Protein 3R6M (pdb70)

Foldseek 3Di:
DWEWEWEQFEQKTWIWIDDPNDIDIDIDRHDPDHPVPGVVVNVVRCVVPVDDLLRGQEYEYACDDGDPVRNVVRLVVSLVSCVVSQHFYYYFHFQVLLVQVQCVPPNDQWAWEWACDPDQKIFTWIWGQDPVRDTDTPGDTDIGRLQVVLVPDLDDEEAHEYEADVCVVPVVRVVHHPHHYDYGPHHTGYSSSRVVNRVVCVVVVNTHGSPD/DWEWEWEQFEQKTWIWIDDPNDIDIDIDSHDPDHPVPNVVRVVVRCVVPVDDLLRGQEYEYACDDGDPVRNVVRLVVSLVSCVVSQHFYYYDHFQVLLVQVQCVPPNDQWAWEWADDPDQKIFTWIWGQDPVRDTDTPGDTDIGRLQVVLVPDLDDEEAHEYEADPCVVPVVRVVHHPHHYDYGPHHTGYVSSRVVVVVVCVVVVNTHGSPD/DWEWEWEQFEQKTWIWIDDPNDIDIDIDRHDPDHPVPRVVVNVVRCVVPVDDLLRGQEYEYACDDGDPVRNVVVLVVSLVSCVVSQHFYYYFHFFVLLVQVQCVPPNDQWAWEWADDPDQKIFTWIWGQDPVRDTHTPGDTDIGRLQVVLVPDLDDAEEHEYEADVCVVPVVRVVHHPHHYHYGPHHTGYSSSRVVNRVVCVVVVNTHGSPD/DWEWEWEQFEQKTWIWIDDPNDIDIDIDRHDPDHPVPGVVRVVVRCVVPVDDLLRGQEYEYACDDGDPVRNVVRLVVSLVSCVVSQHFYYHFHFFVLLVQVQCVPPNDQWAWEWADDPDQKIFTWIWGQDPVRDTDTPGDTDIGRLQVVLVPDLDDEEAHEYEADPCVVPVVRVVHHPHHYDYGPHHTGYVSSRVVNRVVCVVVVNTDGSPD

Structure (mmCIF, N/CA/C/O backbone):
data_3R6M
#
_entry.id   3R6M
#
_cell.length_a   81.733
_cell.length_b   63.844
_cell.length_c   82.271
_cell.angle_alpha   90.000
_cell.angle_beta   104.940
_cell.angle_gamma   90.000
#
_symmetry.space_group_name_H-M   'P 1 21 1'
#
loop_
_atom_site.group_PDB
_atom_site.id
_atom_site.type_symbol
_atom_site.label_atom_id
_atom_site.label_alt_id
_atom_site.label_comp_id
_atom_site.label_asym_id
_atom_site.label_entity_id
_atom_site.label_seq_id
_atom_site.pdbx_PDB_ins_code
_atom_site.Cartn_x
_atom_site.Cartn_y
_atom_site.Cartn_z
_atom_site.occupancy
_atom_site.B_iso_or_equiv
_atom_site.auth_seq_id
_atom_site.auth_comp_id
_atom_site.auth_asym_id
_atom_site.auth_atom_id
_atom_site.pdbx_PDB_model_num
ATOM 1 N N . ALA A 1 2 ? 69.914 5.422 11.360 1.00 109.83 2 ALA A N 1
ATOM 2 C CA . ALA A 1 2 ? 68.917 5.329 12.464 1.00 104.12 2 ALA A CA 1
ATOM 3 C C . ALA A 1 2 ? 68.671 6.682 13.157 1.00 97.43 2 ALA A C 1
ATOM 4 O O . ALA A 1 2 ? 68.672 6.767 14.368 1.00 94.68 2 ALA A O 1
ATOM 6 N N . LYS A 1 3 ? 68.445 7.736 12.390 1.00 95.71 3 LYS A N 1
ATOM 7 C CA . LYS A 1 3 ? 68.441 9.079 12.960 1.00 91.56 3 LYS A CA 1
ATOM 8 C C . LYS A 1 3 ? 67.021 9.564 13.274 1.00 86.03 3 LYS A C 1
ATOM 9 O O . LYS A 1 3 ? 66.303 10.026 12.362 1.00 85.70 3 LYS A O 1
ATOM 12 N N . ILE A 1 4 ? 66.614 9.468 14.553 1.00 82.44 4 ILE A N 1
ATOM 13 C CA . ILE A 1 4 ? 65.223 9.850 15.009 1.00 77.27 4 ILE A CA 1
ATOM 14 C C . ILE A 1 4 ? 65.162 10.958 16.102 1.00 73.66 4 ILE A C 1
ATOM 15 O O . ILE A 1 4 ? 65.894 10.913 17.101 1.00 74.81 4 ILE A O 1
ATOM 20 N N . LEU A 1 5 ? 64.288 11.942 15.916 1.00 70.22 5 LEU A N 1
ATOM 21 C CA . LEU A 1 5 ? 64.081 12.973 16.937 1.00 66.69 5 LEU A CA 1
ATOM 22 C C . LEU A 1 5 ? 62.683 12.892 17.487 1.00 63.27 5 LEU A C 1
ATOM 23 O O . LEU A 1 5 ? 61.709 12.996 16.733 1.00 63.12 5 LEU A O 1
ATOM 28 N N . ALA A 1 6 ? 62.591 12.740 18.805 1.00 61.05 6 ALA A N 1
ATOM 29 C CA . ALA A 1 6 ? 61.285 12.682 19.490 1.00 57.76 6 ALA A CA 1
ATOM 30 C C . ALA A 1 6 ? 60.975 13.916 20.333 1.00 56.43 6 ALA A C 1
ATOM 31 O O . ALA A 1 6 ? 61.868 14.552 20.910 1.00 57.63 6 ALA A O 1
ATOM 33 N N . ILE A 1 7 ? 59.692 14.235 20.377 1.00 54.86 7 ILE A N 1
ATOM 34 C CA . ILE A 1 7 ? 59.136 15.274 21.234 1.00 54.77 7 ILE A CA 1
ATOM 35 C C . ILE A 1 7 ? 58.101 14.618 22.134 1.00 53.74 7 ILE A C 1
ATOM 36 O O . ILE A 1 7 ? 57.393 13.698 21.693 1.00 53.46 7 ILE A O 1
ATOM 41 N N . ASP A 1 8 ? 58.034 15.056 23.390 1.00 54.24 8 ASP A N 1
ATOM 42 C CA . ASP A 1 8 ? 56.909 14.693 24.244 1.00 54.31 8 ASP A CA 1
ATOM 43 C C . ASP A 1 8 ? 56.391 15.844 25.110 1.00 55.74 8 ASP A C 1
ATOM 44 O O . ASP A 1 8 ? 57.152 16.535 25.759 1.00 57.93 8 ASP A O 1
ATOM 49 N N . THR A 1 9 ? 55.086 16.030 25.150 1.00 55.76 9 THR A N 1
ATOM 50 C CA . THR A 1 9 ? 54.585 17.122 25.934 1.00 58.27 9 THR A CA 1
ATOM 51 C C . THR A 1 9 ? 53.370 16.699 26.729 1.00 58.45 9 THR A C 1
ATOM 52 O O . THR A 1 9 ? 52.506 17.541 27.114 1.00 60.86 9 THR A O 1
ATOM 56 N N . ALA A 1 10 ? 53.321 15.402 27.023 1.00 56.50 10 ALA A N 1
ATOM 57 C CA . ALA A 1 10 ? 52.076 14.787 27.526 1.00 56.74 10 ALA A CA 1
ATOM 58 C C . ALA A 1 10 ? 51.736 15.043 29.017 1.00 57.90 10 ALA A C 1
ATOM 59 O O . ALA A 1 10 ? 50.581 15.204 29.375 1.00 59.40 10 ALA A O 1
ATOM 61 N N . THR A 1 11 ? 52.728 15.084 29.887 1.00 58.16 11 THR A N 1
ATOM 62 C CA . THR A 1 11 ? 52.437 15.153 31.301 1.00 60.09 11 THR A CA 1
ATOM 63 C C . THR A 1 11 ? 53.142 16.374 31.801 1.00 62.93 11 THR A C 1
ATOM 64 O O . THR A 1 11 ? 53.163 17.382 31.092 1.00 65.35 11 THR A O 1
ATOM 68 N N . GLU A 1 12 ? 53.730 16.308 32.997 1.00 63.87 12 GLU A N 1
ATOM 69 C CA . GLU A 1 12 ? 54.314 17.501 33.599 1.00 67.66 12 GLU A CA 1
ATOM 70 C C . GLU A 1 12 ? 55.701 17.635 33.080 1.00 68.21 12 GLU A C 1
ATOM 71 O O . GLU A 1 12 ? 56.370 18.611 33.390 1.00 71.92 12 GLU A O 1
ATOM 77 N N . ASN A 1 13 ? 56.140 16.637 32.310 1.00 65.19 13 ASN A N 1
ATOM 78 C CA . ASN A 1 13 ? 57.523 16.513 31.898 1.00 66.62 13 ASN A CA 1
ATOM 79 C C . ASN A 1 13 ? 57.582 16.785 30.425 1.00 66.17 13 ASN A C 1
ATOM 80 O O . ASN A 1 13 ? 56.992 16.015 29.642 1.00 64.31 13 ASN A O 1
ATOM 85 N N . CYS A 1 14 ? 58.306 17.853 30.051 1.00 69.05 14 CYS A N 1
ATOM 86 C CA . CYS A 1 14 ? 58.482 18.274 28.659 1.00 68.44 14 CYS A CA 1
ATOM 87 C C . CYS A 1 14 ? 59.789 17.720 28.205 1.00 67.61 14 CYS A C 1
ATOM 88 O O . CYS A 1 14 ? 60.786 18.078 28.776 1.00 71.03 14 CYS A O 1
ATOM 91 N N . SER A 1 15 ? 59.820 16.849 27.202 1.00 64.36 15 SER A N 1
ATOM 92 C CA . SER A 1 15 ? 61.106 16.234 26.865 1.00 65.08 15 SER A CA 1
ATOM 93 C C . SER A 1 15 ? 61.355 16.020 25.395 1.00 63.92 15 SER A C 1
ATOM 94 O O . SER A 1 15 ? 60.432 15.780 24.643 1.00 61.46 15 SER A O 1
ATOM 97 N N . VAL A 1 16 ? 62.632 16.116 25.024 1.00 66.37 16 VAL A N 1
ATOM 98 C CA . VAL A 1 16 ? 63.094 16.104 23.644 1.00 67.35 16 VAL A CA 1
ATOM 99 C C . VAL A 1 16 ? 64.362 15.331 23.628 1.00 70.35 16 VAL A C 1
ATOM 100 O O . VAL A 1 16 ? 65.245 15.617 24.432 1.00 73.75 16 VAL A O 1
ATOM 104 N N . ALA A 1 17 ? 64.496 14.368 22.721 1.00 70.54 17 ALA A N 1
ATOM 105 C CA . ALA A 1 17 ? 65.756 13.644 22.636 1.00 74.55 17 ALA A CA 1
ATOM 106 C C . ALA A 1 17 ? 66.029 13.223 21.204 1.00 76.28 17 ALA A C 1
ATOM 107 O O . ALA A 1 17 ? 65.150 13.387 20.325 1.00 75.12 17 ALA A O 1
ATOM 109 N N . LEU A 1 18 ? 67.217 12.649 20.978 1.00 79.96 18 LEU A N 1
ATOM 110 C CA . LEU A 1 18 ? 67.717 12.410 19.639 1.00 82.25 18 LEU A CA 1
ATOM 111 C C . LEU A 1 18 ? 68.644 11.217 19.590 1.00 87.18 18 LEU A C 1
ATOM 112 O O . LEU A 1 18 ? 69.712 11.209 20.229 1.00 91.17 18 LEU A O 1
ATOM 117 N N . LEU A 1 19 ? 68.242 10.205 18.825 1.00 88.06 19 LEU A N 1
ATOM 118 C CA . LEU A 1 19 ? 69.072 9.027 18.626 1.00 93.45 19 LEU A CA 1
ATOM 119 C C . LEU A 1 19 ? 69.850 9.236 17.360 1.00 98.25 19 LEU A C 1
ATOM 120 O O . LEU A 1 19 ? 69.258 9.387 16.289 1.00 97.40 19 LEU A O 1
ATOM 125 N N . VAL A 1 20 ? 71.169 9.276 17.479 1.00 104.43 20 VAL A N 1
ATOM 126 C CA . VAL A 1 20 ? 72.022 9.246 16.315 1.00 110.54 20 VAL A CA 1
ATOM 127 C C . VAL A 1 20 ? 73.010 8.095 16.539 1.00 118.21 20 VAL A C 1
ATOM 128 O O . VAL A 1 20 ? 74.012 8.229 17.244 1.00 122.44 20 VAL A O 1
ATOM 132 N N . ASN A 1 21 ? 72.653 6.947 15.966 1.00 121.09 21 ASN A N 1
ATOM 133 C CA . ASN A 1 21 ? 73.414 5.706 16.065 1.00 129.37 21 ASN A CA 1
ATOM 134 C C . ASN A 1 21 ? 73.744 5.323 17.496 1.00 131.11 21 ASN A C 1
ATOM 135 O O . ASN A 1 21 ? 74.880 5.501 17.946 1.00 136.35 21 ASN A O 1
ATOM 140 N N . ASP A 1 22 ? 72.732 4.811 18.202 1.00 127.50 22 ASP A N 1
ATOM 141 C CA . ASP A 1 22 ? 72.900 4.257 19.561 1.00 129.82 22 ASP A CA 1
ATOM 142 C C . ASP A 1 22 ? 73.588 5.233 20.514 1.00 129.99 22 ASP A C 1
ATOM 143 O O . ASP A 1 22 ? 74.554 4.889 21.218 1.00 136.62 22 ASP A O 1
ATOM 148 N N . GLN A 1 23 ? 73.095 6.459 20.513 1.00 123.65 23 GLN A N 1
ATOM 149 C CA . GLN A 1 23 ? 73.689 7.505 21.292 1.00 124.13 23 GLN A CA 1
ATOM 150 C C . GLN A 1 23 ? 72.573 8.472 21.509 1.00 116.26 23 GLN A C 1
ATOM 151 O O . GLN A 1 23 ? 72.309 9.302 20.645 1.00 114.02 23 GLN A O 1
ATOM 157 N N . VAL A 1 24 ? 71.862 8.350 22.626 1.00 112.78 24 VAL A N 1
ATOM 158 C CA . VAL A 1 24 ? 70.693 9.216 22.831 1.00 105.37 24 VAL A CA 1
ATOM 159 C C . VAL A 1 24 ? 71.081 10.372 23.720 1.00 106.42 24 VAL A C 1
ATOM 160 O O . VAL A 1 24 ? 71.323 10.191 24.925 1.00 108.48 24 VAL A O 1
ATOM 164 N N . ILE A 1 25 ? 71.174 11.554 23.119 1.00 105.78 25 ILE A N 1
ATOM 165 C CA . ILE A 1 25 ? 71.408 12.756 23.897 1.00 107.43 25 ILE A CA 1
ATOM 166 C C . ILE A 1 25 ? 70.031 13.319 24.248 1.00 101.45 25 ILE A C 1
ATOM 167 O O . ILE A 1 25 ? 69.237 13.649 23.381 1.00 97.87 25 ILE A O 1
ATOM 172 N N . SER A 1 26 ? 69.740 13.339 25.540 1.00 101.44 26 SER A N 1
ATOM 173 C CA . SER A 1 26 ? 68.414 13.564 26.038 1.00 96.23 26 SER A CA 1
ATOM 174 C C . SER A 1 26 ? 68.338 14.947 26.597 1.00 97.64 26 SER A C 1
ATOM 175 O O . SER A 1 26 ? 69.257 15.397 27.251 1.00 103.03 26 SER A O 1
ATOM 177 N N . ARG A 1 27 ? 67.234 15.630 26.352 1.00 94.27 27 ARG A N 1
ATOM 178 C CA . ARG A 1 27 ? 66.918 16.810 27.138 1.00 96.10 27 ARG A CA 1
ATOM 179 C C . ARG A 1 27 ? 65.565 16.639 27.823 1.00 92.37 27 ARG A C 1
ATOM 180 O O . ARG A 1 27 ? 64.628 16.064 27.254 1.00 88.21 27 ARG A O 1
ATOM 188 N N . SER A 1 28 ? 65.473 17.119 29.058 1.00 95.06 28 SER A N 1
ATOM 189 C CA . SER A 1 28 ? 64.243 17.019 29.848 1.00 92.59 28 SER A CA 1
ATOM 190 C C . SER A 1 28 ? 64.067 18.238 30.725 1.00 96.54 28 SER A C 1
ATOM 191 O O . SER A 1 28 ? 65.028 18.881 31.133 1.00 102.15 28 SER A O 1
ATOM 194 N N . GLU A 1 29 ? 62.817 18.565 30.983 1.00 94.95 29 GLU A N 1
ATOM 195 C CA . GLU A 1 29 ? 62.465 19.634 31.893 1.00 99.48 29 GLU A CA 1
ATOM 196 C C . GLU A 1 29 ? 61.092 19.347 32.454 1.00 96.86 29 GLU A C 1
ATOM 197 O O . GLU A 1 29 ? 60.112 19.172 31.716 1.00 92.44 29 GLU A O 1
ATOM 203 N N . VAL A 1 30 ? 61.049 19.276 33.777 1.00 100.38 30 VAL A N 1
ATOM 204 C CA . VAL A 1 30 ? 59.811 19.050 34.500 1.00 99.39 30 VAL A CA 1
ATOM 205 C C . VAL A 1 30 ? 59.073 20.406 34.573 1.00 103.04 30 VAL A C 1
ATOM 206 O O . VAL A 1 30 ? 59.379 21.293 35.398 1.00 108.39 30 VAL A O 1
ATOM 210 N N . ALA A 1 31 ? 58.112 20.529 33.656 1.00 100.77 31 ALA A N 1
ATOM 211 C CA . ALA A 1 31 ? 57.603 21.814 33.145 1.00 104.72 31 ALA A CA 1
ATOM 212 C C . ALA A 1 31 ? 56.429 22.424 33.922 1.00 108.15 31 ALA A C 1
ATOM 213 O O . ALA A 1 31 ? 55.909 21.799 34.865 1.00 107.07 31 ALA A O 1
ATOM 215 N N . PRO A 1 32 ? 56.017 23.654 33.522 1.00 113.09 32 PRO A N 1
ATOM 216 C CA . PRO A 1 32 ? 54.982 24.466 34.206 1.00 118.53 32 PRO A CA 1
ATOM 217 C C . PRO A 1 32 ? 53.614 24.515 33.492 1.00 117.23 32 PRO A C 1
ATOM 218 O O . PRO A 1 32 ? 53.223 23.566 32.781 1.00 111.50 32 PRO A O 1
ATOM 222 N N . ARG A 1 33 ? 52.931 25.647 33.683 1.00 123.54 33 ARG A N 1
ATOM 223 C CA . ARG A 1 33 ? 51.743 26.030 32.911 1.00 124.83 33 ARG A CA 1
ATOM 224 C C . ARG A 1 33 ? 51.975 26.131 31.384 1.00 122.53 33 ARG A C 1
ATOM 225 O O . ARG A 1 33 ? 51.016 26.065 30.599 1.00 122.26 33 ARG A O 1
ATOM 227 N N . ASP A 1 34 ? 53.223 26.303 30.953 1.00 121.43 34 ASP A N 1
ATOM 228 C CA . ASP A 1 34 ? 53.459 26.375 29.525 1.00 119.25 34 ASP A CA 1
ATOM 229 C C . ASP A 1 34 ? 54.450 25.359 29.030 1.00 112.86 34 ASP A C 1
ATOM 230 O O . ASP A 1 34 ? 55.112 24.705 29.837 1.00 111.18 34 ASP A O 1
ATOM 235 N N . HIS A 1 35 ? 54.544 25.248 27.697 1.00 110.23 35 HIS A N 1
ATOM 236 C CA . HIS A 1 35 ? 55.333 24.221 27.006 1.00 103.99 35 HIS A CA 1
ATOM 237 C C . HIS A 1 35 ? 56.072 24.708 25.772 1.00 104.09 35 HIS A C 1
ATOM 238 O O . HIS A 1 35 ? 57.231 24.334 25.564 1.00 102.47 35 HIS A O 1
ATOM 245 N N . THR A 1 36 ? 55.404 25.512 24.941 1.00 106.00 36 THR A N 1
ATOM 246 C CA . THR A 1 36 ? 55.982 25.952 23.657 1.00 106.29 36 THR A CA 1
ATOM 247 C C . THR A 1 36 ? 57.438 26.405 23.878 1.00 107.47 36 THR A C 1
ATOM 248 O O . THR A 1 36 ? 58.396 25.883 23.248 1.00 104.80 36 THR A O 1
ATOM 252 N N . LYS A 1 37 ? 57.562 27.334 24.841 1.00 110.92 37 LYS A N 1
ATOM 253 C CA . LYS A 1 37 ? 58.757 28.131 25.115 1.00 113.89 37 LYS A CA 1
ATOM 254 C C . LYS A 1 37 ? 59.995 27.298 25.392 1.00 109.40 37 LYS A C 1
ATOM 255 O O . LYS A 1 37 ? 61.122 27.808 25.296 1.00 113.16 37 LYS A O 1
ATOM 258 N N . LYS A 1 38 ? 59.792 26.028 25.725 1.00 101.34 38 LYS A N 1
ATOM 259 C CA . LYS A 1 38 ? 60.919 25.159 26.033 1.00 97.68 38 LYS A CA 1
ATOM 260 C C . LYS A 1 38 ? 61.180 24.080 24.978 1.00 91.40 38 LYS A C 1
ATOM 261 O O . LYS A 1 38 ? 62.291 23.529 24.883 1.00 90.49 38 LYS A O 1
ATOM 263 N N . VAL A 1 39 ? 60.168 23.796 24.173 1.00 87.02 39 VAL A N 1
ATOM 264 C CA . VAL A 1 39 ? 60.272 22.647 23.301 1.00 81.08 39 VAL A CA 1
ATOM 265 C C . VAL A 1 39 ? 61.185 22.928 22.136 1.00 81.91 39 VAL A C 1
ATOM 266 O O . VAL A 1 39 ? 62.073 22.129 21.885 1.00 80.43 39 VAL A O 1
ATOM 270 N N . LEU A 1 40 ? 61.010 24.053 21.446 1.00 84.55 40 LEU A N 1
ATOM 271 C CA . LEU A 1 40 ? 61.952 24.376 20.346 1.00 85.88 40 LEU A CA 1
ATOM 272 C C . LEU A 1 40 ? 63.422 24.452 20.795 1.00 87.57 40 LEU A C 1
ATOM 273 O O . LEU A 1 40 ? 64.245 23.675 20.295 1.00 86.34 40 LEU A O 1
ATOM 278 N N . PRO A 1 41 ? 63.745 25.335 21.775 1.00 90.98 41 PRO A N 1
ATOM 279 C CA . PRO A 1 41 ? 65.130 25.510 22.178 1.00 94.25 41 PRO A CA 1
ATOM 280 C C . PRO A 1 41 ? 65.823 24.184 22.439 1.00 90.81 41 PRO A C 1
ATOM 281 O O . PRO A 1 41 ? 66.975 23.992 22.034 1.00 92.90 41 PRO A O 1
ATOM 285 N N . MET A 1 42 ? 65.110 23.276 23.088 1.00 86.31 42 MET A N 1
ATOM 286 C CA . MET A 1 42 ? 65.641 21.957 23.370 1.00 83.98 42 MET A CA 1
ATOM 287 C C . MET A 1 42 ? 65.936 21.185 22.092 1.00 81.84 42 MET A C 1
ATOM 288 O O . MET A 1 42 ? 67.000 20.571 21.995 1.00 83.31 42 MET A O 1
ATOM 293 N N . VAL A 1 43 ? 65.011 21.222 21.128 1.00 79.43 43 VAL A N 1
ATOM 294 C CA . VAL A 1 43 ? 65.198 20.546 19.833 1.00 78.66 43 VAL A CA 1
ATOM 295 C C . VAL A 1 43 ? 66.421 21.142 19.122 1.00 83.94 43 VAL A C 1
ATOM 296 O O . VAL A 1 43 ? 67.215 20.410 18.504 1.00 84.69 43 VAL A O 1
ATOM 300 N N . ASP A 1 44 ? 66.576 22.466 19.240 1.00 88.34 44 ASP A N 1
ATOM 301 C CA . ASP A 1 44 ? 67.790 23.162 18.795 1.00 94.07 44 ASP A CA 1
ATOM 302 C C . ASP A 1 44 ? 69.069 22.675 19.529 1.00 96.63 44 ASP A C 1
ATOM 303 O O . ASP A 1 44 ? 70.087 22.359 18.875 1.00 98.84 44 ASP A O 1
ATOM 308 N N . GLU A 1 45 ? 68.999 22.616 20.869 1.00 96.55 45 GLU A N 1
ATOM 309 C CA . GLU A 1 45 ? 70.126 22.166 21.704 1.00 100.01 45 GLU A CA 1
ATOM 310 C C . GLU A 1 45 ? 70.588 20.798 21.262 1.00 98.12 45 GLU A C 1
ATOM 311 O O . GLU A 1 45 ? 71.710 20.652 20.790 1.00 102.29 45 GLU A O 1
ATOM 317 N N . VAL A 1 46 ? 69.699 19.816 21.430 1.00 92.87 46 VAL A N 1
ATOM 318 C CA . VAL A 1 46 ? 69.819 18.463 20.866 1.00 91.21 46 VAL A CA 1
ATOM 319 C C . VAL A 1 46 ? 70.581 18.366 19.512 1.00 94.45 46 VAL A C 1
ATOM 320 O O . VAL A 1 46 ? 71.502 17.548 19.357 1.00 97.35 46 VAL A O 1
ATOM 324 N N . LEU A 1 47 ? 70.232 19.222 18.558 1.00 94.68 47 LEU A N 1
ATOM 325 C CA . LEU A 1 47 ? 70.763 19.090 17.216 1.00 97.19 47 LEU A CA 1
ATOM 326 C C . LEU A 1 47 ? 72.159 19.691 17.044 1.00 104.29 47 LEU A C 1
ATOM 327 O O . LEU A 1 47 ? 73.011 19.121 16.348 1.00 107.65 47 LEU A O 1
ATOM 332 N N . LYS A 1 48 ? 72.401 20.845 17.659 1.00 107.64 48 LYS A N 1
ATOM 333 C CA . LYS A 1 48 ? 73.728 21.455 17.600 1.00 114.86 48 LYS A CA 1
ATOM 334 C C . LYS A 1 48 ? 74.752 20.506 18.240 1.00 118.21 48 LYS A C 1
ATOM 335 O O . LYS A 1 48 ? 75.804 20.244 17.666 1.00 123.30 48 LYS A O 1
ATOM 337 N N . GLU A 1 49 ? 74.417 19.974 19.415 1.00 116.26 49 GLU A N 1
ATOM 338 C CA . GLU A 1 49 ? 75.211 18.935 20.080 1.00 119.31 49 GLU A CA 1
ATOM 339 C C . GLU A 1 49 ? 75.074 17.596 19.329 1.00 116.69 49 GLU A C 1
ATOM 340 O O . GLU A 1 49 ? 74.840 16.557 19.939 1.00 115.12 49 GLU A O 1
ATOM 346 N N . ALA A 1 50 ? 75.200 17.634 18.001 1.00 116.86 50 ALA A N 1
ATOM 347 C CA . ALA A 1 50 ? 75.110 16.439 17.146 1.00 115.38 50 ALA A CA 1
ATOM 348 C C . ALA A 1 50 ? 75.310 16.765 15.669 1.00 116.99 50 ALA A C 1
ATOM 349 O O . ALA A 1 50 ? 75.444 15.863 14.842 1.00 118.10 50 ALA A O 1
ATOM 351 N N . GLY A 1 51 ? 75.323 18.051 15.335 1.00 117.81 51 GLY A N 1
ATOM 352 C CA . GLY A 1 51 ? 75.581 18.485 13.962 1.00 120.08 51 GLY A CA 1
ATOM 353 C C . GLY A 1 51 ? 74.591 17.999 12.912 1.00 115.71 51 GLY A C 1
ATOM 354 O O . GLY A 1 51 ? 74.884 18.046 11.721 1.00 118.72 51 GLY A O 1
ATOM 355 N N . LEU A 1 52 ? 73.431 17.521 13.343 1.00 109.46 52 LEU A N 1
ATOM 356 C CA . LEU A 1 52 ? 72.373 17.131 12.419 1.00 105.99 52 LEU A CA 1
ATOM 357 C C . LEU A 1 52 ? 71.396 18.285 12.199 1.00 103.24 52 LEU A C 1
ATOM 358 O O . LEU A 1 52 ? 71.317 19.198 13.024 1.00 102.61 52 LEU A O 1
ATOM 363 N N . THR A 1 53 ? 70.672 18.240 11.077 1.00 102.44 53 THR A N 1
ATOM 364 C CA . THR A 1 53 ? 69.536 19.128 10.807 1.00 100.14 53 THR A CA 1
ATOM 365 C C . THR A 1 53 ? 68.275 18.294 10.693 1.00 96.37 53 THR A C 1
ATOM 366 O O . THR A 1 53 ? 68.342 17.076 10.608 1.00 95.86 53 THR A O 1
ATOM 370 N N . LEU A 1 54 ? 67.124 18.957 10.648 1.00 94.56 54 LEU A N 1
ATOM 371 C CA . LEU A 1 54 ? 65.851 18.241 10.588 1.00 91.67 54 LEU A CA 1
ATOM 372 C C . LEU A 1 54 ? 65.822 17.291 9.385 1.00 94.22 54 LEU A C 1
ATOM 373 O O . LEU A 1 54 ? 65.363 16.140 9.498 1.00 92.67 54 LEU A O 1
ATOM 378 N N . GLN A 1 55 ? 66.348 17.746 8.250 1.00 98.54 55 GLN A N 1
ATOM 379 C CA . GLN A 1 55 ? 66.320 16.890 7.088 1.00 101.57 55 GLN A CA 1
ATOM 380 C C . GLN A 1 55 ? 67.444 15.860 7.105 1.00 103.13 55 GLN A C 1
ATOM 381 O O . GLN A 1 55 ? 67.539 15.041 6.185 1.00 106.68 55 GLN A O 1
ATOM 387 N N . ASP A 1 56 ? 68.280 15.893 8.145 1.00 101.33 56 ASP A N 1
ATOM 388 C CA . ASP A 1 56 ? 69.240 14.800 8.385 1.00 103.12 56 ASP A CA 1
ATOM 389 C C . ASP A 1 56 ? 68.523 13.550 8.914 1.00 100.13 56 ASP A C 1
ATOM 390 O O . ASP A 1 56 ? 68.725 12.445 8.409 1.00 102.97 56 ASP A O 1
ATOM 395 N N . LEU A 1 57 ? 67.666 13.755 9.919 1.00 95.10 57 LEU A N 1
ATOM 396 C CA . LEU A 1 57 ? 66.867 12.702 10.573 1.00 91.85 57 LEU A CA 1
ATOM 397 C C . LEU A 1 57 ? 66.021 11.887 9.576 1.00 93.57 57 LEU A C 1
ATOM 398 O O . LEU A 1 57 ? 65.558 12.431 8.563 1.00 95.47 57 LEU A O 1
ATOM 403 N N . ASP A 1 58 ? 65.812 10.599 9.837 1.00 93.45 58 ASP A N 1
ATOM 404 C CA . ASP A 1 58 ? 64.937 9.832 8.946 1.00 95.97 58 ASP A CA 1
ATOM 405 C C . ASP A 1 58 ? 63.559 9.457 9.547 1.00 92.08 58 ASP A C 1
ATOM 406 O O . ASP A 1 58 ? 62.837 8.624 8.997 1.00 94.77 58 ASP A O 1
ATOM 411 N N . ALA A 1 59 ? 63.194 10.097 10.655 1.00 86.32 59 ALA A N 1
ATOM 412 C CA . ALA A 1 59 ? 61.884 9.931 11.303 1.00 82.47 59 ALA A CA 1
ATOM 413 C C . ALA A 1 59 ? 61.758 10.927 12.444 1.00 77.48 59 ALA A C 1
ATOM 414 O O . ALA A 1 59 ? 62.742 11.245 13.117 1.00 76.80 59 ALA A O 1
ATOM 416 N N . LEU A 1 60 ? 60.546 11.424 12.671 1.00 74.80 60 LEU A N 1
ATOM 417 C CA . LEU A 1 60 ? 60.267 12.266 13.827 1.00 70.02 60 LEU A CA 1
ATOM 418 C C . LEU A 1 60 ? 59.136 11.644 14.644 1.00 67.58 60 LEU A C 1
ATOM 419 O O . LEU A 1 60 ? 58.040 11.482 14.141 1.00 68.74 60 LEU A O 1
ATOM 424 N N . ALA A 1 61 ? 59.427 11.277 15.888 1.00 64.69 61 ALA A N 1
ATOM 425 C CA . ALA A 1 61 ? 58.504 10.553 16.729 1.00 63.05 61 ALA A CA 1
ATOM 426 C C . ALA A 1 61 ? 57.859 11.486 17.744 1.00 61.21 61 ALA A C 1
ATOM 427 O O . ALA A 1 61 ? 58.336 12.605 17.969 1.00 61.63 61 ALA A O 1
ATOM 429 N N . PHE A 1 62 ? 56.769 11.036 18.376 1.00 60.05 62 PHE A N 1
ATOM 430 C CA . PHE A 1 62 ? 56.071 11.854 19.356 1.00 57.35 62 PHE A CA 1
ATOM 431 C C . PHE A 1 62 ? 55.251 11.015 20.320 1.00 56.35 62 PHE A C 1
ATOM 432 O O . PHE A 1 62 ? 54.772 9.934 19.990 1.00 57.42 62 PHE A O 1
ATOM 440 N N . GLY A 1 63 ? 55.108 11.513 21.535 1.00 54.83 63 GLY A N 1
ATOM 441 C CA . GLY A 1 63 ? 54.114 10.971 22.420 1.00 54.38 63 GLY A CA 1
ATOM 442 C C . GLY A 1 63 ? 52.755 11.246 21.791 1.00 56.46 63 GLY A C 1
ATOM 443 O O . GLY A 1 63 ? 52.385 12.410 21.563 1.00 57.46 63 GLY A O 1
ATOM 444 N N . ARG A 1 64 ? 52.040 10.161 21.479 1.00 57.69 64 ARG A N 1
ATOM 445 C CA . ARG A 1 64 ? 50.664 10.222 21.030 1.00 59.80 64 ARG A CA 1
ATOM 446 C C . ARG A 1 64 ? 49.648 10.392 22.180 1.00 58.76 64 ARG A C 1
ATOM 447 O O . ARG A 1 64 ? 48.444 10.546 21.932 1.00 61.95 64 ARG A O 1
ATOM 455 N N . GLY A 1 65 ? 50.099 10.410 23.432 1.00 55.54 65 GLY A N 1
ATOM 456 C CA . GLY A 1 65 ? 49.126 10.383 24.555 1.00 55.26 65 GLY A CA 1
ATOM 457 C C . GLY A 1 65 ? 48.770 8.956 25.004 1.00 55.03 65 GLY A C 1
ATOM 458 O O . GLY A 1 65 ? 49.303 7.969 24.428 1.00 55.97 65 GLY A O 1
ATOM 459 N N . PRO A 1 66 ? 47.896 8.808 26.023 1.00 54.29 66 PRO A N 1
ATOM 460 C CA . PRO A 1 66 ? 47.118 9.765 26.742 1.00 55.03 66 PRO A CA 1
ATOM 461 C C . PRO A 1 66 ? 48.015 10.651 27.578 1.00 52.64 66 PRO A C 1
ATOM 462 O O . PRO A 1 66 ? 49.223 10.475 27.539 1.00 51.00 66 PRO A O 1
ATOM 466 N N . GLY A 1 67 ? 47.411 11.547 28.351 1.00 52.89 67 GLY A N 1
ATOM 467 C CA . GLY A 1 67 ? 48.141 12.608 28.991 1.00 52.31 67 GLY A CA 1
ATOM 468 C C . GLY A 1 67 ? 47.283 13.868 28.940 1.00 55.85 67 GLY A C 1
ATOM 469 O O . GLY A 1 67 ? 46.080 13.808 28.637 1.00 59.60 67 GLY A O 1
ATOM 470 N N . SER A 1 68 ? 47.861 15.026 29.220 1.00 55.56 68 SER A N 1
ATOM 471 C CA . SER A 1 68 ? 47.046 16.199 29.291 1.00 58.70 68 SER A CA 1
ATOM 472 C C . SER A 1 68 ? 46.541 16.657 27.916 1.00 60.96 68 SER A C 1
ATOM 473 O O . SER A 1 68 ? 47.294 16.847 26.988 1.00 60.23 68 SER A O 1
ATOM 476 N N . PHE A 1 69 ? 45.244 16.883 27.819 1.00 64.67 69 PHE A N 1
ATOM 477 C CA . PHE A 1 69 ? 44.621 17.305 26.593 1.00 67.36 69 PHE A CA 1
ATOM 478 C C . PHE A 1 69 ? 45.370 18.398 25.886 1.00 68.16 69 PHE A C 1
ATOM 479 O O . PHE A 1 69 ? 45.674 18.261 24.703 1.00 68.13 69 PHE A O 1
ATOM 487 N N . THR A 1 70 ? 45.633 19.510 26.567 1.00 69.75 70 THR A N 1
ATOM 488 C CA . THR A 1 70 ? 46.235 20.647 25.844 1.00 72.16 70 THR A CA 1
ATOM 489 C C . THR A 1 70 ? 47.622 20.250 25.477 1.00 67.34 70 THR A C 1
ATOM 490 O O . THR A 1 70 ? 48.047 20.449 24.339 1.00 68.49 70 THR A O 1
ATOM 494 N N . GLY A 1 71 ? 48.307 19.658 26.452 1.00 62.56 71 GLY A N 1
ATOM 495 C CA . GLY A 1 71 ? 49.701 19.317 26.324 1.00 58.17 71 GLY A CA 1
ATOM 496 C C . GLY A 1 71 ? 49.874 18.450 25.114 1.00 55.88 71 GLY A C 1
ATOM 497 O O . GLY A 1 71 ? 50.608 18.808 24.184 1.00 56.74 71 GLY A O 1
ATOM 498 N N . VAL A 1 72 ? 49.145 17.344 25.099 1.00 53.94 72 VAL A N 1
ATOM 499 C CA . VAL A 1 72 ? 49.368 16.324 24.104 1.00 52.15 72 VAL A CA 1
ATOM 500 C C . VAL A 1 72 ? 49.074 16.877 22.717 1.00 55.70 72 VAL A C 1
ATOM 501 O O . VAL A 1 72 ? 49.824 16.599 21.761 1.00 55.69 72 VAL A O 1
ATOM 505 N N . ARG A 1 73 ? 48.067 17.727 22.583 1.00 59.79 73 ARG A N 1
ATOM 506 C CA . ARG A 1 73 ? 47.936 18.417 21.295 1.00 63.88 73 ARG A CA 1
ATOM 507 C C . ARG A 1 73 ? 49.149 19.284 20.986 1.00 63.18 73 ARG A C 1
ATOM 508 O O . ARG A 1 73 ? 49.901 18.926 20.134 1.00 62.76 73 ARG A O 1
ATOM 516 N N . ILE A 1 74 ? 49.427 20.332 21.731 1.00 63.81 74 ILE A N 1
ATOM 517 C CA . ILE A 1 74 ? 50.638 21.120 21.506 1.00 63.69 74 ILE A CA 1
ATOM 518 C C . ILE A 1 74 ? 51.918 20.404 20.940 1.00 60.37 74 ILE A C 1
ATOM 519 O O . ILE A 1 74 ? 52.483 20.794 19.925 1.00 62.15 74 ILE A O 1
ATOM 524 N N . GLY A 1 75 ? 52.411 19.366 21.591 1.00 56.45 75 GLY A N 1
ATOM 525 C CA . GLY A 1 75 ? 53.612 18.666 21.080 1.00 53.31 75 GLY A CA 1
ATOM 526 C C . GLY A 1 75 ? 53.356 18.063 19.704 1.00 54.12 75 GLY A C 1
ATOM 527 O O . GLY A 1 75 ? 54.116 18.281 18.780 1.00 55.11 75 GLY A O 1
ATOM 528 N N . ILE A 1 76 ? 52.264 17.313 19.563 1.00 53.97 76 ILE A N 1
ATOM 529 C CA . ILE A 1 76 ? 51.855 16.793 18.272 1.00 55.78 76 ILE A CA 1
ATOM 530 C C . ILE A 1 76 ? 51.899 17.939 17.224 1.00 60.51 76 ILE A C 1
ATOM 531 O O . ILE A 1 76 ? 52.495 17.808 16.144 1.00 62.39 76 ILE A O 1
ATOM 536 N N . GLY A 1 77 ? 51.306 19.077 17.554 1.00 63.07 77 GLY A N 1
ATOM 537 C CA . GLY A 1 77 ? 51.417 20.272 16.727 1.00 68.62 77 GLY A CA 1
ATOM 538 C C . GLY A 1 77 ? 52.818 20.726 16.310 1.00 68.91 77 GLY A C 1
ATOM 539 O O . GLY A 1 77 ? 53.001 21.220 15.196 1.00 72.81 77 GLY A O 1
ATOM 540 N N . ILE A 1 78 ? 53.813 20.592 17.187 1.00 65.65 78 ILE A N 1
ATOM 541 C CA . ILE A 1 78 ? 55.140 21.017 16.797 1.00 66.11 78 ILE A CA 1
ATOM 542 C C . ILE A 1 78 ? 55.724 19.884 16.017 1.00 64.88 78 ILE A C 1
ATOM 543 O O . ILE A 1 78 ? 56.311 20.089 14.984 1.00 67.85 78 ILE A O 1
ATOM 548 N N . ALA A 1 79 ? 55.545 18.669 16.497 1.00 62.02 79 ALA A N 1
ATOM 549 C CA . ALA A 1 79 ? 56.089 17.511 15.800 1.00 61.48 79 ALA A CA 1
ATOM 550 C C . ALA A 1 79 ? 55.558 17.376 14.349 1.00 65.90 79 ALA A C 1
ATOM 551 O O . ALA A 1 79 ? 56.232 16.733 13.531 1.00 66.68 79 ALA A O 1
ATOM 553 N N . GLN A 1 80 ? 54.391 17.975 14.016 1.00 69.26 80 GLN A N 1
ATOM 554 C CA . GLN A 1 80 ? 53.946 18.026 12.602 1.00 74.60 80 GLN A CA 1
ATOM 555 C C . GLN A 1 80 ? 54.649 19.161 11.893 1.00 77.50 80 GLN A C 1
ATOM 556 O O . GLN A 1 80 ? 55.340 18.933 10.917 1.00 79.56 80 GLN A O 1
ATOM 562 N N . GLY A 1 81 ? 54.470 20.384 12.394 1.00 78.84 81 GLY A N 1
ATOM 563 C CA . GLY A 1 81 ? 55.267 21.541 11.977 1.00 81.18 81 GLY A CA 1
ATOM 564 C C . GLY A 1 81 ? 56.683 21.161 11.542 1.00 79.68 81 GLY A C 1
ATOM 565 O O . GLY A 1 81 ? 57.056 21.408 10.406 1.00 83.55 81 GLY A O 1
ATOM 566 N N . LEU A 1 82 ? 57.476 20.536 12.414 1.00 74.69 82 LEU A N 1
ATOM 567 C CA . LEU A 1 82 ? 58.868 20.210 12.059 1.00 73.81 82 LEU A CA 1
ATOM 568 C C . LEU A 1 82 ? 58.971 19.080 11.033 1.00 74.23 82 LEU A C 1
ATOM 569 O O . LEU A 1 82 ? 59.804 19.126 10.128 1.00 76.66 82 LEU A O 1
ATOM 574 N N . ALA A 1 83 ? 58.133 18.061 11.177 1.00 72.29 83 ALA A N 1
ATOM 575 C CA . ALA A 1 83 ? 58.094 17.016 10.163 1.00 74.16 83 ALA A CA 1
ATOM 576 C C . ALA A 1 83 ? 57.885 17.628 8.790 1.00 79.76 83 ALA A C 1
ATOM 577 O O . ALA A 1 83 ? 58.743 17.472 7.913 1.00 82.48 83 ALA A O 1
ATOM 579 N N . PHE A 1 84 ? 56.756 18.330 8.623 1.00 81.88 84 PHE A N 1
ATOM 580 C CA . PHE A 1 84 ? 56.330 18.873 7.338 1.00 88.02 84 PHE A CA 1
ATOM 581 C C . PHE A 1 84 ? 57.458 19.527 6.532 1.00 92.01 84 PHE A C 1
ATOM 582 O O . PHE A 1 84 ? 57.526 19.354 5.299 1.00 96.67 84 PHE A O 1
ATOM 590 N N . GLY A 1 85 ? 58.333 20.267 7.231 1.00 90.76 85 GLY A N 1
ATOM 591 C CA . GLY A 1 85 ? 59.410 21.071 6.598 1.00 95.19 85 GLY A CA 1
ATOM 592 C C . GLY A 1 85 ? 60.726 20.345 6.277 1.00 95.26 85 GLY A C 1
ATOM 593 O O . GLY A 1 85 ? 61.596 20.861 5.573 1.00 98.58 85 GLY A O 1
ATOM 594 N N . ALA A 1 86 ? 60.882 19.150 6.813 1.00 91.96 86 ALA A N 1
ATOM 595 C CA . ALA A 1 86 ? 61.984 18.320 6.449 1.00 93.04 86 ALA A CA 1
ATOM 596 C C . ALA A 1 86 ? 61.413 17.092 5.738 1.00 95.41 86 ALA A C 1
ATOM 597 O O . ALA A 1 86 ? 62.103 16.070 5.629 1.00 96.09 86 ALA A O 1
ATOM 599 N N . GLU A 1 87 ? 60.161 17.197 5.267 1.00 97.91 87 GLU A N 1
ATOM 600 C CA . GLU A 1 87 ? 59.433 16.094 4.585 1.00 101.46 87 GLU A CA 1
ATOM 601 C C . GLU A 1 87 ? 59.482 14.705 5.281 1.00 98.83 87 GLU A C 1
ATOM 602 O O . GLU A 1 87 ? 59.395 13.669 4.613 1.00 102.42 87 GLU A O 1
ATOM 608 N N . LEU A 1 88 ? 59.603 14.701 6.613 1.00 93.64 88 LEU A N 1
ATOM 609 C CA . LEU A 1 88 ? 59.818 13.490 7.417 1.00 91.23 88 LEU A CA 1
ATOM 610 C C . LEU A 1 88 ? 58.580 12.613 7.576 1.00 91.94 88 LEU A C 1
ATOM 611 O O . LEU A 1 88 ? 57.454 13.131 7.696 1.00 91.92 88 LEU A O 1
ATOM 616 N N . PRO A 1 89 ? 58.780 11.282 7.613 1.00 93.07 89 PRO A N 1
ATOM 617 C CA . PRO A 1 89 ? 57.711 10.380 8.026 1.00 93.24 89 PRO A CA 1
ATOM 618 C C . PRO A 1 89 ? 57.542 10.621 9.501 1.00 87.51 89 PRO A C 1
ATOM 619 O O . PRO A 1 89 ? 58.399 11.281 10.088 1.00 84.31 89 PRO A O 1
ATOM 623 N N . MET A 1 90 ? 56.476 10.103 10.109 1.00 87.15 90 MET A N 1
ATOM 624 C CA . MET A 1 90 ? 56.325 10.260 11.567 1.00 82.33 90 MET A CA 1
ATOM 625 C C . MET A 1 90 ? 56.010 8.991 12.352 1.00 81.46 90 MET A C 1
ATOM 626 O O . MET A 1 90 ? 55.603 8.006 11.769 1.00 85.92 90 MET A O 1
ATOM 631 N N . ILE A 1 91 ? 56.182 9.033 13.671 1.00 76.98 91 ILE A N 1
ATOM 632 C CA . ILE A 1 91 ? 55.961 7.870 14.537 1.00 76.29 91 ILE A CA 1
ATOM 633 C C . ILE A 1 91 ? 55.317 8.267 15.888 1.00 72.31 91 ILE A C 1
ATOM 634 O O . ILE A 1 91 ? 55.992 8.806 16.787 1.00 69.06 91 ILE A O 1
ATOM 639 N N . GLY A 1 92 ? 54.013 7.999 16.028 1.00 73.27 92 GLY A N 1
ATOM 640 C CA . GLY A 1 92 ? 53.295 8.217 17.309 1.00 69.50 92 GLY A CA 1
ATOM 641 C C . GLY A 1 92 ? 53.649 7.096 18.267 1.00 68.13 92 GLY A C 1
ATOM 642 O O . GLY A 1 92 ? 53.856 5.958 17.829 1.00 71.35 92 GLY A O 1
ATOM 643 N N . VAL A 1 93 ? 53.755 7.410 19.561 1.00 64.14 93 VAL A N 1
ATOM 644 C CA . VAL A 1 93 ? 54.265 6.449 20.533 1.00 62.71 93 VAL A CA 1
ATOM 645 C C . VAL A 1 93 ? 53.482 6.567 21.822 1.00 60.77 93 VAL A C 1
ATOM 646 O O . VAL A 1 93 ? 53.277 7.667 22.317 1.00 58.31 93 VAL A O 1
ATOM 650 N N . SER A 1 94 ? 53.050 5.432 22.366 1.00 62.40 94 SER A N 1
ATOM 651 C CA . SER A 1 94 ? 52.161 5.445 23.517 1.00 61.27 94 SER A CA 1
ATOM 652 C C . SER A 1 94 ? 52.834 5.945 24.803 1.00 58.52 94 SER A C 1
ATOM 653 O O . SER A 1 94 ? 53.825 5.331 25.267 1.00 59.54 94 SER A O 1
ATOM 656 N N . THR A 1 95 ? 52.296 7.017 25.403 1.00 55.90 95 THR A N 1
ATOM 657 C CA . THR A 1 95 ? 52.845 7.473 26.703 1.00 53.46 95 THR A CA 1
ATOM 658 C C . THR A 1 95 ? 52.964 6.311 27.696 1.00 53.21 95 THR A C 1
ATOM 659 O O . THR A 1 95 ? 53.883 6.265 28.488 1.00 52.16 95 THR A O 1
ATOM 663 N N . LEU A 1 96 ? 52.017 5.378 27.654 1.00 54.27 96 LEU A N 1
ATOM 664 C CA . LEU A 1 96 ? 52.031 4.310 28.659 1.00 55.49 96 LEU A CA 1
ATOM 665 C C . LEU A 1 96 ? 53.215 3.367 28.435 1.00 57.25 96 LEU A C 1
ATOM 666 O O . LEU A 1 96 ? 54.015 3.123 29.351 1.00 57.62 96 LEU A O 1
ATOM 671 N N . ALA A 1 97 ? 53.312 2.834 27.217 1.00 58.61 97 ALA A N 1
ATOM 672 C CA . ALA A 1 97 ? 54.378 1.919 26.871 1.00 61.06 97 ALA A CA 1
ATOM 673 C C . ALA A 1 97 ? 55.667 2.677 26.988 1.00 59.89 97 ALA A C 1
ATOM 674 O O . ALA A 1 97 ? 56.671 2.128 27.405 1.00 61.51 97 ALA A O 1
ATOM 676 N N . ALA A 1 98 ? 55.620 3.965 26.653 1.00 57.06 98 ALA A N 1
ATOM 677 C CA . ALA A 1 98 ? 56.771 4.817 26.862 1.00 56.59 98 ALA A CA 1
ATOM 678 C C . ALA A 1 98 ? 57.297 4.683 28.308 1.00 57.44 98 ALA A C 1
ATOM 679 O O . ALA A 1 98 ? 58.487 4.482 28.549 1.00 59.77 98 ALA A O 1
ATOM 681 N N . MET A 1 99 ? 56.401 4.736 29.273 1.00 56.86 99 MET A N 1
ATOM 682 C CA . MET A 1 99 ? 56.850 4.680 30.646 1.00 58.65 99 MET A CA 1
ATOM 683 C C . MET A 1 99 ? 57.244 3.285 31.045 1.00 62.67 99 MET A C 1
ATOM 684 O O . MET A 1 99 ? 57.976 3.105 32.032 1.00 65.43 99 MET A O 1
ATOM 689 N N . ALA A 1 100 ? 56.788 2.300 30.279 1.00 64.09 100 ALA A N 1
ATOM 690 C CA . ALA A 1 100 ? 57.258 0.944 30.490 1.00 68.88 100 ALA A CA 1
ATOM 691 C C . ALA A 1 100 ? 58.769 0.841 30.153 1.00 72.15 100 ALA A C 1
ATOM 692 O O . ALA A 1 100 ? 59.547 0.238 30.888 1.00 75.98 100 ALA A O 1
ATOM 694 N N . GLN A 1 101 ? 59.182 1.480 29.064 1.00 71.28 101 GLN A N 1
ATOM 695 C CA . GLN A 1 101 ? 60.578 1.481 28.673 1.00 74.73 101 GLN A CA 1
ATOM 696 C C . GLN A 1 101 ? 61.479 2.097 29.745 1.00 76.13 101 GLN A C 1
ATOM 697 O O . GLN A 1 101 ? 62.521 1.516 30.099 1.00 81.27 101 GLN A O 1
ATOM 703 N N . ALA A 1 102 ? 61.088 3.273 30.244 1.00 72.55 102 ALA A N 1
ATOM 704 C CA . ALA A 1 102 ? 61.848 3.915 31.312 1.00 74.72 102 ALA A CA 1
ATOM 705 C C . ALA A 1 102 ? 62.097 2.910 32.465 1.00 79.67 102 ALA A C 1
ATOM 706 O O . ALA A 1 102 ? 63.233 2.752 32.945 1.00 84.34 102 ALA A O 1
ATOM 708 N N . SER A 1 103 ? 61.031 2.205 32.860 1.00 79.21 103 SER A N 1
ATOM 709 C CA . SER A 1 103 ? 61.082 1.223 33.949 1.00 83.79 103 SER A CA 1
ATOM 710 C C . SER A 1 103 ? 62.069 0.084 33.637 1.00 90.88 103 SER A C 1
ATOM 711 O O . SER A 1 103 ? 62.613 -0.545 34.552 1.00 96.61 103 SER A O 1
ATOM 713 N N . TYR A 1 104 ? 62.322 -0.183 32.355 1.00 92.13 104 TYR A N 1
ATOM 714 C CA . TYR A 1 104 ? 63.400 -1.121 32.004 1.00 99.67 104 TYR A CA 1
ATOM 715 C C . TYR A 1 104 ? 64.682 -0.358 32.192 1.00 102.26 104 TYR A C 1
ATOM 716 O O . TYR A 1 104 ? 65.548 -0.795 32.914 1.00 108.67 104 TYR A O 1
ATOM 725 N N . ARG A 1 105 ? 64.754 0.821 31.594 1.00 98.26 105 ARG A N 1
ATOM 726 C CA . ARG A 1 105 ? 65.972 1.593 31.549 1.00 101.53 105 ARG A CA 1
ATOM 727 C C . ARG A 1 105 ? 66.670 1.766 32.900 1.00 106.27 105 ARG A C 1
ATOM 728 O O . ARG A 1 105 ? 67.903 1.819 32.974 1.00 112.44 105 ARG A O 1
ATOM 736 N N . LEU A 1 106 ? 65.882 1.838 33.963 1.00 104.35 106 LEU A N 1
ATOM 737 C CA . LEU A 1 106 ? 66.413 2.108 35.294 1.00 108.70 106 LEU A CA 1
ATOM 738 C C . LEU A 1 106 ? 66.376 0.888 36.223 1.00 113.99 106 LEU A C 1
ATOM 739 O O . LEU A 1 106 ? 67.252 0.700 37.082 1.00 121.05 106 LEU A O 1
ATOM 744 N N . HIS A 1 107 ? 65.345 0.071 36.053 1.00 111.00 107 HIS A N 1
ATOM 745 C CA . HIS A 1 107 ? 65.052 -0.979 37.004 1.00 115.12 107 HIS A CA 1
ATOM 746 C C . HIS A 1 107 ? 65.169 -2.372 36.391 1.00 119.60 107 HIS A C 1
ATOM 747 O O . HIS A 1 107 ? 65.247 -3.366 37.128 1.00 125.55 107 HIS A O 1
ATOM 754 N N . GLY A 1 108 ? 65.190 -2.435 35.057 1.00 117.32 108 GLY A N 1
ATOM 755 C CA . GLY A 1 108 ? 65.229 -3.701 34.317 1.00 121.42 108 GLY A CA 1
ATOM 756 C C . GLY A 1 108 ? 64.002 -4.550 34.575 1.00 119.88 108 GLY A C 1
ATOM 757 O O . GLY A 1 108 ? 64.097 -5.722 34.961 1.00 126.59 108 GLY A O 1
ATOM 758 N N . ALA A 1 109 ? 62.838 -3.950 34.394 1.00 111.58 109 ALA A N 1
ATOM 759 C CA . ALA A 1 109 ? 61.603 -4.642 34.716 1.00 110.17 109 ALA A CA 1
ATOM 760 C C . ALA A 1 109 ? 60.990 -5.119 33.429 1.00 108.85 109 ALA A C 1
ATOM 761 O O . ALA A 1 109 ? 60.999 -4.397 32.443 1.00 105.02 109 ALA A O 1
ATOM 763 N N . THR A 1 110 ? 60.483 -6.341 33.416 1.00 112.91 110 THR A N 1
ATOM 764 C CA . THR A 1 110 ? 59.821 -6.833 32.222 1.00 112.40 110 THR A CA 1
ATOM 765 C C . THR A 1 110 ? 58.333 -6.779 32.406 1.00 107.67 110 THR A C 1
ATOM 766 O O . THR A 1 110 ? 57.595 -6.836 31.437 1.00 106.17 110 THR A O 1
ATOM 770 N N . ASP A 1 111 ? 57.899 -6.667 33.658 1.00 106.07 111 ASP A N 1
ATOM 771 C CA . ASP A 1 111 ? 56.476 -6.542 33.982 1.00 102.03 111 ASP A CA 1
ATOM 772 C C . ASP A 1 111 ? 56.004 -5.160 34.487 1.00 94.35 111 ASP A C 1
ATOM 773 O O . ASP A 1 111 ? 56.148 -4.827 35.677 1.00 94.08 111 ASP A O 1
ATOM 778 N N . VAL A 1 112 ? 55.407 -4.382 33.580 1.00 88.63 112 VAL A N 1
ATOM 779 C CA . VAL A 1 112 ? 55.066 -2.990 33.889 1.00 81.84 112 VAL A CA 1
ATOM 780 C C . VAL A 1 112 ? 53.580 -2.678 33.896 1.00 77.86 112 VAL A C 1
ATOM 781 O O . VAL A 1 112 ? 52.812 -3.088 33.034 1.00 78.41 112 VAL A O 1
ATOM 785 N N . ALA A 1 113 ? 53.195 -1.958 34.921 1.00 74.48 113 ALA A N 1
ATOM 786 C CA . ALA A 1 113 ? 51.847 -1.573 35.059 1.00 72.06 113 ALA A CA 1
ATOM 787 C C . ALA A 1 113 ? 51.892 -0.060 35.085 1.00 67.60 113 ALA A C 1
ATOM 788 O O . ALA A 1 113 ? 52.431 0.551 36.028 1.00 67.53 113 ALA A O 1
ATOM 790 N N . VAL A 1 114 ? 51.371 0.539 34.015 1.00 64.68 114 VAL A N 1
ATOM 791 C CA . VAL A 1 114 ? 51.388 1.987 33.871 1.00 60.82 114 VAL A CA 1
ATOM 792 C C . VAL A 1 114 ? 50.028 2.511 34.254 1.00 59.49 114 VAL A C 1
ATOM 793 O O . VAL A 1 114 ? 48.992 1.999 33.782 1.00 61.16 114 VAL A O 1
ATOM 797 N N . ALA A 1 115 ? 50.022 3.514 35.130 1.00 57.28 115 ALA A N 1
ATOM 798 C CA . ALA A 1 115 ? 48.769 4.160 35.501 1.00 56.23 115 ALA A CA 1
ATOM 799 C C . ALA A 1 115 ? 49.084 5.585 35.573 1.00 54.43 115 ALA A C 1
ATOM 800 O O . ALA A 1 115 ? 49.968 5.975 36.349 1.00 54.68 115 ALA A O 1
ATOM 802 N N . ILE A 1 116 ? 48.392 6.348 34.730 1.00 52.97 116 ILE A N 1
ATOM 803 C CA . ILE A 1 116 ? 48.552 7.792 34.658 1.00 51.59 116 ILE A CA 1
ATOM 804 C C . ILE A 1 116 ? 47.303 8.417 35.253 1.00 53.44 116 ILE A C 1
ATOM 805 O O . ILE A 1 116 ? 46.187 7.972 34.965 1.00 54.99 116 ILE A O 1
ATOM 810 N N . ASP A 1 117 ? 47.473 9.455 36.063 1.00 54.44 117 ASP A N 1
ATOM 811 C CA . ASP A 1 117 ? 46.320 10.108 36.696 1.00 56.97 117 ASP A CA 1
ATOM 812 C C . ASP A 1 117 ? 45.491 10.948 35.710 1.00 57.98 117 ASP A C 1
ATOM 813 O O . ASP A 1 117 ? 45.756 12.125 35.502 1.00 58.37 117 ASP A O 1
ATOM 818 N N . ALA A 1 118 ? 44.485 10.342 35.095 1.00 59.50 118 ALA A N 1
ATOM 819 C CA . ALA A 1 118 ? 43.578 11.116 34.245 1.00 62.81 118 ALA A CA 1
ATOM 820 C C . ALA A 1 118 ? 42.992 12.221 35.123 1.00 67.06 118 ALA A C 1
ATOM 821 O O . ALA A 1 118 ? 43.236 12.229 36.335 1.00 67.96 118 ALA A O 1
ATOM 823 N N . ARG A 1 119 ? 42.233 13.166 34.578 1.00 70.66 119 ARG A N 1
ATOM 824 C CA . ARG A 1 119 ? 41.629 14.070 35.525 1.00 75.25 119 ARG A CA 1
ATOM 825 C C . ARG A 1 119 ? 40.266 13.525 35.946 1.00 78.39 119 ARG A C 1
ATOM 826 O O . ARG A 1 119 ? 39.889 12.413 35.573 1.00 77.34 119 ARG A O 1
ATOM 834 N N . MET A 1 120 ? 39.544 14.306 36.737 1.00 82.86 120 MET A N 1
ATOM 835 C CA . MET A 1 120 ? 38.232 13.925 37.221 1.00 86.73 120 MET A CA 1
ATOM 836 C C . MET A 1 120 ? 38.061 12.399 37.544 1.00 83.46 120 MET A C 1
ATOM 837 O O . MET A 1 120 ? 37.226 11.689 36.970 1.00 85.06 120 MET A O 1
ATOM 842 N N . SER A 1 121 ? 38.885 11.908 38.464 1.00 79.39 121 SER A N 1
ATOM 843 C CA . SER A 1 121 ? 38.655 10.627 39.149 1.00 78.06 121 SER A CA 1
ATOM 844 C C . SER A 1 121 ? 38.876 9.368 38.351 1.00 74.87 121 SER A C 1
ATOM 845 O O . SER A 1 121 ? 38.523 8.281 38.799 1.00 75.41 121 SER A O 1
ATOM 847 N N . GLU A 1 122 ? 39.488 9.499 37.184 1.00 72.10 122 GLU A N 1
ATOM 848 C CA . GLU A 1 122 ? 39.758 8.337 36.359 1.00 70.02 122 GLU A CA 1
ATOM 849 C C . GLU A 1 122 ? 41.253 8.203 36.121 1.00 65.27 122 GLU A C 1
ATOM 850 O O . GLU A 1 122 ? 42.021 9.084 36.469 1.00 63.95 122 GLU A O 1
ATOM 856 N N . VAL A 1 123 ? 41.659 7.103 35.503 1.00 63.60 123 VAL A N 1
ATOM 857 C CA . VAL A 1 123 ? 43.057 6.807 35.320 1.00 59.81 123 VAL A CA 1
ATOM 858 C C . VAL A 1 123 ? 43.316 6.313 33.879 1.00 59.45 123 VAL A C 1
ATOM 859 O O . VAL A 1 123 ? 42.492 5.606 33.311 1.00 62.35 123 VAL A O 1
ATOM 863 N N . TYR A 1 124 ? 44.427 6.702 33.270 1.00 57.16 124 TYR A N 1
ATOM 864 C CA . TYR A 1 124 ? 44.813 6.096 31.999 1.00 57.43 124 TYR A CA 1
ATOM 865 C C . TYR A 1 124 ? 45.653 4.969 32.374 1.00 57.51 124 TYR A C 1
ATOM 866 O O . TYR A 1 124 ? 46.645 5.170 33.058 1.00 56.15 124 TYR A O 1
ATOM 875 N N . TRP A 1 125 ? 45.304 3.793 31.880 1.00 61.14 125 TRP A N 1
ATOM 876 C CA . TRP A 1 125 ? 45.958 2.544 32.278 1.00 63.20 125 TRP A CA 1
ATOM 877 C C . TRP A 1 125 ? 46.229 1.553 31.167 1.00 66.09 125 TRP A C 1
ATOM 878 O O . TRP A 1 125 ? 45.371 1.321 30.280 1.00 69.24 125 TRP A O 1
ATOM 889 N N . ALA A 1 126 ? 47.415 0.944 31.239 1.00 66.53 126 ALA A N 1
ATOM 890 C CA . ALA A 1 126 ? 47.734 -0.253 30.455 1.00 70.17 126 ALA A CA 1
ATOM 891 C C . ALA A 1 126 ? 48.673 -1.106 31.257 1.00 71.95 126 ALA A C 1
ATOM 892 O O . ALA A 1 126 ? 49.185 -0.640 32.272 1.00 69.91 126 ALA A O 1
ATOM 894 N N . ARG A 1 127 ? 48.882 -2.355 30.815 1.00 77.43 127 ARG A N 1
ATOM 895 C CA . ARG A 1 127 ? 49.977 -3.241 31.312 1.00 80.42 127 ARG A CA 1
ATOM 896 C C . ARG A 1 127 ? 50.682 -3.822 30.137 1.00 83.70 127 ARG A C 1
ATOM 897 O O . ARG A 1 127 ? 50.043 -4.358 29.231 1.00 87.15 127 ARG A O 1
ATOM 905 N N . TYR A 1 128 ? 52.002 -3.726 30.154 1.00 83.95 128 TYR A N 1
ATOM 906 C CA . TYR A 1 128 ? 52.806 -4.344 29.105 1.00 88.21 128 TYR A CA 1
ATOM 907 C C . TYR A 1 128 ? 53.793 -5.352 29.678 1.00 93.23 128 TYR A C 1
ATOM 908 O O . TYR A 1 128 ? 54.078 -5.353 30.884 1.00 92.61 128 TYR A O 1
ATOM 917 N N . SER A 1 129 ? 54.306 -6.203 28.794 1.00 99.09 129 SER A N 1
ATOM 918 C CA . SER A 1 129 ? 55.184 -7.299 29.166 1.00 106.03 129 SER A CA 1
ATOM 919 C C . SER A 1 129 ? 56.261 -7.480 28.094 1.00 110.01 129 SER A C 1
ATOM 920 O O . SER A 1 129 ? 55.972 -7.804 26.934 1.00 112.63 129 SER A O 1
ATOM 923 N N . ARG A 1 130 ? 57.506 -7.252 28.494 1.00 111.08 130 ARG A N 1
ATOM 924 C CA . ARG A 1 130 ? 58.649 -7.315 27.589 1.00 115.17 130 ARG A CA 1
ATOM 925 C C . ARG A 1 130 ? 58.831 -8.747 27.036 1.00 125.38 130 ARG A C 1
ATOM 926 O O . ARG A 1 130 ? 59.126 -9.684 27.797 1.00 131.85 130 ARG A O 1
ATOM 934 N N . GLN A 1 131 ? 58.608 -8.925 25.730 1.00 127.88 131 GLN A N 1
ATOM 935 C CA . GLN A 1 131 ? 58.852 -10.221 25.068 1.00 138.14 131 GLN A CA 1
ATOM 936 C C . GLN A 1 131 ? 60.317 -10.301 24.626 1.00 142.94 131 GLN A C 1
ATOM 937 O O . GLN A 1 131 ? 61.003 -9.267 24.573 1.00 137.49 131 GLN A O 1
ATOM 939 N N . GLU A 1 132 ? 60.777 -11.521 24.315 1.00 153.80 132 GLU A N 1
ATOM 940 C CA . GLU A 1 132 ? 62.193 -11.838 24.022 1.00 160.81 132 GLU A CA 1
ATOM 941 C C . GLU A 1 132 ? 62.900 -10.861 23.070 1.00 157.37 132 GLU A C 1
ATOM 942 O O . GLU A 1 132 ? 64.029 -10.441 23.335 1.00 157.19 132 GLU A O 1
ATOM 944 N N . ASN A 1 133 ? 62.212 -10.498 21.986 1.00 155.03 133 ASN A N 1
ATOM 945 C CA . ASN A 1 133 ? 62.685 -9.509 21.006 1.00 151.75 133 ASN A CA 1
ATOM 946 C C . ASN A 1 133 ? 63.074 -8.139 21.579 1.00 142.66 133 ASN A C 1
ATOM 947 O O . ASN A 1 133 ? 63.967 -7.470 21.054 1.00 142.03 133 ASN A O 1
ATOM 949 N N . GLY A 1 134 ? 62.402 -7.737 22.656 1.00 136.55 134 GLY A N 1
ATOM 950 C CA . GLY A 1 134 ? 62.569 -6.404 23.242 1.00 128.37 134 GLY A CA 1
ATOM 951 C C . GLY A 1 134 ? 61.306 -5.565 23.048 1.00 120.72 134 GLY A C 1
ATOM 952 O O . GLY A 1 134 ? 61.204 -4.410 23.512 1.00 112.82 134 GLY A O 1
ATOM 953 N N . GLU A 1 135 ? 60.349 -6.170 22.345 1.00 123.72 135 GLU A N 1
ATOM 954 C CA . GLU A 1 135 ? 59.025 -5.611 22.126 1.00 118.96 135 GLU A CA 1
ATOM 955 C C . GLU A 1 135 ? 58.207 -5.735 23.420 1.00 116.17 135 GLU A C 1
ATOM 956 O O . GLU A 1 135 ? 58.661 -6.382 24.370 1.00 119.62 135 GLU A O 1
ATOM 958 N N . TRP A 1 136 ? 57.008 -5.152 23.463 1.00 110.94 136 TRP A N 1
ATOM 959 C CA . TRP A 1 136 ? 56.161 -5.300 24.637 1.00 108.42 136 TRP A CA 1
ATOM 960 C C . TRP A 1 136 ? 54.757 -5.860 24.354 1.00 110.74 136 TRP A C 1
ATOM 961 O O . TRP A 1 136 ? 53.871 -5.113 23.932 1.00 107.29 136 TRP A O 1
ATOM 972 N N . ILE A 1 137 ? 54.539 -7.148 24.617 1.00 117.36 137 ILE A N 1
ATOM 973 C CA . ILE A 1 137 ? 53.187 -7.737 24.545 1.00 120.53 137 ILE A CA 1
ATOM 974 C C . ILE A 1 137 ? 52.222 -6.875 25.386 1.00 113.32 137 ILE A C 1
ATOM 975 O O . ILE A 1 137 ? 52.481 -6.595 26.556 1.00 109.57 137 ILE A O 1
ATOM 980 N N . GLY A 1 138 ? 51.122 -6.438 24.790 1.00 112.00 138 GLY A N 1
ATOM 981 C CA . GLY A 1 138 ? 50.114 -5.713 25.545 1.00 106.93 138 GLY A CA 1
ATOM 982 C C . GLY A 1 138 ? 49.287 -6.632 26.435 1.00 110.38 138 GLY A C 1
ATOM 983 O O . GLY A 1 138 ? 48.320 -7.242 25.959 1.00 115.47 138 GLY A O 1
ATOM 984 N N . VAL A 1 139 ? 49.664 -6.725 27.718 1.00 107.83 139 VAL A N 1
ATOM 985 C CA . VAL A 1 139 ? 48.982 -7.597 28.672 1.00 110.69 139 VAL A CA 1
ATOM 986 C C . VAL A 1 139 ? 47.596 -7.067 29.015 1.00 107.92 139 VAL A C 1
ATOM 987 O O . VAL A 1 139 ? 46.743 -7.785 29.499 1.00 111.99 139 VAL A O 1
ATOM 989 N N . ASP A 1 140 ? 47.375 -5.796 28.749 1.00 101.71 140 ASP A N 1
ATOM 990 C CA . ASP A 1 140 ? 46.055 -5.212 28.878 1.00 99.88 140 ASP A CA 1
ATOM 991 C C . ASP A 1 140 ? 45.956 -4.063 27.884 1.00 95.95 140 ASP A C 1
ATOM 992 O O . ASP A 1 140 ? 46.919 -3.313 27.692 1.00 91.57 140 ASP A O 1
ATOM 994 N N . GLU A 1 141 ? 44.803 -3.951 27.234 1.00 97.86 141 GLU A N 1
ATOM 995 C CA . GLU A 1 141 ? 44.545 -2.866 26.284 1.00 95.31 141 GLU A CA 1
ATOM 996 C C . GLU A 1 141 ? 44.564 -1.500 26.968 1.00 87.67 141 GLU A C 1
ATOM 997 O O . GLU A 1 141 ? 44.232 -1.387 28.161 1.00 85.80 141 GLU A O 1
ATOM 1003 N N . GLU A 1 142 ? 44.959 -0.472 26.215 1.00 83.17 142 GLU A N 1
ATOM 1004 C CA . GLU A 1 142 ? 45.013 0.887 26.730 1.00 76.30 142 GLU A CA 1
ATOM 1005 C C . GLU A 1 142 ? 43.596 1.308 27.113 1.00 77.10 142 GLU A C 1
ATOM 1006 O O . GLU A 1 142 ? 42.669 1.144 26.299 1.00 81.50 142 GLU A O 1
ATOM 1012 N N . CYS A 1 143 ? 43.413 1.792 28.345 1.00 72.92 143 CYS A N 1
ATOM 1013 C CA . CYS A 1 143 ? 42.072 2.147 28.838 1.00 74.14 143 CYS A CA 1
ATOM 1014 C C . CYS A 1 143 ? 42.045 3.509 29.538 1.00 70.54 143 CYS A C 1
ATOM 1015 O O . CYS A 1 143 ? 43.083 4.134 29.758 1.00 65.88 143 CYS A O 1
ATOM 1017 N N . VAL A 1 144 ? 40.841 3.975 29.874 1.00 73.17 144 VAL A N 1
ATOM 1018 C CA . VAL A 1 144 ? 40.649 5.079 30.818 1.00 70.93 144 VAL A CA 1
ATOM 1019 C C . VAL A 1 144 ? 39.538 4.644 31.780 1.00 74.30 144 VAL A C 1
ATOM 1020 O O . VAL A 1 144 ? 38.372 4.534 31.381 1.00 78.99 144 VAL A O 1
ATOM 1024 N N . ILE A 1 145 ? 39.918 4.336 33.020 1.00 72.43 145 ILE A N 1
ATOM 1025 C CA . ILE A 1 145 ? 38.967 3.774 33.985 1.00 76.26 145 ILE A CA 1
ATOM 1026 C C . ILE A 1 145 ? 38.992 4.550 35.297 1.00 75.37 145 ILE A C 1
ATOM 1027 O O . ILE A 1 145 ? 40.038 5.166 35.646 1.00 71.65 145 ILE A O 1
ATOM 1032 N N . PRO A 1 146 ? 37.845 4.544 36.014 1.00 78.92 146 PRO A N 1
ATOM 1033 C CA . PRO A 1 146 ? 37.840 4.957 37.400 1.00 79.01 146 PRO A CA 1
ATOM 1034 C C . PRO A 1 146 ? 38.442 3.798 38.175 1.00 78.62 146 PRO A C 1
ATOM 1035 O O . PRO A 1 146 ? 37.937 2.683 38.049 1.00 81.05 146 PRO A O 1
ATOM 1039 N N . PRO A 1 147 ? 39.537 4.051 38.952 1.00 76.23 147 PRO A N 1
ATOM 1040 C CA . PRO A 1 147 ? 40.403 2.999 39.509 1.00 75.44 147 PRO A CA 1
ATOM 1041 C C . PRO A 1 147 ? 39.617 1.972 40.296 1.00 80.13 147 PRO A C 1
ATOM 1042 O O . PRO A 1 147 ? 39.903 0.776 40.203 1.00 81.34 147 PRO A O 1
ATOM 1046 N N . ALA A 1 148 ? 38.630 2.440 41.056 1.00 83.76 148 ALA A N 1
ATOM 1047 C CA . ALA A 1 148 ? 37.652 1.550 41.666 1.00 89.23 148 ALA A CA 1
ATOM 1048 C C . ALA A 1 148 ? 37.246 0.391 40.717 1.00 92.31 148 ALA A C 1
ATOM 1049 O O . ALA A 1 148 ? 37.531 -0.770 41.017 1.00 94.07 148 ALA A O 1
ATOM 1051 N N . ARG A 1 149 ? 36.623 0.708 39.575 1.00 94.06 149 ARG A N 1
ATOM 1052 C CA . ARG A 1 149 ? 36.160 -0.307 38.613 1.00 97.95 149 ARG A CA 1
ATOM 1053 C C . ARG A 1 149 ? 37.270 -1.218 38.137 1.00 96.47 149 ARG A C 1
ATOM 1054 O O . ARG A 1 149 ? 37.053 -2.410 37.968 1.00 100.14 149 ARG A O 1
ATOM 1062 N N . LEU A 1 150 ? 38.452 -0.643 37.913 1.00 92.25 150 LEU A N 1
ATOM 1063 C CA . LEU A 1 150 ? 39.630 -1.404 37.521 1.00 91.78 150 LEU A CA 1
ATOM 1064 C C . LEU A 1 150 ? 39.881 -2.560 38.498 1.00 95.34 150 LEU A C 1
ATOM 1065 O O . LEU A 1 150 ? 40.098 -3.702 38.102 1.00 98.26 150 LEU A O 1
ATOM 1070 N N . ALA A 1 151 ? 39.844 -2.247 39.785 1.00 96.31 151 ALA A N 1
ATOM 1071 C CA . ALA A 1 151 ? 40.095 -3.224 40.828 1.00 100.39 151 ALA A CA 1
ATOM 1072 C C . ALA A 1 151 ? 39.189 -4.478 40.746 1.00 107.62 151 ALA A C 1
ATOM 1073 O O . ALA A 1 151 ? 39.671 -5.601 40.932 1.00 110.96 151 ALA A O 1
ATOM 1075 N N . GLU A 1 152 ? 37.891 -4.295 40.477 1.00 111.53 152 GLU A N 1
ATOM 1076 C CA . GLU A 1 152 ? 36.933 -5.423 40.492 1.00 119.23 152 GLU A CA 1
ATOM 1077 C C . GLU A 1 152 ? 36.787 -6.139 39.149 1.00 122.83 152 GLU A C 1
ATOM 1078 O O . GLU A 1 152 ? 36.303 -7.270 39.105 1.00 128.83 152 GLU A O 1
ATOM 1084 N N . GLU A 1 153 ? 37.201 -5.462 38.071 1.00 119.98 153 GLU A N 1
ATOM 1085 C CA . GLU A 1 153 ? 37.476 -6.090 36.764 1.00 122.80 153 GLU A CA 1
ATOM 1086 C C . GLU A 1 153 ? 38.826 -6.833 36.818 1.00 122.14 153 GLU A C 1
ATOM 1087 O O . GLU A 1 153 ? 39.642 -6.611 37.722 1.00 118.66 153 GLU A O 1
ATOM 1093 N N . ALA A 1 154 ? 39.053 -7.713 35.848 1.00 126.57 154 ALA A N 1
ATOM 1094 C CA . ALA A 1 154 ? 40.317 -8.444 35.704 1.00 127.37 154 ALA A CA 1
ATOM 1095 C C . ALA A 1 154 ? 40.958 -8.902 37.018 1.00 127.57 154 ALA A C 1
ATOM 1096 O O . ALA A 1 154 ? 41.653 -8.145 37.701 1.00 122.24 154 ALA A O 1
ATOM 1098 N N . GLN A 1 155 ? 40.694 -10.153 37.365 1.00 134.80 155 GLN A N 1
ATOM 1099 C CA . GLN A 1 155 ? 41.436 -10.837 38.415 1.00 136.85 155 GLN A CA 1
ATOM 1100 C C . GLN A 1 155 ? 42.851 -10.950 37.867 1.00 135.40 155 GLN A C 1
ATOM 1101 O O . GLN A 1 155 ? 43.832 -10.744 38.580 1.00 133.03 155 GLN A O 1
ATOM 1104 N N . ALA A 1 156 ? 42.913 -11.258 36.570 1.00 137.51 156 ALA A N 1
ATOM 1105 C CA . ALA A 1 156 ? 44.138 -11.569 35.831 1.00 138.00 156 ALA A CA 1
ATOM 1106 C C . ALA A 1 156 ? 45.116 -12.539 36.519 1.00 142.54 156 ALA A C 1
ATOM 1107 O O . ALA A 1 156 ? 44.737 -13.649 36.932 1.00 149.73 156 ALA A O 1
ATOM 1109 N N . ASP A 1 157 ? 46.362 -12.091 36.659 1.00 138.50 157 ASP A N 1
ATOM 1110 C CA . ASP A 1 157 ? 47.492 -12.989 36.906 1.00 143.45 157 ASP A CA 1
ATOM 1111 C C . ASP A 1 157 ? 47.976 -13.106 38.358 1.00 143.67 157 ASP A C 1
ATOM 1112 O O . ASP A 1 157 ? 47.243 -12.820 39.309 1.00 141.42 157 ASP A O 1
ATOM 1115 N N . SER A 1 158 ? 49.209 -13.593 38.485 1.00 146.99 158 SER A N 1
ATOM 1116 C CA . SER A 1 158 ? 49.999 -13.549 39.714 1.00 147.38 158 SER A CA 1
ATOM 1117 C C . SER A 1 158 ? 51.468 -13.380 39.319 1.00 147.33 158 SER A C 1
ATOM 1118 O O . SER A 1 158 ? 52.171 -14.350 38.997 1.00 154.66 158 SER A O 1
ATOM 1121 N N . LYS A 1 159 ? 51.899 -12.120 39.337 1.00 139.09 159 LYS A N 1
ATOM 1122 C CA . LYS A 1 159 ? 53.195 -11.692 38.827 1.00 137.43 159 LYS A CA 1
ATOM 1123 C C . LYS A 1 159 ? 53.582 -10.358 39.451 1.00 130.20 159 LYS A C 1
ATOM 1124 O O . LYS A 1 159 ? 52.712 -9.589 39.877 1.00 124.64 159 LYS A O 1
ATOM 1130 N N . THR A 1 160 ? 54.882 -10.072 39.468 1.00 130.77 160 THR A N 1
ATOM 1131 C CA . THR A 1 160 ? 55.402 -8.833 40.060 1.00 125.51 160 THR A CA 1
ATOM 1132 C C . THR A 1 160 ? 55.491 -7.685 39.045 1.00 117.82 160 THR A C 1
ATOM 1133 O O . THR A 1 160 ? 56.509 -7.537 38.335 1.00 118.78 160 THR A O 1
ATOM 1137 N N . TRP A 1 161 ? 54.420 -6.880 38.977 1.00 110.58 161 TRP A N 1
ATOM 1138 C CA . TRP A 1 161 ? 54.347 -5.697 38.095 1.00 102.58 161 TRP A CA 1
ATOM 1139 C C . TRP A 1 161 ? 54.924 -4.458 38.776 1.00 98.07 161 TRP A C 1
ATOM 1140 O O . TRP A 1 161 ? 54.444 -4.042 39.830 1.00 96.42 161 TRP A O 1
ATOM 1151 N N . THR A 1 162 ? 55.959 -3.877 38.180 1.00 96.08 162 THR A N 1
ATOM 1152 C CA . THR A 1 162 ? 56.476 -2.601 38.660 1.00 92.37 162 THR A CA 1
ATOM 1153 C C . THR A 1 162 ? 55.580 -1.497 38.131 1.00 85.34 162 THR A C 1
ATOM 1154 O O . THR A 1 162 ? 55.378 -1.324 36.928 1.00 82.44 162 THR A O 1
ATOM 1158 N N . THR A 1 163 ? 55.033 -0.758 39.073 1.00 83.02 163 THR A N 1
ATOM 1159 C CA . THR A 1 163 ? 54.030 0.235 38.816 1.00 77.25 163 THR A CA 1
ATOM 1160 C C . THR A 1 163 ? 54.722 1.505 38.388 1.00 74.70 163 THR A C 1
ATOM 1161 O O . THR A 1 163 ? 55.715 1.907 39.028 1.00 76.75 163 THR A O 1
ATOM 1165 N N . ALA A 1 164 ? 54.204 2.158 37.349 1.00 70.45 164 ALA A N 1
ATOM 1166 C CA . ALA A 1 164 ? 54.681 3.512 37.022 1.00 68.24 164 ALA A CA 1
ATOM 1167 C C . ALA A 1 164 ? 53.586 4.529 36.734 1.00 65.13 164 ALA A C 1
ATOM 1168 O O . ALA A 1 164 ? 52.396 4.182 36.521 1.00 64.77 164 ALA A O 1
ATOM 1170 N N . GLY A 1 165 ? 53.992 5.797 36.709 1.00 63.68 165 GLY A N 1
ATOM 1171 C CA . GLY A 1 165 ? 53.047 6.880 36.385 1.00 60.73 165 GLY A CA 1
ATOM 1172 C C . GLY A 1 165 ? 52.225 7.326 37.585 1.00 61.08 165 GLY A C 1
ATOM 1173 O O . GLY A 1 165 ? 52.224 6.663 38.627 1.00 63.39 165 GLY A O 1
ATOM 1174 N N . THR A 1 166 ? 51.499 8.428 37.419 1.00 59.27 166 THR A N 1
ATOM 1175 C CA . THR A 1 166 ? 50.929 9.154 38.548 1.00 60.20 166 THR A CA 1
ATOM 1176 C C . THR A 1 166 ? 49.599 8.645 39.072 1.00 60.24 166 THR A C 1
ATOM 1177 O O . THR A 1 166 ? 49.050 9.203 40.020 1.00 62.42 166 THR A O 1
ATOM 1181 N N . GLY A 1 167 ? 49.061 7.596 38.459 1.00 58.44 167 GLY A N 1
ATOM 1182 C CA . GLY A 1 167 ? 47.846 7.011 38.976 1.00 58.57 167 GLY A CA 1
ATOM 1183 C C . GLY A 1 167 ? 48.124 6.527 40.385 1.00 60.68 167 GLY A C 1
ATOM 1184 O O . GLY A 1 167 ? 47.406 6.886 41.342 1.00 63.17 167 GLY A O 1
ATOM 1185 N N . TRP A 1 168 ? 49.200 5.750 40.509 1.00 59.88 168 TRP A N 1
ATOM 1186 C CA . TRP A 1 168 ? 49.533 5.039 41.725 1.00 61.98 168 TRP A CA 1
ATOM 1187 C C . TRP A 1 168 ? 49.460 5.900 42.958 1.00 64.45 168 TRP A C 1
ATOM 1188 O O . TRP A 1 168 ? 48.932 5.484 43.997 1.00 67.24 168 TRP A O 1
ATOM 1199 N N . SER A 1 169 ? 49.991 7.108 42.858 1.00 63.95 169 SER A N 1
ATOM 1200 C CA . SER A 1 169 ? 50.129 7.916 44.061 1.00 67.81 169 SER A CA 1
ATOM 1201 C C . SER A 1 169 ? 48.948 8.818 44.247 1.00 67.81 169 SER A C 1
ATOM 1202 O O . SER A 1 169 ? 48.893 9.552 45.211 1.00 71.62 169 SER A O 1
ATOM 1205 N N . ALA A 1 170 ? 47.996 8.749 43.326 1.00 64.73 170 ALA A N 1
ATOM 1206 C CA . ALA A 1 170 ? 46.816 9.590 43.402 1.00 65.51 170 ALA A CA 1
ATOM 1207 C C . ALA A 1 170 ? 45.585 8.794 43.747 1.00 66.51 170 ALA A C 1
ATOM 1208 O O . ALA A 1 170 ? 44.551 9.388 44.058 1.00 69.04 170 ALA A O 1
ATOM 1210 N N . TYR A 1 171 ? 45.690 7.462 43.676 1.00 65.46 171 TYR A N 1
ATOM 1211 C CA . TYR A 1 171 ? 44.598 6.560 44.064 1.00 67.07 171 TYR A CA 1
ATOM 1212 C C . TYR A 1 171 ? 45.172 5.294 44.676 1.00 68.31 171 TYR A C 1
ATOM 1213 O O . TYR A 1 171 ? 45.152 4.237 44.067 1.00 67.57 171 TYR A O 1
ATOM 1222 N N . GLN A 1 172 ? 45.693 5.379 45.878 1.00 71.75 172 GLN A N 1
ATOM 1223 C CA . GLN A 1 172 ? 46.314 4.211 46.472 1.00 74.39 172 GLN A CA 1
ATOM 1224 C C . GLN A 1 172 ? 45.189 3.354 47.021 1.00 77.27 172 GLN A C 1
ATOM 1225 O O . GLN A 1 172 ? 44.957 2.240 46.519 1.00 77.13 172 GLN A O 1
ATOM 1231 N N . GLU A 1 173 ? 44.470 3.876 48.032 1.00 80.10 173 GLU A N 1
ATOM 1232 C CA . GLU A 1 173 ? 43.259 3.243 48.519 1.00 82.12 173 GLU A CA 1
ATOM 1233 C C . GLU A 1 173 ? 42.660 2.351 47.441 1.00 80.08 173 GLU A C 1
ATOM 1234 O O . GLU A 1 173 ? 42.373 1.215 47.701 1.00 82.53 173 GLU A O 1
ATOM 1240 N N . GLU A 1 174 ? 42.514 2.854 46.221 1.00 76.74 174 GLU A N 1
ATOM 1241 C CA . GLU A 1 174 ? 41.769 2.140 45.181 1.00 76.51 174 GLU A CA 1
ATOM 1242 C C . GLU A 1 174 ? 42.579 1.180 44.296 1.00 74.85 174 GLU A C 1
ATOM 1243 O O . GLU A 1 174 ? 42.119 0.085 43.978 1.00 76.64 174 GLU A O 1
ATOM 1249 N N . LEU A 1 175 ? 43.767 1.592 43.887 1.00 72.31 175 LEU A N 1
ATOM 1250 C CA . LEU A 1 175 ? 44.669 0.673 43.211 1.00 72.26 175 LEU A CA 1
ATOM 1251 C C . LEU A 1 175 ? 45.255 -0.344 44.184 1.00 76.70 175 LEU A C 1
ATOM 1252 O O . LEU A 1 175 ? 45.916 -1.292 43.780 1.00 77.99 175 LEU A O 1
ATOM 1257 N N . ALA A 1 176 ? 45.009 -0.149 45.476 1.00 80.63 176 ALA A N 1
ATOM 1258 C CA . ALA A 1 176 ? 45.534 -1.054 46.488 1.00 85.90 176 ALA A CA 1
ATOM 1259 C C . ALA A 1 176 ? 44.792 -2.381 46.403 1.00 89.97 176 ALA A C 1
ATOM 1260 O O . ALA A 1 176 ? 45.223 -3.387 46.986 1.00 94.15 176 ALA A O 1
ATOM 1262 N N . GLY A 1 177 ? 43.706 -2.391 45.628 1.00 89.99 177 GLY A N 1
ATOM 1263 C CA . GLY A 1 177 ? 42.797 -3.532 45.601 1.00 95.32 177 GLY A CA 1
ATOM 1264 C C . GLY A 1 177 ? 42.787 -4.483 44.420 1.00 97.04 177 GLY A C 1
ATOM 1265 O O . GLY A 1 177 ? 41.781 -4.571 43.738 1.00 97.81 177 GLY A O 1
ATOM 1266 N N . LEU A 1 178 ? 43.899 -5.170 44.165 1.00 98.85 178 LEU A N 1
ATOM 1267 C CA . LEU A 1 178 ? 43.852 -6.499 43.521 1.00 104.09 178 LEU A CA 1
ATOM 1268 C C . LEU A 1 178 ? 45.187 -7.203 43.553 1.00 106.93 178 LEU A C 1
ATOM 1269 O O . LEU A 1 178 ? 46.179 -6.619 43.126 1.00 103.67 178 LEU A O 1
ATOM 1274 N N . PRO A 1 179 ? 45.210 -8.469 44.051 1.00 113.99 179 PRO A N 1
ATOM 1275 C CA . PRO A 1 179 ? 46.474 -9.199 43.980 1.00 117.60 179 PRO A CA 1
ATOM 1276 C C . PRO A 1 179 ? 47.039 -9.240 42.553 1.00 115.93 179 PRO A C 1
ATOM 1277 O O . PRO A 1 179 ? 46.630 -10.041 41.720 1.00 119.07 179 PRO A O 1
ATOM 1281 N N . PHE A 1 180 ? 47.892 -8.269 42.280 1.00 111.10 180 PHE A N 1
ATOM 1282 C CA . PHE A 1 180 ? 49.011 -8.454 41.413 1.00 112.02 180 PHE A CA 1
ATOM 1283 C C . PHE A 1 180 ? 50.116 -8.083 42.367 1.00 112.87 180 PHE A C 1
ATOM 1284 O O . PHE A 1 180 ? 49.922 -7.198 43.194 1.00 109.90 180 PHE A O 1
ATOM 1292 N N . ASN A 1 181 ? 51.270 -8.736 42.280 1.00 117.93 181 ASN A N 1
ATOM 1293 C CA . ASN A 1 181 ? 52.456 -8.190 42.943 1.00 118.64 181 ASN A CA 1
ATOM 1294 C C . ASN A 1 181 ? 52.932 -6.914 42.282 1.00 112.64 181 ASN A C 1
ATOM 1295 O O . ASN A 1 181 ? 52.743 -6.708 41.061 1.00 109.19 181 ASN A O 1
ATOM 1300 N N . THR A 1 182 ? 53.535 -6.057 43.107 1.00 111.89 182 THR A N 1
ATOM 1301 C CA . THR A 1 182 ? 53.806 -4.665 42.732 1.00 105.92 182 THR A CA 1
ATOM 1302 C C . THR A 1 182 ? 55.112 -4.186 43.353 1.00 108.38 182 THR A C 1
ATOM 1303 O O . THR A 1 182 ? 55.519 -4.658 44.414 1.00 114.01 182 THR A O 1
ATOM 1307 N N . ALA A 1 183 ? 55.760 -3.246 42.674 1.00 104.85 183 ALA A N 1
ATOM 1308 C CA . ALA A 1 183 ? 57.021 -2.688 43.127 1.00 107.27 183 ALA A CA 1
ATOM 1309 C C . ALA A 1 183 ? 57.105 -1.215 42.728 1.00 101.74 183 ALA A C 1
ATOM 1310 O O . ALA A 1 183 ? 56.873 -0.853 41.558 1.00 97.02 183 ALA A O 1
ATOM 1312 N N . ASP A 1 184 ? 57.416 -0.383 43.722 1.00 103.07 184 ASP A N 1
ATOM 1313 C CA . ASP A 1 184 ? 57.707 1.055 43.555 1.00 99.86 184 ASP A CA 1
ATOM 1314 C C . ASP A 1 184 ? 58.643 1.299 42.366 1.00 98.13 184 ASP A C 1
ATOM 1315 O O . ASP A 1 184 ? 59.372 0.386 41.964 1.00 101.35 184 ASP A O 1
ATOM 1320 N N . SER A 1 185 ? 58.664 2.520 41.826 1.00 93.50 185 SER A N 1
ATOM 1321 C CA . SER A 1 185 ? 59.425 2.733 40.606 1.00 91.48 185 SER A CA 1
ATOM 1322 C C . SER A 1 185 ? 60.320 3.966 40.383 1.00 91.05 185 SER A C 1
ATOM 1323 O O . SER A 1 185 ? 61.161 3.941 39.470 1.00 91.58 185 SER A O 1
ATOM 1326 N N . GLU A 1 186 ? 60.168 5.034 41.167 1.00 90.36 186 GLU A N 1
ATOM 1327 C CA . GLU A 1 186 ? 60.926 6.286 40.895 1.00 90.31 186 GLU A CA 1
ATOM 1328 C C . GLU A 1 186 ? 60.616 6.921 39.509 1.00 84.00 186 GLU A C 1
ATOM 1329 O O . GLU A 1 186 ? 61.308 7.875 39.111 1.00 84.37 186 GLU A O 1
ATOM 1335 N N . VAL A 1 187 ? 59.583 6.391 38.815 1.00 78.26 187 VAL A N 1
ATOM 1336 C CA . VAL A 1 187 ? 59.164 6.803 37.452 1.00 72.51 187 VAL A CA 1
ATOM 1337 C C . VAL A 1 187 ? 57.826 7.504 37.501 1.00 68.80 187 VAL A C 1
ATOM 1338 O O . VAL A 1 187 ? 56.909 6.982 38.108 1.00 69.51 187 VAL A O 1
ATOM 1342 N N . LEU A 1 188 ? 57.674 8.666 36.873 1.00 65.90 188 LEU A N 1
ATOM 1343 C CA . LEU A 1 188 ? 56.365 9.321 36.931 1.00 62.44 188 LEU A CA 1
ATOM 1344 C C . LEU A 1 188 ? 55.813 9.676 35.565 1.00 59.00 188 LEU A C 1
ATOM 1345 O O . LEU A 1 188 ? 54.587 9.605 35.337 1.00 58.38 188 LEU A O 1
ATOM 1350 N N . TYR A 1 189 ? 56.674 10.065 34.644 1.00 57.21 189 TYR A N 1
ATOM 1351 C CA . TYR A 1 189 ? 56.178 10.626 33.428 1.00 53.66 189 TYR A CA 1
ATOM 1352 C C . TYR A 1 189 ? 56.917 9.948 32.334 1.00 53.10 189 TYR A C 1
ATOM 1353 O O . TYR A 1 189 ? 57.955 9.393 32.578 1.00 55.10 189 TYR A O 1
ATOM 1362 N N . PRO A 1 190 ? 56.399 9.978 31.106 1.00 51.70 190 PRO A N 1
ATOM 1363 C CA . PRO A 1 190 ? 57.259 9.466 30.045 1.00 52.38 190 PRO A CA 1
ATOM 1364 C C . PRO A 1 190 ? 58.428 10.414 29.759 1.00 54.26 190 PRO A C 1
ATOM 1365 O O . PRO A 1 190 ? 58.419 11.563 30.225 1.00 53.96 190 PRO A O 1
ATOM 1369 N N . ASP A 1 191 ? 59.435 9.888 29.041 1.00 56.59 191 ASP A N 1
ATOM 1370 C CA . ASP A 1 191 ? 60.590 10.665 28.595 1.00 59.16 191 ASP A CA 1
ATOM 1371 C C . ASP A 1 191 ? 60.928 10.347 27.165 1.00 59.84 191 ASP A C 1
ATOM 1372 O O . ASP A 1 191 ? 60.876 9.174 26.751 1.00 61.50 191 ASP A O 1
ATOM 1377 N N . SER A 1 192 ? 61.316 11.374 26.415 1.00 59.84 192 SER A N 1
ATOM 1378 C CA . SER A 1 192 ? 61.774 11.193 25.033 1.00 59.89 192 SER A CA 1
ATOM 1379 C C . SER A 1 192 ? 63.024 10.311 24.873 1.00 62.77 192 SER A C 1
ATOM 1380 O O . SER A 1 192 ? 63.256 9.797 23.793 1.00 63.43 192 SER A O 1
ATOM 1383 N N . GLN A 1 193 ? 63.807 10.148 25.938 1.00 65.15 193 GLN A N 1
ATOM 1384 C CA . GLN A 1 193 ? 64.822 9.114 25.988 1.00 69.37 193 GLN A CA 1
ATOM 1385 C C . GLN A 1 193 ? 64.212 7.850 25.430 1.00 69.44 193 GLN A C 1
ATOM 1386 O O . GLN A 1 193 ? 64.557 7.402 24.328 1.00 71.31 193 GLN A O 1
ATOM 1392 N N . ASP A 1 194 ? 63.270 7.292 26.182 1.00 68.05 194 ASP A N 1
ATOM 1393 C CA . ASP A 1 194 ? 62.690 5.988 25.866 1.00 69.37 194 ASP A CA 1
ATOM 1394 C C . ASP A 1 194 ? 61.846 5.969 24.620 1.00 67.56 194 ASP A C 1
ATOM 1395 O O . ASP A 1 194 ? 61.956 5.026 23.810 1.00 70.05 194 ASP A O 1
ATOM 1400 N N . ILE A 1 195 ? 61.032 7.015 24.455 1.00 63.90 195 ILE A N 1
ATOM 1401 C CA . ILE A 1 195 ? 60.188 7.165 23.250 1.00 62.93 195 ILE A CA 1
ATOM 1402 C C . ILE A 1 195 ? 60.939 6.895 21.954 1.00 66.17 195 ILE A C 1
ATOM 1403 O O . ILE A 1 195 ? 60.456 6.147 21.115 1.00 67.93 195 ILE A O 1
ATOM 1408 N N . VAL A 1 196 ? 62.110 7.501 21.805 1.00 67.82 196 VAL A N 1
ATOM 1409 C CA . VAL A 1 196 ? 62.980 7.216 20.681 1.00 71.85 196 VAL A CA 1
ATOM 1410 C C . VAL A 1 196 ? 63.252 5.713 20.477 1.00 76.43 196 VAL A C 1
ATOM 1411 O O . VAL A 1 196 ? 62.996 5.183 19.386 1.00 78.52 196 VAL A O 1
ATOM 1415 N N . ILE A 1 197 ? 63.721 5.027 21.527 1.00 78.72 197 ILE A N 1
ATOM 1416 C CA . ILE A 1 197 ? 64.099 3.599 21.435 1.00 84.12 197 ILE A CA 1
ATOM 1417 C C . ILE A 1 197 ? 62.869 2.745 21.100 1.00 84.49 197 ILE A C 1
ATOM 1418 O O . ILE A 1 197 ? 63.009 1.625 20.613 1.00 89.57 197 ILE A O 1
ATOM 1423 N N . LEU A 1 198 ? 61.672 3.252 21.399 1.00 80.40 198 LEU A N 1
ATOM 1424 C CA . LEU A 1 198 ? 60.455 2.579 20.958 1.00 81.64 198 LEU A CA 1
ATOM 1425 C C . LEU A 1 198 ? 60.237 2.832 19.465 1.00 84.22 198 LEU A C 1
ATOM 1426 O O . LEU A 1 198 ? 59.870 1.911 18.732 1.00 88.15 198 LEU A O 1
ATOM 1431 N N . ALA A 1 199 ? 60.494 4.077 19.034 1.00 83.18 199 ALA A N 1
ATOM 1432 C CA . ALA A 1 199 ? 60.309 4.533 17.651 1.00 85.84 199 ALA A CA 1
ATOM 1433 C C . ALA A 1 199 ? 61.288 3.835 16.732 1.00 92.72 199 ALA A C 1
ATOM 1434 O O . ALA A 1 199 ? 60.981 3.556 15.565 1.00 96.32 199 ALA A O 1
ATOM 1436 N N . LYS A 1 200 ? 62.472 3.553 17.276 1.00 96.07 200 LYS A N 1
ATOM 1437 C CA . LYS A 1 200 ? 63.580 2.971 16.514 1.00 103.55 200 LYS A CA 1
ATOM 1438 C C . LYS A 1 200 ? 63.245 1.571 16.053 1.00 110.20 200 LYS A C 1
ATOM 1439 O O . LYS A 1 200 ? 63.938 1.020 15.200 1.00 116.43 200 LYS A O 1
ATOM 1442 N N . GLN A 1 201 ? 62.186 1.003 16.629 1.00 110.41 201 GLN A N 1
ATOM 1443 C CA . GLN A 1 201 ? 61.756 -0.349 16.287 1.00 117.77 201 GLN A CA 1
ATOM 1444 C C . GLN A 1 201 ? 60.501 -0.355 15.401 1.00 119.03 201 GLN A C 1
ATOM 1445 O O . GLN A 1 201 ? 60.209 -1.357 14.734 1.00 125.54 201 GLN A O 1
ATOM 1451 N N . GLU A 1 202 ? 59.777 0.764 15.384 1.00 114.29 202 GLU A N 1
ATOM 1452 C CA . GLU A 1 202 ? 58.638 0.915 14.482 1.00 116.53 202 GLU A CA 1
ATOM 1453 C C . GLU A 1 202 ? 59.170 1.036 13.071 1.00 121.50 202 GLU A C 1
ATOM 1454 O O . GLU A 1 202 ? 58.609 0.461 12.145 1.00 127.09 202 GLU A O 1
ATOM 1460 N N . LEU A 1 203 ? 60.259 1.784 12.917 1.00 120.46 203 LEU A N 1
ATOM 1461 C CA . LEU A 1 203 ? 60.934 1.885 11.637 1.00 125.84 203 LEU A CA 1
ATOM 1462 C C . LEU A 1 203 ? 61.209 0.487 11.090 1.00 134.87 203 LEU A C 1
ATOM 1463 O O . LEU A 1 203 ? 60.785 0.159 9.982 1.00 140.47 203 LEU A O 1
ATOM 1468 N N . GLU A 1 204 ? 61.888 -0.336 11.893 1.00 137.30 204 GLU A N 1
ATOM 1469 C CA . GLU A 1 204 ? 62.310 -1.687 11.508 1.00 146.86 204 GLU A CA 1
ATOM 1470 C C . GLU A 1 204 ? 61.155 -2.674 11.298 1.00 151.85 204 GLU A C 1
ATOM 1471 O O . GLU A 1 204 ? 61.375 -3.836 10.948 1.00 160.23 204 GLU A O 1
ATOM 1477 N N . LYS A 1 205 ? 59.931 -2.209 11.536 1.00 147.72 205 LYS A N 1
ATOM 1478 C CA . LYS A 1 205 ? 58.731 -2.989 11.247 1.00 152.80 205 LYS A CA 1
ATOM 1479 C C . LYS A 1 205 ? 57.934 -2.333 10.116 1.00 154.23 205 LYS A C 1
ATOM 1480 O O . LYS A 1 205 ? 56.886 -2.842 9.706 1.00 158.94 205 LYS A O 1
ATOM 1486 N N . GLY A 1 206 ? 58.448 -1.204 9.617 1.00 151.11 206 GLY A N 1
ATOM 1487 C CA . GLY A 1 206 ? 57.800 -0.420 8.559 1.00 152.30 206 GLY A CA 1
ATOM 1488 C C . GLY A 1 206 ? 56.454 0.134 8.987 1.00 148.10 206 GLY A C 1
ATOM 1489 O O . GLY A 1 206 ? 55.485 0.086 8.233 1.00 152.73 206 GLY A O 1
ATOM 1490 N N . ASN A 1 207 ? 56.399 0.664 10.201 1.00 140.21 207 ASN A N 1
ATOM 1491 C CA . ASN A 1 207 ? 55.131 1.044 10.801 1.00 136.81 207 ASN A CA 1
ATOM 1492 C C . ASN A 1 207 ? 55.005 2.556 11.079 1.00 129.94 207 ASN A C 1
ATOM 1493 O O . ASN A 1 207 ? 54.556 2.987 12.151 1.00 124.06 207 ASN A O 1
ATOM 1496 N N . THR A 1 208 ? 55.401 3.354 10.088 1.00 131.22 208 THR A N 1
ATOM 1497 C CA . THR A 1 208 ? 55.280 4.806 10.175 1.00 126.34 208 THR A CA 1
ATOM 1498 C C . THR A 1 208 ? 54.148 5.325 9.312 1.00 130.01 208 THR A C 1
ATOM 1499 O O . THR A 1 208 ? 53.926 4.854 8.190 1.00 136.89 208 THR A O 1
ATOM 1503 N N . VAL A 1 209 ? 53.446 6.308 9.859 1.00 126.04 209 VAL A N 1
ATOM 1504 C CA . VAL A 1 209 ? 52.441 7.061 9.131 1.00 129.50 209 VAL A CA 1
ATOM 1505 C C . VAL A 1 209 ? 53.148 8.028 8.174 1.00 130.70 209 VAL A C 1
ATOM 1506 O O . VAL A 1 209 ? 54.380 8.058 8.121 1.00 128.97 209 VAL A O 1
ATOM 1510 N N . PRO A 1 210 ? 52.370 8.819 7.415 1.00 134.37 210 PRO A N 1
ATOM 1511 C CA . PRO A 1 210 ? 52.922 9.870 6.557 1.00 135.68 210 PRO A CA 1
ATOM 1512 C C . PRO A 1 210 ? 53.415 11.077 7.381 1.00 129.08 210 PRO A C 1
ATOM 1513 O O . PRO A 1 210 ? 54.442 10.968 8.082 1.00 124.25 210 PRO A O 1
ATOM 1515 N N . VAL A 1 211 ? 52.696 12.201 7.292 1.00 129.61 211 VAL A N 1
ATOM 1516 C CA . VAL A 1 211 ? 53.059 13.445 7.976 1.00 124.85 211 VAL A CA 1
ATOM 1517 C C . VAL A 1 211 ? 51.812 14.141 8.471 1.00 125.21 211 VAL A C 1
ATOM 1518 O O . VAL A 1 211 ? 51.880 14.994 9.350 1.00 121.57 211 VAL A O 1
ATOM 1522 N N . GLU A 1 212 ? 50.676 13.783 7.890 1.00 130.74 212 GLU A N 1
ATOM 1523 C CA . GLU A 1 212 ? 49.381 14.307 8.323 1.00 132.82 212 GLU A CA 1
ATOM 1524 C C . GLU A 1 212 ? 48.504 13.192 8.938 1.00 132.64 212 GLU A C 1
ATOM 1525 O O . GLU A 1 212 ? 47.380 12.913 8.482 1.00 138.77 212 GLU A O 1
ATOM 1531 N N . GLU A 1 213 ? 49.045 12.566 9.985 1.00 126.18 213 GLU A N 1
ATOM 1532 C CA . GLU A 1 213 ? 48.413 11.418 10.660 1.00 125.45 213 GLU A CA 1
ATOM 1533 C C . GLU A 1 213 ? 47.062 11.727 11.328 1.00 127.23 213 GLU A C 1
ATOM 1534 O O . GLU A 1 213 ? 46.921 12.706 12.072 1.00 124.83 213 GLU A O 1
ATOM 1540 N N . ALA B 1 2 ? 70.033 24.658 67.985 1.00 107.96 2 ALA B N 1
ATOM 1541 C CA . ALA B 1 2 ? 69.023 24.742 66.911 1.00 102.39 2 ALA B CA 1
ATOM 1542 C C . ALA B 1 2 ? 68.861 23.402 66.188 1.00 95.99 2 ALA B C 1
ATOM 1543 O O . ALA B 1 2 ? 68.920 23.326 64.966 1.00 93.18 2 ALA B O 1
ATOM 1545 N N . LYS B 1 3 ? 68.629 22.345 66.938 1.00 94.39 3 LYS B N 1
ATOM 1546 C CA . LYS B 1 3 ? 68.612 21.025 66.345 1.00 90.09 3 LYS B CA 1
ATOM 1547 C C . LYS B 1 3 ? 67.180 20.559 66.021 1.00 85.11 3 LYS B C 1
ATOM 1548 O O . LYS B 1 3 ? 66.456 20.117 66.942 1.00 85.39 3 LYS B O 1
ATOM 1551 N N . ILE B 1 4 ? 66.778 20.632 64.736 1.00 81.08 4 ILE B N 1
ATOM 1552 C CA . ILE B 1 4 ? 65.395 20.258 64.290 1.00 76.52 4 ILE B CA 1
ATOM 1553 C C . ILE B 1 4 ? 65.331 19.158 63.200 1.00 72.88 4 ILE B C 1
ATOM 1554 O O . ILE B 1 4 ? 66.048 19.242 62.176 1.00 73.47 4 ILE B O 1
ATOM 1559 N N . LEU B 1 5 ? 64.463 18.151 63.400 1.00 69.76 5 LEU B N 1
ATOM 1560 C CA . LEU B 1 5 ? 64.261 17.096 62.408 1.00 65.87 5 LEU B CA 1
ATOM 1561 C C . LEU B 1 5 ? 62.868 17.210 61.906 1.00 62.92 5 LEU B C 1
ATOM 1562 O O . LEU B 1 5 ? 61.949 17.215 62.712 1.00 63.67 5 LEU B O 1
ATOM 1567 N N . ALA B 1 6 ? 62.726 17.293 60.583 1.00 60.31 6 ALA B N 1
ATOM 1568 C CA . ALA B 1 6 ? 61.437 17.399 59.919 1.00 57.38 6 ALA B CA 1
ATOM 1569 C C . ALA B 1 6 ? 61.115 16.186 59.030 1.00 55.97 6 ALA B C 1
ATOM 1570 O O . ALA B 1 6 ? 62.018 15.597 58.425 1.00 56.83 6 ALA B O 1
ATOM 1572 N N . ILE B 1 7 ? 59.835 15.816 59.009 1.00 54.64 7 ILE B N 1
ATOM 1573 C CA . ILE B 1 7 ? 59.290 14.818 58.107 1.00 54.58 7 ILE B CA 1
ATOM 1574 C C . ILE B 1 7 ? 58.210 15.466 57.195 1.00 54.02 7 ILE B C 1
ATOM 1575 O O . ILE B 1 7 ? 57.484 16.402 57.631 1.00 53.90 7 ILE B O 1
ATOM 1580 N N . ASP B 1 8 ? 58.112 15.003 55.943 1.00 54.10 8 ASP B N 1
ATOM 1581 C CA . ASP B 1 8 ? 56.995 15.385 55.107 1.00 54.27 8 ASP B CA 1
ATOM 1582 C C . ASP B 1 8 ? 56.497 14.227 54.263 1.00 55.85 8 ASP B C 1
ATOM 1583 O O . ASP B 1 8 ? 57.272 13.538 53.613 1.00 57.86 8 ASP B O 1
ATOM 1588 N N . THR B 1 9 ? 55.195 14.027 54.239 1.00 56.09 9 THR B N 1
ATOM 1589 C CA . THR B 1 9 ? 54.710 12.956 53.454 1.00 58.55 9 THR B CA 1
ATOM 1590 C C . THR B 1 9 ? 53.475 13.370 52.630 1.00 59.03 9 THR B C 1
ATOM 1591 O O . THR B 1 9 ? 52.611 12.506 52.248 1.00 61.23 9 THR B O 1
ATOM 1595 N N . ALA B 1 10 ? 53.426 14.665 52.304 1.00 56.99 10 ALA B N 1
ATOM 1596 C CA . ALA B 1 10 ? 52.184 15.286 51.834 1.00 57.34 10 ALA B CA 1
ATOM 1597 C C . ALA B 1 10 ? 51.821 15.016 50.358 1.00 58.40 10 ALA B C 1
ATOM 1598 O O . ALA B 1 10 ? 50.665 14.764 50.008 1.00 59.90 10 ALA B O 1
ATOM 1600 N N . THR B 1 11 ? 52.820 15.054 49.493 1.00 58.46 11 THR B N 1
ATOM 1601 C CA . THR B 1 11 ? 52.570 14.935 48.059 1.00 60.33 11 THR B CA 1
ATOM 1602 C C . THR B 1 11 ? 53.275 13.711 47.544 1.00 62.76 11 THR B C 1
ATOM 1603 O O . THR B 1 11 ? 53.280 12.699 48.230 1.00 65.41 11 THR B O 1
ATOM 1607 N N . GLU B 1 12 ? 53.865 13.781 46.355 1.00 63.33 12 GLU B N 1
ATOM 1608 C CA . GLU B 1 12 ? 54.427 12.586 45.752 1.00 67.05 12 GLU B CA 1
ATOM 1609 C C . GLU B 1 12 ? 55.848 12.454 46.246 1.00 67.34 12 GLU B C 1
ATOM 1610 O O . GLU B 1 12 ? 56.532 11.491 45.921 1.00 70.40 12 GLU B O 1
ATOM 1616 N N . ASN B 1 13 ? 56.282 13.452 47.022 1.00 64.48 13 ASN B N 1
ATOM 1617 C CA . ASN B 1 13 ? 57.674 13.599 47.429 1.00 65.49 13 ASN B CA 1
ATOM 1618 C C . ASN B 1 13 ? 57.764 13.344 48.909 1.00 65.16 13 ASN B C 1
ATOM 1619 O O . ASN B 1 13 ? 57.198 14.117 49.700 1.00 63.58 13 ASN B O 1
ATOM 1624 N N . CYS B 1 14 ? 58.480 12.272 49.276 1.00 67.88 14 CYS B N 1
ATOM 1625 C CA . CYS B 1 14 ? 58.629 11.822 50.653 1.00 67.21 14 CYS B CA 1
ATOM 1626 C C . CYS B 1 14 ? 59.939 12.408 51.065 1.00 66.25 14 CYS B C 1
ATOM 1627 O O . CYS B 1 14 ? 60.946 12.065 50.445 1.00 69.32 14 CYS B O 1
ATOM 1630 N N . SER B 1 15 ? 59.975 13.274 52.078 1.00 63.12 15 SER B N 1
ATOM 1631 C CA . SER B 1 15 ? 61.271 13.890 52.414 1.00 63.41 15 SER B CA 1
ATOM 1632 C C . SER B 1 15 ? 61.536 14.084 53.887 1.00 62.32 15 SER B C 1
ATOM 1633 O O . SER B 1 15 ? 60.624 14.312 54.647 1.00 60.43 15 SER B O 1
ATOM 1636 N N . VAL B 1 16 ? 62.800 13.979 54.264 1.00 64.36 16 VAL B N 1
ATOM 1637 C CA . VAL B 1 16 ? 63.224 14.012 55.657 1.00 65.44 16 VAL B CA 1
ATOM 1638 C C . VAL B 1 16 ? 64.487 14.802 55.690 1.00 67.99 16 VAL B C 1
ATOM 1639 O O . VAL B 1 16 ? 65.375 14.532 54.882 1.00 71.03 16 VAL B O 1
ATOM 1643 N N . ALA B 1 17 ? 64.609 15.756 56.609 1.00 68.24 17 ALA B N 1
ATOM 1644 C CA . ALA B 1 17 ? 65.853 16.524 56.669 1.00 71.93 17 ALA B CA 1
ATOM 1645 C C . ALA B 1 17 ? 66.169 16.959 58.086 1.00 73.86 17 ALA B C 1
ATOM 1646 O O . ALA B 1 17 ? 65.315 16.852 58.964 1.00 73.38 17 ALA B O 1
ATOM 1648 N N . LEU B 1 18 ? 67.381 17.468 58.306 1.00 77.33 18 LEU B N 1
ATOM 1649 C CA . LEU B 1 18 ? 67.870 17.721 59.656 1.00 79.62 18 LEU B CA 1
ATOM 1650 C C . LEU B 1 18 ? 68.772 18.943 59.688 1.00 84.04 18 LEU B C 1
ATOM 1651 O O . LEU B 1 18 ? 69.807 18.986 59.009 1.00 87.33 18 LEU B O 1
ATOM 1656 N N . LEU B 1 19 ? 68.372 19.936 60.478 1.00 85.28 19 LEU B N 1
ATOM 1657 C CA . LEU B 1 19 ? 69.196 21.114 60.713 1.00 90.49 19 LEU B CA 1
ATOM 1658 C C . LEU B 1 19 ? 69.984 20.890 61.984 1.00 95.19 19 LEU B C 1
ATOM 1659 O O . LEU B 1 19 ? 69.406 20.720 63.060 1.00 94.79 19 LEU B O 1
ATOM 1664 N N . VAL B 1 20 ? 71.301 20.847 61.856 1.00 100.74 20 VAL B N 1
ATOM 1665 C CA . VAL B 1 20 ? 72.163 20.877 63.006 1.00 106.64 20 VAL B CA 1
ATOM 1666 C C . VAL B 1 20 ? 73.137 22.034 62.759 1.00 113.81 20 VAL B C 1
ATOM 1667 O O . VAL B 1 20 ? 74.108 21.923 62.003 1.00 117.23 20 VAL B O 1
ATOM 1671 N N . ASN B 1 21 ? 72.786 23.173 63.352 1.00 116.99 21 ASN B N 1
ATOM 1672 C CA . ASN B 1 21 ? 73.528 24.420 63.237 1.00 124.95 21 ASN B CA 1
ATOM 1673 C C . ASN B 1 21 ? 73.852 24.820 61.807 1.00 126.28 21 ASN B C 1
ATOM 1674 O O . ASN B 1 21 ? 74.988 24.661 61.351 1.00 131.05 21 ASN B O 1
ATOM 1679 N N . ASP B 1 22 ? 72.845 25.347 61.116 1.00 123.04 22 ASP B N 1
ATOM 1680 C CA . ASP B 1 22 ? 73.020 25.902 59.762 1.00 125.21 22 ASP B CA 1
ATOM 1681 C C . ASP B 1 22 ? 73.688 24.925 58.788 1.00 124.77 22 ASP B C 1
ATOM 1682 O O . ASP B 1 22 ? 74.659 25.266 58.090 1.00 130.86 22 ASP B O 1
ATOM 1687 N N . GLN B 1 23 ? 73.163 23.708 58.765 1.00 118.53 23 GLN B N 1
ATOM 1688 C CA . GLN B 1 23 ? 73.747 22.635 58.009 1.00 118.39 23 GLN B CA 1
ATOM 1689 C C . GLN B 1 23 ? 72.611 21.672 57.803 1.00 110.76 23 GLN B C 1
ATOM 1690 O O . GLN B 1 23 ? 72.326 20.841 58.653 1.00 108.44 23 GLN B O 1
ATOM 1696 N N . VAL B 1 24 ? 71.916 21.807 56.688 1.00 107.61 24 VAL B N 1
ATOM 1697 C CA . VAL B 1 24 ? 70.766 20.930 56.457 1.00 100.82 24 VAL B CA 1
ATOM 1698 C C . VAL B 1 24 ? 71.160 19.776 55.564 1.00 101.40 24 VAL B C 1
ATOM 1699 O O . VAL B 1 24 ? 71.344 19.947 54.359 1.00 102.84 24 VAL B O 1
ATOM 1703 N N . ILE B 1 25 ? 71.313 18.604 56.166 1.00 101.02 25 ILE B N 1
ATOM 1704 C CA . ILE B 1 25 ? 71.551 17.414 55.374 1.00 102.41 25 ILE B CA 1
ATOM 1705 C C . ILE B 1 25 ? 70.169 16.855 55.032 1.00 97.06 25 ILE B C 1
ATOM 1706 O O . ILE B 1 25 ? 69.378 16.517 55.920 1.00 93.83 25 ILE B O 1
ATOM 1711 N N . SER B 1 26 ? 69.862 16.847 53.735 1.00 96.93 26 SER B N 1
ATOM 1712 C CA . SER B 1 26 ? 68.512 16.607 53.251 1.00 92.01 26 SER B CA 1
ATOM 1713 C C . SER B 1 26 ? 68.433 15.214 52.713 1.00 93.19 26 SER B C 1
ATOM 1714 O O . SER B 1 26 ? 69.371 14.738 52.093 1.00 98.19 26 SER B O 1
ATOM 1716 N N . ARG B 1 27 ? 67.322 14.543 52.948 1.00 90.17 27 ARG B N 1
ATOM 1717 C CA . ARG B 1 27 ? 67.037 13.343 52.183 1.00 92.14 27 ARG B CA 1
ATOM 1718 C C . ARG B 1 27 ? 65.690 13.479 51.506 1.00 88.82 27 ARG B C 1
ATOM 1719 O O . ARG B 1 27 ? 64.753 14.021 52.093 1.00 85.15 27 ARG B O 1
ATOM 1727 N N . SER B 1 28 ? 65.606 13.014 50.262 1.00 91.41 28 SER B N 1
ATOM 1728 C CA . SER B 1 28 ? 64.362 13.103 49.469 1.00 89.50 28 SER B CA 1
ATOM 1729 C C . SER B 1 28 ? 64.178 11.871 48.605 1.00 93.32 28 SER B C 1
ATOM 1730 O O . SER B 1 28 ? 65.146 11.228 48.171 1.00 98.49 28 SER B O 1
ATOM 1733 N N . GLU B 1 29 ? 62.923 11.532 48.380 1.00 91.93 29 GLU B N 1
ATOM 1734 C CA . GLU B 1 29 ? 62.589 10.478 47.456 1.00 96.38 29 GLU B CA 1
ATOM 1735 C C . GLU B 1 29 ? 61.205 10.767 46.892 1.00 94.31 29 GLU B C 1
ATOM 1736 O O . GLU B 1 29 ? 60.220 10.896 47.641 1.00 90.40 29 GLU B O 1
ATOM 1742 N N . VAL B 1 30 ? 61.162 10.897 45.566 1.00 97.44 30 VAL B N 1
ATOM 1743 C CA . VAL B 1 30 ? 59.931 11.093 44.837 1.00 96.92 30 VAL B CA 1
ATOM 1744 C C . VAL B 1 30 ? 59.212 9.719 44.749 1.00 100.80 30 VAL B C 1
ATOM 1745 O O . VAL B 1 30 ? 59.530 8.851 43.920 1.00 105.79 30 VAL B O 1
ATOM 1749 N N . ALA B 1 31 ? 58.239 9.569 45.653 1.00 99.09 31 ALA B N 1
ATOM 1750 C CA . ALA B 1 31 ? 57.750 8.268 46.157 1.00 103.11 31 ALA B CA 1
ATOM 1751 C C . ALA B 1 31 ? 56.575 7.679 45.393 1.00 106.57 31 ALA B C 1
ATOM 1752 O O . ALA B 1 31 ? 56.058 8.318 44.459 1.00 105.54 31 ALA B O 1
ATOM 1754 N N . PRO B 1 32 ? 56.151 6.457 45.801 1.00 111.48 32 PRO B N 1
ATOM 1755 C CA . PRO B 1 32 ? 55.111 5.642 45.119 1.00 117.07 32 PRO B CA 1
ATOM 1756 C C . PRO B 1 32 ? 53.723 5.588 45.816 1.00 116.22 32 PRO B C 1
ATOM 1757 O O . PRO B 1 32 ? 53.305 6.532 46.524 1.00 110.67 32 PRO B O 1
ATOM 1761 N N . ARG B 1 33 ? 53.044 4.457 45.604 1.00 122.65 33 ARG B N 1
ATOM 1762 C CA . ARG B 1 33 ? 51.873 4.049 46.401 1.00 124.32 33 ARG B CA 1
ATOM 1763 C C . ARG B 1 33 ? 52.140 3.931 47.941 1.00 122.15 33 ARG B C 1
ATOM 1764 O O . ARG B 1 33 ? 51.188 3.981 48.747 1.00 122.25 33 ARG B O 1
ATOM 1766 N N . ASP B 1 34 ? 53.399 3.779 48.358 1.00 120.62 34 ASP B N 1
ATOM 1767 C CA . ASP B 1 34 ? 53.644 3.723 49.782 1.00 118.47 34 ASP B CA 1
ATOM 1768 C C . ASP B 1 34 ? 54.635 4.728 50.284 1.00 112.03 34 ASP B C 1
ATOM 1769 O O . ASP B 1 34 ? 55.291 5.391 49.487 1.00 110.03 34 ASP B O 1
ATOM 1774 N N . HIS B 1 35 ? 54.731 4.829 51.617 1.00 109.65 35 HIS B N 1
ATOM 1775 C CA . HIS B 1 35 ? 55.522 5.856 52.321 1.00 103.45 35 HIS B CA 1
ATOM 1776 C C . HIS B 1 35 ? 56.259 5.365 53.546 1.00 103.49 35 HIS B C 1
ATOM 1777 O O . HIS B 1 35 ? 57.426 5.708 53.736 1.00 101.74 35 HIS B O 1
ATOM 1784 N N . THR B 1 36 ? 55.578 4.588 54.390 1.00 105.58 36 THR B N 1
ATOM 1785 C CA . THR B 1 36 ? 56.167 4.126 55.657 1.00 105.90 36 THR B CA 1
ATOM 1786 C C . THR B 1 36 ? 57.625 3.712 55.401 1.00 106.34 36 THR B C 1
ATOM 1787 O O . THR B 1 36 ? 58.573 4.259 55.996 1.00 103.52 36 THR B O 1
ATOM 1791 N N . LYS B 1 37 ? 57.754 2.790 54.437 1.00 109.48 37 LYS B N 1
ATOM 1792 C CA . LYS B 1 37 ? 58.946 1.992 54.167 1.00 112.07 37 LYS B CA 1
ATOM 1793 C C . LYS B 1 37 ? 60.197 2.818 53.896 1.00 107.28 37 LYS B C 1
ATOM 1794 O O . LYS B 1 37 ? 61.327 2.304 53.982 1.00 110.70 37 LYS B O 1
ATOM 1797 N N . LYS B 1 38 ? 60.009 4.089 53.584 1.00 99.25 38 LYS B N 1
ATOM 1798 C CA . LYS B 1 38 ? 61.154 4.916 53.289 1.00 95.47 38 LYS B CA 1
ATOM 1799 C C . LYS B 1 38 ? 61.363 6.025 54.312 1.00 89.28 38 LYS B C 1
ATOM 1800 O O . LYS B 1 38 ? 62.434 6.637 54.380 1.00 87.79 38 LYS B O 1
ATOM 1802 N N . VAL B 1 39 ? 60.344 6.285 55.114 1.00 85.43 39 VAL B N 1
ATOM 1803 C CA . VAL B 1 39 ? 60.442 7.423 55.988 1.00 79.82 39 VAL B CA 1
ATOM 1804 C C . VAL B 1 39 ? 61.375 7.142 57.144 1.00 80.55 39 VAL B C 1
ATOM 1805 O O . VAL B 1 39 ? 62.244 7.938 57.399 1.00 78.81 39 VAL B O 1
ATOM 1809 N N . LEU B 1 40 ? 61.224 6.010 57.822 1.00 83.40 40 LEU B N 1
ATOM 1810 C CA . LEU B 1 40 ? 62.140 5.711 58.919 1.00 84.31 40 LEU B CA 1
ATOM 1811 C C . LEU B 1 40 ? 63.586 5.629 58.465 1.00 85.38 40 LEU B C 1
ATOM 1812 O O . LEU B 1 40 ? 64.379 6.431 58.927 1.00 84.11 40 LEU B O 1
ATOM 1817 N N . PRO B 1 41 ? 63.923 4.738 57.513 1.00 88.40 41 PRO B N 1
ATOM 1818 C CA . PRO B 1 41 ? 65.310 4.597 57.075 1.00 91.00 41 PRO B CA 1
ATOM 1819 C C . PRO B 1 41 ? 65.998 5.921 56.796 1.00 87.35 41 PRO B C 1
ATOM 1820 O O . PRO B 1 41 ? 67.156 6.095 57.128 1.00 89.25 41 PRO B O 1
ATOM 1824 N N . MET B 1 42 ? 65.272 6.851 56.203 1.00 83.18 42 MET B N 1
ATOM 1825 C CA . MET B 1 42 ? 65.796 8.186 55.921 1.00 80.61 42 MET B CA 1
ATOM 1826 C C . MET B 1 42 ? 66.093 8.969 57.203 1.00 78.48 42 MET B C 1
ATOM 1827 O O . MET B 1 42 ? 67.133 9.587 57.309 1.00 79.64 42 MET B O 1
ATOM 1832 N N . VAL B 1 43 ? 65.184 8.945 58.163 1.00 76.60 43 VAL B N 1
ATOM 1833 C CA . VAL B 1 43 ? 65.413 9.580 59.458 1.00 76.42 43 VAL B CA 1
ATOM 1834 C C . VAL B 1 43 ? 66.660 8.974 60.170 1.00 81.39 43 VAL B C 1
ATOM 1835 O O . VAL B 1 43 ? 67.470 9.707 60.766 1.00 81.84 43 VAL B O 1
ATOM 1839 N N . ASP B 1 44 ? 66.793 7.646 60.098 1.00 85.41 44 ASP B N 1
ATOM 1840 C CA . ASP B 1 44 ? 68.007 6.950 60.488 1.00 90.63 44 ASP B CA 1
ATOM 1841 C C . ASP B 1 44 ? 69.278 7.444 59.730 1.00 92.65 44 ASP B C 1
ATOM 1842 O O . ASP B 1 44 ? 70.309 7.748 60.368 1.00 94.78 44 ASP B O 1
ATOM 1847 N N . GLU B 1 45 ? 69.203 7.518 58.395 1.00 92.29 45 GLU B N 1
ATOM 1848 C CA . GLU B 1 45 ? 70.321 7.980 57.566 1.00 95.01 45 GLU B CA 1
ATOM 1849 C C . GLU B 1 45 ? 70.756 9.342 58.041 1.00 93.15 45 GLU B C 1
ATOM 1850 O O . GLU B 1 45 ? 71.869 9.484 58.546 1.00 96.93 45 GLU B O 1
ATOM 1856 N N . VAL B 1 46 ? 69.868 10.326 57.869 1.00 88.36 46 VAL B N 1
ATOM 1857 C CA . VAL B 1 46 ? 69.997 11.690 58.412 1.00 86.89 46 VAL B CA 1
ATOM 1858 C C . VAL B 1 46 ? 70.773 11.793 59.752 1.00 90.08 46 VAL B C 1
ATOM 1859 O O . VAL B 1 46 ? 71.707 12.595 59.891 1.00 92.62 46 VAL B O 1
ATOM 1863 N N . LEU B 1 47 ? 70.406 10.955 60.717 1.00 90.62 47 LEU B N 1
ATOM 1864 C CA . LEU B 1 47 ? 70.949 11.062 62.063 1.00 93.21 47 LEU B CA 1
ATOM 1865 C C . LEU B 1 47 ? 72.342 10.455 62.211 1.00 99.58 47 LEU B C 1
ATOM 1866 O O . LEU B 1 47 ? 73.205 11.026 62.900 1.00 102.79 47 LEU B O 1
ATOM 1871 N N . LYS B 1 48 ? 72.578 9.309 61.577 1.00 102.48 48 LYS B N 1
ATOM 1872 C CA . LYS B 1 48 ? 73.914 8.699 61.614 1.00 109.12 48 LYS B CA 1
ATOM 1873 C C . LYS B 1 48 ? 74.927 9.651 60.985 1.00 111.84 48 LYS B C 1
ATOM 1874 O O . LYS B 1 48 ? 75.994 9.903 61.546 1.00 116.58 48 LYS B O 1
ATOM 1876 N N . GLU B 1 49 ? 74.562 10.197 59.827 1.00 109.78 49 GLU B N 1
ATOM 1877 C CA . GLU B 1 49 ? 75.346 11.232 59.147 1.00 112.41 49 GLU B CA 1
ATOM 1878 C C . GLU B 1 49 ? 75.212 12.572 59.892 1.00 110.13 49 GLU B C 1
ATOM 1879 O O . GLU B 1 49 ? 74.933 13.600 59.273 1.00 108.43 49 GLU B O 1
ATOM 1885 N N . ALA B 1 50 ? 75.396 12.540 61.218 1.00 110.78 50 ALA B N 1
ATOM 1886 C CA . ALA B 1 50 ? 75.300 13.721 62.102 1.00 109.61 50 ALA B CA 1
ATOM 1887 C C . ALA B 1 50 ? 75.520 13.388 63.588 1.00 111.48 50 ALA B C 1
ATOM 1888 O O . ALA B 1 50 ? 75.678 14.296 64.417 1.00 112.74 50 ALA B O 1
ATOM 1890 N N . GLY B 1 51 ? 75.506 12.098 63.927 1.00 112.04 51 GLY B N 1
ATOM 1891 C CA . GLY B 1 51 ? 75.755 11.659 65.299 1.00 114.40 51 GLY B CA 1
ATOM 1892 C C . GLY B 1 51 ? 74.776 12.145 66.359 1.00 110.88 51 GLY B C 1
ATOM 1893 O O . GLY B 1 51 ? 75.079 12.111 67.550 1.00 113.92 51 GLY B O 1
ATOM 1894 N N . LEU B 1 52 ? 73.609 12.604 65.922 1.00 105.33 52 LEU B N 1
ATOM 1895 C CA . LEU B 1 52 ? 72.506 12.989 66.824 1.00 102.45 52 LEU B CA 1
ATOM 1896 C C . LEU B 1 52 ? 71.538 11.828 67.051 1.00 99.95 52 LEU B C 1
ATOM 1897 O O . LEU B 1 52 ? 71.458 10.919 66.236 1.00 99.00 52 LEU B O 1
ATOM 1902 N N . THR B 1 53 ? 70.828 11.864 68.176 1.00 99.77 53 THR B N 1
ATOM 1903 C CA . THR B 1 53 ? 69.731 10.944 68.458 1.00 98.13 53 THR B CA 1
ATOM 1904 C C . THR B 1 53 ? 68.485 11.768 68.565 1.00 95.01 53 THR B C 1
ATOM 1905 O O . THR B 1 53 ? 68.558 12.985 68.613 1.00 94.72 53 THR B O 1
ATOM 1909 N N . LEU B 1 54 ? 67.339 11.108 68.648 1.00 93.57 54 LEU B N 1
ATOM 1910 C CA . LEU B 1 54 ? 66.076 11.824 68.746 1.00 91.53 54 LEU B CA 1
ATOM 1911 C C . LEU B 1 54 ? 66.078 12.795 69.921 1.00 94.35 54 LEU B C 1
ATOM 1912 O O . LEU B 1 54 ? 65.734 13.975 69.786 1.00 93.11 54 LEU B O 1
ATOM 1917 N N . GLN B 1 55 ? 66.533 12.318 71.070 1.00 99.02 55 GLN B N 1
ATOM 1918 C CA . GLN B 1 55 ? 66.572 13.181 72.240 1.00 102.50 55 GLN B CA 1
ATOM 1919 C C . GLN B 1 55 ? 67.690 14.218 72.198 1.00 103.53 55 GLN B C 1
ATOM 1920 O O . GLN B 1 55 ? 67.750 15.064 73.081 1.00 107.16 55 GLN B O 1
ATOM 1926 N N . ASP B 1 56 ? 68.544 14.175 71.172 1.00 101.20 56 ASP B N 1
ATOM 1927 C CA . ASP B 1 56 ? 69.456 15.294 70.868 1.00 102.21 56 ASP B CA 1
ATOM 1928 C C . ASP B 1 56 ? 68.716 16.539 70.356 1.00 99.41 56 ASP B C 1
ATOM 1929 O O . ASP B 1 56 ? 68.897 17.644 70.866 1.00 102.18 56 ASP B O 1
ATOM 1934 N N . LEU B 1 57 ? 67.859 16.328 69.356 1.00 94.53 57 LEU B N 1
ATOM 1935 C CA . LEU B 1 57 ? 67.046 17.378 68.722 1.00 91.53 57 LEU B CA 1
ATOM 1936 C C . LEU B 1 57 ? 66.193 18.165 69.740 1.00 93.80 57 LEU B C 1
ATOM 1937 O O . LEU B 1 57 ? 65.720 17.591 70.736 1.00 95.89 57 LEU B O 1
ATOM 1942 N N . ASP B 1 58 ? 65.988 19.461 69.503 1.00 93.77 58 ASP B N 1
ATOM 1943 C CA . ASP B 1 58 ? 65.116 20.207 70.396 1.00 96.79 58 ASP B CA 1
ATOM 1944 C C . ASP B 1 58 ? 63.756 20.591 69.820 1.00 93.42 58 ASP B C 1
ATOM 1945 O O . ASP B 1 58 ? 63.063 21.427 70.378 1.00 96.56 58 ASP B O 1
ATOM 1950 N N . ALA B 1 59 ? 63.375 19.951 68.716 1.00 87.59 59 ALA B N 1
ATOM 1951 C CA . ALA B 1 59 ? 62.069 20.119 68.081 1.00 84.02 59 ALA B CA 1
ATOM 1952 C C . ALA B 1 59 ? 61.966 19.113 66.947 1.00 78.74 59 ALA B C 1
ATOM 1953 O O . ALA B 1 59 ? 62.965 18.777 66.315 1.00 77.67 59 ALA B O 1
ATOM 1955 N N . LEU B 1 60 ? 60.755 18.627 66.694 1.00 76.33 60 LEU B N 1
ATOM 1956 C CA . LEU B 1 60 ? 60.470 17.790 65.528 1.00 71.42 60 LEU B CA 1
ATOM 1957 C C . LEU B 1 60 ? 59.296 18.365 64.727 1.00 69.11 60 LEU B C 1
ATOM 1958 O O . LEU B 1 60 ? 58.175 18.482 65.238 1.00 70.60 60 LEU B O 1
ATOM 1963 N N . ALA B 1 61 ? 59.575 18.707 63.477 1.00 65.73 61 ALA B N 1
ATOM 1964 C CA . ALA B 1 61 ? 58.654 19.438 62.662 1.00 64.36 61 ALA B CA 1
ATOM 1965 C C . ALA B 1 61 ? 58.015 18.536 61.589 1.00 62.24 61 ALA B C 1
ATOM 1966 O O . ALA B 1 61 ? 58.475 17.406 61.354 1.00 62.32 61 ALA B O 1
ATOM 1968 N N . PHE B 1 62 ? 56.947 19.024 60.943 1.00 61.14 62 PHE B N 1
ATOM 1969 C CA . PHE B 1 62 ? 56.220 18.212 59.986 1.00 58.61 62 PHE B CA 1
ATOM 1970 C C . PHE B 1 62 ? 55.362 19.051 59.055 1.00 57.64 62 PHE B C 1
ATOM 1971 O O . PHE B 1 62 ? 54.871 20.127 59.414 1.00 58.81 62 PHE B O 1
ATOM 1979 N N . GLY B 1 63 ? 55.207 18.544 57.837 1.00 55.89 63 GLY B N 1
ATOM 1980 C CA . GLY B 1 63 ? 54.214 19.073 56.923 1.00 55.63 63 GLY B CA 1
ATOM 1981 C C . GLY B 1 63 ? 52.810 18.814 57.488 1.00 58.19 63 GLY B C 1
ATOM 1982 O O . GLY B 1 63 ? 52.380 17.648 57.670 1.00 59.24 63 GLY B O 1
ATOM 1983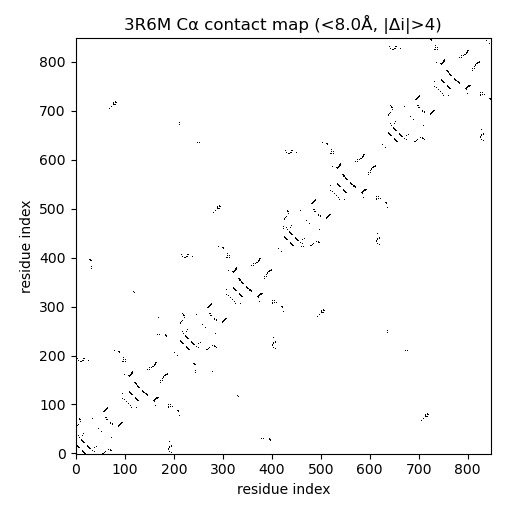 N N . ARG B 1 64 ? 52.111 19.907 57.799 1.00 59.53 64 ARG B N 1
ATOM 1984 C CA . ARG B 1 64 ? 50.784 19.813 58.346 1.00 61.96 64 ARG B CA 1
ATOM 1985 C C . ARG B 1 64 ? 49.771 19.641 57.226 1.00 60.87 64 ARG B C 1
ATOM 1986 O O . ARG B 1 64 ? 48.580 19.519 57.495 1.00 64.42 64 ARG B O 1
ATOM 1994 N N . GLY B 1 65 ? 50.195 19.599 55.972 1.00 57.43 65 GLY B N 1
ATOM 1995 C CA . GLY B 1 65 ? 49.159 19.639 54.893 1.00 57.30 65 GLY B CA 1
ATOM 1996 C C . GLY B 1 65 ? 48.777 21.065 54.472 1.00 56.98 65 GLY B C 1
ATOM 1997 O O . GLY B 1 65 ? 49.295 22.048 55.066 1.00 57.80 65 GLY B O 1
ATOM 1998 N N . PRO B 1 66 ? 47.925 21.215 53.431 1.00 56.24 66 PRO B N 1
ATOM 1999 C CA . PRO B 1 66 ? 47.180 20.269 52.678 1.00 56.75 66 PRO B CA 1
ATOM 2000 C C . PRO B 1 66 ? 48.065 19.399 51.845 1.00 54.13 66 PRO B C 1
ATOM 2001 O O . PRO B 1 66 ? 49.262 19.568 51.882 1.00 52.51 66 PRO B O 1
ATOM 2005 N N . GLY B 1 67 ? 47.457 18.522 51.059 1.00 54.46 67 GLY B N 1
ATOM 2006 C CA . GLY B 1 67 ? 48.174 17.455 50.407 1.00 53.77 67 GLY B CA 1
ATOM 2007 C C . GLY B 1 67 ? 47.333 16.179 50.462 1.00 57.38 67 GLY B C 1
ATOM 2008 O O . GLY B 1 67 ? 46.147 16.222 50.802 1.00 61.14 67 GLY B O 1
ATOM 2009 N N . SER B 1 68 ? 47.921 15.029 50.149 1.00 57.02 68 SER B N 1
ATOM 2010 C CA . SER B 1 68 ? 47.130 13.830 50.096 1.00 60.08 68 SER B CA 1
ATOM 2011 C C . SER B 1 68 ? 46.684 13.398 51.484 1.00 62.40 68 SER B C 1
ATOM 2012 O O . SER B 1 68 ? 47.468 13.315 52.431 1.00 61.29 68 SER B O 1
ATOM 2015 N N . PHE B 1 69 ? 45.404 13.090 51.575 1.00 66.33 69 PHE B N 1
ATOM 2016 C CA . PHE B 1 69 ? 44.772 12.715 52.808 1.00 69.25 69 PHE B CA 1
ATOM 2017 C C . PHE B 1 69 ? 45.483 11.605 53.517 1.00 70.26 69 PHE B C 1
ATOM 2018 O O . PHE B 1 69 ? 45.822 11.758 54.690 1.00 70.31 69 PHE B O 1
ATOM 2026 N N . THR B 1 70 ? 45.692 10.473 52.855 1.00 71.88 70 THR B N 1
ATOM 2027 C CA . THR B 1 70 ? 46.383 9.375 53.563 1.00 73.89 70 THR B CA 1
ATOM 2028 C C . THR B 1 70 ? 47.795 9.815 53.897 1.00 68.80 70 THR B C 1
ATOM 2029 O O . THR B 1 70 ? 48.259 9.634 55.029 1.00 69.92 70 THR B O 1
ATOM 2033 N N . GLY B 1 71 ? 48.460 10.410 52.908 1.00 63.59 71 GLY B N 1
ATOM 2034 C CA . GLY B 1 71 ? 49.837 10.728 53.018 1.00 59.24 71 GLY B CA 1
ATOM 2035 C C . GLY B 1 71 ? 50.038 11.644 54.185 1.00 57.09 71 GLY B C 1
ATOM 2036 O O . GLY B 1 71 ? 50.860 11.385 55.072 1.00 57.60 71 GLY B O 1
ATOM 2037 N N . VAL B 1 72 ? 49.268 12.713 54.218 1.00 55.58 72 VAL B N 1
ATOM 2038 C CA . VAL B 1 72 ? 49.526 13.713 55.242 1.00 54.01 72 VAL B CA 1
ATOM 2039 C C . VAL B 1 72 ? 49.262 13.135 56.631 1.00 57.53 72 VAL B C 1
ATOM 2040 O O . VAL B 1 72 ? 49.988 13.425 57.570 1.00 57.21 72 VAL B O 1
ATOM 2044 N N . ARG B 1 73 ? 48.273 12.260 56.753 1.00 61.79 73 ARG B N 1
ATOM 2045 C CA . ARG B 1 73 ? 48.097 11.627 58.031 1.00 66.14 73 ARG B CA 1
ATOM 2046 C C . ARG B 1 73 ? 49.256 10.721 58.407 1.00 65.71 73 ARG B C 1
ATOM 2047 O O . ARG B 1 73 ? 49.897 10.999 59.380 1.00 65.91 73 ARG B O 1
ATOM 2055 N N . ILE B 1 74 ? 49.572 9.693 57.631 1.00 65.98 74 ILE B N 1
ATOM 2056 C CA . ILE B 1 74 ? 50.797 8.894 57.867 1.00 65.64 74 ILE B CA 1
ATOM 2057 C C . ILE B 1 74 ? 52.062 9.652 58.385 1.00 61.89 74 ILE B C 1
ATOM 2058 O O . ILE B 1 74 ? 52.626 9.305 59.409 1.00 63.88 74 ILE B O 1
ATOM 2063 N N . GLY B 1 75 ? 52.532 10.680 57.714 1.00 57.35 75 GLY B N 1
ATOM 2064 C CA . GLY B 1 75 ? 53.726 11.353 58.242 1.00 54.67 75 GLY B CA 1
ATOM 2065 C C . GLY B 1 75 ? 53.520 11.955 59.626 1.00 55.73 75 GLY B C 1
ATOM 2066 O O . GLY B 1 75 ? 54.292 11.709 60.523 1.00 56.89 75 GLY B O 1
ATOM 2067 N N . ILE B 1 76 ? 52.472 12.757 59.799 1.00 55.86 76 ILE B N 1
ATOM 2068 C CA . ILE B 1 76 ? 52.079 13.270 61.110 1.00 57.99 76 ILE B CA 1
ATOM 2069 C C . ILE B 1 76 ? 52.130 12.100 62.130 1.00 62.80 76 ILE B C 1
ATOM 2070 O O . ILE B 1 76 ? 52.753 12.205 63.183 1.00 64.78 76 ILE B O 1
ATOM 2075 N N . GLY B 1 77 ? 51.522 10.971 61.788 1.00 65.49 77 GLY B N 1
ATOM 2076 C CA . GLY B 1 77 ? 51.608 9.757 62.588 1.00 71.15 77 GLY B CA 1
ATOM 2077 C C . GLY B 1 77 ? 52.994 9.293 62.999 1.00 71.33 77 GLY B C 1
ATOM 2078 O O . GLY B 1 77 ? 53.148 8.738 64.086 1.00 75.76 77 GLY B O 1
ATOM 2079 N N . ILE B 1 78 ? 54.006 9.488 62.158 1.00 67.32 78 ILE B N 1
ATOM 2080 C CA . ILE B 1 78 ? 55.322 9.042 62.544 1.00 67.72 78 ILE B CA 1
ATOM 2081 C C . ILE B 1 78 ? 55.903 10.164 63.352 1.00 66.91 78 ILE B C 1
ATOM 2082 O O . ILE B 1 78 ? 56.541 9.965 64.411 1.00 69.97 78 ILE B O 1
ATOM 2087 N N . ALA B 1 79 ? 55.677 11.372 62.864 1.00 64.09 79 ALA B N 1
ATOM 2088 C CA . ALA B 1 79 ? 56.238 12.548 63.514 1.00 63.38 79 ALA B CA 1
ATOM 2089 C C . ALA B 1 79 ? 55.766 12.644 64.996 1.00 68.35 79 ALA B C 1
ATOM 2090 O O . ALA B 1 79 ? 56.501 13.222 65.821 1.00 69.09 79 ALA B O 1
ATOM 2092 N N . GLN B 1 80 ? 54.580 12.077 65.330 1.00 71.81 80 GLN B N 1
ATOM 2093 C CA . GLN B 1 80 ? 54.153 12.008 66.729 1.00 77.64 80 GLN B CA 1
ATOM 2094 C C . GLN B 1 80 ? 54.818 10.855 67.472 1.00 80.84 80 GLN B C 1
ATOM 2095 O O . GLN B 1 80 ? 55.448 11.094 68.483 1.00 83.33 80 GLN B O 1
ATOM 2101 N N . GLY B 1 81 ? 54.651 9.617 66.994 1.00 82.01 81 GLY B N 1
ATOM 2102 C CA . GLY B 1 81 ? 55.482 8.480 67.404 1.00 84.15 81 GLY B CA 1
ATOM 2103 C C . GLY B 1 81 ? 56.924 8.876 67.794 1.00 82.40 81 GLY B C 1
ATOM 2104 O O . GLY B 1 81 ? 57.349 8.659 68.947 1.00 86.16 81 GLY B O 1
ATOM 2105 N N . LEU B 1 82 ? 57.693 9.477 66.886 1.00 76.70 82 LEU B N 1
ATOM 2106 C CA . LEU B 1 82 ? 59.073 9.808 67.271 1.00 75.80 82 LEU B CA 1
ATOM 2107 C C . LEU B 1 82 ? 59.183 10.962 68.272 1.00 76.36 82 LEU B C 1
ATOM 2108 O O . LEU B 1 82 ? 60.063 10.958 69.113 1.00 78.78 82 LEU B O 1
ATOM 2113 N N . ALA B 1 83 ? 58.323 11.968 68.174 1.00 74.79 83 ALA B N 1
ATOM 2114 C CA . ALA B 1 83 ? 58.356 13.037 69.165 1.00 76.66 83 ALA B CA 1
ATOM 2115 C C . ALA B 1 83 ? 58.196 12.428 70.535 1.00 82.66 83 ALA B C 1
ATOM 2116 O O . ALA B 1 83 ? 59.088 12.576 71.366 1.00 85.03 83 ALA B O 1
ATOM 2118 N N . PHE B 1 84 ? 57.074 11.712 70.726 1.00 85.34 84 PHE B N 1
ATOM 2119 C CA . PHE B 1 84 ? 56.619 11.173 72.012 1.00 92.03 84 PHE B CA 1
ATOM 2120 C C . PHE B 1 84 ? 57.734 10.495 72.818 1.00 95.95 84 PHE B C 1
ATOM 2121 O O . PHE B 1 84 ? 57.790 10.623 74.062 1.00 100.96 84 PHE B O 1
ATOM 2129 N N . GLY B 1 85 ? 58.610 9.792 72.086 1.00 94.01 85 GLY B N 1
ATOM 2130 C CA . GLY B 1 85 ? 59.670 8.961 72.662 1.00 98.15 85 GLY B CA 1
ATOM 2131 C C . GLY B 1 85 ? 60.953 9.712 73.004 1.00 98.14 85 GLY B C 1
ATOM 2132 O O . GLY B 1 85 ? 61.801 9.230 73.789 1.00 101.72 85 GLY B O 1
ATOM 2133 N N . ALA B 1 86 ? 61.105 10.890 72.422 1.00 94.37 86 ALA B N 1
ATOM 2134 C CA . ALA B 1 86 ? 62.187 11.755 72.823 1.00 95.46 86 ALA B CA 1
ATOM 2135 C C . ALA B 1 86 ? 61.632 12.945 73.628 1.00 98.53 86 ALA B C 1
ATOM 2136 O O . ALA B 1 86 ? 62.334 13.929 73.854 1.00 99.43 86 ALA B O 1
ATOM 2138 N N . GLU B 1 87 ? 60.374 12.842 74.059 1.00 101.38 87 GLU B N 1
ATOM 2139 C CA . GLU B 1 87 ? 59.658 13.934 74.734 1.00 105.33 87 GLU B CA 1
ATOM 2140 C C . GLU B 1 87 ? 59.740 15.312 74.037 1.00 102.36 87 GLU B C 1
ATOM 2141 O O . GLU B 1 87 ? 59.702 16.347 74.689 1.00 106.23 87 GLU B O 1
ATOM 2147 N N . LEU B 1 88 ? 59.823 15.321 72.713 1.00 96.84 88 LEU B N 1
ATOM 2148 C CA . LEU B 1 88 ? 60.034 16.550 71.937 1.00 94.30 88 LEU B CA 1
ATOM 2149 C C . LEU B 1 88 ? 58.791 17.417 71.738 1.00 95.09 88 LEU B C 1
ATOM 2150 O O . LEU B 1 88 ? 57.695 16.888 71.519 1.00 94.85 88 LEU B O 1
ATOM 2155 N N . PRO B 1 89 ? 58.958 18.756 71.757 1.00 96.53 89 PRO B N 1
ATOM 2156 C CA . PRO B 1 89 ? 57.880 19.671 71.335 1.00 96.85 89 PRO B CA 1
ATOM 2157 C C . PRO B 1 89 ? 57.737 19.489 69.859 1.00 90.74 89 PRO B C 1
ATOM 2158 O O . PRO B 1 89 ? 58.622 18.892 69.264 1.00 87.31 89 PRO B O 1
ATOM 2162 N N . MET B 1 90 ? 56.670 19.992 69.248 1.00 90.49 90 MET B N 1
ATOM 2163 C CA . MET B 1 90 ? 56.513 19.804 67.778 1.00 85.19 90 MET B CA 1
ATOM 2164 C C . MET B 1 90 ? 56.169 21.063 67.010 1.00 84.28 90 MET B C 1
ATOM 2165 O O . MET B 1 90 ? 55.739 22.043 67.598 1.00 89.00 90 MET B O 1
ATOM 2170 N N . ILE B 1 91 ? 56.348 21.014 65.695 1.00 79.44 91 ILE B N 1
ATOM 2171 C CA . ILE B 1 91 ? 56.091 22.157 64.826 1.00 78.49 91 ILE B CA 1
ATOM 2172 C C . ILE B 1 91 ? 55.419 21.712 63.501 1.00 74.32 91 ILE B C 1
ATOM 2173 O O . ILE B 1 91 ? 56.040 21.065 62.652 1.00 70.70 91 ILE B O 1
ATOM 2178 N N . GLY B 1 92 ? 54.138 22.046 63.344 1.00 75.45 92 GLY B N 1
ATOM 2179 C CA . GLY B 1 92 ? 53.437 21.817 62.078 1.00 71.64 92 GLY B CA 1
ATOM 2180 C C . GLY B 1 92 ? 53.759 22.948 61.134 1.00 70.02 92 GLY B C 1
ATOM 2181 O O . GLY B 1 92 ? 53.857 24.084 61.561 1.00 73.38 92 GLY B O 1
ATOM 2182 N N . VAL B 1 93 ? 53.929 22.642 59.854 1.00 65.79 93 VAL B N 1
ATOM 2183 C CA . VAL B 1 93 ? 54.367 23.632 58.890 1.00 64.22 93 VAL B CA 1
ATOM 2184 C C . VAL B 1 93 ? 53.576 23.469 57.586 1.00 62.17 93 VAL B C 1
ATOM 2185 O O . VAL B 1 93 ? 53.377 22.350 57.094 1.00 59.46 93 VAL B O 1
ATOM 2189 N N . SER B 1 94 ? 53.120 24.594 57.036 1.00 63.83 94 SER B N 1
ATOM 2190 C CA . SER B 1 94 ? 52.243 24.574 55.858 1.00 62.54 94 SER B CA 1
ATOM 2191 C C . SER B 1 94 ? 52.926 24.099 54.598 1.00 59.46 94 SER B C 1
ATOM 2192 O O . SER B 1 94 ? 53.955 24.700 54.178 1.00 60.22 94 SER B O 1
ATOM 2195 N N . THR B 1 95 ? 52.342 23.071 53.964 1.00 56.90 95 THR B N 1
ATOM 2196 C CA . THR B 1 95 ? 52.895 22.601 52.669 1.00 54.33 95 THR B CA 1
ATOM 2197 C C . THR B 1 95 ? 53.038 23.759 51.646 1.00 53.95 95 THR B C 1
ATOM 2198 O O . THR B 1 95 ? 53.972 23.800 50.839 1.00 52.49 95 THR B O 1
ATOM 2202 N N . LEU B 1 96 ? 52.083 24.683 51.676 1.00 55.05 96 LEU B N 1
ATOM 2203 C CA . LEU B 1 96 ? 52.095 25.747 50.693 1.00 56.04 96 LEU B CA 1
ATOM 2204 C C . LEU B 1 96 ? 53.268 26.691 50.939 1.00 57.59 96 LEU B C 1
ATOM 2205 O O . LEU B 1 96 ? 54.072 26.932 50.043 1.00 57.67 96 LEU B O 1
ATOM 2210 N N . ALA B 1 97 ? 53.345 27.230 52.154 1.00 59.10 97 ALA B N 1
ATOM 2211 C CA . ALA B 1 97 ? 54.406 28.137 52.515 1.00 61.44 97 ALA B CA 1
ATOM 2212 C C . ALA B 1 97 ? 55.734 27.392 52.426 1.00 60.08 97 ALA B C 1
ATOM 2213 O O . ALA B 1 97 ? 56.758 27.970 52.027 1.00 61.40 97 ALA B O 1
ATOM 2215 N N . ALA B 1 98 ? 55.704 26.101 52.769 1.00 57.06 98 ALA B N 1
ATOM 2216 C CA . ALA B 1 98 ? 56.874 25.274 52.548 1.00 56.40 98 ALA B CA 1
ATOM 2217 C C . ALA B 1 98 ? 57.387 25.401 51.086 1.00 57.05 98 ALA B C 1
ATOM 2218 O O . ALA B 1 98 ? 58.570 25.597 50.833 1.00 58.86 98 ALA B O 1
ATOM 2220 N N . MET B 1 99 ? 56.478 25.359 50.124 1.00 56.69 99 MET B N 1
ATOM 2221 C CA . MET B 1 99 ? 56.901 25.444 48.739 1.00 58.16 99 MET B CA 1
ATOM 2222 C C . MET B 1 99 ? 57.259 26.852 48.355 1.00 61.86 99 MET B C 1
ATOM 2223 O O . MET B 1 99 ? 57.953 27.048 47.354 1.00 64.34 99 MET B O 1
ATOM 2228 N N . ALA B 1 100 ? 56.820 27.828 49.146 1.00 63.39 100 ALA B N 1
ATOM 2229 C CA . ALA B 1 100 ? 57.282 29.191 48.914 1.00 68.15 100 ALA B CA 1
ATOM 2230 C C . ALA B 1 100 ? 58.789 29.261 49.190 1.00 71.05 100 ALA B C 1
ATOM 2231 O O . ALA B 1 100 ? 59.535 29.794 48.386 1.00 74.19 100 ALA B O 1
ATOM 2233 N N . GLN B 1 101 ? 59.227 28.651 50.300 1.00 70.40 101 GLN B N 1
ATOM 2234 C CA . GLN B 1 101 ? 60.628 28.637 50.692 1.00 73.21 101 GLN B CA 1
ATOM 2235 C C . GLN B 1 101 ? 61.531 27.994 49.651 1.00 74.14 101 GLN B C 1
ATOM 2236 O O . GLN B 1 101 ? 62.595 28.552 49.325 1.00 79.01 101 GLN B O 1
ATOM 2242 N N . ALA B 1 102 ? 61.125 26.828 49.145 1.00 70.64 102 ALA B N 1
ATOM 2243 C CA . ALA B 1 102 ? 61.854 26.187 48.049 1.00 72.47 102 ALA B CA 1
ATOM 2244 C C . ALA B 1 102 ? 62.084 27.175 46.869 1.00 77.25 102 ALA B C 1
ATOM 2245 O O . ALA B 1 102 ? 63.222 27.296 46.332 1.00 81.34 102 ALA B O 1
ATOM 2247 N N . SER B 1 103 ? 61.012 27.903 46.517 1.00 76.96 103 SER B N 1
ATOM 2248 C CA . SER B 1 103 ? 61.053 28.893 45.446 1.00 81.52 103 SER B CA 1
ATOM 2249 C C . SER B 1 103 ? 62.047 30.060 45.737 1.00 88.47 103 SER B C 1
ATOM 2250 O O . SER B 1 103 ? 62.574 30.685 44.804 1.00 93.86 103 SER B O 1
ATOM 2252 N N . TYR B 1 104 ? 62.315 30.350 47.015 1.00 89.83 104 TYR B N 1
ATOM 2253 C CA . TYR B 1 104 ? 63.408 31.275 47.372 1.00 97.06 104 TYR B CA 1
ATOM 2254 C C . TYR B 1 104 ? 64.727 30.544 47.175 1.00 99.53 104 TYR B C 1
ATOM 2255 O O . TYR B 1 104 ? 65.613 31.021 46.461 1.00 105.53 104 TYR B O 1
ATOM 2264 N N . ARG B 1 105 ? 64.819 29.360 47.782 1.00 95.52 105 ARG B N 1
ATOM 2265 C CA . ARG B 1 105 ? 66.050 28.586 47.800 1.00 98.36 105 ARG B CA 1
ATOM 2266 C C . ARG B 1 105 ? 66.717 28.409 46.434 1.00 102.66 105 ARG B C 1
ATOM 2267 O O . ARG B 1 105 ? 67.938 28.360 46.341 1.00 108.28 105 ARG B O 1
ATOM 2275 N N . LEU B 1 106 ? 65.910 28.326 45.379 1.00 100.98 106 LEU B N 1
ATOM 2276 C CA . LEU B 1 106 ? 66.422 28.058 44.042 1.00 104.84 106 LEU B CA 1
ATOM 2277 C C . LEU B 1 106 ? 66.385 29.285 43.144 1.00 110.10 106 LEU B C 1
ATOM 2278 O O . LEU B 1 106 ? 67.294 29.505 42.327 1.00 117.09 106 LEU B O 1
ATOM 2283 N N . HIS B 1 107 ? 65.336 30.083 43.296 1.00 107.43 107 HIS B N 1
ATOM 2284 C CA . HIS B 1 107 ? 65.056 31.144 42.337 1.00 111.74 107 HIS B CA 1
ATOM 2285 C C . HIS B 1 107 ? 65.126 32.535 42.947 1.00 116.00 107 HIS B C 1
ATOM 2286 O O . HIS B 1 107 ? 65.122 33.527 42.214 1.00 121.48 107 HIS B O 1
ATOM 2293 N N . GLY B 1 108 ? 65.178 32.599 44.281 1.00 113.99 108 GLY B N 1
ATOM 2294 C CA . GLY B 1 108 ? 65.207 33.869 45.021 1.00 118.08 108 GLY B CA 1
ATOM 2295 C C . GLY B 1 108 ? 63.976 34.713 44.767 1.00 116.90 108 GLY B C 1
ATOM 2296 O O . GLY B 1 108 ? 64.062 35.879 44.385 1.00 123.50 108 GLY B O 1
ATOM 2297 N N . ALA B 1 109 ? 62.814 34.112 44.954 1.00 109.10 109 ALA B N 1
ATOM 2298 C CA . ALA B 1 109 ? 61.573 34.802 44.644 1.00 107.98 109 ALA B CA 1
ATOM 2299 C C . ALA B 1 109 ? 60.955 35.249 45.945 1.00 106.75 109 ALA B C 1
ATOM 2300 O O . ALA B 1 109 ? 60.963 34.499 46.925 1.00 102.80 109 ALA B O 1
ATOM 2302 N N . THR B 1 110 ? 60.442 36.471 45.974 1.00 110.82 110 THR B N 1
ATOM 2303 C CA . THR B 1 110 ? 59.791 36.950 47.182 1.00 110.56 110 THR B CA 1
ATOM 2304 C C . THR B 1 110 ? 58.307 36.869 47.000 1.00 106.08 110 THR B C 1
ATOM 2305 O O . THR B 1 110 ? 57.561 36.880 47.968 1.00 104.63 110 THR B O 1
ATOM 2309 N N . ASP B 1 111 ? 57.885 36.757 45.750 1.00 104.44 111 ASP B N 1
ATOM 2310 C CA . ASP B 1 111 ? 56.465 36.638 45.443 1.00 100.92 111 ASP B CA 1
ATOM 2311 C C . ASP B 1 111 ? 55.979 35.259 44.905 1.00 93.46 111 ASP B C 1
ATOM 2312 O O . ASP B 1 111 ? 56.098 34.953 43.701 1.00 93.16 111 ASP B O 1
ATOM 2317 N N . VAL B 1 112 ? 55.395 34.459 45.803 1.00 87.97 112 VAL B N 1
ATOM 2318 C CA . VAL B 1 112 ? 55.109 33.060 45.498 1.00 81.18 112 VAL B CA 1
ATOM 2319 C C . VAL B 1 112 ? 53.632 32.745 45.519 1.00 77.65 112 VAL B C 1
ATOM 2320 O O . VAL B 1 112 ? 52.880 33.159 46.413 1.00 78.46 112 VAL B O 1
ATOM 2324 N N . ALA B 1 113 ? 53.230 32.026 44.488 1.00 74.29 113 ALA B N 1
ATOM 2325 C CA . ALA B 1 113 ? 51.858 31.646 44.346 1.00 72.02 113 ALA B CA 1
ATOM 2326 C C . ALA B 1 113 ? 51.869 30.128 44.330 1.00 67.51 113 ALA B C 1
ATOM 2327 O O . ALA B 1 113 ? 52.343 29.503 43.370 1.00 67.31 113 ALA B O 1
ATOM 2329 N N . VAL B 1 114 ? 51.379 29.536 45.409 1.00 64.54 114 VAL B N 1
ATOM 2330 C CA . VAL B 1 114 ? 51.435 28.111 45.550 1.00 60.92 114 VAL B CA 1
ATOM 2331 C C . VAL B 1 114 ? 50.083 27.613 45.136 1.00 60.09 114 VAL B C 1
ATOM 2332 O O . VAL B 1 114 ? 49.047 28.118 45.628 1.00 62.12 114 VAL B O 1
ATOM 2336 N N . ALA B 1 115 ? 50.075 26.635 44.229 1.00 57.91 115 ALA B N 1
ATOM 2337 C CA . ALA B 1 115 ? 48.842 25.948 43.893 1.00 56.94 115 ALA B CA 1
ATOM 2338 C C . ALA B 1 115 ? 49.163 24.493 43.868 1.00 54.94 115 ALA B C 1
ATOM 2339 O O . ALA B 1 115 ? 50.085 24.097 43.157 1.00 54.90 115 ALA B O 1
ATOM 2341 N N . ILE B 1 116 ? 48.430 23.721 44.673 1.00 53.63 116 ILE B N 1
ATOM 2342 C CA . ILE B 1 116 ? 48.610 22.280 44.772 1.00 52.22 116 ILE B CA 1
ATOM 2343 C C . ILE B 1 116 ? 47.381 21.651 44.183 1.00 54.24 116 ILE B C 1
ATOM 2344 O O . ILE B 1 116 ? 46.269 22.067 44.527 1.00 56.05 116 ILE B O 1
ATOM 2349 N N . ASP B 1 117 ? 47.537 20.623 43.350 1.00 55.10 117 ASP B N 1
ATOM 2350 C CA . ASP B 1 117 ? 46.361 19.999 42.737 1.00 57.60 117 ASP B CA 1
ATOM 2351 C C . ASP B 1 117 ? 45.605 19.174 43.759 1.00 58.63 117 ASP B C 1
ATOM 2352 O O . ASP B 1 117 ? 45.943 18.035 44.002 1.00 59.05 117 ASP B O 1
ATOM 2357 N N . ALA B 1 118 ? 44.604 19.759 44.398 1.00 60.26 118 ALA B N 1
ATOM 2358 C CA . ALA B 1 118 ? 43.693 18.948 45.218 1.00 63.93 118 ALA B CA 1
ATOM 2359 C C . ALA B 1 118 ? 43.110 17.834 44.328 1.00 68.15 118 ALA B C 1
ATOM 2360 O O . ALA B 1 118 ? 43.432 17.770 43.124 1.00 68.86 118 ALA B O 1
ATOM 2362 N N . ARG B 1 119 ? 42.283 16.935 44.860 1.00 72.01 119 ARG B N 1
ATOM 2363 C CA . ARG B 1 119 ? 41.680 15.993 43.916 1.00 76.60 119 ARG B CA 1
ATOM 2364 C C . ARG B 1 119 ? 40.317 16.526 43.457 1.00 79.77 119 ARG B C 1
ATOM 2365 O O . ARG B 1 119 ? 39.939 17.647 43.784 1.00 78.78 119 ARG B O 1
ATOM 2373 N N . MET B 1 120 ? 39.598 15.726 42.681 1.00 84.28 120 MET B N 1
ATOM 2374 C CA . MET B 1 120 ? 38.276 16.090 42.222 1.00 88.10 120 MET B CA 1
ATOM 2375 C C . MET B 1 120 ? 38.090 17.604 41.928 1.00 84.82 120 MET B C 1
ATOM 2376 O O . MET B 1 120 ? 37.231 18.276 42.500 1.00 86.60 120 MET B O 1
ATOM 2381 N N . SER B 1 121 ? 38.928 18.118 41.031 1.00 80.64 121 SER B N 1
ATOM 2382 C CA . SER B 1 121 ? 38.704 19.391 40.315 1.00 79.31 121 SER B CA 1
ATOM 2383 C C . SER B 1 121 ? 38.941 20.657 41.108 1.00 76.04 121 SER B C 1
ATOM 2384 O O . SER B 1 121 ? 38.573 21.734 40.672 1.00 76.73 121 SER B O 1
ATOM 2386 N N . GLU B 1 122 ? 39.568 20.540 42.267 1.00 73.32 122 GLU B N 1
ATOM 2387 C CA . GLU B 1 122 ? 39.799 21.706 43.106 1.00 71.29 122 GLU B CA 1
ATOM 2388 C C . GLU B 1 122 ? 41.270 21.824 43.358 1.00 66.64 122 GLU B C 1
ATOM 2389 O O . GLU B 1 122 ? 42.024 20.938 43.009 1.00 65.36 122 GLU B O 1
ATOM 2395 N N . VAL B 1 123 ? 41.677 22.927 43.974 1.00 65.08 123 VAL B N 1
ATOM 2396 C CA . VAL B 1 123 ? 43.073 23.264 44.161 1.00 61.05 123 VAL B CA 1
ATOM 2397 C C . VAL B 1 123 ? 43.334 23.727 45.627 1.00 60.94 123 VAL B C 1
ATOM 2398 O O . VAL B 1 123 ? 42.488 24.397 46.251 1.00 63.94 123 VAL B O 1
ATOM 2402 N N . TYR B 1 124 ? 44.456 23.326 46.213 1.00 58.58 124 TYR B N 1
ATOM 2403 C CA . TYR B 1 124 ? 44.873 23.960 47.463 1.00 58.81 124 TYR B CA 1
ATOM 2404 C C . TYR B 1 124 ? 45.661 25.096 46.981 1.00 58.74 124 TYR B C 1
ATOM 2405 O O . TYR B 1 124 ? 46.529 24.930 46.133 1.00 57.14 124 TYR B O 1
ATOM 2414 N N . TRP B 1 125 ? 45.352 26.261 47.524 1.00 62.44 125 TRP B N 1
ATOM 2415 C CA . TRP B 1 125 ? 46.008 27.506 47.113 1.00 64.32 125 TRP B CA 1
ATOM 2416 C C . TRP B 1 125 ? 46.279 28.475 48.254 1.00 67.23 125 TRP B C 1
ATOM 2417 O O . TRP B 1 125 ? 45.438 28.654 49.168 1.00 70.37 125 TRP B O 1
ATOM 2428 N N . ALA B 1 126 ? 47.451 29.110 48.186 1.00 67.55 126 ALA B N 1
ATOM 2429 C CA . ALA B 1 126 ? 47.760 30.307 48.991 1.00 71.18 126 ALA B CA 1
ATOM 2430 C C . ALA B 1 126 ? 48.713 31.156 48.201 1.00 72.70 126 ALA B C 1
ATOM 2431 O O . ALA B 1 126 ? 49.233 30.679 47.191 1.00 70.60 126 ALA B O 1
ATOM 2433 N N . ARG B 1 127 ? 48.918 32.411 48.635 1.00 78.07 127 ARG B N 1
ATOM 2434 C CA . ARG B 1 127 ? 49.992 33.303 48.123 1.00 80.78 127 ARG B CA 1
ATOM 2435 C C . ARG B 1 127 ? 50.714 33.898 49.300 1.00 84.16 127 ARG B C 1
ATOM 2436 O O . ARG B 1 127 ? 50.084 34.449 50.212 1.00 87.77 127 ARG B O 1
ATOM 2444 N N . TYR B 1 128 ? 52.035 33.781 49.286 1.00 84.05 128 TYR B N 1
ATOM 2445 C CA . TYR B 1 128 ? 52.845 34.393 50.326 1.00 88.18 128 TYR B CA 1
ATOM 2446 C C . TYR B 1 128 ? 53.828 35.410 49.753 1.00 92.97 128 TYR B C 1
ATOM 2447 O O . TYR B 1 128 ? 54.122 35.411 48.554 1.00 92.16 128 TYR B O 1
ATOM 2456 N N . SER B 1 129 ? 54.337 36.262 50.637 1.00 98.80 129 SER B N 1
ATOM 2457 C CA . SER B 1 129 ? 55.191 37.371 50.267 1.00 105.49 129 SER B CA 1
ATOM 2458 C C . SER B 1 129 ? 56.268 37.558 51.334 1.00 109.25 129 SER B C 1
ATOM 2459 O O . SER B 1 129 ? 55.975 37.843 52.499 1.00 111.77 129 SER B O 1
ATOM 2462 N N . ARG B 1 130 ? 57.513 37.385 50.914 1.00 110.23 130 ARG B N 1
ATOM 2463 C CA . ARG B 1 130 ? 58.655 37.442 51.807 1.00 114.17 130 ARG B CA 1
ATOM 2464 C C . ARG B 1 130 ? 58.833 38.863 52.379 1.00 124.30 130 ARG B C 1
ATOM 2465 O O . ARG B 1 130 ? 59.134 39.810 51.638 1.00 130.68 130 ARG B O 1
ATOM 2473 N N . GLN B 1 131 ? 58.615 39.021 53.686 1.00 126.84 131 GLN B N 1
ATOM 2474 C CA . GLN B 1 131 ? 58.849 40.307 54.341 1.00 136.92 131 GLN B CA 1
ATOM 2475 C C . GLN B 1 131 ? 60.321 40.383 54.775 1.00 141.38 131 GLN B C 1
ATOM 2476 O O . GLN B 1 131 ? 61.018 39.355 54.793 1.00 135.75 131 GLN B O 1
ATOM 2478 N N . GLU B 1 132 ? 60.775 41.596 55.117 1.00 152.01 132 GLU B N 1
ATOM 2479 C CA . GLU B 1 132 ? 62.189 41.911 55.399 1.00 158.57 132 GLU B CA 1
ATOM 2480 C C . GLU B 1 132 ? 62.898 40.939 56.356 1.00 155.18 132 GLU B C 1
ATOM 2481 O O . GLU B 1 132 ? 64.036 40.523 56.107 1.00 154.73 132 GLU B O 1
ATOM 2483 N N . ASN B 1 133 ? 62.207 40.572 57.431 1.00 153.14 133 ASN B N 1
ATOM 2484 C CA . ASN B 1 133 ? 62.698 39.597 58.404 1.00 150.09 133 ASN B CA 1
ATOM 2485 C C . ASN B 1 133 ? 63.102 38.241 57.823 1.00 141.00 133 ASN B C 1
ATOM 2486 O O . ASN B 1 133 ? 64.002 37.588 58.344 1.00 140.37 133 ASN B O 1
ATOM 2488 N N . GLY B 1 134 ? 62.436 37.823 56.751 1.00 134.90 134 GLY B N 1
ATOM 2489 C CA . GLY B 1 134 ? 62.623 36.484 56.178 1.00 126.62 134 GLY B CA 1
ATOM 2490 C C . GLY B 1 134 ? 61.354 35.656 56.368 1.00 119.57 134 GLY B C 1
ATOM 2491 O O . GLY B 1 134 ? 61.231 34.509 55.883 1.00 111.71 134 GLY B O 1
ATOM 2492 N N . GLU B 1 135 ? 60.410 36.254 57.095 1.00 122.99 135 GLU B N 1
ATOM 2493 C CA . GLU B 1 135 ? 59.070 35.708 57.287 1.00 118.71 135 GLU B CA 1
ATOM 2494 C C . GLU B 1 135 ? 58.244 35.825 55.978 1.00 115.80 135 GLU B C 1
ATOM 2495 O O . GLU B 1 135 ? 58.700 36.454 55.013 1.00 118.75 135 GLU B O 1
ATOM 2497 N N . TRP B 1 136 ? 57.040 35.252 55.942 1.00 110.94 136 TRP B N 1
ATOM 2498 C CA . TRP B 1 136 ? 56.204 35.390 54.770 1.00 108.40 136 TRP B CA 1
ATOM 2499 C C . TRP B 1 136 ? 54.797 35.937 55.064 1.00 111.07 136 TRP B C 1
ATOM 2500 O O . TRP B 1 136 ? 53.923 35.164 55.480 1.00 107.80 136 TRP B O 1
ATOM 2511 N N . ILE B 1 137 ? 54.561 37.232 54.823 1.00 117.59 137 ILE B N 1
ATOM 2512 C CA . ILE B 1 137 ? 53.205 37.811 54.914 1.00 120.93 137 ILE B CA 1
ATOM 2513 C C . ILE B 1 137 ? 52.256 36.940 54.067 1.00 113.87 137 ILE B C 1
ATOM 2514 O O . ILE B 1 137 ? 52.535 36.657 52.904 1.00 109.91 137 ILE B O 1
ATOM 2519 N N . GLY B 1 138 ? 51.153 36.492 54.653 1.00 112.80 138 GLY B N 1
ATOM 2520 C CA . GLY B 1 138 ? 50.151 35.761 53.895 1.00 107.75 138 GLY B CA 1
ATOM 2521 C C . GLY B 1 138 ? 49.290 36.673 53.022 1.00 111.18 138 GLY B C 1
ATOM 2522 O O . GLY B 1 138 ? 48.303 37.254 53.505 1.00 116.24 138 GLY B O 1
ATOM 2523 N N . VAL B 1 139 ? 49.654 36.783 51.737 1.00 108.55 139 VAL B N 1
ATOM 2524 C CA . VAL B 1 139 ? 48.961 37.661 50.792 1.00 111.31 139 VAL B CA 1
ATOM 2525 C C . VAL B 1 139 ? 47.561 37.146 50.476 1.00 108.82 139 VAL B C 1
ATOM 2526 O O . VAL B 1 139 ? 46.691 37.885 50.054 1.00 113.13 139 VAL B O 1
ATOM 2528 N N . ASP B 1 140 ? 47.351 35.862 50.692 1.00 102.65 140 ASP B N 1
ATOM 2529 C CA . ASP B 1 140 ? 46.030 35.268 50.590 1.00 100.99 140 ASP B CA 1
ATOM 2530 C C . ASP B 1 140 ? 45.963 34.098 51.575 1.00 97.18 140 ASP B C 1
ATOM 2531 O O . ASP B 1 140 ? 46.935 33.339 51.728 1.00 92.63 140 ASP B O 1
ATOM 2533 N N . GLU B 1 141 ? 44.830 33.981 52.263 1.00 99.35 141 GLU B N 1
ATOM 2534 C CA . GLU B 1 141 ? 44.585 32.887 53.210 1.00 96.94 141 GLU B CA 1
ATOM 2535 C C . GLU B 1 141 ? 44.635 31.522 52.528 1.00 89.20 141 GLU B C 1
ATOM 2536 O O . GLU B 1 141 ? 44.302 31.401 51.341 1.00 87.34 141 GLU B O 1
ATOM 2542 N N . GLU B 1 142 ? 45.033 30.492 53.265 1.00 84.74 142 GLU B N 1
ATOM 2543 C CA . GLU B 1 142 ? 45.042 29.143 52.712 1.00 78.02 142 GLU B CA 1
ATOM 2544 C C . GLU B 1 142 ? 43.611 28.714 52.348 1.00 78.98 142 GLU B C 1
ATOM 2545 O O . GLU B 1 142 ? 42.686 28.852 53.166 1.00 83.43 142 GLU B O 1
ATOM 2551 N N . CYS B 1 143 ? 43.430 28.236 51.114 1.00 74.88 143 CYS B N 1
ATOM 2552 C CA . CYS B 1 143 ? 42.102 27.847 50.580 1.00 75.90 143 CYS B CA 1
ATOM 2553 C C . CYS B 1 143 ? 42.097 26.487 49.859 1.00 72.15 143 CYS B C 1
ATOM 2554 O O . CYS B 1 143 ? 43.131 25.886 49.544 1.00 67.34 143 CYS B O 1
ATOM 2556 N N . VAL B 1 144 ? 40.904 26.002 49.576 1.00 74.75 144 VAL B N 1
ATOM 2557 C CA . VAL B 1 144 ? 40.754 24.931 48.611 1.00 72.46 144 VAL B CA 1
ATOM 2558 C C . VAL B 1 144 ? 39.632 25.381 47.659 1.00 75.82 144 VAL B C 1
ATOM 2559 O O . VAL B 1 144 ? 38.472 25.509 48.069 1.00 80.57 144 VAL B O 1
ATOM 2563 N N . ILE B 1 145 ? 39.988 25.684 46.416 1.00 73.74 145 ILE B N 1
ATOM 2564 C CA . ILE B 1 145 ? 39.010 26.245 45.484 1.00 77.56 145 ILE B CA 1
ATOM 2565 C C . ILE B 1 145 ? 38.954 25.454 44.169 1.00 76.85 145 ILE B C 1
ATOM 2566 O O . ILE B 1 145 ? 39.936 24.790 43.800 1.00 73.52 145 ILE B O 1
ATOM 2571 N N . PRO B 1 146 ? 37.806 25.498 43.472 1.00 80.48 146 PRO B N 1
ATOM 2572 C CA . PRO B 1 146 ? 37.850 25.084 42.086 1.00 80.43 146 PRO B CA 1
ATOM 2573 C C . PRO B 1 146 ? 38.454 26.256 41.336 1.00 79.81 146 PRO B C 1
ATOM 2574 O O . PRO B 1 146 ? 37.923 27.366 41.455 1.00 82.26 146 PRO B O 1
ATOM 2578 N N . PRO B 1 147 ? 39.577 26.023 40.596 1.00 77.22 147 PRO B N 1
ATOM 2579 C CA . PRO B 1 147 ? 40.417 27.095 40.007 1.00 76.54 147 PRO B CA 1
ATOM 2580 C C . PRO B 1 147 ? 39.597 28.097 39.194 1.00 81.21 147 PRO B C 1
ATOM 2581 O O . PRO B 1 147 ? 39.830 29.303 39.278 1.00 82.38 147 PRO B O 1
ATOM 2585 N N . ALA B 1 148 ? 38.630 27.596 38.428 1.00 84.86 148 ALA B N 1
ATOM 2586 C CA . ALA B 1 148 ? 37.633 28.465 37.810 1.00 90.31 148 ALA B CA 1
ATOM 2587 C C . ALA B 1 148 ? 37.238 29.628 38.753 1.00 93.35 148 ALA B C 1
ATOM 2588 O O . ALA B 1 148 ? 37.485 30.791 38.413 1.00 95.18 148 ALA B O 1
ATOM 2590 N N . ARG B 1 149 ? 36.670 29.311 39.933 1.00 95.03 149 ARG B N 1
ATOM 2591 C CA . ARG B 1 149 ? 36.170 30.324 40.908 1.00 98.93 149 ARG B CA 1
ATOM 2592 C C . ARG B 1 149 ? 37.260 31.242 41.396 1.00 97.37 149 ARG B C 1
ATOM 2593 O O . ARG B 1 149 ? 37.023 32.421 41.620 1.00 100.96 149 ARG B O 1
ATOM 2601 N N . LEU B 1 150 ? 38.452 30.680 41.556 1.00 93.16 150 LEU B N 1
ATOM 2602 C CA . LEU B 1 150 ? 39.628 31.445 41.946 1.00 92.77 150 LEU B CA 1
ATOM 2603 C C . LEU B 1 150 ? 39.851 32.607 40.991 1.00 96.17 150 LEU B C 1
ATOM 2604 O O . LEU B 1 150 ? 40.033 33.730 41.409 1.00 99.13 150 LEU B O 1
ATOM 2609 N N . ALA B 1 151 ? 39.829 32.315 39.700 1.00 97.16 151 ALA B N 1
ATOM 2610 C CA . ALA B 1 151 ? 40.060 33.307 38.661 1.00 101.19 151 ALA B CA 1
ATOM 2611 C C . ALA B 1 151 ? 39.144 34.543 38.744 1.00 108.25 151 ALA B C 1
ATOM 2612 O O . ALA B 1 151 ? 39.612 35.663 38.565 1.00 111.51 151 ALA B O 1
ATOM 2614 N N . GLU B 1 152 ? 37.849 34.345 39.005 1.00 112.21 152 GLU B N 1
ATOM 2615 C CA . GLU B 1 152 ? 36.873 35.464 39.017 1.00 119.87 152 GLU B CA 1
ATOM 2616 C C . GLU B 1 152 ? 36.720 36.168 40.369 1.00 123.45 152 GLU B C 1
ATOM 2617 O O . GLU B 1 152 ? 36.228 37.301 40.432 1.00 129.27 152 GLU B O 1
ATOM 2623 N N . GLU B 1 153 ? 37.145 35.478 41.433 1.00 120.70 153 GLU B N 1
ATOM 2624 C CA . GLU B 1 153 ? 37.438 36.089 42.740 1.00 123.37 153 GLU B CA 1
ATOM 2625 C C . GLU B 1 153 ? 38.782 36.842 42.677 1.00 122.59 153 GLU B C 1
ATOM 2626 O O . GLU B 1 153 ? 39.572 36.645 41.753 1.00 119.20 153 GLU B O 1
ATOM 2632 N N . ALA B 1 154 ? 39.026 37.702 43.661 1.00 126.91 154 ALA B N 1
ATOM 2633 C CA . ALA B 1 154 ? 40.282 38.458 43.786 1.00 127.77 154 ALA B CA 1
ATOM 2634 C C . ALA B 1 154 ? 40.916 38.938 42.470 1.00 127.94 154 ALA B C 1
ATOM 2635 O O . ALA B 1 154 ? 41.634 38.199 41.790 1.00 122.72 154 ALA B O 1
ATOM 2637 N N . GLN B 1 155 ? 40.623 40.186 42.118 1.00 135.07 155 GLN B N 1
ATOM 2638 C CA . GLN B 1 155 ? 41.357 40.892 41.075 1.00 137.06 155 GLN B CA 1
ATOM 2639 C C . GLN B 1 155 ? 42.778 41.018 41.614 1.00 135.65 155 GLN B C 1
ATOM 2640 O O . GLN B 1 155 ? 43.754 40.781 40.901 1.00 133.05 155 GLN B O 1
ATOM 2643 N N . ALA B 1 156 ? 42.847 41.346 42.907 1.00 137.91 156 ALA B N 1
ATOM 2644 C CA . ALA B 1 156 ? 44.075 41.632 43.651 1.00 138.15 156 ALA B CA 1
ATOM 2645 C C . ALA B 1 156 ? 45.044 42.594 42.952 1.00 142.39 156 ALA B C 1
ATOM 2646 O O . ALA B 1 156 ? 44.653 43.686 42.518 1.00 149.28 156 ALA B O 1
ATOM 2648 N N . ASP B 1 157 ? 46.296 42.158 42.822 1.00 138.39 157 ASP B N 1
ATOM 2649 C CA . ASP B 1 157 ? 47.420 43.064 42.584 1.00 143.15 157 ASP B CA 1
ATOM 2650 C C . ASP B 1 157 ? 47.894 43.209 41.126 1.00 143.43 157 ASP B C 1
ATOM 2651 O O . ASP B 1 157 ? 47.157 42.919 40.175 1.00 141.27 157 ASP B O 1
ATOM 2654 N N . SER B 1 158 ? 49.119 43.723 40.996 1.00 146.69 158 SER B N 1
ATOM 2655 C CA . SER B 1 158 ? 49.921 43.670 39.774 1.00 146.85 158 SER B CA 1
ATOM 2656 C C . SER B 1 158 ? 51.402 43.502 40.165 1.00 146.62 158 SER B C 1
ATOM 2657 O O . SER B 1 158 ? 52.097 44.469 40.509 1.00 153.70 158 SER B O 1
ATOM 2660 N N . LYS B 1 159 ? 51.850 42.246 40.121 1.00 138.48 159 LYS B N 1
ATOM 2661 C CA . LYS B 1 159 ? 53.149 41.815 40.631 1.00 136.54 159 LYS B CA 1
ATOM 2662 C C . LYS B 1 159 ? 53.537 40.485 39.994 1.00 129.37 159 LYS B C 1
ATOM 2663 O O . LYS B 1 159 ? 52.667 39.711 39.576 1.00 124.10 159 LYS B O 1
ATOM 2669 N N . THR B 1 160 ? 54.833 40.201 39.951 1.00 129.69 160 THR B N 1
ATOM 2670 C CA . THR B 1 160 ? 55.344 38.947 39.367 1.00 124.27 160 THR B CA 1
ATOM 2671 C C . THR B 1 160 ? 55.429 37.765 40.371 1.00 116.43 160 THR B C 1
ATOM 2672 O O . THR B 1 160 ? 56.430 37.568 41.077 1.00 116.86 160 THR B O 1
ATOM 2676 N N . TRP B 1 161 ? 54.363 36.974 40.429 1.00 109.68 161 TRP B N 1
ATOM 2677 C CA . TRP B 1 161 ? 54.303 35.792 41.304 1.00 101.82 161 TRP B CA 1
ATOM 2678 C C . TRP B 1 161 ? 54.883 34.567 40.614 1.00 97.22 161 TRP B C 1
ATOM 2679 O O . TRP B 1 161 ? 54.350 34.101 39.608 1.00 95.18 161 TRP B O 1
ATOM 2690 N N . THR B 1 162 ? 55.973 34.045 41.162 1.00 95.46 162 THR B N 1
ATOM 2691 C CA . THR B 1 162 ? 56.460 32.734 40.736 1.00 91.35 162 THR B CA 1
ATOM 2692 C C . THR B 1 162 ? 55.550 31.631 41.274 1.00 84.48 162 THR B C 1
ATOM 2693 O O . THR B 1 162 ? 55.304 31.475 42.491 1.00 81.47 162 THR B O 1
ATOM 2697 N N . THR B 1 163 ? 55.038 30.882 40.315 1.00 82.30 163 THR B N 1
ATOM 2698 C CA . THR B 1 163 ? 54.049 29.865 40.549 1.00 76.92 163 THR B CA 1
ATOM 2699 C C . THR B 1 163 ? 54.724 28.584 40.982 1.00 74.00 163 THR B C 1
ATOM 2700 O O . THR B 1 163 ? 55.681 28.159 40.345 1.00 75.61 163 THR B O 1
ATOM 2704 N N . ALA B 1 164 ? 54.206 27.955 42.035 1.00 70.13 164 ALA B N 1
ATOM 2705 C CA . ALA B 1 164 ? 54.668 26.610 42.427 1.00 67.78 164 ALA B CA 1
ATOM 2706 C C . ALA B 1 164 ? 53.565 25.540 42.709 1.00 64.71 164 ALA B C 1
ATOM 2707 O O . ALA B 1 164 ? 52.358 25.850 42.867 1.00 64.58 164 ALA B O 1
ATOM 2709 N N . GLY B 1 165 ? 53.991 24.276 42.744 1.00 63.03 165 GLY B N 1
ATOM 2710 C CA . GLY B 1 165 ? 53.096 23.172 43.057 1.00 60.21 165 GLY B CA 1
ATOM 2711 C C . GLY B 1 165 ? 52.267 22.781 41.868 1.00 60.87 165 GLY B C 1
ATOM 2712 O O . GLY B 1 165 ? 52.214 23.524 40.872 1.00 63.34 165 GLY B O 1
ATOM 2713 N N . THR B 1 166 ? 51.572 21.648 42.000 1.00 59.47 166 THR B N 1
ATOM 2714 C CA . THR B 1 166 ? 50.967 20.929 40.862 1.00 60.16 166 THR B CA 1
ATOM 2715 C C . THR B 1 166 ? 49.660 21.461 40.361 1.00 60.20 166 THR B C 1
ATOM 2716 O O . THR B 1 166 ? 49.108 20.903 39.463 1.00 62.56 166 THR B O 1
ATOM 2720 N N . GLY B 1 167 ? 49.126 22.515 40.959 1.00 58.80 167 GLY B N 1
ATOM 2721 C CA . GLY B 1 167 ? 47.903 23.120 40.448 1.00 59.06 167 GLY B CA 1
ATOM 2722 C C . GLY B 1 167 ? 48.156 23.562 39.024 1.00 61.01 167 GLY B C 1
ATOM 2723 O O . GLY B 1 167 ? 47.437 23.196 38.088 1.00 63.36 167 GLY B O 1
ATOM 2724 N N . TRP B 1 168 ? 49.232 24.317 38.879 1.00 60.18 168 TRP B N 1
ATOM 2725 C CA . TRP B 1 168 ? 49.529 25.034 37.669 1.00 62.31 168 TRP B CA 1
ATOM 2726 C C . TRP B 1 168 ? 49.430 24.180 36.419 1.00 64.85 168 TRP B C 1
ATOM 2727 O O . TRP B 1 168 ? 48.871 24.595 35.376 1.00 67.87 168 TRP B O 1
ATOM 2738 N N . SER B 1 169 ? 49.961 22.978 36.507 1.00 64.17 169 SER B N 1
ATOM 2739 C CA . SER B 1 169 ? 50.111 22.192 35.307 1.00 67.87 169 SER B CA 1
ATOM 2740 C C . SER B 1 169 ? 48.939 21.291 35.179 1.00 67.97 169 SER B C 1
ATOM 2741 O O . SER B 1 169 ? 48.867 20.523 34.255 1.00 71.88 169 SER B O 1
ATOM 2744 N N . ALA B 1 170 ? 48.005 21.375 36.107 1.00 64.99 170 ALA B N 1
ATOM 2745 C CA . ALA B 1 170 ? 46.824 20.532 36.024 1.00 66.05 170 ALA B CA 1
ATOM 2746 C C . ALA B 1 170 ? 45.582 21.320 35.670 1.00 67.11 170 ALA B C 1
ATOM 2747 O O . ALA B 1 170 ? 44.557 20.739 35.413 1.00 69.71 170 ALA B O 1
ATOM 2749 N N . TYR B 1 171 ? 45.669 22.645 35.697 1.00 66.35 171 TYR B N 1
ATOM 2750 C CA . TYR B 1 171 ? 44.561 23.530 35.340 1.00 67.96 171 TYR B CA 1
ATOM 2751 C C . TYR B 1 171 ? 45.147 24.797 34.719 1.00 69.22 171 TYR B C 1
ATOM 2752 O O . TYR B 1 171 ? 45.167 25.854 35.324 1.00 68.43 171 TYR B O 1
ATOM 2761 N N . GLN B 1 172 ? 45.653 24.710 33.515 1.00 72.66 172 GLN B N 1
ATOM 2762 C CA . GLN B 1 172 ? 46.286 25.873 32.951 1.00 75.17 172 GLN B CA 1
ATOM 2763 C C . GLN B 1 172 ? 45.158 26.740 32.421 1.00 78.06 172 GLN B C 1
ATOM 2764 O O . GLN B 1 172 ? 44.943 27.850 32.935 1.00 77.91 172 GLN B O 1
ATOM 2770 N N . GLU B 1 173 ? 44.423 26.227 31.418 1.00 81.07 173 GLU B N 1
ATOM 2771 C CA . GLU B 1 173 ? 43.189 26.867 30.933 1.00 83.26 173 GLU B CA 1
ATOM 2772 C C . GLU B 1 173 ? 42.604 27.763 32.028 1.00 81.15 173 GLU B C 1
ATOM 2773 O O . GLU B 1 173 ? 42.345 28.926 31.809 1.00 83.42 173 GLU B O 1
ATOM 2779 N N . GLU B 1 174 ? 42.453 27.232 33.231 1.00 77.74 174 GLU B N 1
ATOM 2780 C CA . GLU B 1 174 ? 41.738 27.945 34.272 1.00 77.49 174 GLU B CA 1
ATOM 2781 C C . GLU B 1 174 ? 42.576 28.911 35.139 1.00 75.91 174 GLU B C 1
ATOM 2782 O O . GLU B 1 174 ? 42.139 30.029 35.422 1.00 77.71 174 GLU B O 1
ATOM 2788 N N . LEU B 1 175 ? 43.762 28.501 35.565 1.00 73.10 175 LEU B N 1
ATOM 2789 C CA . LEU B 1 175 ? 44.634 29.433 36.244 1.00 72.98 175 LEU B CA 1
ATOM 2790 C C . LEU B 1 175 ? 45.229 30.448 35.271 1.00 77.24 175 LEU B C 1
ATOM 2791 O O . LEU B 1 175 ? 45.865 31.409 35.672 1.00 78.39 175 LEU B O 1
ATOM 2796 N N . ALA B 1 176 ? 45.017 30.227 33.981 1.00 81.21 176 ALA B N 1
ATOM 2797 C CA . ALA B 1 176 ? 45.478 31.156 32.946 1.00 86.69 176 ALA B CA 1
ATOM 2798 C C . ALA B 1 176 ? 44.734 32.498 33.015 1.00 90.81 176 ALA B C 1
ATOM 2799 O O . ALA B 1 176 ? 45.164 33.491 32.410 1.00 94.72 176 ALA B O 1
ATOM 2801 N N . GLY B 1 177 ? 43.650 32.520 33.796 1.00 90.95 177 GLY B N 1
ATOM 2802 C CA . GLY B 1 177 ? 42.722 33.649 33.828 1.00 96.12 177 GLY B CA 1
ATOM 2803 C C . GLY B 1 177 ? 42.702 34.580 35.024 1.00 97.74 177 GLY B C 1
ATOM 2804 O O . GLY B 1 177 ? 41.693 34.668 35.708 1.00 98.50 177 GLY B O 1
ATOM 2805 N N . LEU B 1 178 ? 43.814 35.257 35.290 1.00 99.44 178 LEU B N 1
ATOM 2806 C CA . LEU B 1 178 ? 43.753 36.588 35.921 1.00 104.64 178 LEU B CA 1
ATOM 2807 C C . LEU B 1 178 ? 45.091 37.279 35.895 1.00 107.25 178 LEU B C 1
ATOM 2808 O O . LEU B 1 178 ? 46.080 36.665 36.283 1.00 103.93 178 LEU B O 1
ATOM 2813 N N . PRO B 1 179 ? 45.121 38.556 35.433 1.00 114.15 179 PRO B N 1
ATOM 2814 C CA . PRO B 1 179 ? 46.376 39.297 35.494 1.00 117.70 179 PRO B CA 1
ATOM 2815 C C . PRO B 1 179 ? 46.964 39.351 36.906 1.00 116.04 179 PRO B C 1
ATOM 2816 O O . PRO B 1 179 ? 46.579 40.170 37.735 1.00 119.26 179 PRO B O 1
ATOM 2820 N N . PHE B 1 180 ? 47.818 38.377 37.174 1.00 111.25 180 PHE B N 1
ATOM 2821 C CA . PHE B 1 180 ? 48.948 38.547 38.037 1.00 111.92 180 PHE B CA 1
ATOM 2822 C C . PHE B 1 180 ? 50.049 38.204 37.059 1.00 112.76 180 PHE B C 1
ATOM 2823 O O . PHE B 1 180 ? 49.853 37.352 36.198 1.00 110.02 180 PHE B O 1
ATOM 2831 N N . ASN B 1 181 ? 51.201 38.848 37.162 1.00 117.50 181 ASN B N 1
ATOM 2832 C CA . ASN B 1 181 ? 52.376 38.294 36.505 1.00 117.95 181 ASN B CA 1
ATOM 2833 C C . ASN B 1 181 ? 52.834 37.013 37.185 1.00 111.77 181 ASN B C 1
ATOM 2834 O O . ASN B 1 181 ? 52.607 36.803 38.393 1.00 108.29 181 ASN B O 1
ATOM 2839 N N . THR B 1 182 ? 53.466 36.162 36.382 1.00 110.99 182 THR B N 1
ATOM 2840 C C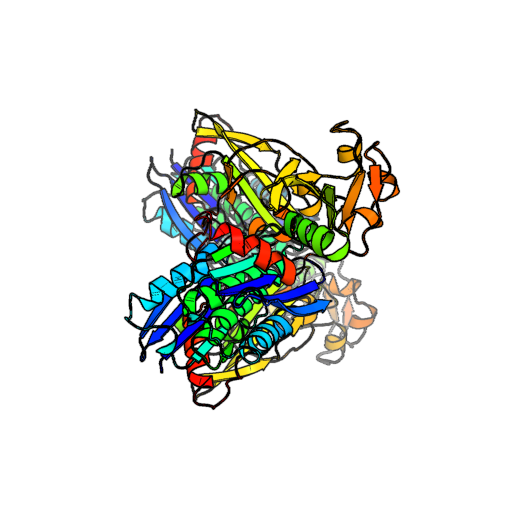A . THR B 1 182 ? 53.741 34.774 36.748 1.00 105.01 182 THR B CA 1
ATOM 2841 C C . THR B 1 182 ? 55.043 34.305 36.109 1.00 107.24 182 THR B C 1
ATOM 2842 O O . THR B 1 182 ? 55.442 34.787 35.048 1.00 112.90 182 THR B O 1
ATOM 2846 N N . ALA B 1 183 ? 55.701 33.365 36.770 1.00 103.56 183 ALA B N 1
ATOM 2847 C CA . ALA B 1 183 ? 56.956 32.816 36.288 1.00 105.84 183 ALA B CA 1
ATOM 2848 C C . ALA B 1 183 ? 57.088 31.337 36.673 1.00 100.45 183 ALA B C 1
ATOM 2849 O O . ALA B 1 183 ? 56.940 30.968 37.854 1.00 95.95 183 ALA B O 1
ATOM 2851 N N . ASP B 1 184 ? 57.356 30.500 35.667 1.00 101.63 184 ASP B N 1
ATOM 2852 C CA . ASP B 1 184 ? 57.641 29.054 35.845 1.00 98.23 184 ASP B CA 1
ATOM 2853 C C . ASP B 1 184 ? 58.590 28.810 37.014 1.00 96.23 184 ASP B C 1
ATOM 2854 O O . ASP B 1 184 ? 59.280 29.727 37.436 1.00 99.08 184 ASP B O 1
ATOM 2859 N N . SER B 1 185 ? 58.655 27.584 37.526 1.00 91.83 185 SER B N 1
ATOM 2860 C CA . SER B 1 185 ? 59.418 27.390 38.757 1.00 89.69 185 SER B CA 1
ATOM 2861 C C . SER B 1 185 ? 60.315 26.175 38.983 1.00 88.94 185 SER B C 1
ATOM 2862 O O . SER B 1 185 ? 61.121 26.188 39.926 1.00 88.96 185 SER B O 1
ATOM 2865 N N . GLU B 1 186 ? 60.193 25.128 38.170 1.00 88.50 186 GLU B N 1
ATOM 2866 C CA . GLU B 1 186 ? 60.935 23.873 38.447 1.00 88.07 186 GLU B CA 1
ATOM 2867 C C . GLU B 1 186 ? 60.620 23.230 39.824 1.00 81.76 186 GLU B C 1
ATOM 2868 O O . GLU B 1 186 ? 61.266 22.234 40.185 1.00 82.17 186 GLU B O 1
ATOM 2874 N N . VAL B 1 187 ? 59.644 23.784 40.561 1.00 76.36 187 VAL B N 1
ATOM 2875 C CA . VAL B 1 187 ? 59.243 23.319 41.909 1.00 70.82 187 VAL B CA 1
ATOM 2876 C C . VAL B 1 187 ? 57.901 22.607 41.836 1.00 67.53 187 VAL B C 1
ATOM 2877 O O . VAL B 1 187 ? 56.974 23.114 41.173 1.00 68.40 187 VAL B O 1
ATOM 2881 N N . LEU B 1 188 ? 57.766 21.452 42.489 1.00 64.54 188 LEU B N 1
ATOM 2882 C CA . LEU B 1 188 ? 56.458 20.777 42.453 1.00 61.67 188 LEU B CA 1
ATOM 2883 C C . LEU B 1 188 ? 55.866 20.426 43.811 1.00 58.06 188 LEU B C 1
ATOM 2884 O O . LEU B 1 188 ? 54.660 20.543 44.020 1.00 57.67 188 LEU B O 1
ATOM 2889 N N . TYR B 1 189 ? 56.711 20.000 44.724 1.00 56.35 189 TYR B N 1
ATOM 2890 C CA . TYR B 1 189 ? 56.267 19.453 45.970 1.00 52.93 189 TYR B CA 1
ATOM 2891 C C . TYR B 1 189 ? 57.017 20.141 47.075 1.00 52.10 189 TYR B C 1
ATOM 2892 O O . TYR B 1 189 ? 58.089 20.637 46.887 1.00 53.72 189 TYR B O 1
ATOM 2901 N N . PRO B 1 190 ? 56.472 20.154 48.263 1.00 50.96 190 PRO B N 1
ATOM 2902 C CA . PRO B 1 190 ? 57.334 20.664 49.295 1.00 51.68 190 PRO B CA 1
ATOM 2903 C C . PRO B 1 190 ? 58.547 19.742 49.539 1.00 53.36 190 PRO B C 1
ATOM 2904 O O . PRO B 1 190 ? 58.578 18.601 49.036 1.00 53.01 190 PRO B O 1
ATOM 2908 N N . ASP B 1 191 ? 59.539 20.268 50.271 1.00 55.26 191 ASP B N 1
ATOM 2909 C CA . ASP B 1 191 ? 60.655 19.471 50.692 1.00 57.56 191 ASP B CA 1
ATOM 2910 C C . ASP B 1 191 ? 61.009 19.769 52.124 1.00 58.40 191 ASP B C 1
ATOM 2911 O O . ASP B 1 191 ? 60.921 20.931 52.549 1.00 60.18 191 ASP B O 1
ATOM 2916 N N . SER B 1 192 ? 61.466 18.753 52.860 1.00 58.46 192 SER B N 1
ATOM 2917 C CA . SER B 1 192 ? 61.885 18.926 54.267 1.00 58.38 192 SER B CA 1
ATOM 2918 C C . SER B 1 192 ? 63.097 19.821 54.472 1.00 60.94 192 SER B C 1
ATOM 2919 O O . SER B 1 192 ? 63.263 20.381 55.553 1.00 61.41 192 SER B O 1
ATOM 2922 N N . GLN B 1 193 ? 63.913 19.968 53.422 1.00 63.25 193 GLN B N 1
ATOM 2923 C CA . GLN B 1 193 ? 64.935 21.031 53.341 1.00 67.06 193 GLN B CA 1
ATOM 2924 C C . GLN B 1 193 ? 64.326 22.283 53.901 1.00 67.31 193 GLN B C 1
ATOM 2925 O O . GLN B 1 193 ? 64.731 22.755 54.967 1.00 69.03 193 GLN B O 1
ATOM 2931 N N . ASP B 1 194 ? 63.305 22.784 53.188 1.00 65.80 194 ASP B N 1
ATOM 2932 C CA . ASP B 1 194 ? 62.729 24.094 53.476 1.00 67.43 194 ASP B CA 1
ATOM 2933 C C . ASP B 1 194 ? 61.902 24.120 54.745 1.00 66.26 194 ASP B C 1
ATOM 2934 O O . ASP B 1 194 ? 62.019 25.055 55.574 1.00 68.82 194 ASP B O 1
ATOM 2939 N N . ILE B 1 195 ? 61.095 23.077 54.913 1.00 62.86 195 ILE B N 1
ATOM 2940 C CA . ILE B 1 195 ? 60.267 22.943 56.108 1.00 62.37 195 ILE B CA 1
ATOM 2941 C C . ILE B 1 195 ? 61.049 23.181 57.410 1.00 65.83 195 ILE B C 1
ATOM 2942 O O . ILE B 1 195 ? 60.571 23.891 58.308 1.00 68.03 195 ILE B O 1
ATOM 2947 N N . VAL B 1 196 ? 62.243 22.601 57.512 1.00 67.22 196 VAL B N 1
ATOM 2948 C CA . VAL B 1 196 ? 63.128 22.864 58.653 1.00 70.95 196 VAL B CA 1
ATOM 2949 C C . VAL B 1 196 ? 63.355 24.361 58.857 1.00 75.24 196 VAL B C 1
ATOM 2950 O O . VAL B 1 196 ? 63.066 24.867 59.938 1.00 77.47 196 VAL B O 1
ATOM 2954 N N . ILE B 1 197 ? 63.805 25.060 57.803 1.00 77.24 197 ILE B N 1
ATOM 2955 C CA . ILE B 1 197 ? 64.167 26.498 57.873 1.00 82.45 197 ILE B CA 1
ATOM 2956 C C . ILE B 1 197 ? 62.920 27.326 58.200 1.00 83.06 197 ILE B C 1
ATOM 2957 O O . ILE B 1 197 ? 63.032 28.448 58.680 1.00 88.23 197 ILE B O 1
ATOM 2962 N N . LEU B 1 198 ? 61.739 26.778 57.953 1.00 79.22 198 LEU B N 1
ATOM 2963 C CA . LEU B 1 198 ? 60.519 27.450 58.397 1.00 81.10 198 LEU B CA 1
ATOM 2964 C C . LEU B 1 198 ? 60.258 27.207 59.885 1.00 83.90 198 LEU B C 1
ATOM 2965 O O . LEU B 1 198 ? 59.809 28.109 60.600 1.00 87.85 198 LEU B O 1
ATOM 2970 N N . ALA B 1 199 ? 60.569 25.988 60.331 1.00 83.04 199 ALA B N 1
ATOM 2971 C CA . ALA B 1 199 ? 60.418 25.558 61.731 1.00 86.25 199 ALA B CA 1
ATOM 2972 C C . ALA B 1 199 ? 61.417 26.218 62.635 1.00 92.81 199 ALA B C 1
ATOM 2973 O O . ALA B 1 199 ? 61.140 26.426 63.812 1.00 96.70 199 ALA B O 1
ATOM 2975 N N . LYS B 1 200 ? 62.594 26.513 62.087 1.00 95.72 200 LYS B N 1
ATOM 2976 C CA . LYS B 1 200 ? 63.697 27.111 62.840 1.00 103.04 200 LYS B CA 1
ATOM 2977 C C . LYS B 1 200 ? 63.343 28.518 63.315 1.00 109.96 200 LYS B C 1
ATOM 2978 O O . LYS B 1 200 ? 63.997 29.056 64.202 1.00 116.02 200 LYS B O 1
ATOM 2981 N N . GLN B 1 201 ? 62.305 29.103 62.716 1.00 110.46 201 GLN B N 1
ATOM 2982 C CA . GLN B 1 201 ? 61.863 30.447 63.072 1.00 117.88 201 GLN B CA 1
ATOM 2983 C C . GLN B 1 201 ? 60.591 30.447 63.931 1.00 119.61 201 GLN B C 1
ATOM 2984 O O . GLN B 1 201 ? 60.300 31.442 64.595 1.00 126.33 201 GLN B O 1
ATOM 2990 N N . GLU B 1 202 ? 59.838 29.348 63.915 1.00 115.05 202 GLU B N 1
ATOM 2991 C CA . GLU B 1 202 ? 58.744 29.167 64.870 1.00 117.94 202 GLU B CA 1
ATOM 2992 C C . GLU B 1 202 ? 59.304 29.030 66.296 1.00 123.11 202 GLU B C 1
ATOM 2993 O O . GLU B 1 202 ? 58.744 29.589 67.239 1.00 128.97 202 GLU B O 1
ATOM 2999 N N . LEU B 1 203 ? 60.398 28.279 66.442 1.00 121.78 203 LEU B N 1
ATOM 3000 C CA . LEU B 1 203 ? 61.089 28.171 67.719 1.00 127.27 203 LEU B CA 1
ATOM 3001 C C . LEU B 1 203 ? 61.371 29.573 68.278 1.00 136.33 203 LEU B C 1
ATOM 3002 O O . LEU B 1 203 ? 60.949 29.893 69.388 1.00 142.27 203 LEU B O 1
ATOM 3007 N N . GLU B 1 204 ? 62.046 30.406 67.483 1.00 138.33 204 GLU B N 1
ATOM 3008 C CA . GLU B 1 204 ? 62.437 31.765 67.867 1.00 147.77 204 GLU B CA 1
ATOM 3009 C C . GLU B 1 204 ? 61.272 32.748 68.072 1.00 153.08 204 GLU B C 1
ATOM 3010 O O . GLU B 1 204 ? 61.480 33.917 68.392 1.00 161.31 204 GLU B O 1
ATOM 3016 N N . LYS B 1 205 ? 60.049 32.272 67.871 1.00 149.42 205 LYS B N 1
ATOM 3017 C CA . LYS B 1 205 ? 58.849 33.054 68.158 1.00 154.86 205 LYS B CA 1
ATOM 3018 C C . LYS B 1 205 ? 58.062 32.391 69.292 1.00 156.79 205 LYS B C 1
ATOM 3019 O O . LYS B 1 205 ? 57.012 32.892 69.695 1.00 161.77 205 LYS B O 1
ATOM 3025 N N . GLY B 1 206 ? 58.581 31.268 69.796 1.00 153.77 206 GLY B N 1
ATOM 3026 C CA . GLY B 1 206 ? 57.928 30.469 70.844 1.00 155.38 206 GLY B CA 1
ATOM 3027 C C . GLY B 1 206 ? 56.582 29.896 70.425 1.00 151.49 206 GLY B C 1
ATOM 3028 O O . GLY B 1 206 ? 55.623 29.920 71.200 1.00 156.53 206 GLY B O 1
ATOM 3029 N N . ASN B 1 207 ? 56.512 29.375 69.202 1.00 143.33 207 ASN B N 1
ATOM 3030 C CA . ASN B 1 207 ? 55.239 28.983 68.605 1.00 140.04 207 ASN B CA 1
ATOM 3031 C C . ASN B 1 207 ? 55.123 27.462 68.306 1.00 133.13 207 ASN B C 1
ATOM 3032 O O . ASN B 1 207 ? 54.651 27.033 67.235 1.00 127.12 207 ASN B O 1
ATOM 3035 N N . THR B 1 208 ? 55.551 26.655 69.278 1.00 134.50 208 THR B N 1
ATOM 3036 C CA . THR B 1 208 ? 55.431 25.197 69.189 1.00 129.65 208 THR B CA 1
ATOM 3037 C C . THR B 1 208 ? 54.288 24.689 70.054 1.00 133.89 208 THR B C 1
ATOM 3038 O O . THR B 1 208 ? 54.057 25.171 71.173 1.00 141.19 208 THR B O 1
ATOM 3042 N N . VAL B 1 209 ? 53.582 23.706 69.517 1.00 129.95 209 VAL B N 1
ATOM 3043 C CA . VAL B 1 209 ? 52.601 22.954 70.266 1.00 133.97 209 VAL B CA 1
ATOM 3044 C C . VAL B 1 209 ? 53.321 21.994 71.237 1.00 135.53 209 VAL B C 1
ATOM 3045 O O . VAL B 1 209 ? 54.560 21.979 71.305 1.00 133.68 209 VAL B O 1
ATOM 3049 N N . PRO B 1 210 ? 52.547 21.194 71.998 1.00 139.57 210 PRO B N 1
ATOM 3050 C CA . PRO B 1 210 ? 53.123 20.147 72.840 1.00 140.88 210 PRO B CA 1
ATOM 3051 C C . PRO B 1 210 ? 53.621 18.947 72.011 1.00 133.95 210 PRO B C 1
ATOM 3052 O O . PRO B 1 210 ? 54.661 19.046 71.338 1.00 128.73 210 PRO B O 1
ATOM 3054 N N . VAL B 1 211 ? 52.889 17.832 72.073 1.00 134.64 211 VAL B N 1
ATOM 3055 C CA . VAL B 1 211 ? 53.259 16.595 71.385 1.00 129.61 211 VAL B CA 1
ATOM 3056 C C . VAL B 1 211 ? 52.011 15.903 70.899 1.00 130.06 211 VAL B C 1
ATOM 3057 O O . VAL B 1 211 ? 52.077 15.067 70.009 1.00 126.08 211 VAL B O 1
ATOM 3061 N N . GLU B 1 212 ? 50.878 16.239 71.500 1.00 136.06 212 GLU B N 1
ATOM 3062 C CA . GLU B 1 212 ? 49.587 15.703 71.065 1.00 138.24 212 GLU B CA 1
ATOM 3063 C C . GLU B 1 212 ? 48.698 16.805 70.464 1.00 138.04 212 GLU B C 1
ATOM 3064 O O . GLU B 1 212 ? 47.600 17.088 70.956 1.00 144.47 212 GLU B O 1
ATOM 3070 N N . GLU B 1 213 ? 49.202 17.407 69.383 1.00 131.13 213 GLU B N 1
ATOM 3071 C CA . GLU B 1 213 ? 48.577 18.569 68.732 1.00 130.29 213 GLU B CA 1
ATOM 3072 C C . GLU B 1 213 ? 47.252 18.264 68.029 1.00 131.76 213 GLU B C 1
ATOM 3073 O O . GLU B 1 213 ? 47.134 17.292 67.283 1.00 129.04 213 GLU B O 1
ATOM 3079 N N . ALA C 1 2 ? 58.251 -9.623 80.174 1.00 158.32 2 ALA C N 1
ATOM 3080 C CA . ALA C 1 2 ? 57.149 -9.698 79.169 1.00 149.74 2 ALA C CA 1
ATOM 3081 C C . ALA C 1 2 ? 56.412 -8.373 79.044 1.00 140.37 2 ALA C C 1
ATOM 3082 O O . ALA C 1 2 ? 55.199 -8.327 79.206 1.00 138.13 2 ALA C O 1
ATOM 3084 N N . LYS C 1 3 ? 57.147 -7.305 78.752 1.00 135.85 3 LYS C N 1
ATOM 3085 C CA . LYS C 1 3 ? 56.568 -5.953 78.662 1.00 128.68 3 LYS C CA 1
ATOM 3086 C C . LYS C 1 3 ? 56.247 -5.477 77.209 1.00 118.82 3 LYS C C 1
ATOM 3087 O O . LYS C 1 3 ? 57.138 -4.985 76.500 1.00 116.02 3 LYS C O 1
ATOM 3090 N N . ILE C 1 4 ? 54.982 -5.609 76.790 1.00 114.32 4 ILE C N 1
ATOM 3091 C CA . ILE C 1 4 ? 54.557 -5.299 75.386 1.00 106.24 4 ILE C CA 1
ATOM 3092 C C . ILE C 1 4 ? 53.444 -4.214 75.215 1.00 100.05 4 ILE C C 1
ATOM 3093 O O . ILE C 1 4 ? 52.392 -4.257 75.892 1.00 102.25 4 ILE C O 1
ATOM 3098 N N . LEU C 1 5 ? 53.663 -3.270 74.306 1.00 92.97 5 LEU C N 1
ATOM 3099 C CA . LEU C 1 5 ? 52.670 -2.246 74.090 1.00 87.57 5 LEU C CA 1
ATOM 3100 C C . LEU C 1 5 ? 52.169 -2.323 72.655 1.00 82.04 5 LEU C C 1
ATOM 3101 O O . LEU C 1 5 ? 52.961 -2.281 71.694 1.00 80.17 5 LEU C O 1
ATOM 3106 N N . ALA C 1 6 ? 50.848 -2.427 72.523 1.00 79.73 6 ALA C N 1
ATOM 3107 C CA . ALA C 1 6 ? 50.206 -2.538 71.230 1.00 74.59 6 ALA C CA 1
ATOM 3108 C C . ALA C 1 6 ? 49.348 -1.320 70.886 1.00 71.11 6 ALA C C 1
ATOM 3109 O O . ALA C 1 6 ? 48.784 -0.647 71.759 1.00 72.78 6 ALA C O 1
ATOM 3111 N N . ILE C 1 7 ? 49.278 -1.045 69.594 1.00 67.08 7 ILE C N 1
ATOM 3112 C CA . ILE C 1 7 ? 48.383 -0.056 69.066 1.00 64.88 7 ILE C CA 1
ATOM 3113 C C . ILE C 1 7 ? 47.541 -0.764 68.027 1.00 63.88 7 ILE C C 1
ATOM 3114 O O . ILE C 1 7 ? 48.040 -1.626 67.323 1.00 63.80 7 ILE C O 1
ATOM 3119 N N . ASP C 1 8 ? 46.256 -0.433 67.934 1.00 64.33 8 ASP C N 1
ATOM 3120 C CA . ASP C 1 8 ? 45.477 -0.826 66.764 1.00 63.39 8 ASP C CA 1
ATOM 3121 C C . ASP C 1 8 ? 44.679 0.360 66.248 1.00 63.20 8 ASP C C 1
ATOM 3122 O O . ASP C 1 8 ? 44.049 1.079 67.049 1.00 65.94 8 ASP C O 1
ATOM 3127 N N . THR C 1 9 ? 44.666 0.547 64.929 1.00 61.44 9 THR C N 1
ATOM 3128 C CA . THR C 1 9 ? 43.832 1.593 64.363 1.00 62.19 9 THR C CA 1
ATOM 3129 C C . THR C 1 9 ? 42.960 1.088 63.209 1.00 61.80 9 THR C C 1
ATOM 3130 O O . THR C 1 9 ? 42.477 1.871 62.373 1.00 62.63 9 THR C O 1
ATOM 3134 N N . ALA C 1 10 ? 42.720 -0.226 63.190 1.00 61.47 10 ALA C N 1
ATOM 3135 C CA . ALA C 1 10 ? 42.300 -0.897 61.940 1.00 61.19 10 ALA C CA 1
ATOM 3136 C C . ALA C 1 10 ? 40.815 -0.693 61.525 1.00 62.36 10 ALA C C 1
ATOM 3137 O O . ALA C 1 10 ? 40.501 -0.545 60.341 1.00 62.71 10 ALA C O 1
ATOM 3139 N N . THR C 1 11 ? 39.907 -0.655 62.490 1.00 63.89 11 THR C N 1
ATOM 3140 C CA . THR C 1 11 ? 38.491 -0.559 62.162 1.00 65.92 11 THR C CA 1
ATOM 3141 C C . THR C 1 11 ? 37.948 0.680 62.811 1.00 68.35 11 THR C C 1
ATOM 3142 O O . THR C 1 11 ? 38.632 1.700 62.818 1.00 69.65 11 THR C O 1
ATOM 3146 N N . GLU C 1 12 ? 36.754 0.599 63.388 1.00 70.24 12 GLU C N 1
ATOM 3147 C CA . GLU C 1 12 ? 36.127 1.783 63.955 1.00 74.09 12 GLU C CA 1
ATOM 3148 C C . GLU C 1 12 ? 36.625 2.026 65.374 1.00 75.40 12 GLU C C 1
ATOM 3149 O O . GLU C 1 12 ? 36.367 3.073 65.972 1.00 78.50 12 GLU C O 1
ATOM 3155 N N . ASN C 1 13 ? 37.334 1.033 65.895 1.00 73.73 13 ASN C N 1
ATOM 3156 C CA . ASN C 1 13 ? 37.757 0.975 67.291 1.00 76.49 13 ASN C CA 1
ATOM 3157 C C . ASN C 1 13 ? 39.211 1.310 67.351 1.00 75.29 13 ASN C C 1
ATOM 3158 O O . ASN C 1 13 ? 40.034 0.587 66.779 1.00 73.43 13 ASN C O 1
ATOM 3163 N N . CYS C 1 14 ? 39.534 2.396 68.044 1.00 77.71 14 CYS C N 1
ATOM 3164 C CA . CYS C 1 14 ? 40.920 2.824 68.245 1.00 76.56 14 CYS C CA 1
ATOM 3165 C C . CYS C 1 14 ? 41.414 2.289 69.592 1.00 77.69 14 CYS C C 1
ATOM 3166 O O . CYS C 1 14 ? 40.891 2.680 70.624 1.00 81.91 14 CYS C O 1
ATOM 3169 N N . SER C 1 15 ? 42.391 1.395 69.618 1.00 74.95 15 SER C N 1
ATOM 3170 C CA . SER C 1 15 ? 42.699 0.835 70.917 1.00 78.03 15 SER C CA 1
ATOM 3171 C C . SER C 1 15 ? 44.148 0.623 71.195 1.00 77.21 15 SER C C 1
ATOM 3172 O O . SER C 1 15 ? 44.901 0.269 70.310 1.00 73.74 15 SER C O 1
ATOM 3175 N N . VAL C 1 16 ? 44.496 0.834 72.461 1.00 81.13 16 VAL C N 1
ATOM 3176 C CA . VAL C 1 16 ? 45.853 0.808 72.949 1.00 82.63 16 VAL C CA 1
ATOM 3177 C C . VAL C 1 16 ? 45.861 0.011 74.227 1.00 88.33 16 VAL C C 1
ATOM 3178 O O . VAL C 1 16 ? 45.054 0.281 75.105 1.00 92.65 16 VAL C O 1
ATOM 3182 N N . ALA C 1 17 ? 46.769 -0.950 74.359 1.00 89.86 17 ALA C N 1
ATOM 3183 C CA . ALA C 1 17 ? 46.872 -1.652 75.647 1.00 97.39 17 ALA C CA 1
ATOM 3184 C C . ALA C 1 17 ? 48.283 -2.079 75.993 1.00 100.21 17 ALA C C 1
ATOM 3185 O O . ALA C 1 17 ? 49.160 -2.039 75.136 1.00 97.60 17 ALA C O 1
ATOM 3187 N N . LEU C 1 18 ? 48.490 -2.496 77.240 1.00 106.97 18 LEU C N 1
ATOM 3188 C CA . LEU C 1 18 ? 49.829 -2.737 77.776 1.00 110.86 18 LEU C CA 1
ATOM 3189 C C . LEU C 1 18 ? 49.892 -3.937 78.738 1.00 119.68 18 LEU C C 1
ATOM 3190 O O . LEU C 1 18 ? 49.246 -3.957 79.810 1.00 125.61 18 LEU C O 1
ATOM 3195 N N . LEU C 1 19 ? 50.670 -4.945 78.350 1.00 121.63 19 LEU C N 1
ATOM 3196 C CA . LEU C 1 19 ? 50.867 -6.117 79.195 1.00 130.83 19 LEU C CA 1
ATOM 3197 C C . LEU C 1 19 ? 52.109 -5.861 79.997 1.00 137.03 19 LEU C C 1
ATOM 3198 O O . LEU C 1 19 ? 53.193 -5.707 79.436 1.00 135.09 19 LEU C O 1
ATOM 3203 N N . VAL C 1 20 ? 51.952 -5.789 81.307 1.00 145.71 20 VAL C N 1
ATOM 3204 C CA . VAL C 1 20 ? 53.108 -5.803 82.182 1.00 154.17 20 VAL C CA 1
ATOM 3205 C C . VAL C 1 20 ? 52.878 -6.934 83.180 1.00 165.98 20 VAL C C 1
ATOM 3206 O O . VAL C 1 20 ? 52.130 -6.795 84.153 1.00 171.65 20 VAL C O 1
ATOM 3210 N N . ASN C 1 21 ? 53.496 -8.072 82.861 1.00 170.64 21 ASN C N 1
ATOM 3211 C CA . ASN C 1 21 ? 53.404 -9.319 83.629 1.00 183.09 21 ASN C CA 1
ATOM 3212 C C . ASN C 1 21 ? 51.976 -9.722 83.939 1.00 185.58 21 ASN C C 1
ATOM 3213 O O . ASN C 1 21 ? 51.502 -9.537 85.064 1.00 192.99 21 ASN C O 1
ATOM 3218 N N . ASP C 1 22 ? 51.302 -10.267 82.930 1.00 180.31 22 ASP C N 1
ATOM 3219 C CA . ASP C 1 22 ? 49.959 -10.829 83.084 1.00 183.23 22 ASP C CA 1
ATOM 3220 C C . ASP C 1 22 ? 48.989 -9.841 83.726 1.00 182.42 22 ASP C C 1
ATOM 3221 O O . ASP C 1 22 ? 48.247 -10.168 84.648 1.00 191.09 22 ASP C O 1
ATOM 3226 N N . GLN C 1 23 ? 49.021 -8.619 83.228 1.00 173.15 23 GLN C N 1
ATOM 3227 C CA . GLN C 1 23 ? 48.199 -7.552 83.737 1.00 172.11 23 GLN C CA 1
ATOM 3228 C C . GLN C 1 23 ? 47.996 -6.600 82.565 1.00 159.81 23 GLN C C 1
ATOM 3229 O O . GLN C 1 23 ? 48.850 -5.755 82.266 1.00 155.41 23 GLN C O 1
ATOM 3235 N N . VAL C 1 24 ? 46.889 -6.775 81.859 1.00 154.83 24 VAL C N 1
ATOM 3236 C CA . VAL C 1 24 ? 46.633 -5.936 80.710 1.00 144.08 24 VAL C CA 1
ATOM 3237 C C . VAL C 1 24 ? 45.693 -4.803 81.083 1.00 143.84 24 VAL C C 1
ATOM 3238 O O . VAL C 1 24 ? 44.494 -5.000 81.303 1.00 146.05 24 VAL C O 1
ATOM 3242 N N . ILE C 1 25 ? 46.269 -3.613 81.177 1.00 141.80 25 ILE C N 1
ATOM 3243 C CA . ILE C 1 25 ? 45.476 -2.412 81.341 1.00 141.46 25 ILE C CA 1
ATOM 3244 C C . ILE C 1 25 ? 45.145 -1.886 79.936 1.00 132.04 25 ILE C C 1
ATOM 3245 O O . ILE C 1 25 ? 46.016 -1.498 79.156 1.00 126.56 25 ILE C O 1
ATOM 3250 N N . SER C 1 26 ? 43.865 -1.957 79.604 1.00 131.42 26 SER C N 1
ATOM 3251 C CA . SER C 1 26 ? 43.384 -1.746 78.239 1.00 123.51 26 SER C CA 1
ATOM 3252 C C . SER C 1 26 ? 42.832 -0.355 78.113 1.00 122.57 26 SER C C 1
ATOM 3253 O O . SER C 1 26 ? 42.169 0.134 79.021 1.00 128.84 26 SER C O 1
ATOM 3255 N N . ARG C 1 27 ? 43.092 0.295 76.994 1.00 116.38 27 ARG C N 1
ATOM 3256 C CA . ARG C 1 27 ? 42.338 1.500 76.687 1.00 116.36 27 ARG C CA 1
ATOM 3257 C C . ARG C 1 27 ? 41.678 1.341 75.328 1.00 110.95 27 ARG C C 1
ATOM 3258 O O . ARG C 1 27 ? 42.277 0.795 74.391 1.00 106.13 27 ARG C O 1
ATOM 3266 N N . SER C 1 28 ? 40.432 1.780 75.231 1.00 113.08 28 SER C N 1
ATOM 3267 C CA . SER C 1 28 ? 39.691 1.637 73.989 1.00 109.32 28 SER C CA 1
ATOM 3268 C C . SER C 1 28 ? 38.860 2.882 73.750 1.00 111.60 28 SER C C 1
ATOM 3269 O O . SER C 1 28 ? 38.451 3.563 74.693 1.00 117.56 28 SER C O 1
ATOM 3272 N N . GLU C 1 29 ? 38.637 3.183 72.477 1.00 108.06 29 GLU C N 1
ATOM 3273 C CA . GLU C 1 29 ? 37.677 4.198 72.082 1.00 111.20 29 GLU C CA 1
ATOM 3274 C C . GLU C 1 29 ? 37.135 3.900 70.699 1.00 107.57 29 GLU C C 1
ATOM 3275 O O . GLU C 1 29 ? 37.888 3.796 69.725 1.00 102.18 29 GLU C O 1
ATOM 3281 N N . VAL C 1 30 ? 35.815 3.749 70.646 1.00 111.47 30 VAL C N 1
ATOM 3282 C CA . VAL C 1 30 ? 35.099 3.478 69.409 1.00 109.71 30 VAL C CA 1
ATOM 3283 C C . VAL C 1 30 ? 35.033 4.829 68.658 1.00 111.53 30 VAL C C 1
ATOM 3284 O O . VAL C 1 30 ? 34.259 5.728 69.002 1.00 116.77 30 VAL C O 1
ATOM 3288 N N . ALA C 1 31 ? 35.910 4.946 67.655 1.00 107.99 31 ALA C N 1
ATOM 3289 C CA . ALA C 1 31 ? 36.399 6.236 67.128 1.00 110.10 31 ALA C CA 1
ATOM 3290 C C . ALA C 1 31 ? 35.627 6.805 65.931 1.00 112.45 31 ALA C C 1
ATOM 3291 O O . ALA C 1 31 ? 34.676 6.177 65.433 1.00 112.14 31 ALA C O 1
ATOM 3293 N N . PRO C 1 32 ? 36.042 8.008 65.474 1.00 115.61 32 PRO C N 1
ATOM 3294 C CA . PRO C 1 32 ? 35.362 8.786 64.426 1.00 120.05 32 PRO C CA 1
ATOM 3295 C C . PRO C 1 32 ? 36.100 8.815 63.076 1.00 117.33 32 PRO C C 1
ATOM 3296 O O . PRO C 1 32 ? 36.868 7.883 62.749 1.00 111.50 32 PRO C O 1
ATOM 3300 N N . ARG C 1 33 ? 35.857 9.901 62.328 1.00 122.54 33 ARG C N 1
ATOM 3301 C CA . ARG C 1 33 ? 36.660 10.297 61.163 1.00 122.27 33 ARG C CA 1
ATOM 3302 C C . ARG C 1 33 ? 38.191 10.448 61.449 1.00 118.87 33 ARG C C 1
ATOM 3303 O O . ARG C 1 33 ? 39.005 10.370 60.513 1.00 117.33 33 ARG C O 1
ATOM 3305 N N . ASP C 1 34 ? 38.587 10.665 62.710 1.00 118.08 34 ASP C N 1
ATOM 3306 C CA . ASP C 1 34 ? 40.014 10.742 63.019 1.00 114.73 34 ASP C CA 1
ATOM 3307 C C . ASP C 1 34 ? 40.509 9.735 64.049 1.00 109.49 34 ASP C C 1
ATOM 3308 O O . ASP C 1 34 ? 39.716 9.059 64.704 1.00 109.20 34 ASP C O 1
ATOM 3313 N N . HIS C 1 35 ? 41.839 9.662 64.168 1.00 106.13 35 HIS C N 1
ATOM 3314 C CA . HIS C 1 35 ? 42.541 8.675 64.990 1.00 101.27 35 HIS C CA 1
ATOM 3315 C C . HIS C 1 35 ? 43.731 9.227 65.750 1.00 100.61 35 HIS C C 1
ATOM 3316 O O . HIS C 1 35 ? 43.887 8.941 66.937 1.00 100.51 35 HIS C O 1
ATOM 3323 N N . THR C 1 36 ? 44.572 10.003 65.066 1.00 100.26 36 THR C N 1
ATOM 3324 C CA . THR C 1 36 ? 45.833 10.508 65.667 1.00 99.74 36 THR C CA 1
ATOM 3325 C C . THR C 1 36 ? 45.600 11.021 67.097 1.00 101.91 36 THR C C 1
ATOM 3326 O O . THR C 1 36 ? 46.268 10.577 68.063 1.00 100.70 36 THR C O 1
ATOM 3330 N N . LYS C 1 37 ? 44.613 11.925 67.187 1.00 104.94 37 LYS C N 1
ATOM 3331 C CA . LYS C 1 37 ? 44.291 12.734 68.366 1.00 108.30 37 LYS C CA 1
ATOM 3332 C C . LYS C 1 37 ? 44.030 11.953 69.639 1.00 106.42 37 LYS C C 1
ATOM 3333 O O . LYS C 1 37 ? 44.106 12.511 70.734 1.00 110.62 37 LYS C O 1
ATOM 3336 N N . LYS C 1 38 ? 43.727 10.669 69.492 1.00 100.24 38 LYS C N 1
ATOM 3337 C CA . LYS C 1 38 ? 43.415 9.829 70.640 1.00 99.01 38 LYS C CA 1
ATOM 3338 C C . LYS C 1 38 ? 44.498 8.779 70.920 1.00 93.79 38 LYS C C 1
ATOM 3339 O O . LYS C 1 38 ? 44.601 8.287 72.048 1.00 94.92 38 LYS C O 1
ATOM 3341 N N . VAL C 1 39 ? 45.295 8.441 69.901 1.00 87.98 39 VAL C N 1
ATOM 3342 C CA . VAL C 1 39 ? 46.187 7.303 70.033 1.00 83.23 39 VAL C CA 1
ATOM 3343 C C . VAL C 1 39 ? 47.327 7.646 70.975 1.00 84.34 39 VAL C C 1
ATOM 3344 O O . VAL C 1 39 ? 47.619 6.866 71.867 1.00 84.92 39 VAL C O 1
ATOM 3348 N N . LEU C 1 40 ? 47.955 8.806 70.815 1.00 84.82 40 LEU C N 1
ATOM 3349 C CA . LEU C 1 40 ? 49.065 9.123 71.711 1.00 85.85 40 LEU C CA 1
ATOM 3350 C C . LEU C 1 40 ? 48.607 9.225 73.160 1.00 89.63 40 LEU C C 1
ATOM 3351 O O . LEU C 1 40 ? 49.125 8.497 74.011 1.00 90.64 40 LEU C O 1
ATOM 3356 N N . PRO C 1 41 ? 47.605 10.080 73.440 1.00 92.51 41 PRO C N 1
ATOM 3357 C CA . PRO C 1 41 ? 47.210 10.279 74.826 1.00 97.53 41 PRO C CA 1
ATOM 3358 C C . PRO C 1 41 ? 46.923 8.974 75.556 1.00 97.40 41 PRO C C 1
ATOM 3359 O O . PRO C 1 41 ? 47.264 8.860 76.729 1.00 101.43 41 PRO C O 1
ATOM 3363 N N . MET C 1 42 ? 46.322 8.002 74.861 1.00 93.68 42 MET C N 1
ATOM 3364 C CA . MET C 1 42 ? 46.016 6.676 75.429 1.00 94.14 42 MET C CA 1
ATOM 3365 C C . MET C 1 42 ? 47.306 5.914 75.784 1.00 93.29 42 MET C C 1
ATOM 3366 O O . MET C 1 42 ? 47.387 5.291 76.839 1.00 97.04 42 MET C O 1
ATOM 3371 N N . VAL C 1 43 ? 48.309 5.983 74.901 1.00 89.34 43 VAL C N 1
ATOM 3372 C CA . VAL C 1 43 ? 49.592 5.321 75.115 1.00 89.26 43 VAL C CA 1
ATOM 3373 C C . VAL C 1 43 ? 50.241 5.962 76.332 1.00 95.15 43 VAL C C 1
ATOM 3374 O O . VAL C 1 43 ? 50.837 5.278 77.174 1.00 98.45 43 VAL C O 1
ATOM 3378 N N . ASP C 1 44 ? 50.115 7.282 76.431 1.00 97.45 44 ASP C N 1
ATOM 3379 C CA . ASP C 1 44 ? 50.527 8.009 77.640 1.00 103.69 44 ASP C CA 1
ATOM 3380 C C . ASP C 1 44 ? 49.764 7.555 78.911 1.00 109.43 44 ASP C C 1
ATOM 3381 O O . ASP C 1 44 ? 50.406 7.294 79.941 1.00 113.52 44 ASP C O 1
ATOM 3386 N N . GLU C 1 45 ? 48.422 7.450 78.811 1.00 109.77 45 GLU C N 1
ATOM 3387 C CA . GLU C 1 45 ? 47.558 6.975 79.903 1.00 115.77 45 GLU C CA 1
ATOM 3388 C C . GLU C 1 45 ? 48.004 5.609 80.383 1.00 116.94 45 GLU C C 1
ATOM 3389 O O . GLU C 1 45 ? 48.452 5.475 81.520 1.00 123.49 45 GLU C O 1
ATOM 3395 N N . VAL C 1 46 ? 47.884 4.608 79.517 1.00 111.84 46 VAL C N 1
ATOM 3396 C CA . VAL C 1 46 ? 48.479 3.277 79.702 1.00 112.78 46 VAL C CA 1
ATOM 3397 C C . VAL C 1 46 ? 49.818 3.224 80.484 1.00 117.31 46 VAL C C 1
ATOM 3398 O O . VAL C 1 46 ? 49.973 2.414 81.409 1.00 123.24 46 VAL C O 1
ATOM 3402 N N . LEU C 1 47 ? 50.765 4.098 80.137 1.00 115.32 47 LEU C N 1
ATOM 3403 C CA . LEU C 1 47 ? 52.116 4.015 80.679 1.00 118.70 47 LEU C CA 1
ATOM 3404 C C . LEU C 1 47 ? 52.281 4.642 82.068 1.00 127.09 47 LEU C C 1
ATOM 3405 O O . LEU C 1 47 ? 53.026 4.115 82.898 1.00 132.62 47 LEU C O 1
ATOM 3410 N N . LYS C 1 48 ? 51.603 5.766 82.315 1.00 129.03 48 LYS C N 1
ATOM 3411 C CA . LYS C 1 48 ? 51.643 6.428 83.628 1.00 137.40 48 LYS C CA 1
ATOM 3412 C C . LYS C 1 48 ? 50.998 5.490 84.616 1.00 144.36 48 LYS C C 1
ATOM 3413 O O . LYS C 1 48 ? 51.563 5.230 85.663 1.00 151.79 48 LYS C O 1
ATOM 3415 N N . GLU C 1 49 ? 49.832 4.955 84.257 1.00 142.91 49 GLU C N 1
ATOM 3416 C CA . GLU C 1 49 ? 49.156 3.920 85.046 1.00 149.41 49 GLU C CA 1
ATOM 3417 C C . GLU C 1 49 ? 49.927 2.584 84.998 1.00 149.47 49 GLU C C 1
ATOM 3418 O O . GLU C 1 49 ? 49.330 1.527 84.756 1.00 149.39 49 GLU C O 1
ATOM 3424 N N . ALA C 1 50 ? 51.243 2.637 85.225 1.00 150.38 50 ALA C N 1
ATOM 3425 C CA . ALA C 1 50 ? 52.125 1.459 85.144 1.00 150.95 50 ALA C CA 1
ATOM 3426 C C . ALA C 1 50 ? 53.588 1.806 85.401 1.00 152.53 50 ALA C C 1
ATOM 3427 O O . ALA C 1 50 ? 54.416 0.915 85.561 1.00 155.72 50 ALA C O 1
ATOM 3429 N N . GLY C 1 51 ? 53.907 3.097 85.408 1.00 150.73 51 GLY C N 1
ATOM 3430 C CA . GLY C 1 51 ? 55.274 3.558 85.635 1.00 152.18 51 GLY C CA 1
ATOM 3431 C C . GLY C 1 51 ? 56.343 3.061 84.671 1.00 146.89 51 GLY C C 1
ATOM 3432 O O . GLY C 1 51 ? 57.530 3.113 84.998 1.00 150.34 51 GLY C O 1
ATOM 3433 N N . LEU C 1 52 ? 55.933 2.587 83.489 1.00 139.29 52 LEU C N 1
ATOM 3434 C CA . LEU C 1 52 ? 56.868 2.172 82.438 1.00 134.23 52 LEU C CA 1
ATOM 3435 C C . LEU C 1 52 ? 57.116 3.319 81.468 1.00 126.97 52 LEU C C 1
ATOM 3436 O O . LEU C 1 52 ? 56.315 4.239 81.404 1.00 124.63 52 LEU C O 1
ATOM 3441 N N . THR C 1 53 ? 58.247 3.267 80.759 1.00 124.57 53 THR C N 1
ATOM 3442 C CA . THR C 1 53 ? 58.542 4.135 79.617 1.00 118.21 53 THR C CA 1
ATOM 3443 C C . THR C 1 53 ? 58.664 3.273 78.364 1.00 113.79 53 THR C C 1
ATOM 3444 O O . THR C 1 53 ? 58.724 2.037 78.474 1.00 116.04 53 THR C O 1
ATOM 3448 N N . LEU C 1 54 ? 58.728 3.919 77.188 1.00 108.17 54 LEU C N 1
ATOM 3449 C CA . LEU C 1 54 ? 58.854 3.197 75.919 1.00 104.41 54 LEU C CA 1
ATOM 3450 C C . LEU C 1 54 ? 60.065 2.257 75.907 1.00 108.46 54 LEU C C 1
ATOM 3451 O O . LEU C 1 54 ? 59.975 1.107 75.421 1.00 108.39 54 LEU C O 1
ATOM 3456 N N . GLN C 1 55 ? 61.182 2.725 76.474 1.00 112.72 55 GLN C N 1
ATOM 3457 C CA . GLN C 1 55 ? 62.375 1.890 76.537 1.00 117.50 55 GLN C CA 1
ATOM 3458 C C . GLN C 1 55 ? 62.342 0.853 77.673 1.00 123.63 55 GLN C C 1
ATOM 3459 O O . GLN C 1 55 ? 63.238 0.016 77.779 1.00 128.94 55 GLN C O 1
ATOM 3465 N N . ASP C 1 56 ? 61.297 0.895 78.494 1.00 123.64 56 ASP C N 1
ATOM 3466 C CA . ASP C 1 56 ? 61.038 -0.188 79.440 1.00 129.88 56 ASP C CA 1
ATOM 3467 C C . ASP C 1 56 ? 60.542 -1.443 78.715 1.00 128.12 56 ASP C C 1
ATOM 3468 O O . ASP C 1 56 ? 61.039 -2.543 78.956 1.00 133.84 56 ASP C O 1
ATOM 3473 N N . LEU C 1 57 ? 59.567 -1.254 77.820 1.00 120.79 57 LEU C N 1
ATOM 3474 C CA . LEU C 1 57 ? 58.938 -2.324 77.027 1.00 118.22 57 LEU C CA 1
ATOM 3475 C C . LEU C 1 57 ? 59.956 -3.088 76.185 1.00 119.52 57 LEU C C 1
ATOM 3476 O O . LEU C 1 57 ? 60.923 -2.501 75.699 1.00 118.73 57 LEU C O 1
ATOM 3481 N N . ASP C 1 58 ? 59.746 -4.3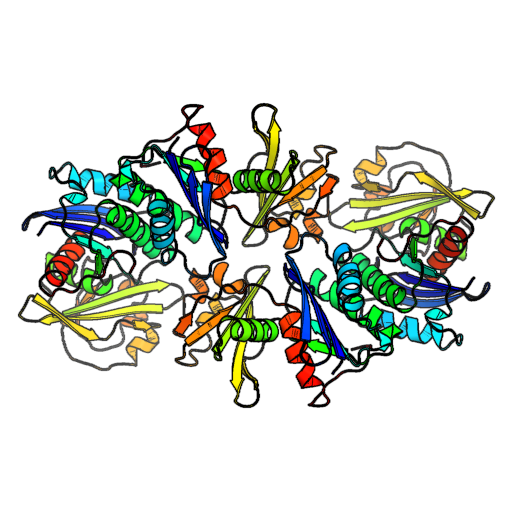88 76.006 1.00 121.99 58 ASP C N 1
ATOM 3482 C CA . ASP C 1 58 ? 60.688 -5.165 75.201 1.00 124.59 58 ASP C CA 1
ATOM 3483 C C . ASP C 1 58 ? 60.128 -5.634 73.870 1.00 119.04 58 ASP C C 1
ATOM 3484 O O . ASP C 1 58 ? 60.707 -6.516 73.230 1.00 122.33 58 ASP C O 1
ATOM 3489 N N . ALA C 1 59 ? 59.010 -5.027 73.468 1.00 111.35 59 ALA C N 1
ATOM 3490 C CA . ALA C 1 59 ? 58.379 -5.239 72.151 1.00 105.44 59 ALA C CA 1
ATOM 3491 C C . ALA C 1 59 ? 57.261 -4.227 71.941 1.00 98.09 59 ALA C C 1
ATOM 3492 O O . ALA C 1 59 ? 56.588 -3.850 72.919 1.00 98.58 59 ALA C O 1
ATOM 3494 N N . LEU C 1 60 ? 57.048 -3.799 70.691 1.00 92.14 60 LEU C N 1
ATOM 3495 C CA . LEU C 1 60 ? 55.893 -2.966 70.382 1.00 85.59 60 LEU C CA 1
ATOM 3496 C C . LEU C 1 60 ? 55.080 -3.528 69.242 1.00 82.36 60 LEU C C 1
ATOM 3497 O O . LEU C 1 60 ? 55.568 -3.627 68.110 1.00 81.51 60 LEU C O 1
ATOM 3502 N N . ALA C 1 61 ? 53.823 -3.852 69.553 1.00 80.77 61 ALA C N 1
ATOM 3503 C CA . ALA C 1 61 ? 52.967 -4.620 68.659 1.00 78.95 61 ALA C CA 1
ATOM 3504 C C . ALA C 1 61 ? 51.881 -3.765 67.973 1.00 74.32 61 ALA C C 1
ATOM 3505 O O . ALA C 1 61 ? 51.610 -2.630 68.380 1.00 73.48 61 ALA C O 1
ATOM 3507 N N . PHE C 1 62 ? 51.269 -4.307 66.920 1.00 72.41 62 PHE C N 1
ATOM 3508 C CA . PHE C 1 62 ? 50.376 -3.521 66.106 1.00 67.94 62 PHE C CA 1
ATOM 3509 C C . PHE C 1 62 ? 49.451 -4.371 65.246 1.00 66.96 62 PHE C C 1
ATOM 3510 O O . PHE C 1 62 ? 49.825 -5.452 64.795 1.00 68.99 62 PHE C O 1
ATOM 3518 N N . GLY C 1 63 ? 48.242 -3.859 65.036 1.00 64.44 63 GLY C N 1
ATOM 3519 C CA . GLY C 1 63 ? 47.358 -4.385 64.025 1.00 63.80 63 GLY C CA 1
ATOM 3520 C C . GLY C 1 63 ? 48.003 -4.210 62.658 1.00 63.73 63 GLY C C 1
ATOM 3521 O O . GLY C 1 63 ? 48.205 -3.084 62.176 1.00 62.58 63 GLY C O 1
ATOM 3522 N N . ARG C 1 64 ? 48.360 -5.330 62.042 1.00 65.50 64 ARG C N 1
ATOM 3523 C CA . ARG C 1 64 ? 48.867 -5.281 60.681 1.00 65.91 64 ARG C CA 1
ATOM 3524 C C . ARG C 1 64 ? 47.732 -5.140 59.649 1.00 63.60 64 ARG C C 1
ATOM 3525 O O . ARG C 1 64 ? 48.000 -5.096 58.453 1.00 65.19 64 ARG C O 1
ATOM 3533 N N . GLY C 1 65 ? 46.472 -5.073 60.078 1.00 61.30 65 GLY C N 1
ATOM 3534 C CA . GLY C 1 65 ? 45.350 -5.203 59.080 1.00 60.22 65 GLY C CA 1
ATOM 3535 C C . GLY C 1 65 ? 44.972 -6.648 58.690 1.00 61.13 65 GLY C C 1
ATOM 3536 O O . GLY C 1 65 ? 45.590 -7.607 59.187 1.00 63.49 65 GLY C O 1
ATOM 3537 N N . PRO C 1 66 ? 43.962 -6.836 57.807 1.00 60.15 66 PRO C N 1
ATOM 3538 C CA . PRO C 1 66 ? 43.213 -5.897 57.002 1.00 59.21 66 PRO C CA 1
ATOM 3539 C C . PRO C 1 66 ? 42.317 -5.033 57.868 1.00 57.25 66 PRO C C 1
ATOM 3540 O O . PRO C 1 66 ? 42.392 -5.110 59.100 1.00 57.11 66 PRO C O 1
ATOM 3544 N N . GLY C 1 67 ? 41.455 -4.249 57.229 1.00 56.52 67 GLY C N 1
ATOM 3545 C CA . GLY C 1 67 ? 40.775 -3.158 57.914 1.00 55.84 67 GLY C CA 1
ATOM 3546 C C . GLY C 1 67 ? 40.893 -1.909 57.061 1.00 57.38 67 GLY C C 1
ATOM 3547 O O . GLY C 1 67 ? 41.226 -1.996 55.875 1.00 59.99 67 GLY C O 1
ATOM 3548 N N . SER C 1 68 ? 40.637 -0.740 57.633 1.00 56.78 68 SER C N 1
ATOM 3549 C CA . SER C 1 68 ? 40.637 0.442 56.815 1.00 58.30 68 SER C CA 1
ATOM 3550 C C . SER C 1 68 ? 42.016 0.837 56.336 1.00 58.53 68 SER C C 1
ATOM 3551 O O . SER C 1 68 ? 42.923 0.921 57.084 1.00 57.48 68 SER C O 1
ATOM 3554 N N . PHE C 1 69 ? 42.123 1.103 55.052 1.00 61.32 69 PHE C N 1
ATOM 3555 C CA . PHE C 1 69 ? 43.352 1.545 54.428 1.00 62.69 69 PHE C CA 1
ATOM 3556 C C . PHE C 1 69 ? 44.019 2.689 55.145 1.00 62.56 69 PHE C C 1
ATOM 3557 O O . PHE C 1 69 ? 45.192 2.591 55.488 1.00 62.01 69 PHE C O 1
ATOM 3565 N N . THR C 1 70 ? 43.307 3.792 55.335 1.00 63.84 70 THR C N 1
ATOM 3566 C CA . THR C 1 70 ? 43.966 4.953 55.944 1.00 65.01 70 THR C CA 1
ATOM 3567 C C . THR C 1 70 ? 44.359 4.569 57.337 1.00 61.33 70 THR C C 1
ATOM 3568 O O . THR C 1 70 ? 45.515 4.750 57.743 1.00 61.83 70 THR C O 1
ATOM 3572 N N . GLY C 1 71 ? 43.385 4.018 58.049 1.00 58.29 71 GLY C N 1
ATOM 3573 C CA . GLY C 1 71 ? 43.520 3.773 59.438 1.00 55.28 71 GLY C CA 1
ATOM 3574 C C . GLY C 1 71 ? 44.632 2.804 59.650 1.00 53.11 71 GLY C C 1
ATOM 3575 O O . GLY C 1 71 ? 45.506 3.066 60.456 1.00 53.91 71 GLY C O 1
ATOM 3576 N N . VAL C 1 72 ? 44.629 1.686 58.947 1.00 51.73 72 VAL C N 1
ATOM 3577 C CA . VAL C 1 72 ? 45.656 0.707 59.197 1.00 50.83 72 VAL C CA 1
ATOM 3578 C C . VAL C 1 72 ? 47.060 1.260 58.855 1.00 52.65 72 VAL C C 1
ATOM 3579 O O . VAL C 1 72 ? 48.037 0.940 59.531 1.00 53.12 72 VAL C O 1
ATOM 3583 N N . ARG C 1 73 ? 47.176 2.146 57.882 1.00 54.49 73 ARG C N 1
ATOM 3584 C CA . ARG C 1 73 ? 48.446 2.815 57.776 1.00 56.85 73 ARG C CA 1
ATOM 3585 C C . ARG C 1 73 ? 48.810 3.730 58.983 1.00 56.38 73 ARG C C 1
ATOM 3586 O O . ARG C 1 73 ? 49.734 3.434 59.719 1.00 56.56 73 ARG C O 1
ATOM 3594 N N . ILE C 1 74 ? 48.070 4.799 59.226 1.00 56.62 74 ILE C N 1
ATOM 3595 C CA . ILE C 1 74 ? 48.260 5.607 60.421 1.00 56.32 74 ILE C CA 1
ATOM 3596 C C . ILE C 1 74 ? 48.789 4.862 61.711 1.00 54.87 74 ILE C C 1
ATOM 3597 O O . ILE C 1 74 ? 49.805 5.236 62.321 1.00 56.10 74 ILE C O 1
ATOM 3602 N N . GLY C 1 75 ? 48.118 3.828 62.186 1.00 52.82 75 GLY C N 1
ATOM 3603 C CA . GLY C 1 75 ? 48.624 3.242 63.437 1.00 52.14 75 GLY C CA 1
ATOM 3604 C C . GLY C 1 75 ? 49.999 2.595 63.300 1.00 52.45 75 GLY C C 1
ATOM 3605 O O . GLY C 1 75 ? 50.783 2.662 64.210 1.00 53.51 75 GLY C O 1
ATOM 3606 N N . ILE C 1 76 ? 50.252 1.940 62.167 1.00 52.11 76 ILE C N 1
ATOM 3607 C CA . ILE C 1 76 ? 51.531 1.372 61.843 1.00 53.31 76 ILE C CA 1
ATOM 3608 C C . ILE C 1 76 ? 52.495 2.549 61.848 1.00 55.70 76 ILE C C 1
ATOM 3609 O O . ILE C 1 76 ? 53.583 2.474 62.396 1.00 58.12 76 ILE C O 1
ATOM 3614 N N . GLY C 1 77 ? 52.107 3.668 61.295 1.00 55.95 77 GLY C N 1
ATOM 3615 C CA . GLY C 1 77 ? 53.002 4.811 61.364 1.00 59.66 77 GLY C CA 1
ATOM 3616 C C . GLY C 1 77 ? 53.352 5.322 62.779 1.00 60.60 77 GLY C C 1
ATOM 3617 O O . GLY C 1 77 ? 54.441 5.863 63.033 1.00 63.12 77 GLY C O 1
ATOM 3618 N N . ILE C 1 78 ? 52.443 5.191 63.723 1.00 59.14 78 ILE C N 1
ATOM 3619 C CA . ILE C 1 78 ? 52.784 5.647 65.036 1.00 60.42 78 ILE C CA 1
ATOM 3620 C C . ILE C 1 78 ? 53.614 4.543 65.613 1.00 61.46 78 ILE C C 1
ATOM 3621 O O . ILE C 1 78 ? 54.680 4.789 66.209 1.00 64.34 78 ILE C O 1
ATOM 3626 N N . ALA C 1 79 ? 53.151 3.318 65.408 1.00 60.35 79 ALA C N 1
ATOM 3627 C CA . ALA C 1 79 ? 53.840 2.163 65.933 1.00 61.97 79 ALA C CA 1
ATOM 3628 C C . ALA C 1 79 ? 55.305 2.071 65.469 1.00 65.00 79 ALA C C 1
ATOM 3629 O O . ALA C 1 79 ? 56.110 1.428 66.109 1.00 67.68 79 ALA C O 1
ATOM 3631 N N . GLN C 1 80 ? 55.671 2.720 64.379 1.00 65.68 80 GLN C N 1
ATOM 3632 C CA . GLN C 1 80 ? 57.093 2.735 64.004 1.00 69.81 80 GLN C CA 1
ATOM 3633 C C . GLN C 1 80 ? 57.807 3.888 64.681 1.00 71.29 80 GLN C C 1
ATOM 3634 O O . GLN C 1 80 ? 58.776 3.696 65.401 1.00 74.04 80 GLN C O 1
ATOM 3640 N N . GLY C 1 81 ? 57.335 5.098 64.407 1.00 70.70 81 GLY C N 1
ATOM 3641 C CA . GLY C 1 81 ? 57.667 6.267 65.213 1.00 71.71 81 GLY C CA 1
ATOM 3642 C C . GLY C 1 81 ? 58.040 5.937 66.652 1.00 72.49 81 GLY C C 1
ATOM 3643 O O . GLY C 1 81 ? 59.155 6.252 67.052 1.00 75.75 81 GLY C O 1
ATOM 3644 N N . LEU C 1 82 ? 57.154 5.307 67.441 1.00 70.20 82 LEU C N 1
ATOM 3645 C CA . LEU C 1 82 ? 57.516 5.028 68.861 1.00 71.69 82 LEU C CA 1
ATOM 3646 C C . LEU C 1 82 ? 58.514 3.905 68.999 1.00 73.73 82 LEU C C 1
ATOM 3647 O O . LEU C 1 82 ? 59.358 3.984 69.841 1.00 77.15 82 LEU C O 1
ATOM 3652 N N . ALA C 1 83 ? 58.426 2.855 68.193 1.00 72.58 83 ALA C N 1
ATOM 3653 C CA . ALA C 1 83 ? 59.430 1.828 68.262 1.00 75.67 83 ALA C CA 1
ATOM 3654 C C . ALA C 1 83 ? 60.756 2.499 68.025 1.00 79.03 83 ALA C C 1
ATOM 3655 O O . ALA C 1 83 ? 61.640 2.389 68.879 1.00 83.25 83 ALA C O 1
ATOM 3657 N N . PHE C 1 84 ? 60.894 3.218 66.905 1.00 77.76 84 PHE C N 1
ATOM 3658 C CA . PHE C 1 84 ? 62.200 3.705 66.445 1.00 81.59 84 PHE C CA 1
ATOM 3659 C C . PHE C 1 84 ? 62.996 4.353 67.557 1.00 85.62 84 PHE C C 1
ATOM 3660 O O . PHE C 1 84 ? 64.220 4.187 67.624 1.00 90.07 84 PHE C O 1
ATOM 3668 N N . GLY C 1 85 ? 62.286 5.067 68.436 1.00 84.80 85 GLY C N 1
ATOM 3669 C CA . GLY C 1 85 ? 62.906 5.906 69.483 1.00 88.97 85 GLY C CA 1
ATOM 3670 C C . GLY C 1 85 ? 63.220 5.221 70.807 1.00 92.60 85 GLY C C 1
ATOM 3671 O O . GLY C 1 85 ? 63.906 5.782 71.669 1.00 96.03 85 GLY C O 1
ATOM 3672 N N . ALA C 1 86 ? 62.696 4.019 70.977 1.00 92.41 86 ALA C N 1
ATOM 3673 C CA . ALA C 1 86 ? 63.020 3.206 72.114 1.00 97.03 86 ALA C CA 1
ATOM 3674 C C . ALA C 1 86 ? 63.794 1.996 71.606 1.00 100.86 86 ALA C C 1
ATOM 3675 O O . ALA C 1 86 ? 63.952 1.010 72.327 1.00 105.08 86 ALA C O 1
ATOM 3677 N N . GLU C 1 87 ? 64.259 2.079 70.355 1.00 100.62 87 GLU C N 1
ATOM 3678 C CA . GLU C 1 87 ? 64.992 0.987 69.681 1.00 105.07 87 GLU C CA 1
ATOM 3679 C C . GLU C 1 87 ? 64.319 -0.398 69.786 1.00 105.76 87 GLU C C 1
ATOM 3680 O O . GLU C 1 87 ? 64.999 -1.424 69.780 1.00 111.29 87 GLU C O 1
ATOM 3686 N N . LEU C 1 88 ? 62.986 -0.410 69.854 1.00 101.21 88 LEU C N 1
ATOM 3687 C CA . LEU C 1 88 ? 62.177 -1.637 70.035 1.00 101.93 88 LEU C CA 1
ATOM 3688 C C . LEU C 1 88 ? 62.031 -2.554 68.821 1.00 102.05 88 LEU C C 1
ATOM 3689 O O . LEU C 1 88 ? 61.811 -2.082 67.698 1.00 98.50 88 LEU C O 1
ATOM 3694 N N . PRO C 1 89 ? 62.093 -3.877 69.052 1.00 106.74 89 PRO C N 1
ATOM 3695 C CA . PRO C 1 89 ? 61.672 -4.811 68.021 1.00 106.92 89 PRO C CA 1
ATOM 3696 C C . PRO C 1 89 ? 60.167 -4.659 67.862 1.00 100.82 89 PRO C C 1
ATOM 3697 O O . PRO C 1 89 ? 59.531 -4.073 68.737 1.00 98.38 89 PRO C O 1
ATOM 3701 N N . MET C 1 90 ? 59.594 -5.167 66.777 1.00 99.48 90 MET C N 1
ATOM 3702 C CA . MET C 1 90 ? 58.157 -4.977 66.544 1.00 94.10 90 MET C CA 1
ATOM 3703 C C . MET C 1 90 ? 57.408 -6.247 66.206 1.00 95.20 90 MET C C 1
ATOM 3704 O O . MET C 1 90 ? 58.023 -7.230 65.774 1.00 100.62 90 MET C O 1
ATOM 3709 N N . ILE C 1 91 ? 56.087 -6.223 66.406 1.00 91.11 91 ILE C N 1
ATOM 3710 C CA . ILE C 1 91 ? 55.227 -7.413 66.201 1.00 92.18 91 ILE C CA 1
ATOM 3711 C C . ILE C 1 91 ? 53.880 -7.093 65.490 1.00 86.59 91 ILE C C 1
ATOM 3712 O O . ILE C 1 91 ? 52.957 -6.563 66.114 1.00 83.51 91 ILE C O 1
ATOM 3717 N N . GLY C 1 92 ? 53.779 -7.400 64.188 1.00 85.99 92 GLY C N 1
ATOM 3718 C CA . GLY C 1 92 ? 52.526 -7.178 63.422 1.00 80.97 92 GLY C CA 1
ATOM 3719 C C . GLY C 1 92 ? 51.543 -8.286 63.734 1.00 81.67 92 GLY C C 1
ATOM 3720 O O . GLY C 1 92 ? 51.935 -9.436 63.901 1.00 86.66 92 GLY C O 1
ATOM 3721 N N . VAL C 1 93 ? 50.266 -7.952 63.853 1.00 77.54 93 VAL C N 1
ATOM 3722 C CA . VAL C 1 93 ? 49.296 -8.923 64.372 1.00 78.14 93 VAL C CA 1
ATOM 3723 C C . VAL C 1 93 ? 47.975 -8.832 63.587 1.00 74.93 93 VAL C C 1
ATOM 3724 O O . VAL C 1 93 ? 47.392 -7.743 63.424 1.00 70.38 93 VAL C O 1
ATOM 3728 N N . SER C 1 94 ? 47.521 -9.988 63.090 1.00 77.43 94 SER C N 1
ATOM 3729 C CA . SER C 1 94 ? 46.425 -10.016 62.142 1.00 74.87 94 SER C CA 1
ATOM 3730 C C . SER C 1 94 ? 45.134 -9.576 62.803 1.00 72.59 94 SER C C 1
ATOM 3731 O O . SER C 1 94 ? 44.696 -10.209 63.791 1.00 75.83 94 SER C O 1
ATOM 3734 N N . THR C 1 95 ? 44.514 -8.522 62.260 1.00 68.10 95 THR C N 1
ATOM 3735 C CA . THR C 1 95 ? 43.219 -8.073 62.778 1.00 65.93 95 THR C CA 1
ATOM 3736 C C . THR C 1 95 ? 42.250 -9.238 62.927 1.00 67.21 95 THR C C 1
ATOM 3737 O O . THR C 1 95 ? 41.426 -9.235 63.852 1.00 67.48 95 THR C O 1
ATOM 3741 N N . LEU C 1 96 ? 42.323 -10.214 62.017 1.00 67.98 96 LEU C N 1
ATOM 3742 C CA . LEU C 1 96 ? 41.310 -11.271 62.023 1.00 69.96 96 LEU C CA 1
ATOM 3743 C C . LEU C 1 96 ? 41.529 -12.162 63.234 1.00 74.13 96 LEU C C 1
ATOM 3744 O O . LEU C 1 96 ? 40.610 -12.335 64.064 1.00 75.39 96 LEU C O 1
ATOM 3749 N N . ALA C 1 97 ? 42.743 -12.707 63.343 1.00 76.38 97 ALA C N 1
ATOM 3750 C CA . ALA C 1 97 ? 43.064 -13.595 64.437 1.00 81.30 97 ALA C CA 1
ATOM 3751 C C . ALA C 1 97 ? 42.921 -12.828 65.729 1.00 81.26 97 ALA C C 1
ATOM 3752 O O . ALA C 1 97 ? 42.465 -13.382 66.731 1.00 84.93 97 ALA C O 1
ATOM 3754 N N . ALA C 1 98 ? 43.280 -11.541 65.703 1.00 77.06 98 ALA C N 1
ATOM 3755 C CA . ALA C 1 98 ? 43.011 -10.686 66.852 1.00 77.35 98 ALA C CA 1
ATOM 3756 C C . ALA C 1 98 ? 41.553 -10.873 67.331 1.00 79.08 98 ALA C C 1
ATOM 3757 O O . ALA C 1 98 ? 41.310 -11.114 68.510 1.00 83.19 98 ALA C O 1
ATOM 3759 N N . MET C 1 99 ? 40.589 -10.809 66.413 1.00 76.91 99 MET C N 1
ATOM 3760 C CA . MET C 1 99 ? 39.188 -10.877 66.805 1.00 78.80 99 MET C CA 1
ATOM 3761 C C . MET C 1 99 ? 38.805 -12.292 67.226 1.00 84.74 99 MET C C 1
ATOM 3762 O O . MET C 1 99 ? 37.755 -12.493 67.879 1.00 88.05 99 MET C O 1
ATOM 3767 N N . ALA C 1 100 ? 39.649 -13.269 66.867 1.00 86.94 100 ALA C N 1
ATOM 3768 C CA . ALA C 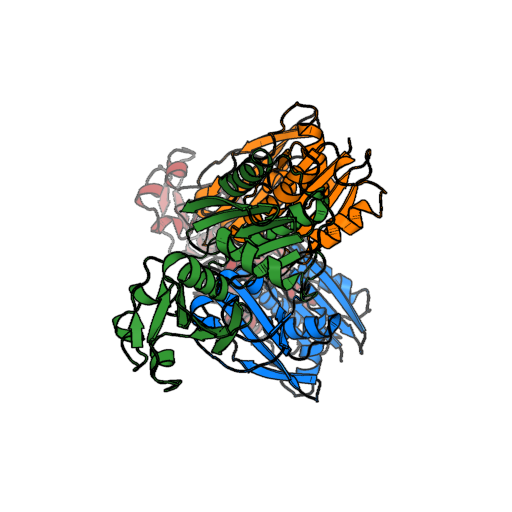1 100 ? 39.425 -14.644 67.323 1.00 93.53 100 ALA C CA 1
ATOM 3769 C C . ALA C 1 100 ? 39.711 -14.707 68.816 1.00 99.01 100 ALA C C 1
ATOM 3770 O O . ALA C 1 100 ? 38.950 -15.293 69.571 1.00 104.14 100 ALA C O 1
ATOM 3772 N N . GLN C 1 101 ? 40.787 -14.059 69.238 1.00 98.65 101 GLN C N 1
ATOM 3773 C CA . GLN C 1 101 ? 41.143 -14.016 70.649 1.00 104.47 101 GLN C CA 1
ATOM 3774 C C . GLN C 1 101 ? 40.059 -13.361 71.510 1.00 106.04 101 GLN C C 1
ATOM 3775 O O . GLN C 1 101 ? 39.732 -13.883 72.587 1.00 113.61 101 GLN C O 1
ATOM 3781 N N . ALA C 1 102 ? 39.497 -12.237 71.052 1.00 100.39 102 ALA C N 1
ATOM 3782 C CA . ALA C 1 102 ? 38.389 -11.576 71.768 1.00 102.37 102 ALA C CA 1
ATOM 3783 C C . ALA C 1 102 ? 37.259 -12.572 72.030 1.00 108.21 102 ALA C C 1
ATOM 3784 O O . ALA C 1 102 ? 36.755 -12.702 73.165 1.00 114.51 102 ALA C O 1
ATOM 3786 N N . SER C 1 103 ? 36.899 -13.294 70.966 1.00 106.64 103 SER C N 1
ATOM 3787 C CA . SER C 1 103 ? 35.856 -14.320 71.008 1.00 111.75 103 SER C CA 1
ATOM 3788 C C . SER C 1 103 ? 36.192 -15.454 72.004 1.00 121.52 103 SER C C 1
ATOM 3789 O O . SER C 1 103 ? 35.277 -16.101 72.539 1.00 128.12 103 SER C O 1
ATOM 3791 N N . TYR C 1 104 ? 37.482 -15.690 72.275 1.00 124.05 104 TYR C N 1
ATOM 3792 C CA . TYR C 1 104 ? 37.857 -16.571 73.393 1.00 134.49 104 TYR C CA 1
ATOM 3793 C C . TYR C 1 104 ? 37.622 -15.814 74.681 1.00 138.70 104 TYR C C 1
ATOM 3794 O O . TYR C 1 104 ? 36.894 -16.294 75.563 1.00 146.78 104 TYR C O 1
ATOM 3803 N N . ARG C 1 105 ? 38.206 -14.619 74.766 1.00 133.92 105 ARG C N 1
ATOM 3804 C CA . ARG C 1 105 ? 38.190 -13.820 75.993 1.00 138.55 105 ARG C CA 1
ATOM 3805 C C . ARG C 1 105 ? 36.815 -13.624 76.665 1.00 143.35 105 ARG C C 1
ATOM 3806 O O . ARG C 1 105 ? 36.729 -13.519 77.900 1.00 151.19 105 ARG C O 1
ATOM 3814 N N . LEU C 1 106 ? 35.761 -13.563 75.847 1.00 139.28 106 LEU C N 1
ATOM 3815 C CA . LEU C 1 106 ? 34.396 -13.317 76.328 1.00 143.31 106 LEU C CA 1
ATOM 3816 C C . LEU C 1 106 ? 33.492 -14.564 76.290 1.00 149.01 106 LEU C C 1
ATOM 3817 O O . LEU C 1 106 ? 32.631 -14.751 77.149 1.00 156.92 106 LEU C O 1
ATOM 3822 N N . HIS C 1 107 ? 33.700 -15.404 75.282 1.00 145.32 107 HIS C N 1
ATOM 3823 C CA . HIS C 1 107 ? 32.778 -16.479 74.977 1.00 149.11 107 HIS C CA 1
ATOM 3824 C C . HIS C 1 107 ? 33.419 -17.854 75.113 1.00 155.30 107 HIS C C 1
ATOM 3825 O O . HIS C 1 107 ? 32.714 -18.863 75.183 1.00 161.61 107 HIS C O 1
ATOM 3832 N N . GLY C 1 108 ? 34.750 -17.892 75.157 1.00 154.22 108 GLY C N 1
ATOM 3833 C CA . GLY C 1 108 ? 35.489 -19.155 75.245 1.00 160.40 108 GLY C CA 1
ATOM 3834 C C . GLY C 1 108 ? 35.244 -20.037 74.034 1.00 157.41 108 GLY C C 1
ATOM 3835 O O . GLY C 1 108 ? 34.915 -21.217 74.165 1.00 165.14 108 GLY C O 1
ATOM 3836 N N . ALA C 1 109 ? 35.390 -19.453 72.852 1.00 146.75 109 ALA C N 1
ATOM 3837 C CA . ALA C 1 109 ? 35.132 -20.173 71.622 1.00 143.60 109 ALA C CA 1
ATOM 3838 C C . ALA C 1 109 ? 36.456 -20.630 71.072 1.00 142.81 109 ALA C C 1
ATOM 3839 O O . ALA C 1 109 ? 37.442 -19.876 71.089 1.00 138.97 109 ALA C O 1
ATOM 3841 N N . THR C 1 110 ? 36.501 -21.866 70.605 1.00 147.14 110 THR C N 1
ATOM 3842 C CA . THR C 1 110 ? 37.714 -22.323 69.966 1.00 146.88 110 THR C CA 1
ATOM 3843 C C . THR C 1 110 ? 37.554 -22.229 68.468 1.00 139.05 110 THR C C 1
ATOM 3844 O O . THR C 1 110 ? 38.542 -22.210 67.736 1.00 136.65 110 THR C O 1
ATOM 3848 N N . ASP C 1 111 ? 36.308 -22.145 68.016 1.00 135.61 111 ASP C N 1
ATOM 3849 C CA . ASP C 1 111 ? 36.045 -22.102 66.586 1.00 129.40 111 ASP C CA 1
ATOM 3850 C C . ASP C 1 111 ? 35.541 -20.765 66.069 1.00 119.76 111 ASP C C 1
ATOM 3851 O O . ASP C 1 111 ? 34.348 -20.450 66.161 1.00 118.62 111 ASP C O 1
ATOM 3856 N N . VAL C 1 112 ? 36.468 -19.989 65.504 1.00 113.51 112 VAL C N 1
ATOM 3857 C CA . VAL C 1 112 ? 36.173 -18.601 65.126 1.00 104.78 112 VAL C CA 1
ATOM 3858 C C . VAL C 1 112 ? 36.208 -18.342 63.616 1.00 98.75 112 VAL C C 1
ATOM 3859 O O . VAL C 1 112 ? 37.129 -18.741 62.892 1.00 98.71 112 VAL C O 1
ATOM 3863 N N . ALA C 1 113 ? 35.137 -17.704 63.173 1.00 94.18 113 ALA C N 1
ATOM 3864 C CA . ALA C 1 113 ? 34.970 -17.326 61.812 1.00 89.54 113 ALA C CA 1
ATOM 3865 C C . ALA C 1 113 ? 34.913 -15.819 61.851 1.00 84.24 113 ALA C C 1
ATOM 3866 O O . ALA C 1 113 ? 33.933 -15.242 62.345 1.00 84.28 113 ALA C O 1
ATOM 3868 N N . VAL C 1 114 ? 35.986 -15.194 61.367 1.00 80.61 114 VAL C N 1
ATOM 3869 C CA . VAL C 1 114 ? 36.098 -13.746 61.319 1.00 75.78 114 VAL C CA 1
ATOM 3870 C C . VAL C 1 114 ? 35.705 -13.286 59.919 1.00 72.68 114 VAL C C 1
ATOM 3871 O O . VAL C 1 114 ? 36.240 -13.804 58.913 1.00 73.80 114 VAL C O 1
ATOM 3875 N N . ALA C 1 115 ? 34.767 -12.344 59.840 1.00 69.72 115 ALA C N 1
ATOM 3876 C CA . ALA C 1 115 ? 34.508 -11.656 58.580 1.00 66.73 115 ALA C CA 1
ATOM 3877 C C . ALA C 1 115 ? 34.433 -10.194 58.877 1.00 64.42 115 ALA C C 1
ATOM 3878 O O . ALA C 1 115 ? 33.643 -9.767 59.740 1.00 65.34 115 ALA C O 1
ATOM 3880 N N . ILE C 1 116 ? 35.280 -9.433 58.191 1.00 61.95 116 ILE C N 1
ATOM 3881 C CA . ILE C 1 116 ? 35.363 -7.977 58.333 1.00 59.79 116 ILE C CA 1
ATOM 3882 C C . ILE C 1 116 ? 34.739 -7.388 57.093 1.00 60.40 116 ILE C C 1
ATOM 3883 O O . ILE C 1 116 ? 35.059 -7.821 55.982 1.00 61.15 116 ILE C O 1
ATOM 3888 N N . ASP C 1 117 ? 33.861 -6.404 57.255 1.00 61.08 117 ASP C N 1
ATOM 3889 C CA . ASP C 1 117 ? 33.287 -5.742 56.083 1.00 62.68 117 ASP C CA 1
ATOM 3890 C C . ASP C 1 117 ? 34.332 -4.939 55.299 1.00 62.40 117 ASP C C 1
ATOM 3891 O O . ASP C 1 117 ? 34.579 -3.778 55.599 1.00 62.19 117 ASP C O 1
ATOM 3896 N N . ALA C 1 118 ? 34.946 -5.549 54.293 1.00 63.32 118 ALA C N 1
ATOM 3897 C CA . ALA C 1 118 ? 35.760 -4.764 53.348 1.00 65.65 118 ALA C CA 1
ATOM 3898 C C . ALA C 1 118 ? 34.884 -3.657 52.723 1.00 69.39 118 ALA C C 1
ATOM 3899 O O . ALA C 1 118 ? 33.663 -3.615 52.965 1.00 70.99 118 ALA C O 1
ATOM 3901 N N . ARG C 1 119 ? 35.443 -2.735 51.946 1.00 71.91 119 ARG C N 1
ATOM 3902 C CA . ARG C 1 119 ? 34.491 -1.848 51.260 1.00 76.56 119 ARG C CA 1
ATOM 3903 C C . ARG C 1 119 ? 34.073 -2.443 49.905 1.00 79.41 119 ARG C C 1
ATOM 3904 O O . ARG C 1 119 ? 34.402 -3.581 49.600 1.00 78.39 119 ARG C O 1
ATOM 3912 N N . MET C 1 120 ? 33.324 -1.679 49.121 1.00 83.94 120 MET C N 1
ATOM 3913 C CA . MET C 1 120 ? 32.849 -2.111 47.805 1.00 87.79 120 MET C CA 1
ATOM 3914 C C . MET C 1 120 ? 32.575 -3.632 47.646 1.00 85.04 120 MET C C 1
ATOM 3915 O O . MET C 1 120 ? 33.145 -4.311 46.786 1.00 86.39 120 MET C O 1
ATOM 3920 N N . SER C 1 121 ? 31.697 -4.146 48.504 1.00 81.65 121 SER C N 1
ATOM 3921 C CA . SER C 1 121 ? 30.981 -5.417 48.270 1.00 80.96 121 SER C CA 1
ATOM 3922 C C . SER C 1 121 ? 31.802 -6.661 48.544 1.00 77.74 121 SER C C 1
ATOM 3923 O O . SER C 1 121 ? 31.396 -7.782 48.198 1.00 78.58 121 SER C O 1
ATOM 3925 N N . GLU C 1 122 ? 32.941 -6.478 49.193 1.00 74.55 122 GLU C N 1
ATOM 3926 C CA . GLU C 1 122 ? 33.791 -7.617 49.493 1.00 72.73 122 GLU C CA 1
ATOM 3927 C C . GLU C 1 122 ? 34.003 -7.739 50.994 1.00 68.73 122 GLU C C 1
ATOM 3928 O O . GLU C 1 122 ? 33.562 -6.858 51.749 1.00 67.65 122 GLU C O 1
ATOM 3934 N N . VAL C 1 123 ? 34.682 -8.814 51.415 1.00 67.34 123 VAL C N 1
ATOM 3935 C CA . VAL C 1 123 ? 34.808 -9.122 52.824 1.00 64.66 123 VAL C CA 1
ATOM 3936 C C . VAL C 1 123 ? 36.228 -9.588 53.139 1.00 64.52 123 VAL C C 1
ATOM 3937 O O . VAL C 1 123 ? 36.801 -10.324 52.357 1.00 66.93 123 VAL C O 1
ATOM 3941 N N . TYR C 1 124 ? 36.813 -9.129 54.250 1.00 62.82 124 TYR C N 1
ATOM 3942 C CA . TYR C 1 124 ? 38.070 -9.698 54.709 1.00 63.38 124 TYR C CA 1
ATOM 3943 C C . TYR C 1 124 ? 37.642 -10.847 55.517 1.00 65.00 124 TYR C C 1
ATOM 3944 O O . TYR C 1 124 ? 36.854 -10.663 56.440 1.00 64.43 124 TYR C O 1
ATOM 3953 N N . TRP C 1 125 ? 38.151 -12.030 55.163 1.00 68.99 125 TRP C N 1
ATOM 3954 C CA . TRP C 1 125 ? 37.797 -13.290 55.833 1.00 72.43 125 TRP C CA 1
ATOM 3955 C C . TRP C 1 125 ? 38.933 -14.275 56.159 1.00 76.46 125 TRP C C 1
ATOM 3956 O O . TRP C 1 125 ? 39.815 -14.537 55.327 1.00 79.02 125 TRP C O 1
ATOM 3967 N N . ALA C 1 126 ? 38.870 -14.856 57.358 1.00 78.61 126 ALA C N 1
ATOM 3968 C CA . ALA C 1 126 ? 39.647 -16.060 57.703 1.00 83.65 126 ALA C CA 1
ATOM 3969 C C . ALA C 1 126 ? 38.828 -16.886 58.679 1.00 86.79 126 ALA C C 1
ATOM 3970 O O . ALA C 1 126 ? 37.763 -16.456 59.132 1.00 84.69 126 ALA C O 1
ATOM 3972 N N . ARG C 1 127 ? 39.316 -18.088 58.963 1.00 93.35 127 ARG C N 1
ATOM 3973 C CA . ARG C 1 127 ? 38.831 -18.921 60.076 1.00 98.18 127 ARG C CA 1
ATOM 3974 C C . ARG C 1 127 ? 40.051 -19.451 60.835 1.00 103.50 127 ARG C C 1
ATOM 3975 O O . ARG C 1 127 ? 41.059 -19.868 60.243 1.00 106.41 127 ARG C O 1
ATOM 3983 N N . TYR C 1 128 ? 39.968 -19.413 62.156 1.00 105.80 128 TYR C N 1
ATOM 3984 C CA . TYR C 1 128 ? 41.028 -19.954 62.985 1.00 111.85 128 TYR C CA 1
ATOM 3985 C C . TYR C 1 128 ? 40.466 -20.923 64.000 1.00 118.82 128 TYR C C 1
ATOM 3986 O O . TYR C 1 128 ? 39.267 -20.898 64.313 1.00 117.79 128 TYR C O 1
ATOM 3995 N N . SER C 1 129 ? 41.363 -21.744 64.537 1.00 126.85 129 SER C N 1
ATOM 3996 C CA . SER C 1 129 ? 40.996 -22.877 65.409 1.00 136.38 129 SER C CA 1
ATOM 3997 C C . SER C 1 129 ? 42.025 -23.059 66.544 1.00 143.35 129 SER C C 1
ATOM 3998 O O . SER C 1 129 ? 43.186 -23.418 66.313 1.00 147.01 129 SER C O 1
ATOM 4001 N N . ARG C 1 130 ? 41.576 -22.796 67.766 1.00 145.69 130 ARG C N 1
ATOM 4002 C CA . ARG C 1 130 ? 42.426 -22.811 68.933 1.00 152.39 130 ARG C CA 1
ATOM 4003 C C . ARG C 1 130 ? 42.988 -24.208 69.155 1.00 164.89 130 ARG C C 1
ATOM 4004 O O . ARG C 1 130 ? 42.246 -25.132 69.500 1.00 172.41 130 ARG C O 1
ATOM 4012 N N . GLN C 1 131 ? 44.290 -24.381 68.924 1.00 168.32 131 GLN C N 1
ATOM 4013 C CA . GLN C 1 131 ? 44.959 -25.665 69.216 1.00 181.14 131 GLN C CA 1
ATOM 4014 C C . GLN C 1 131 ? 45.391 -25.682 70.668 1.00 188.99 131 GLN C C 1
ATOM 4015 O O . GLN C 1 131 ? 45.419 -24.639 71.321 1.00 183.54 131 GLN C O 1
ATOM 4017 N N . GLU C 1 132 ? 45.736 -26.875 71.153 1.00 202.69 132 GLU C N 1
ATOM 4018 C CA . GLU C 1 132 ? 46.001 -27.149 72.577 1.00 213.21 132 GLU C CA 1
ATOM 4019 C C . GLU C 1 132 ? 46.915 -26.137 73.267 1.00 210.69 132 GLU C C 1
ATOM 4020 O O . GLU C 1 132 ? 46.612 -25.658 74.360 1.00 211.56 132 GLU C O 1
ATOM 4022 N N . ASN C 1 133 ? 48.016 -25.801 72.606 1.00 207.81 133 ASN C N 1
ATOM 4023 C CA . ASN C 1 133 ? 48.961 -24.799 73.102 1.00 205.26 133 ASN C CA 1
ATOM 4024 C C . ASN C 1 133 ? 48.346 -23.433 73.449 1.00 194.41 133 ASN C C 1
ATOM 4025 O O . ASN C 1 133 ? 48.830 -22.750 74.351 1.00 195.32 133 ASN C O 1
ATOM 4027 N N . GLY C 1 134 ? 47.288 -23.046 72.736 1.00 185.24 134 GLY C N 1
ATOM 4028 C CA . GLY C 1 134 ? 46.664 -21.727 72.897 1.00 175.04 134 GLY C CA 1
ATOM 4029 C C . GLY C 1 134 ? 46.852 -20.918 71.632 1.00 163.92 134 GLY C C 1
ATOM 4030 O O . GLY C 1 134 ? 46.366 -19.792 71.517 1.00 154.22 134 GLY C O 1
ATOM 4031 N N . GLU C 1 135 ? 47.586 -21.515 70.696 1.00 166.38 135 GLU C N 1
ATOM 4032 C CA . GLU C 1 135 ? 47.803 -20.981 69.356 1.00 158.41 135 GLU C CA 1
ATOM 4033 C C . GLU C 1 135 ? 46.528 -21.165 68.509 1.00 153.49 135 GLU C C 1
ATOM 4034 O O . GLU C 1 135 ? 45.570 -21.792 68.968 1.00 157.70 135 GLU C O 1
ATOM 4036 N N . TRP C 1 136 ? 46.514 -20.629 67.283 1.00 145.61 136 TRP C N 1
ATOM 4037 C CA . TRP C 1 136 ? 45.352 -20.755 66.392 1.00 140.64 136 TRP C CA 1
ATOM 4038 C C . TRP C 1 136 ? 45.650 -21.346 64.999 1.00 141.40 136 TRP C C 1
ATOM 4039 O O . TRP C 1 136 ? 46.058 -20.615 64.097 1.00 135.65 136 TRP C O 1
ATOM 4050 N N . ILE C 1 137 ? 45.435 -22.652 64.818 1.00 149.23 137 ILE C N 1
ATOM 4051 C CA . ILE C 1 137 ? 45.574 -23.280 63.495 1.00 150.90 137 ILE C CA 1
ATOM 4052 C C . ILE C 1 137 ? 44.731 -22.467 62.526 1.00 140.78 137 ILE C C 1
ATOM 4053 O O . ILE C 1 137 ? 43.583 -22.147 62.816 1.00 136.26 137 ILE C O 1
ATOM 4058 N N . GLY C 1 138 ? 45.309 -22.093 61.394 1.00 137.92 138 GLY C N 1
ATOM 4059 C CA . GLY C 1 138 ? 44.555 -21.346 60.387 1.00 129.82 138 GLY C CA 1
ATOM 4060 C C . GLY C 1 138 ? 43.716 -22.287 59.545 1.00 132.38 138 GLY C C 1
ATOM 4061 O O . GLY C 1 138 ? 44.219 -22.893 58.600 1.00 136.91 138 GLY C O 1
ATOM 4062 N N . VAL C 1 139 ? 42.436 -22.415 59.889 1.00 130.06 139 VAL C N 1
ATOM 4063 C CA . VAL C 1 139 ? 41.508 -23.317 59.171 1.00 132.27 139 VAL C CA 1
ATOM 4064 C C . VAL C 1 139 ? 41.152 -22.828 57.751 1.00 126.93 139 VAL C C 1
ATOM 4065 O O . VAL C 1 139 ? 40.693 -23.597 56.902 1.00 130.35 139 VAL C O 1
ATOM 4067 N N . ASP C 1 140 ? 41.346 -21.535 57.524 1.00 119.27 140 ASP C N 1
ATOM 4068 C CA . ASP C 1 140 ? 41.295 -20.932 56.196 1.00 115.03 140 ASP C CA 1
ATOM 4069 C C . ASP C 1 140 ? 42.273 -19.728 56.109 1.00 110.29 140 ASP C C 1
ATOM 4070 O O . ASP C 1 140 ? 42.437 -18.958 57.074 1.00 106.50 140 ASP C O 1
ATOM 4072 N N . GLU C 1 141 ? 42.941 -19.612 54.958 1.00 110.87 141 GLU C N 1
ATOM 4073 C CA . GLU C 1 141 ? 43.912 -18.557 54.683 1.00 107.56 141 GLU C CA 1
ATOM 4074 C C . GLU C 1 141 ? 43.242 -17.196 54.680 1.00 98.59 141 GLU C C 1
ATOM 4075 O O . GLU C 1 141 ? 42.065 -17.077 54.367 1.00 96.02 141 GLU C O 1
ATOM 4081 N N . GLU C 1 142 ? 43.991 -16.166 55.030 1.00 93.97 142 GLU C N 1
ATOM 4082 C CA . GLU C 1 142 ? 43.428 -14.837 55.026 1.00 86.13 142 GLU C CA 1
ATOM 4083 C C . GLU C 1 142 ? 43.059 -14.501 53.599 1.00 84.98 142 GLU C C 1
ATOM 4084 O O . GLU C 1 142 ? 43.847 -14.717 52.713 1.00 88.56 142 GLU C O 1
ATOM 4090 N N . CYS C 1 143 ? 41.836 -14.022 53.388 1.00 80.44 143 CYS C N 1
ATOM 4091 C CA . CYS C 1 143 ? 41.322 -13.687 52.052 1.00 80.00 143 CYS C CA 1
ATOM 4092 C C . CYS C 1 143 ? 40.575 -12.345 51.991 1.00 75.25 143 CYS C C 1
ATOM 4093 O O . CYS C 1 143 ? 40.230 -11.734 53.004 1.00 70.79 143 CYS C O 1
ATOM 4095 N N . VAL C 1 144 ? 40.314 -11.910 50.765 1.00 76.72 144 VAL C N 1
ATOM 4096 C CA . VAL C 1 144 ? 39.342 -10.841 50.482 1.00 74.33 144 VAL C CA 1
ATOM 4097 C C . VAL C 1 144 ? 38.367 -11.315 49.360 1.00 77.25 144 VAL C C 1
ATOM 4098 O O . VAL C 1 144 ? 38.740 -11.471 48.219 1.00 81.01 144 VAL C O 1
ATOM 4102 N N . ILE C 1 145 ? 37.119 -11.592 49.718 1.00 76.15 145 ILE C N 1
ATOM 4103 C CA . ILE C 1 145 ? 36.197 -12.230 48.787 1.00 79.50 145 ILE C CA 1
ATOM 4104 C C . ILE C 1 145 ? 34.887 -11.530 48.815 1.00 78.32 145 ILE C C 1
ATOM 4105 O O . ILE C 1 145 ? 34.537 -10.977 49.857 1.00 75.28 145 ILE C O 1
ATOM 4110 N N . PRO C 1 146 ? 34.181 -11.518 47.665 1.00 81.51 146 PRO C N 1
ATOM 4111 C CA . PRO C 1 146 ? 32.813 -11.084 47.628 1.00 81.87 146 PRO C CA 1
ATOM 4112 C C . PRO C 1 146 ? 32.028 -12.223 48.222 1.00 82.03 146 PRO C C 1
ATOM 4113 O O . PRO C 1 146 ? 32.106 -13.327 47.700 1.00 84.63 146 PRO C O 1
ATOM 4117 N N . PRO C 1 147 ? 31.274 -11.964 49.304 1.00 80.01 147 PRO C N 1
ATOM 4118 C CA . PRO C 1 147 ? 30.727 -13.008 50.167 1.00 80.17 147 PRO C CA 1
ATOM 4119 C C . PRO C 1 147 ? 29.940 -14.055 49.388 1.00 84.63 147 PRO C C 1
ATOM 4120 O O . PRO C 1 147 ? 29.970 -15.246 49.728 1.00 86.07 147 PRO C O 1
ATOM 4124 N N . ALA C 1 148 ? 29.244 -13.613 48.348 1.00 87.74 148 ALA C N 1
ATOM 4125 C CA . ALA C 1 148 ? 28.600 -14.543 47.443 1.00 92.68 148 ALA C CA 1
ATOM 4126 C C . ALA C 1 148 ? 29.559 -15.693 47.093 1.00 95.54 148 ALA C C 1
ATOM 4127 O O . ALA C 1 148 ? 29.257 -16.847 47.384 1.00 97.43 148 ALA C O 1
ATOM 4129 N N . ARG C 1 149 ? 30.725 -15.365 46.520 1.00 96.80 149 ARG C N 1
ATOM 4130 C CA . ARG C 1 149 ? 31.678 -16.363 46.065 1.00 100.44 149 ARG C CA 1
ATOM 4131 C C . ARG C 1 149 ? 32.135 -17.233 47.204 1.00 99.60 149 ARG C C 1
ATOM 4132 O O . ARG C 1 149 ? 32.223 -18.438 47.058 1.00 103.43 149 ARG C O 1
ATOM 4140 N N . LEU C 1 150 ? 32.395 -16.629 48.351 1.00 96.12 150 LEU C N 1
ATOM 4141 C CA . LEU C 1 150 ? 32.775 -17.379 49.544 1.00 96.85 150 LEU C CA 1
ATOM 4142 C C . LEU C 1 150 ? 31.802 -18.570 49.780 1.00 100.85 150 LEU C C 1
ATOM 4143 O O . LEU C 1 150 ? 32.226 -19.704 50.030 1.00 104.23 150 LEU C O 1
ATOM 4148 N N . ALA C 1 151 ? 30.499 -18.298 49.674 1.00 101.58 151 ALA C N 1
ATOM 4149 C CA . ALA C 1 151 ? 29.463 -19.281 49.959 1.00 105.58 151 ALA C CA 1
ATOM 4150 C C . ALA C 1 151 ? 29.578 -20.536 49.090 1.00 112.26 151 ALA C C 1
ATOM 4151 O O . ALA C 1 151 ? 29.370 -21.644 49.597 1.00 115.93 151 ALA C O 1
ATOM 4153 N N . GLU C 1 152 ? 29.898 -20.378 47.799 1.00 115.34 152 GLU C N 1
ATOM 4154 C CA . GLU C 1 152 ? 29.917 -21.533 46.862 1.00 122.56 152 GLU C CA 1
ATOM 4155 C C . GLU C 1 152 ? 31.294 -22.239 46.760 1.00 126.55 152 GLU C C 1
ATOM 4156 O O . GLU C 1 152 ? 31.388 -23.391 46.288 1.00 132.32 152 GLU C O 1
ATOM 4162 N N . GLU C 1 153 ? 32.338 -21.532 47.206 1.00 123.96 153 GLU C N 1
ATOM 4163 C CA . GLU C 1 153 ? 33.646 -22.125 47.497 1.00 127.51 153 GLU C CA 1
ATOM 4164 C C . GLU C 1 153 ? 33.579 -22.841 48.856 1.00 128.03 153 GLU C C 1
ATOM 4165 O O . GLU C 1 153 ? 32.634 -22.626 49.633 1.00 124.75 153 GLU C O 1
ATOM 4171 N N . ALA C 1 154 ? 34.583 -23.682 49.130 1.00 133.18 154 ALA C N 1
ATOM 4172 C CA . ALA C 1 154 ? 34.708 -24.407 50.406 1.00 135.47 154 ALA C CA 1
ATOM 4173 C C . ALA C 1 154 ? 33.371 -24.869 51.031 1.00 135.82 154 ALA C C 1
ATOM 4174 O O . ALA C 1 154 ? 32.666 -24.089 51.703 1.00 130.35 154 ALA C O 1
ATOM 4176 N N . GLN C 1 155 ? 33.035 -26.140 50.777 1.00 142.90 155 GLN C N 1
ATOM 4177 C CA . GLN C 1 155 ? 31.990 -26.853 51.524 1.00 145.33 155 GLN C CA 1
ATOM 4178 C C . GLN C 1 155 ? 32.496 -26.977 52.959 1.00 145.96 155 GLN C C 1
ATOM 4179 O O . GLN C 1 155 ? 31.751 -26.794 53.930 1.00 144.25 155 GLN C O 1
ATOM 4182 N N . ALA C 1 156 ? 33.791 -27.285 53.051 1.00 149.19 156 ALA C N 1
ATOM 4183 C CA . ALA C 1 156 ? 34.518 -27.503 54.301 1.00 151.31 156 ALA C CA 1
ATOM 4184 C C . ALA C 1 156 ? 33.793 -28.422 55.283 1.00 156.47 156 ALA C C 1
ATOM 4185 O O . ALA C 1 156 ? 33.308 -29.489 54.906 1.00 162.82 156 ALA C O 1
ATOM 4187 N N . ASP C 1 157 ? 33.697 -27.976 56.527 1.00 153.91 157 ASP C N 1
ATOM 4188 C CA . ASP C 1 157 ? 33.448 -28.853 57.657 1.00 160.38 157 ASP C CA 1
ATOM 4189 C C . ASP C 1 157 ? 31.991 -28.953 58.104 1.00 159.86 157 ASP C C 1
ATOM 4190 O O . ASP C 1 157 ? 31.061 -28.666 57.338 1.00 155.68 157 ASP C O 1
ATOM 4193 N N . SER C 1 158 ? 31.831 -29.423 59.342 1.00 164.84 158 SER C N 1
ATOM 4194 C CA . SER C 1 158 ? 30.578 -29.375 60.098 1.00 165.01 158 SER C CA 1
ATOM 4195 C C . SER C 1 158 ? 30.931 -29.162 61.575 1.00 167.18 158 SER C C 1
ATOM 4196 O O . SER C 1 158 ? 31.231 -30.113 62.316 1.00 176.24 158 SER C O 1
ATOM 4199 N N . LYS C 1 159 ? 30.905 -27.887 61.968 1.00 158.90 159 LYS C N 1
ATOM 4200 C CA . LYS C 1 159 ? 31.371 -27.418 63.265 1.00 159.17 159 LYS C CA 1
ATOM 4201 C C . LYS C 1 159 ? 30.690 -26.105 63.623 1.00 151.37 159 LYS C C 1
ATOM 4202 O O . LYS C 1 159 ? 30.238 -25.386 62.741 1.00 144.14 159 LYS C O 1
ATOM 4208 N N . THR C 1 160 ? 30.640 -25.794 64.917 1.00 153.63 160 THR C N 1
ATOM 4209 C CA . THR C 1 160 ? 30.046 -24.546 65.419 1.00 147.97 160 THR C CA 1
ATOM 4210 C C . THR C 1 160 ? 31.054 -23.376 65.495 1.00 140.53 160 THR C C 1
ATOM 4211 O O . THR C 1 160 ? 31.750 -23.171 66.502 1.00 143.04 160 THR C O 1
ATOM 4215 N N . TRP C 1 161 ? 31.119 -22.613 64.408 1.00 131.62 161 TRP C N 1
ATOM 4216 C CA . TRP C 1 161 ? 31.977 -21.444 64.326 1.00 123.81 161 TRP C CA 1
ATOM 4217 C C . TRP C 1 161 ? 31.271 -20.209 64.862 1.00 118.98 161 TRP C C 1
ATOM 4218 O O . TRP C 1 161 ? 30.204 -19.847 64.357 1.00 116.02 161 TRP C O 1
ATOM 4229 N N . THR C 1 162 ? 31.861 -19.568 65.879 1.00 118.19 162 THR C N 1
ATOM 4230 C CA . THR C 1 162 ? 31.326 -18.302 66.393 1.00 114.19 162 THR C CA 1
ATOM 4231 C C . THR C 1 162 ? 31.845 -17.204 65.514 1.00 105.71 162 THR C C 1
ATOM 4232 O O . THR C 1 162 ? 33.050 -17.051 65.314 1.00 103.21 162 THR C O 1
ATOM 4236 N N . THR C 1 163 ? 30.891 -16.456 64.986 1.00 101.91 163 THR C N 1
ATOM 4237 C CA . THR C 1 163 ? 31.101 -15.486 63.933 1.00 94.70 163 THR C CA 1
ATOM 4238 C C . THR C 1 163 ? 31.517 -14.167 64.555 1.00 92.11 163 THR C C 1
ATOM 4239 O O . THR C 1 163 ? 30.851 -13.696 65.488 1.00 94.67 163 THR C O 1
ATOM 4243 N N . ALA C 1 164 ? 32.597 -13.568 64.057 1.00 87.52 164 ALA C N 1
ATOM 4244 C CA . ALA C 1 164 ? 32.976 -12.215 64.496 1.00 84.92 164 ALA C CA 1
ATOM 4245 C C . ALA C 1 164 ? 33.265 -11.207 63.365 1.00 79.88 164 ALA C C 1
ATOM 4246 O O . ALA C 1 164 ? 33.455 -11.586 62.191 1.00 78.42 164 ALA C O 1
ATOM 4248 N N . GLY C 1 165 ? 33.273 -9.918 63.725 1.00 78.03 165 GLY C N 1
ATOM 4249 C CA . GLY C 1 165 ? 33.565 -8.850 62.764 1.00 73.38 165 GLY C CA 1
ATOM 4250 C C . GLY C 1 165 ? 32.400 -8.498 61.868 1.00 72.57 165 GLY C C 1
ATOM 4251 O O . GLY C 1 165 ? 31.486 -9.283 61.690 1.00 75.00 165 GLY C O 1
ATOM 4252 N N . THR C 1 166 ? 32.465 -7.320 61.267 1.00 70.06 166 THR C N 1
ATOM 4253 C CA . THR C 1 166 ? 31.316 -6.669 60.642 1.00 70.09 166 THR C CA 1
ATOM 4254 C C . THR C 1 166 ? 30.871 -7.236 59.307 1.00 69.13 166 THR C C 1
ATOM 4255 O O . THR C 1 166 ? 29.970 -6.685 58.698 1.00 70.81 166 THR C O 1
ATOM 4259 N N . GLY C 1 167 ? 31.515 -8.286 58.821 1.00 67.16 167 GLY C N 1
ATOM 4260 C CA . GLY C 1 167 ? 31.101 -8.894 57.583 1.00 66.63 167 GLY C CA 1
ATOM 4261 C C . GLY C 1 167 ? 29.720 -9.476 57.791 1.00 69.29 167 GLY C C 1
ATOM 4262 O O . GLY C 1 167 ? 28.809 -9.272 56.977 1.00 71.25 167 GLY C O 1
ATOM 4263 N N . TRP C 1 168 ? 29.545 -10.167 58.909 1.00 69.69 168 TRP C N 1
ATOM 4264 C CA . TRP C 1 168 ? 28.303 -10.850 59.212 1.00 72.26 168 TRP C CA 1
ATOM 4265 C C . TRP C 1 168 ? 27.030 -10.007 59.097 1.00 74.29 168 TRP C C 1
ATOM 4266 O O . TRP C 1 168 ? 26.009 -10.462 58.567 1.00 76.76 168 TRP C O 1
ATOM 4277 N N . SER C 1 169 ? 27.087 -8.789 59.611 1.00 73.84 169 SER C N 1
ATOM 4278 C CA . SER C 1 169 ? 25.886 -8.000 59.748 1.00 77.55 169 SER C CA 1
ATOM 4279 C C . SER C 1 169 ? 25.658 -7.134 58.537 1.00 76.87 169 SER C C 1
ATOM 4280 O O . SER C 1 169 ? 24.639 -6.453 58.447 1.00 80.62 169 SER C O 1
ATOM 4283 N N . ALA C 1 170 ? 26.616 -7.166 57.616 1.00 73.11 170 ALA C N 1
ATOM 4284 C CA . ALA C 1 170 ? 26.560 -6.375 56.397 1.00 73.17 170 ALA C CA 1
ATOM 4285 C C . ALA C 1 170 ? 26.243 -7.225 55.151 1.00 73.77 170 ALA C C 1
ATOM 4286 O O . ALA C 1 170 ? 25.956 -6.676 54.086 1.00 75.95 170 ALA C O 1
ATOM 4288 N N . TYR C 1 171 ? 26.291 -8.552 55.287 1.00 73.01 171 TYR C N 1
ATOM 4289 C CA . TYR C 1 171 ? 25.974 -9.500 54.201 1.00 73.98 171 TYR C CA 1
ATOM 4290 C C . TYR C 1 171 ? 25.384 -10.783 54.778 1.00 75.48 171 TYR C C 1
ATOM 4291 O O . TYR C 1 171 ? 25.935 -11.864 54.659 1.00 74.55 171 TYR C O 1
ATOM 4300 N N . GLN C 1 172 ? 24.251 -10.658 55.427 1.00 79.11 172 GLN C N 1
ATOM 4301 C CA . GLN C 1 172 ? 23.590 -11.826 55.984 1.00 82.22 172 GLN C CA 1
ATOM 4302 C C . GLN C 1 172 ? 23.039 -12.695 54.837 1.00 84.22 172 GLN C C 1
ATOM 4303 O O . GLN C 1 172 ? 23.489 -13.830 54.644 1.00 84.16 172 GLN C O 1
ATOM 4309 N N . GLU C 1 173 ? 22.088 -12.149 54.074 1.00 86.40 173 GLU C N 1
ATOM 4310 C CA . GLU C 1 173 ? 21.626 -12.789 52.875 1.00 88.05 173 GLU C CA 1
ATOM 4311 C C . GLU C 1 173 ? 22.667 -13.734 52.311 1.00 86.01 173 GLU C C 1
ATOM 4312 O O . GLU C 1 173 ? 22.352 -14.883 52.026 1.00 88.18 173 GLU C O 1
ATOM 4318 N N . GLU C 1 174 ? 23.908 -13.256 52.191 1.00 82.61 174 GLU C N 1
ATOM 4319 C CA . GLU C 1 174 ? 24.947 -13.973 51.470 1.00 81.85 174 GLU C CA 1
ATOM 4320 C C . GLU C 1 174 ? 25.810 -14.895 52.311 1.00 80.89 174 GLU C C 1
ATOM 4321 O O . GLU C 1 174 ? 26.093 -15.999 51.876 1.00 82.62 174 GLU C O 1
ATOM 4327 N N . LEU C 1 175 ? 26.223 -14.471 53.506 1.00 79.16 175 LEU C N 1
ATOM 4328 C CA . LEU C 1 175 ? 26.951 -15.370 54.399 1.00 79.58 175 LEU C CA 1
ATOM 4329 C C . LEU C 1 175 ? 25.987 -16.389 54.995 1.00 84.34 175 LEU C C 1
ATOM 4330 O O . LEU C 1 175 ? 26.399 -17.379 55.595 1.00 86.43 175 LEU C O 1
ATOM 4335 N N . ALA C 1 176 ? 24.691 -16.152 54.818 1.00 87.60 176 ALA C N 1
ATOM 4336 C CA . ALA C 1 176 ? 23.678 -17.087 55.276 1.00 92.98 176 ALA C CA 1
ATOM 4337 C C . ALA C 1 176 ? 23.792 -18.439 54.531 1.00 96.60 176 ALA C C 1
ATOM 4338 O O . ALA C 1 176 ? 23.167 -19.428 54.915 1.00 100.67 176 ALA C O 1
ATOM 4340 N N . GLY C 1 177 ? 24.615 -18.491 53.488 1.00 96.18 177 GLY C N 1
ATOM 4341 C CA . GLY C 1 177 ? 24.642 -19.658 52.618 1.00 100.89 177 GLY C CA 1
ATOM 4342 C C . GLY C 1 177 ? 25.889 -20.529 52.652 1.00 102.97 177 GLY C C 1
ATOM 4343 O O . GLY C 1 177 ? 26.677 -20.543 51.692 1.00 102.88 177 GLY C O 1
ATOM 4344 N N . LEU C 1 178 ? 26.097 -21.220 53.771 1.00 105.86 178 LEU C N 1
ATOM 4345 C CA . LEU C 1 178 ? 26.770 -22.529 53.763 1.00 111.19 178 LEU C CA 1
ATOM 4346 C C . LEU C 1 178 ? 26.732 -23.194 55.110 1.00 115.12 178 LEU C C 1
ATOM 4347 O O . LEU C 1 178 ? 27.098 -22.572 56.109 1.00 112.91 178 LEU C O 1
ATOM 4352 N N . PRO C 1 179 ? 26.283 -24.469 55.136 1.00 121.91 179 PRO C N 1
ATOM 4353 C CA . PRO C 1 179 ? 26.324 -25.158 56.410 1.00 126.80 179 PRO C CA 1
ATOM 4354 C C . PRO C 1 179 ? 27.734 -25.153 57.007 1.00 126.64 179 PRO C C 1
ATOM 4355 O O . PRO C 1 179 ? 28.604 -25.927 56.630 1.00 130.05 179 PRO C O 1
ATOM 4359 N N . PHE C 1 180 ? 27.958 -24.173 57.855 1.00 122.80 180 PHE C N 1
ATOM 4360 C CA . PHE C 1 180 ? 28.815 -24.334 58.983 1.00 125.58 180 PHE C CA 1
ATOM 4361 C C . PHE C 1 180 ? 27.844 -23.936 60.060 1.00 126.78 180 PHE C C 1
ATOM 4362 O O . PHE C 1 180 ? 27.013 -23.051 59.833 1.00 122.75 180 PHE C O 1
ATOM 4370 N N . ASN C 1 181 ? 27.930 -24.556 61.231 1.00 133.31 181 ASN C N 1
ATOM 4371 C CA . ASN C 1 181 ? 27.225 -24.008 62.383 1.00 134.70 181 ASN C CA 1
ATOM 4372 C C . ASN C 1 181 ? 27.858 -22.700 62.833 1.00 129.15 181 ASN C C 1
ATOM 4373 O O . ASN C 1 181 ? 29.065 -22.477 62.665 1.00 126.33 181 ASN C O 1
ATOM 4378 N N . THR C 1 182 ? 27.019 -21.838 63.392 1.00 128.16 182 THR C N 1
ATOM 4379 C CA . THR C 1 182 ? 27.384 -20.449 63.640 1.00 122.39 182 THR C CA 1
ATOM 4380 C C . THR C 1 182 ? 26.751 -19.951 64.926 1.00 125.67 182 THR C C 1
ATOM 4381 O O . THR C 1 182 ? 25.671 -20.418 65.317 1.00 131.15 182 THR C O 1
ATOM 4385 N N . ALA C 1 183 ? 27.429 -19.001 65.566 1.00 122.82 183 ALA C N 1
ATOM 4386 C CA . ALA C 1 183 ? 26.952 -18.397 66.794 1.00 126.14 183 ALA C CA 1
ATOM 4387 C C . ALA C 1 183 ? 27.277 -16.907 66.868 1.00 120.52 183 ALA C C 1
ATOM 4388 O O . ALA C 1 183 ? 28.422 -16.505 66.665 1.00 116.15 183 ALA C O 1
ATOM 4390 N N . ASP C 1 184 ? 26.253 -16.099 67.147 1.00 121.43 184 ASP C N 1
ATOM 4391 C CA . ASP C 1 184 ? 26.381 -14.661 67.429 1.00 118.11 184 ASP C CA 1
ATOM 4392 C C . ASP C 1 184 ? 27.507 -14.414 68.415 1.00 118.33 184 ASP C C 1
ATOM 4393 O O . ASP C 1 184 ? 27.869 -15.311 69.194 1.00 123.30 184 ASP C O 1
ATOM 4398 N N . SER C 1 185 ? 28.040 -13.194 68.425 1.00 113.48 185 SER C N 1
ATOM 4399 C CA . SER C 1 185 ? 29.272 -12.960 69.189 1.00 112.73 185 SER C CA 1
ATOM 4400 C C . SER C 1 185 ? 29.472 -11.702 70.039 1.00 112.48 185 SER C C 1
ATOM 4401 O O . SER C 1 185 ? 30.415 -11.678 70.811 1.00 113.87 185 SER C O 1
ATOM 4404 N N . GLU C 1 186 ? 28.639 -10.668 69.906 1.00 111.11 186 GLU C N 1
ATOM 4405 C CA . GLU C 1 186 ? 28.860 -9.379 70.619 1.00 111.09 186 GLU C CA 1
ATOM 4406 C C . GLU C 1 186 ? 30.234 -8.716 70.322 1.00 104.49 186 GLU C C 1
ATOM 4407 O O . GLU C 1 186 ? 30.593 -7.707 70.949 1.00 105.14 186 GLU C O 1
ATOM 4413 N N . VAL C 1 187 ? 30.973 -9.290 69.363 1.00 98.34 187 VAL C N 1
ATOM 4414 C CA . VAL C 1 187 ? 32.305 -8.839 68.932 1.00 92.03 187 VAL C CA 1
ATOM 4415 C C . VAL C 1 187 ? 32.263 -8.161 67.535 1.00 86.16 187 VAL C C 1
ATOM 4416 O O . VAL C 1 187 ? 31.716 -8.717 66.574 1.00 85.44 187 VAL C O 1
ATOM 4420 N N . LEU C 1 188 ? 32.847 -6.972 67.403 1.00 82.59 188 LEU C N 1
ATOM 4421 C CA . LEU C 1 188 ? 32.844 -6.319 66.106 1.00 77.37 188 LEU C CA 1
ATOM 4422 C C . LEU C 1 188 ? 34.255 -6.023 65.570 1.00 73.05 188 LEU C C 1
ATOM 4423 O O . LEU C 1 188 ? 34.565 -6.230 64.381 1.00 70.93 188 LEU C O 1
ATOM 4428 N N . TYR C 1 189 ? 35.124 -5.549 66.440 1.00 72.15 189 TYR C N 1
ATOM 4429 C CA . TYR C 1 189 ? 36.362 -5.011 65.966 1.00 67.59 189 TYR C CA 1
ATOM 4430 C C . TYR C 1 189 ? 37.457 -5.646 66.766 1.00 68.23 189 TYR C C 1
ATOM 4431 O O . TYR C 1 189 ? 37.203 -6.112 67.852 1.00 71.68 189 TYR C O 1
ATOM 4440 N N . PRO C 1 190 ? 38.688 -5.650 66.248 1.00 66.10 190 PRO C N 1
ATOM 4441 C CA . PRO C 1 190 ? 39.730 -6.109 67.135 1.00 68.46 190 PRO C CA 1
ATOM 4442 C C . PRO C 1 190 ? 39.961 -5.134 68.279 1.00 70.75 190 PRO C C 1
ATOM 4443 O O . PRO C 1 190 ? 39.484 -3.990 68.251 1.00 69.38 190 PRO C O 1
ATOM 4447 N N . ASP C 1 191 ? 40.695 -5.610 69.278 1.00 74.80 191 ASP C N 1
ATOM 4448 C CA . ASP C 1 191 ? 41.091 -4.777 70.405 1.00 78.07 191 ASP C CA 1
ATOM 4449 C C . ASP C 1 191 ? 42.510 -5.108 70.826 1.00 79.79 191 ASP C C 1
ATOM 4450 O O . ASP C 1 191 ? 42.907 -6.297 70.823 1.00 82.71 191 ASP C O 1
ATOM 4455 N N . SER C 1 192 ? 43.244 -4.061 71.230 1.00 79.09 192 SER C N 1
ATOM 4456 C CA . SER C 1 192 ? 44.617 -4.177 71.731 1.00 80.11 192 SER C CA 1
ATOM 4457 C C . SER C 1 192 ? 44.787 -5.001 73.022 1.00 86.42 192 SER C C 1
ATOM 4458 O O . SER C 1 192 ? 45.903 -5.458 73.333 1.00 88.29 192 SER C O 1
ATOM 4461 N N . GLN C 1 193 ? 43.693 -5.179 73.768 1.00 90.05 193 GLN C N 1
ATOM 4462 C CA . GLN C 1 193 ? 43.622 -6.207 74.790 1.00 97.22 193 GLN C CA 1
ATOM 4463 C C . GLN C 1 193 ? 44.228 -7.478 74.245 1.00 98.11 193 GLN C C 1
ATOM 4464 O O . GLN C 1 193 ? 45.321 -7.870 74.619 1.00 101.16 193 GLN C O 1
ATOM 4470 N N . ASP C 1 194 ? 43.519 -8.086 73.308 1.00 96.03 194 ASP C N 1
ATOM 4471 C CA . ASP C 1 194 ? 43.867 -9.404 72.790 1.00 98.38 194 ASP C CA 1
ATOM 4472 C C . ASP C 1 194 ? 45.118 -9.414 71.941 1.00 95.31 194 ASP C C 1
ATOM 4473 O O . ASP C 1 194 ? 45.924 -10.344 72.044 1.00 99.31 194 ASP C O 1
ATOM 4478 N N . ILE C 1 195 ? 45.258 -8.384 71.105 1.00 89.00 195 ILE C N 1
ATOM 4479 C CA . ILE C 1 195 ? 46.451 -8.196 70.280 1.00 86.52 195 ILE C CA 1
ATOM 4480 C C . ILE C 1 195 ? 47.758 -8.454 71.040 1.00 91.60 195 ILE C C 1
ATOM 4481 O O . ILE C 1 195 ? 48.637 -9.151 70.545 1.00 93.60 195 ILE C O 1
ATOM 4486 N N . VAL C 1 196 ? 47.862 -7.886 72.237 1.00 94.66 196 VAL C N 1
ATOM 4487 C CA . VAL C 1 196 ? 49.004 -8.085 73.107 1.00 100.50 196 VAL C CA 1
ATOM 4488 C C . VAL C 1 196 ? 49.269 -9.583 73.401 1.00 108.03 196 VAL C C 1
ATOM 4489 O O . VAL C 1 196 ? 50.384 -10.084 73.169 1.00 110.74 196 VAL C O 1
ATOM 4493 N N . ILE C 1 197 ? 48.225 -10.280 73.871 1.00 112.00 197 ILE C N 1
ATOM 4494 C CA . ILE C 1 197 ? 48.268 -11.701 74.222 1.00 119.84 197 ILE C CA 1
ATOM 4495 C C . ILE C 1 197 ? 48.618 -12.559 73.003 1.00 119.26 197 ILE C C 1
ATOM 4496 O O . ILE C 1 197 ? 49.044 -13.702 73.143 1.00 126.50 197 ILE C O 1
ATOM 4501 N N . LEU C 1 198 ? 48.418 -12.019 71.810 1.00 112.12 198 LEU C N 1
ATOM 4502 C CA . LEU C 1 198 ? 48.852 -12.703 70.603 1.00 112.29 198 LEU C CA 1
ATOM 4503 C C . LEU C 1 198 ? 50.327 -12.427 70.381 1.00 114.33 198 LEU C C 1
ATOM 4504 O O . LEU C 1 198 ? 51.055 -13.297 69.924 1.00 118.67 198 LEU C O 1
ATOM 4509 N N . ALA C 1 199 ? 50.749 -11.216 70.736 1.00 112.52 199 ALA C N 1
ATOM 4510 C CA . ALA C 1 199 ? 52.109 -10.741 70.529 1.00 114.40 199 ALA C CA 1
ATOM 4511 C C . ALA C 1 199 ? 53.026 -11.337 71.568 1.00 124.22 199 ALA C C 1
ATOM 4512 O O . ALA C 1 199 ? 54.228 -11.520 71.332 1.00 127.79 199 ALA C O 1
ATOM 4514 N N . LYS C 1 200 ? 52.443 -11.631 72.724 1.00 130.08 200 LYS C N 1
ATOM 4515 C CA . LYS C 1 200 ? 53.172 -12.207 73.841 1.00 141.07 200 LYS C CA 1
ATOM 4516 C C . LYS C 1 200 ? 53.660 -13.623 73.526 1.00 149.75 200 LYS C C 1
ATOM 4517 O O . LYS C 1 200 ? 54.521 -14.161 74.229 1.00 158.72 200 LYS C O 1
ATOM 4520 N N . GLN C 1 201 ? 53.124 -14.214 72.461 1.00 148.55 201 GLN C N 1
ATOM 4521 C CA . GLN C 1 201 ? 53.517 -15.570 72.067 1.00 157.61 201 GLN C CA 1
ATOM 4522 C C . GLN C 1 201 ? 54.409 -15.593 70.826 1.00 156.76 201 GLN C C 1
ATOM 4523 O O . GLN C 1 201 ? 55.071 -16.599 70.562 1.00 164.73 201 GLN C O 1
ATOM 4529 N N . GLU C 1 202 ? 54.421 -14.493 70.075 1.00 148.66 202 GLU C N 1
ATOM 4530 C CA . GLU C 1 202 ? 55.347 -14.348 68.960 1.00 148.88 202 GLU C CA 1
ATOM 4531 C C . GLU C 1 202 ? 56.761 -14.202 69.512 1.00 155.30 202 GLU C C 1
ATOM 4532 O O . GLU C 1 202 ? 57.705 -14.794 68.974 1.00 161.19 202 GLU C O 1
ATOM 4538 N N . LEU C 1 203 ? 56.897 -13.414 70.585 1.00 155.10 203 LEU C N 1
ATOM 4539 C CA . LEU C 1 203 ? 58.167 -13.289 71.317 1.00 162.19 203 LEU C CA 1
ATOM 4540 C C . LEU C 1 203 ? 58.744 -14.669 71.652 1.00 174.69 203 LEU C C 1
ATOM 4541 O O . LEU C 1 203 ? 59.877 -14.986 71.281 1.00 180.61 203 LEU C O 1
ATOM 4546 N N . GLU C 1 204 ? 57.940 -15.487 72.329 1.00 179.75 204 GLU C N 1
ATOM 4547 C CA . GLU C 1 204 ? 58.338 -16.825 72.774 1.00 192.99 204 GLU C CA 1
ATOM 4548 C C . GLU C 1 204 ? 58.577 -17.820 71.625 1.00 197.30 204 GLU C C 1
ATOM 4549 O O . GLU C 1 204 ? 58.936 -18.978 71.863 1.00 208.64 204 GLU C O 1
ATOM 4555 N N . LYS C 1 205 ? 58.357 -17.371 70.391 1.00 189.45 205 LYS C N 1
ATOM 4556 C CA . LYS C 1 205 ? 58.667 -18.158 69.202 1.00 193.45 205 LYS C CA 1
ATOM 4557 C C . LYS C 1 205 ? 59.785 -17.488 68.400 1.00 192.25 205 LYS C C 1
ATOM 4558 O O . LYS C 1 205 ? 60.191 -17.993 67.351 1.00 195.61 205 LYS C O 1
ATOM 4564 N N . GLY C 1 206 ? 60.273 -16.353 68.906 1.00 188.41 206 GLY C N 1
ATOM 4565 C CA . GLY C 1 206 ? 61.342 -15.578 68.264 1.00 187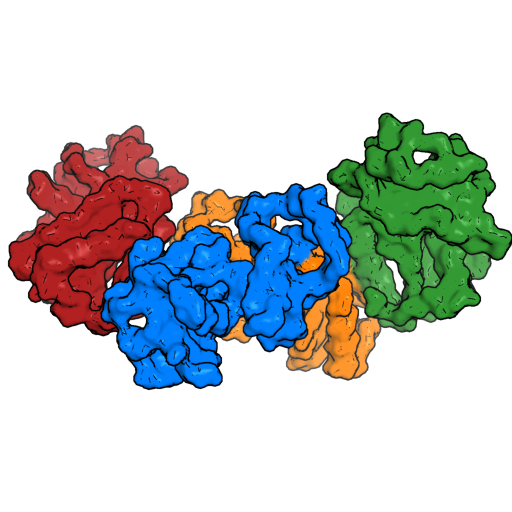.26 206 GLY C CA 1
ATOM 4566 C C . GLY C 1 206 ? 60.945 -15.051 66.901 1.00 179.18 206 GLY C C 1
ATOM 4567 O O . GLY C 1 206 ? 61.731 -15.076 65.955 1.00 181.96 206 GLY C O 1
ATOM 4568 N N . ASN C 1 207 ? 59.714 -14.566 66.809 1.00 170.12 207 ASN C N 1
ATOM 4569 C CA . ASN C 1 207 ? 59.119 -14.217 65.521 1.00 163.36 207 ASN C CA 1
ATOM 4570 C C . ASN C 1 207 ? 58.812 -12.726 65.376 1.00 153.51 207 ASN C C 1
ATOM 4571 O O . ASN C 1 207 ? 57.729 -12.327 64.921 1.00 145.98 207 ASN C O 1
ATOM 4574 N N . THR C 1 208 ? 59.785 -11.910 65.769 1.00 154.16 208 THR C N 1
ATOM 4575 C CA . THR C 1 208 ? 59.672 -10.472 65.621 1.00 146.46 208 THR C CA 1
ATOM 4576 C C . THR C 1 208 ? 60.564 -9.962 64.501 1.00 147.27 208 THR C C 1
ATOM 4577 O O . THR C 1 208 ? 61.709 -10.414 64.327 1.00 154.60 208 THR C O 1
ATOM 4581 N N . VAL C 1 209 ? 60.014 -9.005 63.755 1.00 140.39 209 VAL C N 1
ATOM 4582 C CA . VAL C 1 209 ? 60.753 -8.233 62.758 1.00 140.51 209 VAL C CA 1
ATOM 4583 C C . VAL C 1 209 ? 61.714 -7.245 63.457 1.00 141.13 209 VAL C C 1
ATOM 4584 O O . VAL C 1 209 ? 61.795 -7.214 64.695 1.00 141.79 209 VAL C O 1
ATOM 4588 N N . PRO C 1 210 ? 62.448 -6.441 62.666 1.00 141.60 210 PRO C N 1
ATOM 4589 C CA . PRO C 1 210 ? 63.277 -5.365 63.217 1.00 141.52 210 PRO C CA 1
ATOM 4590 C C . PRO C 1 210 ? 62.433 -4.163 63.686 1.00 133.67 210 PRO C C 1
ATOM 4591 O O . PRO C 1 210 ? 61.779 -4.242 64.729 1.00 131.19 210 PRO C O 1
ATOM 4593 N N . VAL C 1 211 ? 62.456 -3.069 62.926 1.00 130.73 211 VAL C N 1
ATOM 4594 C CA . VAL C 1 211 ? 61.739 -1.853 63.276 1.00 124.41 211 VAL C CA 1
ATOM 4595 C C . VAL C 1 211 ? 61.256 -1.219 62.008 1.00 121.73 211 VAL C C 1
ATOM 4596 O O . VAL C 1 211 ? 60.357 -0.402 62.034 1.00 116.93 211 VAL C O 1
ATOM 4600 N N . GLU C 1 212 ? 61.895 -1.572 60.900 1.00 126.07 212 GLU C N 1
ATOM 4601 C CA . GLU C 1 212 ? 61.491 -1.078 59.584 1.00 125.63 212 GLU C CA 1
ATOM 4602 C C . GLU C 1 212 ? 60.924 -2.216 58.708 1.00 126.51 212 GLU C C 1
ATOM 4603 O O . GLU C 1 212 ? 61.435 -2.532 57.627 1.00 131.35 212 GLU C O 1
ATOM 4609 N N . GLU C 1 213 ? 59.840 -2.807 59.201 1.00 122.25 213 GLU C N 1
ATOM 4610 C CA . GLU C 1 213 ? 59.201 -3.974 58.582 1.00 122.86 213 GLU C CA 1
ATOM 4611 C C . GLU C 1 213 ? 58.507 -3.717 57.238 1.00 122.33 213 GLU C C 1
ATOM 4612 O O . GLU C 1 213 ? 57.793 -2.733 57.059 1.00 118.50 213 GLU C O 1
ATOM 4618 N N . ALA D 1 2 ? 57.660 39.545 -1.064 1.00 133.03 2 ALA D N 1
ATOM 4619 C CA . ALA D 1 2 ? 56.563 39.645 -0.062 1.00 125.99 2 ALA D CA 1
ATOM 4620 C C . ALA D 1 2 ? 55.838 38.325 0.088 1.00 118.47 2 ALA D C 1
ATOM 4621 O O . ALA D 1 2 ? 54.631 38.277 -0.069 1.00 116.53 2 ALA D O 1
ATOM 4623 N N . LYS D 1 3 ? 56.582 37.266 0.396 1.00 115.08 3 LYS D N 1
ATOM 4624 C CA . LYS D 1 3 ? 56.034 35.908 0.491 1.00 109.49 3 LYS D CA 1
ATOM 4625 C C . LYS D 1 3 ? 55.767 35.465 1.952 1.00 101.75 3 LYS D C 1
ATOM 4626 O O . LYS D 1 3 ? 56.695 35.004 2.638 1.00 99.93 3 LYS D O 1
ATOM 4629 N N . ILE D 1 4 ? 54.507 35.585 2.404 1.00 97.67 4 ILE D N 1
ATOM 4630 C CA . ILE D 1 4 ? 54.111 35.256 3.797 1.00 91.00 4 ILE D CA 1
ATOM 4631 C C . ILE D 1 4 ? 53.025 34.143 3.929 1.00 86.29 4 ILE D C 1
ATOM 4632 O O . ILE D 1 4 ? 52.034 34.128 3.173 1.00 88.40 4 ILE D O 1
ATOM 4637 N N . LEU D 1 5 ? 53.207 33.232 4.884 1.00 80.34 5 LEU D N 1
ATOM 4638 C CA . LEU D 1 5 ? 52.232 32.197 5.089 1.00 75.98 5 LEU D CA 1
ATOM 4639 C C . LEU D 1 5 ? 51.743 32.298 6.501 1.00 71.75 5 LEU D C 1
ATOM 4640 O O . LEU D 1 5 ? 52.568 32.244 7.443 1.00 70.82 5 LEU D O 1
ATOM 4645 N N . ALA D 1 6 ? 50.419 32.387 6.661 1.00 69.49 6 ALA D N 1
ATOM 4646 C CA . ALA D 1 6 ? 49.809 32.546 7.972 1.00 65.40 6 ALA D CA 1
ATOM 4647 C C . ALA D 1 6 ? 48.966 31.317 8.392 1.00 62.84 6 ALA D C 1
ATOM 4648 O O . ALA D 1 6 ? 48.365 30.628 7.552 1.00 64.28 6 ALA D O 1
ATOM 4650 N N . ILE D 1 7 ? 48.929 31.048 9.695 1.00 59.73 7 ILE D N 1
ATOM 4651 C CA . ILE D 1 7 ? 48.040 30.050 10.259 1.00 58.02 7 ILE D CA 1
ATOM 4652 C C . ILE D 1 7 ? 47.193 30.757 11.300 1.00 57.46 7 ILE D C 1
ATOM 4653 O O . ILE D 1 7 ? 47.667 31.646 11.982 1.00 57.51 7 ILE D O 1
ATOM 4658 N N . ASP D 1 8 ? 45.929 30.406 11.423 1.00 58.05 8 ASP D N 1
ATOM 4659 C CA . ASP D 1 8 ? 45.189 30.817 12.605 1.00 58.03 8 ASP D CA 1
ATOM 4660 C C . ASP D 1 8 ? 44.382 29.636 13.157 1.00 58.68 8 ASP D C 1
ATOM 4661 O O . ASP D 1 8 ? 43.706 28.918 12.367 1.00 61.07 8 ASP D O 1
ATOM 4666 N N . THR D 1 9 ? 44.402 29.447 14.484 1.00 57.53 9 THR D N 1
ATOM 4667 C CA . THR D 1 9 ? 43.552 28.421 15.070 1.00 58.54 9 THR D CA 1
ATOM 4668 C C . THR D 1 9 ? 42.708 28.917 16.274 1.00 58.87 9 THR D C 1
ATOM 4669 O O . THR D 1 9 ? 42.266 28.135 17.137 1.00 59.79 9 THR D O 1
ATOM 4673 N N . ALA D 1 10 ? 42.429 30.219 16.278 1.00 58.48 10 ALA D N 1
ATOM 4674 C CA . ALA D 1 10 ? 42.037 30.912 17.499 1.00 58.80 10 ALA D CA 1
ATOM 4675 C C . ALA D 1 10 ? 40.541 30.783 17.922 1.00 60.35 10 ALA D C 1
ATOM 4676 O O . ALA D 1 10 ? 40.191 30.770 19.110 1.00 61.11 10 ALA D O 1
ATOM 4678 N N . THR D 1 11 ? 39.655 30.680 16.957 1.00 61.40 11 THR D N 1
ATOM 4679 C CA . THR D 1 11 ? 38.257 30.582 17.295 1.00 63.91 11 THR D CA 1
ATOM 4680 C C . THR D 1 11 ? 37.705 29.339 16.669 1.00 65.76 11 THR D C 1
ATOM 4681 O O . THR D 1 11 ? 38.386 28.325 16.695 1.00 66.94 11 THR D O 1
ATOM 4685 N N . GLU D 1 12 ? 36.501 29.411 16.094 1.00 67.28 12 GLU D N 1
ATOM 4686 C CA . GLU D 1 12 ? 35.852 28.212 15.555 1.00 70.52 12 GLU D CA 1
ATOM 4687 C C . GLU D 1 12 ? 36.332 27.966 14.132 1.00 70.81 12 GLU D C 1
ATOM 4688 O O . GLU D 1 12 ? 36.037 26.944 13.528 1.00 73.11 12 GLU D O 1
ATOM 4694 N N . ASN D 1 13 ? 37.062 28.939 13.613 1.00 69.03 13 ASN D N 1
ATOM 4695 C CA . ASN D 1 13 ? 37.455 28.969 12.214 1.00 70.99 13 ASN D CA 1
ATOM 4696 C C . ASN D 1 13 ? 38.921 28.667 12.119 1.00 69.74 13 ASN D C 1
ATOM 4697 O O . ASN D 1 13 ? 39.754 29.426 12.641 1.00 68.35 13 ASN D O 1
ATOM 4702 N N . CYS D 1 14 ? 39.243 27.580 11.435 1.00 71.52 14 CYS D N 1
ATOM 4703 C CA . CYS D 1 14 ? 40.634 27.166 11.240 1.00 70.19 14 CYS D CA 1
ATOM 4704 C C . CYS D 1 14 ? 41.102 27.680 9.898 1.00 70.54 14 CYS D C 1
ATOM 4705 O O . CYS D 1 14 ? 40.546 27.280 8.888 1.00 74.03 14 CYS D O 1
ATOM 4708 N N . SER D 1 15 ? 42.084 28.568 9.835 1.00 67.94 15 SER D N 1
ATOM 4709 C CA . SER D 1 15 ? 42.331 29.124 8.514 1.00 70.18 15 SER D CA 1
ATOM 4710 C C . SER D 1 15 ? 43.746 29.323 8.226 1.00 69.25 15 SER D C 1
ATOM 4711 O O . SER D 1 15 ? 44.488 29.655 9.129 1.00 66.54 15 SER D O 1
ATOM 4714 N N . VAL D 1 16 ? 44.079 29.159 6.946 1.00 72.20 16 VAL D N 1
ATOM 4715 C CA . VAL D 1 16 ? 45.439 29.174 6.436 1.00 73.37 16 VAL D CA 1
ATOM 4716 C C . VAL D 1 16 ? 45.421 29.919 5.125 1.00 77.94 16 VAL D C 1
ATOM 4717 O O . VAL D 1 16 ? 44.649 29.576 4.241 1.00 81.62 16 VAL D O 1
ATOM 4721 N N . ALA D 1 17 ? 46.279 30.918 4.969 1.00 79.22 17 ALA D N 1
ATOM 4722 C CA . ALA D 1 17 ? 46.376 31.587 3.670 1.00 85.14 17 ALA D CA 1
ATOM 4723 C C . ALA D 1 17 ? 47.801 31.998 3.311 1.00 87.33 17 ALA D C 1
ATOM 4724 O O . ALA D 1 17 ? 48.701 31.937 4.145 1.00 85.33 17 ALA D O 1
ATOM 4726 N N . LEU D 1 18 ? 47.989 32.419 2.068 1.00 92.84 18 LEU D N 1
ATOM 4727 C CA . LEU D 1 18 ? 49.319 32.655 1.518 1.00 96.03 18 LEU D CA 1
ATOM 4728 C C . LEU D 1 18 ? 49.349 33.850 0.552 1.00 102.93 18 LEU D C 1
ATOM 4729 O O . LEU D 1 18 ? 48.657 33.858 -0.468 1.00 107.51 18 LEU D O 1
ATOM 4734 N N . LEU D 1 19 ? 50.150 34.854 0.893 1.00 104.58 19 LEU D N 1
ATOM 4735 C CA . LEU D 1 19 ? 50.351 36.010 0.033 1.00 112.08 19 LEU D CA 1
ATOM 4736 C C . LEU D 1 19 ? 51.589 35.792 -0.815 1.00 117.66 19 LEU D C 1
ATOM 4737 O O . LEU D 1 19 ? 52.690 35.704 -0.300 1.00 116.55 19 LEU D O 1
ATOM 4742 N N . VAL D 1 20 ? 51.408 35.704 -2.117 1.00 124.96 20 VAL D N 1
ATOM 4743 C CA . VAL D 1 20 ? 52.547 35.701 -3.005 1.00 132.37 20 VAL D CA 1
ATOM 4744 C C . VAL D 1 20 ? 52.332 36.822 -4.022 1.00 142.17 20 VAL D C 1
ATOM 4745 O O . VAL D 1 20 ? 51.637 36.658 -5.032 1.00 147.23 20 VAL D O 1
ATOM 4749 N N . ASN D 1 21 ? 52.918 37.973 -3.696 1.00 145.80 21 ASN D N 1
ATOM 4750 C CA . ASN D 1 21 ? 52.811 39.202 -4.479 1.00 155.96 21 ASN D CA 1
ATOM 4751 C C . ASN D 1 21 ? 51.375 39.608 -4.788 1.00 158.06 21 ASN D C 1
ATOM 4752 O O . ASN D 1 21 ? 50.886 39.409 -5.905 1.00 164.21 21 ASN D O 1
ATOM 4757 N N . ASP D 1 22 ? 50.711 40.164 -3.777 1.00 153.71 22 ASP D N 1
ATOM 4758 C CA . ASP D 1 22 ? 49.356 40.705 -3.905 1.00 155.86 22 ASP D CA 1
ATOM 4759 C C . ASP D 1 22 ? 48.379 39.709 -4.519 1.00 155.33 22 ASP D C 1
ATOM 4760 O O . ASP D 1 22 ? 47.632 40.020 -5.438 1.00 162.56 22 ASP D O 1
ATOM 4765 N N . GLN D 1 23 ? 48.406 38.497 -3.997 1.00 147.86 23 GLN D N 1
ATOM 4766 C CA . GLN D 1 23 ? 47.580 37.419 -4.494 1.00 147.28 23 GLN D CA 1
ATOM 4767 C C . GLN D 1 23 ? 47.393 36.443 -3.331 1.00 137.19 23 GLN D C 1
ATOM 4768 O O . GLN D 1 23 ? 48.224 35.567 -3.095 1.00 133.90 23 GLN D O 1
ATOM 4774 N N . VAL D 1 24 ? 46.312 36.632 -2.584 1.00 132.88 24 VAL D N 1
ATOM 4775 C CA . VAL D 1 24 ? 46.068 35.806 -1.425 1.00 124.17 24 VAL D CA 1
ATOM 4776 C C . VAL D 1 24 ? 45.129 34.676 -1.766 1.00 124.19 24 VAL D C 1
ATOM 4777 O O . VAL D 1 24 ? 43.916 34.860 -1.907 1.00 125.47 24 VAL D O 1
ATOM 4781 N N . ILE D 1 25 ? 45.725 33.499 -1.907 1.00 123.09 25 ILE D N 1
ATOM 4782 C CA . ILE D 1 25 ? 44.952 32.289 -2.011 1.00 122.92 25 ILE D CA 1
ATOM 4783 C C . ILE D 1 25 ? 44.616 31.807 -0.574 1.00 115.26 25 ILE D C 1
ATOM 4784 O O . ILE D 1 25 ? 45.488 31.518 0.250 1.00 110.74 25 ILE D O 1
ATOM 4789 N N . SER D 1 26 ? 43.330 31.819 -0.259 1.00 114.89 26 SER D N 1
ATOM 4790 C CA . SER D 1 26 ? 42.866 31.613 1.102 1.00 108.55 26 SER D CA 1
ATOM 4791 C C . SER D 1 26 ? 42.339 30.212 1.259 1.00 108.06 26 SER D C 1
ATOM 4792 O O . SER D 1 26 ? 41.664 29.705 0.378 1.00 113.28 26 SER D O 1
ATOM 4794 N N . ARG D 1 27 ? 42.633 29.572 2.377 1.00 103.24 27 ARG D N 1
ATOM 4795 C CA . ARG D 1 27 ? 41.870 28.384 2.732 1.00 103.49 27 ARG D CA 1
ATOM 4796 C C . ARG D 1 27 ? 41.224 28.562 4.087 1.00 99.22 27 ARG D C 1
ATOM 4797 O O . ARG D 1 27 ? 41.818 29.130 5.001 1.00 95.43 27 ARG D O 1
ATOM 4805 N N . SER D 1 28 ? 39.996 28.097 4.214 1.00 101.24 28 SER D N 1
ATOM 4806 C CA . SER D 1 28 ? 39.263 28.255 5.460 1.00 98.58 28 SER D CA 1
ATOM 4807 C C . SER D 1 28 ? 38.421 27.016 5.739 1.00 100.81 28 SER D C 1
ATOM 4808 O O . SER D 1 28 ? 37.962 26.345 4.822 1.00 105.80 28 SER D O 1
ATOM 4811 N N . GLU D 1 29 ? 38.246 26.708 7.014 1.00 98.24 29 GLU D N 1
ATOM 4812 C CA . GLU D 1 29 ? 37.295 25.705 7.436 1.00 101.33 29 GLU D CA 1
ATOM 4813 C C . GLU D 1 29 ? 36.765 26.038 8.822 1.00 98.82 29 GLU D C 1
ATOM 4814 O O . GLU D 1 29 ? 37.520 26.212 9.787 1.00 94.25 29 GLU D O 1
ATOM 4820 N N . VAL D 1 30 ? 35.443 26.141 8.892 1.00 102.53 30 VAL D N 1
ATOM 4821 C CA . VAL D 1 30 ? 34.762 26.440 10.135 1.00 101.61 30 VAL D CA 1
ATOM 4822 C C . VAL D 1 30 ? 34.723 25.100 10.923 1.00 103.41 30 VAL D C 1
ATOM 4823 O O . VAL D 1 30 ? 33.946 24.195 10.632 1.00 107.79 30 VAL D O 1
ATOM 4827 N N . ALA D 1 31 ? 35.632 24.996 11.893 1.00 100.78 31 ALA D N 1
ATOM 4828 C CA . ALA D 1 31 ? 36.116 23.707 12.431 1.00 102.96 31 ALA D CA 1
ATOM 4829 C C . ALA D 1 31 ? 35.344 23.146 13.628 1.00 105.63 31 ALA D C 1
ATOM 4830 O O . ALA D 1 31 ? 34.378 23.763 14.112 1.00 105.68 31 ALA D O 1
ATOM 4832 N N . PRO D 1 32 ? 35.781 21.958 14.101 1.00 108.53 32 PRO D N 1
ATOM 4833 C CA . PRO D 1 32 ? 35.126 21.181 15.164 1.00 112.84 32 PRO D CA 1
ATOM 4834 C C . PRO D 1 32 ? 35.881 21.163 16.504 1.00 110.98 32 PRO D C 1
ATOM 4835 O O . PRO D 1 32 ? 36.623 22.106 16.834 1.00 106.10 32 PRO D O 1
ATOM 4839 N N . ARG D 1 33 ? 35.685 20.064 17.241 1.00 115.74 33 ARG D N 1
ATOM 4840 C CA . ARG D 1 33 ? 36.496 19.736 18.416 1.00 115.63 33 ARG D CA 1
ATOM 4841 C C . ARG D 1 33 ? 38.009 19.551 18.110 1.00 112.61 33 ARG D C 1
ATOM 4842 O O . ARG D 1 33 ? 38.843 19.619 19.035 1.00 111.61 33 ARG D O 1
ATOM 4850 N N . ASP D 1 34 ? 38.374 19.330 16.840 1.00 111.36 34 ASP D N 1
ATOM 4851 C CA . ASP D 1 34 ? 39.802 19.257 16.518 1.00 108.25 34 ASP D CA 1
ATOM 4852 C C . ASP D 1 34 ? 40.287 20.266 15.488 1.00 103.28 34 ASP D C 1
ATOM 4853 O O . ASP D 1 34 ? 39.469 20.941 14.850 1.00 102.94 34 ASP D O 1
ATOM 4858 N N . HIS D 1 35 ? 41.623 20.352 15.359 1.00 100.09 35 HIS D N 1
ATOM 4859 C CA . HIS D 1 35 ? 42.314 21.336 14.520 1.00 95.48 35 HIS D CA 1
ATOM 4860 C C . HIS D 1 35 ? 43.520 20.800 13.761 1.00 94.42 35 HIS D C 1
ATOM 4861 O O . HIS D 1 35 ? 43.692 21.118 12.587 1.00 93.87 35 HIS D O 1
ATOM 4868 N N . THR D 1 36 ? 44.368 20.028 14.435 1.00 94.07 36 THR D N 1
ATOM 4869 C CA . THR D 1 36 ? 45.614 19.522 13.814 1.00 93.34 36 THR D CA 1
ATOM 4870 C C . THR D 1 36 ? 45.353 19.022 12.388 1.00 94.70 36 THR D C 1
ATOM 4871 O O . THR D 1 36 ? 45.970 19.506 11.421 1.00 93.34 36 THR D O 1
ATOM 4875 N N . LYS D 1 37 ? 44.385 18.095 12.304 1.00 97.16 37 LYS D N 1
ATOM 4876 C CA . LYS D 1 37 ? 44.052 17.267 11.141 1.00 99.49 37 LYS D CA 1
ATOM 4877 C C . LYS D 1 37 ? 43.753 18.035 9.872 1.00 97.32 37 LYS D C 1
ATOM 4878 O O . LYS D 1 37 ? 43.769 17.465 8.780 1.00 100.76 37 LYS D O 1
ATOM 4881 N N . LYS D 1 38 ? 43.470 19.325 10.020 1.00 91.70 38 LYS D N 1
ATOM 4882 C CA . LYS D 1 38 ? 43.117 20.169 8.887 1.00 89.99 38 LYS D CA 1
ATOM 4883 C C . LYS D 1 38 ? 44.207 21.188 8.568 1.00 85.29 38 LYS D C 1
ATOM 4884 O O . LYS D 1 38 ? 44.313 21.648 7.431 1.00 86.00 38 LYS D O 1
ATOM 4886 N N . VAL D 1 39 ? 45.019 21.540 9.562 1.00 80.40 39 VAL D N 1
ATOM 4887 C CA . VAL D 1 39 ? 45.898 22.689 9.393 1.00 76.01 39 VAL D CA 1
ATOM 4888 C C . VAL D 1 39 ? 47.041 22.372 8.452 1.00 76.72 39 VAL D C 1
ATOM 4889 O O . VAL D 1 39 ? 47.353 23.182 7.592 1.00 76.67 39 VAL D O 1
ATOM 4893 N N . LEU D 1 40 ? 47.666 21.202 8.593 1.00 77.35 40 LEU D N 1
ATOM 4894 C CA . LEU D 1 40 ? 48.746 20.856 7.662 1.00 77.93 40 LEU D CA 1
ATOM 4895 C C . LEU D 1 40 ? 48.248 20.730 6.241 1.00 80.73 40 LEU D C 1
ATOM 4896 O O . LEU D 1 40 ? 48.682 21.506 5.420 1.00 81.43 40 LEU D O 1
ATOM 4901 N N . PRO D 1 41 ? 47.292 19.818 5.952 1.00 83.33 41 PRO D N 1
ATOM 4902 C CA . PRO D 1 41 ? 46.827 19.658 4.570 1.00 87.19 41 PRO D CA 1
ATOM 4903 C C . PRO D 1 41 ? 46.492 20.968 3.877 1.00 86.46 41 PRO D C 1
ATOM 4904 O O . PRO D 1 41 ? 46.767 21.109 2.704 1.00 89.88 41 PRO D O 1
ATOM 4908 N N . MET D 1 42 ? 45.918 21.922 4.598 1.00 83.16 42 MET D N 1
ATOM 4909 C CA . MET D 1 42 ? 45.628 23.253 4.035 1.00 83.33 42 MET D CA 1
ATOM 4910 C C . MET D 1 42 ? 46.922 23.996 3.643 1.00 82.48 42 MET D C 1
ATOM 4911 O O . MET D 1 42 ? 47.033 24.565 2.558 1.00 85.68 42 MET D O 1
ATOM 4916 N N . VAL D 1 43 ? 47.906 23.977 4.527 1.00 79.35 43 VAL D N 1
ATOM 4917 C CA . VAL D 1 43 ? 49.199 24.604 4.253 1.00 79.53 43 VAL D CA 1
ATOM 4918 C C . VAL D 1 43 ? 49.808 23.954 3.010 1.00 84.50 43 VAL D C 1
ATOM 4919 O O . VAL D 1 43 ? 50.356 24.634 2.147 1.00 87.13 43 VAL D O 1
ATOM 4923 N N . ASP D 1 44 ? 49.674 22.638 2.912 1.00 86.78 44 ASP D N 1
ATOM 4924 C CA . ASP D 1 44 ? 50.062 21.906 1.708 1.00 92.33 44 ASP D CA 1
ATOM 4925 C C . ASP D 1 44 ? 49.284 22.335 0.448 1.00 96.93 44 ASP D C 1
ATOM 4926 O O . ASP D 1 44 ? 49.896 22.535 -0.605 1.00 100.59 44 ASP D O 1
ATOM 4931 N N . GLU D 1 45 ? 47.953 22.466 0.573 1.00 96.99 45 GLU D N 1
ATOM 4932 C CA . GLU D 1 45 ? 47.075 22.887 -0.523 1.00 101.85 45 GLU D CA 1
ATOM 4933 C C . GLU D 1 45 ? 47.503 24.251 -1.028 1.00 102.56 45 GLU D C 1
ATOM 4934 O O . GLU D 1 45 ? 47.929 24.380 -2.173 1.00 107.93 45 GLU D O 1
ATOM 4940 N N . VAL D 1 46 ? 47.379 25.258 -0.166 1.00 98.20 46 VAL D N 1
ATOM 4941 C CA . VAL D 1 46 ? 47.959 26.595 -0.360 1.00 98.64 46 VAL D CA 1
ATOM 4942 C C . VAL D 1 46 ? 49.286 26.655 -1.167 1.00 102.59 46 VAL D C 1
ATOM 4943 O O . VAL D 1 46 ? 49.397 27.430 -2.132 1.00 107.51 46 VAL D O 1
ATOM 4947 N N . LEU D 1 47 ? 50.269 25.827 -0.795 1.00 101.16 47 LEU D N 1
ATOM 4948 C CA . LEU D 1 47 ? 51.611 25.902 -1.386 1.00 104.36 47 LEU D CA 1
ATOM 4949 C C . LEU D 1 47 ? 51.762 25.246 -2.762 1.00 111.57 47 LEU D C 1
ATOM 4950 O O . LEU D 1 47 ? 52.472 25.768 -3.606 1.00 116.19 47 LEU D O 1
ATOM 4955 N N . LYS D 1 48 ? 51.107 24.102 -2.965 1.00 113.36 48 LYS D N 1
ATOM 4956 C CA . LYS D 1 48 ? 51.074 23.434 -4.256 1.00 120.72 48 LYS D CA 1
ATOM 4957 C C . LYS D 1 48 ? 50.389 24.359 -5.253 1.00 126.36 48 LYS D C 1
ATOM 4958 O O . LYS D 1 48 ? 50.909 24.589 -6.341 1.00 132.98 48 LYS D O 1
ATOM 4960 N N . GLU D 1 49 ? 49.244 24.917 -4.867 1.00 124.61 49 GLU D N 1
ATOM 4961 C CA . GLU D 1 49 ? 48.568 25.932 -5.673 1.00 129.86 49 GLU D CA 1
ATOM 4962 C C . GLU D 1 49 ? 49.334 27.266 -5.639 1.00 129.55 49 GLU D C 1
ATOM 4963 O O . GLU D 1 49 ? 48.743 28.321 -5.361 1.00 128.80 49 GLU D O 1
ATOM 4969 N N . ALA D 1 50 ? 50.639 27.211 -5.931 1.00 130.81 50 ALA D N 1
ATOM 4970 C CA . ALA D 1 50 ? 51.533 28.381 -5.876 1.00 131.05 50 ALA D CA 1
ATOM 4971 C C . ALA D 1 50 ? 52.994 28.039 -6.204 1.00 133.06 50 ALA D C 1
ATOM 4972 O O . ALA D 1 50 ? 53.800 28.932 -6.460 1.00 136.08 50 ALA D O 1
ATOM 4974 N N . GLY D 1 51 ? 53.333 26.750 -6.163 1.00 131.79 51 GLY D N 1
ATOM 4975 C CA . GLY D 1 51 ? 54.701 26.277 -6.372 1.00 133.13 51 GLY D CA 1
ATOM 4976 C C . GLY D 1 51 ? 55.779 26.807 -5.434 1.00 128.69 51 GLY D C 1
ATOM 4977 O O . GLY D 1 51 ? 56.954 26.777 -5.786 1.00 132.10 51 GLY D O 1
ATOM 4978 N N . LEU D 1 52 ? 55.396 27.298 -4.253 1.00 121.92 52 LEU D N 1
ATOM 4979 C CA . LEU D 1 52 ? 56.358 27.724 -3.238 1.00 117.75 52 LEU D CA 1
ATOM 4980 C C . LEU D 1 52 ? 56.630 26.596 -2.256 1.00 112.06 52 LEU D C 1
ATOM 4981 O O . LEU D 1 52 ? 55.850 25.657 -2.156 1.00 110.12 52 LEU D O 1
ATOM 4986 N N . THR D 1 53 ? 57.761 26.683 -1.564 1.00 110.23 53 THR D N 1
ATOM 4987 C CA . THR D 1 53 ? 58.054 25.833 -0.411 1.00 105.19 53 THR D CA 1
ATOM 4988 C C . THR D 1 53 ? 58.203 26.719 0.818 1.00 101.27 53 THR D C 1
ATOM 4989 O O . THR D 1 53 ? 58.278 27.953 0.689 1.00 102.82 53 THR D O 1
ATOM 4993 N N . LEU D 1 54 ? 58.267 26.088 1.998 1.00 96.76 54 LEU D N 1
ATOM 4994 C CA . LEU D 1 54 ? 58.437 26.813 3.261 1.00 93.47 54 LEU D CA 1
ATOM 4995 C C . LEU D 1 54 ? 59.643 27.749 3.194 1.00 96.96 54 LEU D C 1
ATOM 4996 O O . LEU D 1 54 ? 59.573 28.926 3.577 1.00 96.87 54 LEU D O 1
ATOM 5001 N N . GLN D 1 55 ? 60.740 27.246 2.649 1.00 100.92 55 GLN D N 1
ATOM 5002 C CA . GLN D 1 55 ? 61.931 28.078 2.554 1.00 105.08 55 GLN D CA 1
ATOM 5003 C C . GLN D 1 55 ? 61.865 29.099 1.402 1.00 109.75 55 GLN D C 1
ATOM 5004 O O . GLN D 1 55 ? 62.762 29.930 1.234 1.00 114.22 55 GLN D O 1
ATOM 5010 N N . ASP D 1 56 ? 60.780 29.050 0.641 1.00 109.20 56 ASP D N 1
ATOM 5011 C CA . ASP D 1 56 ? 60.493 30.107 -0.298 1.00 113.85 56 ASP D CA 1
ATOM 5012 C C . ASP D 1 56 ? 60.007 31.347 0.447 1.00 111.57 56 ASP D C 1
ATOM 5013 O O . ASP D 1 56 ? 60.497 32.450 0.226 1.00 116.10 56 ASP D O 1
ATOM 5018 N N . LEU D 1 57 ? 59.060 31.154 1.345 1.00 105.14 57 LEU D N 1
ATOM 5019 C CA . LEU D 1 57 ? 58.475 32.253 2.102 1.00 102.98 57 LEU D CA 1
ATOM 5020 C C . LEU D 1 57 ? 59.520 33.039 2.897 1.00 104.17 57 LEU D C 1
ATOM 5021 O O . LEU D 1 57 ? 60.500 32.467 3.364 1.00 103.98 57 LEU D O 1
ATOM 5026 N N . ASP D 1 58 ? 59.304 34.342 3.067 1.00 105.79 58 ASP D N 1
ATOM 5027 C CA . ASP D 1 58 ? 60.230 35.154 3.877 1.00 107.90 58 ASP D CA 1
ATOM 5028 C C . ASP D 1 58 ? 59.666 35.630 5.231 1.00 102.88 58 ASP D C 1
ATOM 5029 O O . ASP D 1 58 ? 60.204 36.558 5.861 1.00 105.43 58 ASP D O 1
ATOM 5034 N N . ALA D 1 59 ? 58.592 34.974 5.661 1.00 96.28 59 ALA D N 1
ATOM 5035 C CA . ALA D 1 59 ? 57.958 35.212 6.965 1.00 91.43 59 ALA D CA 1
ATOM 5036 C C . ALA D 1 59 ? 56.840 34.205 7.204 1.00 85.38 59 ALA D C 1
ATOM 5037 O O . ALA D 1 59 ? 56.151 33.812 6.249 1.00 85.66 59 ALA D O 1
ATOM 5039 N N . LEU D 1 60 ? 56.658 33.790 8.460 1.00 80.65 60 LEU D N 1
ATOM 5040 C CA . LEU D 1 60 ? 55.496 32.964 8.806 1.00 75.29 60 LEU D CA 1
ATOM 5041 C C . LEU D 1 60 ? 54.677 33.528 9.955 1.00 72.36 60 LEU D C 1
ATOM 5042 O O . LEU D 1 60 ? 55.160 33.644 11.075 1.00 71.98 60 LEU D O 1
ATOM 5047 N N . ALA D 1 61 ? 53.425 33.838 9.665 1.00 70.67 61 ALA D N 1
ATOM 5048 C CA . ALA D 1 61 ? 52.610 34.642 10.549 1.00 69.57 61 ALA D CA 1
ATOM 5049 C C . ALA D 1 61 ? 51.554 33.816 11.272 1.00 66.24 61 ALA D C 1
ATOM 5050 O O . ALA D 1 61 ? 51.190 32.730 10.810 1.00 65.87 61 ALA D O 1
ATOM 5052 N N . PHE D 1 62 ? 51.039 34.330 12.395 1.00 64.81 62 PHE D N 1
ATOM 5053 C CA . PHE D 1 62 ? 50.083 33.563 13.184 1.00 61.38 62 PHE D CA 1
ATOM 5054 C C . PHE D 1 62 ? 49.161 34.402 14.050 1.00 60.75 62 PHE D C 1
ATOM 5055 O O . PHE D 1 62 ? 49.559 35.449 14.546 1.00 62.47 62 PHE D O 1
ATOM 5063 N N . GLY D 1 63 ? 47.934 33.932 14.228 1.00 58.87 63 GLY D N 1
ATOM 5064 C CA . GLY D 1 63 ? 47.067 34.483 15.234 1.00 58.76 63 GLY D CA 1
ATOM 5065 C C . GLY D 1 63 ? 47.725 34.285 16.598 1.00 59.48 63 GLY D C 1
ATOM 5066 O O . GLY D 1 63 ? 47.902 33.157 17.079 1.00 58.87 63 GLY D O 1
ATOM 5067 N N . ARG D 1 64 ? 48.128 35.387 17.221 1.00 61.12 64 ARG D N 1
ATOM 5068 C CA . ARG D 1 64 ? 48.631 35.326 18.577 1.00 61.63 64 ARG D CA 1
ATOM 5069 C C . ARG D 1 64 ? 47.502 35.201 19.622 1.00 60.35 64 ARG D C 1
ATOM 5070 O O . ARG D 1 64 ? 47.790 35.140 20.799 1.00 62.57 64 ARG D O 1
ATOM 5078 N N . GLY D 1 65 ? 46.225 35.158 19.255 1.00 58.33 65 GLY D N 1
ATOM 5079 C CA . GLY D 1 65 ? 45.168 35.286 20.305 1.00 57.96 65 GLY D CA 1
ATOM 5080 C C . GLY D 1 65 ? 44.742 36.739 20.634 1.00 58.99 65 GLY D C 1
ATOM 5081 O O . GLY D 1 65 ? 45.360 37.703 20.146 1.00 60.62 65 GLY D O 1
ATOM 5082 N N . PRO D 1 66 ? 43.693 36.940 21.477 1.00 58.72 66 PRO D N 1
ATOM 5083 C CA . PRO D 1 66 ? 42.968 36.020 22.343 1.00 58.53 66 PRO D CA 1
ATOM 5084 C C . PRO D 1 66 ? 42.118 35.130 21.523 1.00 56.50 66 PRO D C 1
ATOM 5085 O O . PRO D 1 66 ? 42.151 35.250 20.313 1.00 56.19 66 PRO D O 1
ATOM 5089 N N . GLY D 1 67 ? 41.341 34.271 22.159 1.00 56.45 67 GLY D N 1
ATOM 5090 C CA . GLY D 1 67 ? 40.691 33.178 21.447 1.00 55.54 67 GLY D CA 1
ATOM 5091 C C . GLY D 1 67 ? 40.841 31.950 22.303 1.00 57.39 67 GLY D C 1
ATOM 5092 O O . GLY D 1 67 ? 41.212 32.050 23.494 1.00 60.46 67 GLY D O 1
ATOM 5093 N N . SER D 1 68 ? 40.572 30.776 21.745 1.00 56.58 68 SER D N 1
ATOM 5094 C CA . SER D 1 68 ? 40.500 29.616 22.625 1.00 58.33 68 SER D CA 1
ATOM 5095 C C . SER D 1 68 ? 41.874 29.202 23.095 1.00 58.59 68 SER D C 1
ATOM 5096 O O . SER D 1 68 ? 42.790 29.070 22.294 1.00 57.04 68 SER D O 1
ATOM 5099 N N . PHE D 1 69 ? 41.982 28.979 24.402 1.00 61.24 69 PHE D N 1
ATOM 5100 C CA . PHE D 1 69 ? 43.219 28.550 25.021 1.00 62.34 69 PHE D CA 1
ATOM 5101 C C . PHE D 1 69 ? 43.887 27.393 24.338 1.00 61.96 69 PHE D C 1
ATOM 5102 O O . PHE D 1 69 ? 45.075 27.511 23.957 1.00 61.18 69 PHE D O 1
ATOM 5110 N N . THR D 1 70 ? 43.176 26.267 24.201 1.00 63.00 70 THR D N 1
ATOM 5111 C CA . THR D 1 70 ?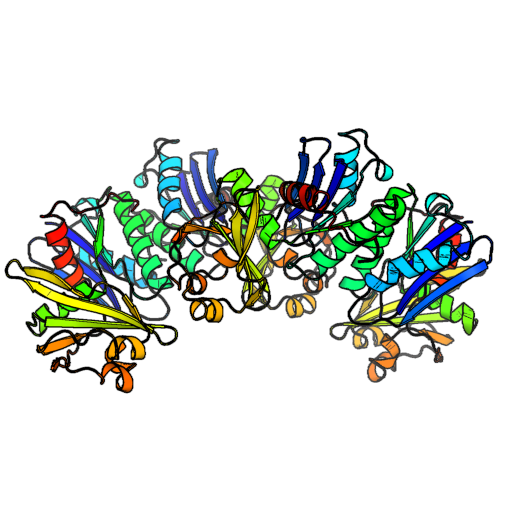 43.802 25.130 23.493 1.00 63.36 70 THR D CA 1
ATOM 5112 C C . THR D 1 70 ? 44.166 25.514 22.072 1.00 59.32 70 THR D C 1
ATOM 5113 O O . THR D 1 70 ? 45.300 25.330 21.641 1.00 59.54 70 THR D O 1
ATOM 5117 N N . GLY D 1 71 ? 43.202 26.078 21.374 1.00 56.29 71 GLY D N 1
ATOM 5118 C CA . GLY D 1 71 ? 43.344 26.282 19.993 1.00 53.27 71 GLY D CA 1
ATOM 5119 C C . GLY D 1 71 ? 44.462 27.249 19.761 1.00 51.27 71 GLY D C 1
ATOM 5120 O O . GLY D 1 71 ? 45.329 27.003 18.905 1.00 51.42 71 GLY D O 1
ATOM 5121 N N . VAL D 1 72 ? 44.477 28.349 20.497 1.00 50.25 72 VAL D N 1
ATOM 5122 C CA . VAL D 1 72 ? 45.451 29.352 20.150 1.00 49.10 72 VAL D CA 1
ATOM 5123 C C . VAL D 1 72 ? 46.863 28.822 20.409 1.00 50.57 72 VAL D C 1
ATOM 5124 O O . VAL D 1 72 ? 47.786 29.113 19.632 1.00 50.37 72 VAL D O 1
ATOM 5128 N N . ARG D 1 73 ? 47.028 27.986 21.436 1.00 52.82 73 ARG D N 1
ATOM 5129 C CA . ARG D 1 73 ? 48.310 27.273 21.570 1.00 54.83 73 ARG D CA 1
ATOM 5130 C C . ARG D 1 73 ? 48.631 26.334 20.388 1.00 53.87 73 ARG D C 1
ATOM 5131 O O . ARG D 1 73 ? 49.503 26.663 19.581 1.00 53.75 73 ARG D O 1
ATOM 5139 N N . ILE D 1 74 ? 47.908 25.234 20.215 1.00 54.08 74 ILE D N 1
ATOM 5140 C CA . ILE D 1 74 ? 48.041 24.438 18.984 1.00 53.39 74 ILE D CA 1
ATOM 5141 C C . ILE D 1 74 ? 48.594 25.155 17.696 1.00 51.59 74 ILE D C 1
ATOM 5142 O O . ILE D 1 74 ? 49.648 24.763 17.161 1.00 52.51 74 ILE D O 1
ATOM 5147 N N . GLY D 1 75 ? 47.919 26.189 17.189 1.00 49.51 75 GLY D N 1
ATOM 5148 C CA . GLY D 1 75 ? 48.386 26.778 15.924 1.00 48.33 75 GLY D CA 1
ATOM 5149 C C . GLY D 1 75 ? 49.740 27.472 16.042 1.00 48.70 75 GLY D C 1
ATOM 5150 O O . GLY D 1 75 ? 50.563 27.426 15.111 1.00 49.40 75 GLY D O 1
ATOM 5151 N N . ILE D 1 76 ? 49.965 28.137 17.179 1.00 48.49 76 ILE D N 1
ATOM 5152 C CA . ILE D 1 76 ? 51.267 28.709 17.452 1.00 49.62 76 ILE D CA 1
ATOM 5153 C C . ILE D 1 76 ? 52.256 27.529 17.401 1.00 51.84 76 ILE D C 1
ATOM 5154 O O . ILE D 1 76 ? 53.259 27.567 16.679 1.00 53.58 76 ILE D O 1
ATOM 5159 N N . GLY D 1 77 ? 51.953 26.453 18.102 1.00 52.39 77 GLY D N 1
ATOM 5160 C CA . GLY D 1 77 ? 52.778 25.267 17.973 1.00 55.81 77 GLY D CA 1
ATOM 5161 C C . GLY D 1 77 ? 53.090 24.759 16.556 1.00 56.16 77 GLY D C 1
ATOM 5162 O O . GLY D 1 77 ? 54.183 24.258 16.293 1.00 58.37 77 GLY D O 1
ATOM 5163 N N . ILE D 1 78 ? 52.145 24.852 15.638 1.00 54.63 78 ILE D N 1
ATOM 5164 C CA . ILE D 1 78 ? 52.481 24.407 14.312 1.00 55.76 78 ILE D CA 1
ATOM 5165 C C . ILE D 1 78 ? 53.296 25.492 13.660 1.00 56.37 78 ILE D C 1
ATOM 5166 O O . ILE D 1 78 ? 54.332 25.215 13.035 1.00 58.73 78 ILE D O 1
ATOM 5171 N N . ALA D 1 79 ? 52.834 26.725 13.838 1.00 55.27 79 ALA D N 1
ATOM 5172 C CA . ALA D 1 79 ? 53.518 27.875 13.301 1.00 56.39 79 ALA D CA 1
ATOM 5173 C C . ALA D 1 79 ? 55.014 27.954 13.719 1.00 59.24 79 ALA D C 1
ATOM 5174 O O . ALA D 1 79 ? 55.818 28.531 13.003 1.00 61.05 79 ALA D O 1
ATOM 5176 N N . GLN D 1 80 ? 55.384 27.367 14.860 1.00 60.28 80 GLN D N 1
ATOM 5177 C CA . GLN D 1 80 ? 56.796 27.318 15.242 1.00 63.94 80 GLN D CA 1
ATOM 5178 C C . GLN D 1 80 ? 57.491 26.159 14.558 1.00 65.34 80 GLN D C 1
ATOM 5179 O O . GLN D 1 80 ? 58.409 26.353 13.787 1.00 67.67 80 GLN D O 1
ATOM 5185 N N . GLY D 1 81 ? 57.049 24.945 14.845 1.00 65.07 81 GLY D N 1
ATOM 5186 C CA . GLY D 1 81 ? 57.382 23.801 14.016 1.00 66.04 81 GLY D CA 1
ATOM 5187 C C . GLY D 1 81 ? 57.767 24.130 12.567 1.00 66.43 81 GLY D C 1
ATOM 5188 O O . GLY D 1 81 ? 58.865 23.794 12.142 1.00 69.21 81 GLY D O 1
ATOM 5189 N N . LEU D 1 82 ? 56.896 24.792 11.800 1.00 64.12 82 LEU D N 1
ATOM 5190 C CA . LEU D 1 82 ? 57.187 25.008 10.379 1.00 64.80 82 LEU D CA 1
ATOM 5191 C C . LEU D 1 82 ? 58.135 26.134 10.183 1.00 66.26 82 LEU D C 1
ATOM 5192 O O . LEU D 1 82 ? 58.850 26.113 9.221 1.00 69.13 82 LEU D O 1
ATOM 5197 N N . ALA D 1 83 ? 58.137 27.131 11.064 1.00 65.17 83 ALA D N 1
ATOM 5198 C CA . ALA D 1 83 ? 59.131 28.199 10.960 1.00 67.77 83 ALA D CA 1
ATOM 5199 C C . ALA D 1 83 ? 60.511 27.615 11.164 1.00 71.29 83 ALA D C 1
ATOM 5200 O O . ALA D 1 83 ? 61.394 27.814 10.313 1.00 74.93 83 ALA D O 1
ATOM 5202 N N . PHE D 1 84 ? 60.683 26.865 12.263 1.00 70.68 84 PHE D N 1
ATOM 5203 C CA . PHE D 1 84 ? 61.978 26.364 12.694 1.00 74.13 84 PHE D CA 1
ATOM 5204 C C . PHE D 1 84 ? 62.741 25.696 11.566 1.00 77.96 84 PHE D C 1
ATOM 5205 O O . PHE D 1 84 ? 63.975 25.863 11.449 1.00 81.96 84 PHE D O 1
ATOM 5213 N N . GLY D 1 85 ? 61.996 24.972 10.725 1.00 77.28 85 GLY D N 1
ATOM 5214 C CA . GLY D 1 85 ? 62.559 24.129 9.648 1.00 81.27 85 GLY D CA 1
ATOM 5215 C C . GLY D 1 85 ? 62.833 24.805 8.305 1.00 84.15 85 GLY D C 1
ATOM 5216 O O . GLY D 1 85 ? 63.507 24.239 7.427 1.00 87.36 85 GLY D O 1
ATOM 5217 N N . ALA D 1 86 ? 62.312 26.011 8.146 1.00 83.45 86 ALA D N 1
ATOM 5218 C CA . ALA D 1 86 ? 62.633 26.830 7.000 1.00 87.32 86 ALA D CA 1
ATOM 5219 C C . ALA D 1 86 ? 63.443 28.032 7.478 1.00 90.48 86 ALA D C 1
ATOM 5220 O O . ALA D 1 86 ? 63.620 28.996 6.737 1.00 93.83 86 ALA D O 1
ATOM 5222 N N . GLU D 1 87 ? 63.907 27.973 8.729 1.00 90.53 87 GLU D N 1
ATOM 5223 C CA . GLU D 1 87 ? 64.640 29.074 9.372 1.00 94.25 87 GLU D CA 1
ATOM 5224 C C . GLU D 1 87 ? 63.961 30.459 9.233 1.00 94.43 87 GLU D C 1
ATOM 5225 O O . GLU D 1 87 ? 64.650 31.482 9.193 1.00 98.96 87 GLU D O 1
ATOM 5231 N N . LEU D 1 88 ? 62.621 30.476 9.193 1.00 90.33 88 LEU D N 1
ATOM 5232 C CA . LEU D 1 88 ? 61.804 31.698 9.044 1.00 90.38 88 LEU D CA 1
ATOM 5233 C C . LEU D 1 88 ? 61.692 32.610 10.256 1.00 90.49 88 LEU D C 1
ATOM 5234 O O . LEU D 1 88 ? 61.530 32.139 11.380 1.00 87.92 88 LEU D O 1
ATOM 5239 N N . PRO D 1 89 ? 61.720 33.930 10.023 1.00 93.92 89 PRO D N 1
ATOM 5240 C CA . PRO D 1 89 ? 61.303 34.870 11.051 1.00 93.97 89 PRO D CA 1
ATOM 5241 C C . PRO D 1 89 ? 59.807 34.699 11.207 1.00 88.95 89 PRO D C 1
ATOM 5242 O O . PRO D 1 89 ? 59.181 34.056 10.355 1.00 86.77 89 PRO D O 1
ATOM 5246 N N . MET D 1 90 ? 59.229 35.251 12.274 1.00 88.14 90 MET D N 1
ATOM 5247 C CA . MET D 1 90 ? 57.799 35.055 12.553 1.00 83.57 90 MET D CA 1
ATOM 5248 C C . MET D 1 90 ? 57.046 36.310 12.928 1.00 84.29 90 MET D C 1
ATOM 5249 O O . MET D 1 90 ? 57.642 37.283 13.400 1.00 88.69 90 MET D O 1
ATOM 5254 N N . ILE D 1 91 ? 55.728 36.285 12.724 1.00 80.85 91 ILE D N 1
ATOM 5255 C CA . ILE D 1 91 ? 54.884 37.462 12.957 1.00 81.39 91 ILE D CA 1
ATOM 5256 C C . ILE D 1 91 ? 53.568 37.108 13.706 1.00 76.98 91 ILE D C 1
ATOM 5257 O O . ILE D 1 91 ? 52.644 36.534 13.132 1.00 74.35 91 ILE D O 1
ATOM 5262 N N . GLY D 1 92 ? 53.493 37.425 14.998 1.00 76.84 92 GLY D N 1
ATOM 5263 C CA . GLY D 1 92 ? 52.247 37.231 15.756 1.00 73.06 92 GLY D CA 1
ATOM 5264 C C . GLY D 1 92 ? 51.265 38.322 15.383 1.00 73.46 92 GLY D C 1
ATOM 5265 O O . GLY D 1 92 ? 51.659 39.450 15.129 1.00 77.42 92 GLY D O 1
ATOM 5266 N N . VAL D 1 93 ? 49.981 38.007 15.339 1.00 70.04 93 VAL D N 1
ATOM 5267 C CA . VAL D 1 93 ? 49.023 38.981 14.832 1.00 70.39 93 VAL D CA 1
ATOM 5268 C C . VAL D 1 93 ? 47.723 38.901 15.622 1.00 68.25 93 VAL D C 1
ATOM 5269 O O . VAL D 1 93 ? 47.168 37.817 15.808 1.00 64.74 93 VAL D O 1
ATOM 5273 N N . SER D 1 94 ? 47.250 40.056 16.096 1.00 70.58 94 SER D N 1
ATOM 5274 C CA . SER D 1 94 ? 46.143 40.069 17.048 1.00 69.06 94 SER D CA 1
ATOM 5275 C C . SER D 1 94 ? 44.855 39.561 16.431 1.00 66.88 94 SER D C 1
ATOM 5276 O O . SER D 1 94 ? 44.393 40.140 15.432 1.00 69.27 94 SER D O 1
ATOM 5279 N N . THR D 1 95 ? 44.259 38.516 17.021 1.00 63.46 95 THR D N 1
ATOM 5280 C CA . THR D 1 95 ? 42.915 38.075 16.576 1.00 61.76 95 THR D CA 1
ATOM 5281 C C . THR D 1 95 ? 41.918 39.220 16.430 1.00 62.63 95 THR D C 1
ATOM 5282 O O . THR D 1 95 ? 41.077 39.171 15.536 1.00 62.32 95 THR D O 1
ATOM 5286 N N . LEU D 1 96 ? 42.007 40.222 17.310 1.00 63.67 96 LEU D N 1
ATOM 5287 C CA . LEU D 1 96 ? 41.032 41.321 17.295 1.00 65.74 96 LEU D CA 1
ATOM 5288 C C . LEU D 1 96 ? 41.219 42.224 16.074 1.00 68.44 96 LEU D C 1
ATOM 5289 O O . LEU D 1 96 ? 40.291 42.406 15.262 1.00 69.18 96 LEU D O 1
ATOM 5294 N N . ALA D 1 97 ? 42.428 42.771 15.949 1.00 69.95 97 ALA D N 1
ATOM 5295 C CA . ALA D 1 97 ? 42.742 43.623 14.834 1.00 73.25 97 ALA D CA 1
ATOM 5296 C C . ALA D 1 97 ? 42.551 42.821 13.560 1.00 72.62 97 ALA D C 1
ATOM 5297 O O . ALA D 1 97 ? 42.031 43.340 12.564 1.00 75.05 97 ALA D O 1
ATOM 5299 N N . ALA D 1 98 ? 42.922 41.541 13.602 1.00 69.10 98 ALA D N 1
ATOM 5300 C CA . ALA D 1 98 ? 42.625 40.662 12.478 1.00 69.03 98 ALA D CA 1
ATOM 5301 C C . ALA D 1 98 ? 41.154 40.816 11.982 1.00 70.60 98 ALA D C 1
ATOM 5302 O O . ALA D 1 98 ? 40.904 40.988 10.787 1.00 73.39 98 ALA D O 1
ATOM 5304 N N . MET D 1 99 ? 40.193 40.790 12.902 1.00 69.52 99 MET D N 1
ATOM 5305 C CA . MET D 1 99 ? 38.798 40.848 12.511 1.00 71.43 99 MET D CA 1
ATOM 5306 C C . MET D 1 99 ? 38.439 42.265 12.063 1.00 76.46 99 MET D C 1
ATOM 5307 O O . MET D 1 99 ? 37.445 42.477 11.346 1.00 79.45 99 MET D O 1
ATOM 5312 N N . ALA D 1 100 ? 39.252 43.241 12.466 1.00 78.10 100 ALA D N 1
ATOM 5313 C CA . ALA D 1 100 ? 39.023 44.605 12.008 1.00 83.38 100 ALA D CA 1
ATOM 5314 C C . ALA D 1 100 ? 39.278 44.675 10.492 1.00 87.44 100 ALA D C 1
ATOM 5315 O O . ALA D 1 100 ? 38.502 45.272 9.748 1.00 91.58 100 ALA D O 1
ATOM 5317 N N . GLN D 1 101 ? 40.354 44.027 10.051 1.00 86.81 101 GLN D N 1
ATOM 5318 C CA . GLN D 1 101 ? 40.700 43.951 8.639 1.00 90.88 101 GLN D CA 1
ATOM 5319 C C . GLN D 1 101 ? 39.630 43.272 7.780 1.00 92.30 101 GLN D C 1
ATOM 5320 O O . GLN D 1 101 ? 39.299 43.771 6.696 1.00 98.24 101 GLN D O 1
ATOM 5326 N N . ALA D 1 102 ? 39.092 42.145 8.248 1.00 88.04 102 ALA D N 1
ATOM 5327 C CA . ALA D 1 102 ? 37.975 41.492 7.562 1.00 89.85 102 ALA D CA 1
ATOM 5328 C C . ALA D 1 102 ? 36.858 42.505 7.355 1.00 94.88 102 ALA D C 1
ATOM 5329 O O . ALA D 1 102 ? 36.349 42.665 6.232 1.00 99.98 102 ALA D O 1
ATOM 5331 N N . SER D 1 103 ? 36.515 43.213 8.436 1.00 93.96 103 SER D N 1
ATOM 5332 C CA . SER D 1 103 ? 35.468 44.238 8.414 1.00 98.59 103 SER D CA 1
ATOM 5333 C C . SER D 1 103 ? 35.739 45.363 7.380 1.00 106.38 103 SER D C 1
ATOM 5334 O O . SER D 1 103 ? 34.800 45.977 6.855 1.00 111.88 103 SER D O 1
ATOM 5336 N N . TYR D 1 104 ? 37.011 45.615 7.068 1.00 108.24 104 TYR D N 1
ATOM 5337 C CA . TYR D 1 104 ? 37.341 46.477 5.932 1.00 116.52 104 TYR D CA 1
ATOM 5338 C C . TYR D 1 104 ? 37.083 45.710 4.652 1.00 119.76 104 TYR D C 1
ATOM 5339 O O . TYR D 1 104 ? 36.342 46.178 3.785 1.00 126.22 104 TYR D O 1
ATOM 5348 N N . ARG D 1 105 ? 37.670 44.516 4.560 1.00 115.83 105 ARG D N 1
ATOM 5349 C CA . ARG D 1 105 ? 37.630 43.705 3.337 1.00 119.49 105 ARG D CA 1
ATOM 5350 C C . ARG D 1 105 ? 36.253 43.494 2.703 1.00 123.61 105 ARG D C 1
ATOM 5351 O O . ARG D 1 105 ? 36.137 43.366 1.486 1.00 129.88 105 ARG D O 1
ATOM 5359 N N . LEU D 1 106 ? 35.218 43.431 3.532 1.00 120.89 106 LEU D N 1
ATOM 5360 C CA . LEU D 1 106 ? 33.859 43.162 3.060 1.00 124.47 106 LEU D CA 1
ATOM 5361 C C . LEU D 1 106 ? 32.967 44.392 3.120 1.00 129.28 106 LEU D C 1
ATOM 5362 O O . LEU D 1 106 ? 32.087 44.564 2.280 1.00 135.97 106 LEU D O 1
ATOM 5367 N N . HIS D 1 107 ? 33.193 45.241 4.118 1.00 126.38 107 HIS D N 1
ATOM 5368 C CA . HIS D 1 107 ? 32.270 46.328 4.415 1.00 130.07 107 HIS D CA 1
ATOM 5369 C C . HIS D 1 107 ? 32.878 47.723 4.245 1.00 135.04 107 HIS D C 1
ATOM 5370 O O . HIS D 1 107 ? 32.150 48.713 4.147 1.00 140.54 107 HIS D O 1
ATOM 5377 N N . GLY D 1 108 ? 34.210 47.786 4.203 1.00 133.62 108 GLY D N 1
ATOM 5378 C CA . GLY D 1 108 ? 34.931 49.055 4.089 1.00 138.35 108 GLY D CA 1
ATOM 5379 C C . GLY D 1 108 ? 34.711 49.921 5.315 1.00 136.07 108 GLY D C 1
ATOM 5380 O O . GLY D 1 108 ? 34.354 51.095 5.204 1.00 142.43 108 GLY D O 1
ATOM 5381 N N . ALA D 1 109 ? 34.909 49.332 6.489 1.00 127.51 109 ALA D N 1
ATOM 5382 C CA . ALA D 1 109 ? 34.670 50.038 7.732 1.00 125.26 109 ALA D CA 1
ATOM 5383 C C . ALA D 1 109 ? 35.996 50.514 8.272 1.00 124.31 109 ALA D C 1
ATOM 5384 O O . ALA D 1 109 ? 36.978 49.768 8.267 1.00 120.63 109 ALA D O 1
ATOM 5386 N N . THR D 1 110 ? 36.046 51.765 8.712 1.00 128.20 110 THR D N 1
ATOM 5387 C CA . THR D 1 110 ? 37.271 52.244 9.324 1.00 127.73 110 THR D CA 1
ATOM 5388 C C . THR D 1 110 ? 37.143 52.158 10.825 1.00 121.83 110 THR D C 1
ATOM 5389 O O . THR D 1 110 ? 38.137 52.156 11.535 1.00 119.86 110 THR D O 1
ATOM 5393 N N . ASP D 1 111 ? 35.910 52.071 11.300 1.00 119.60 111 ASP D N 1
ATOM 5394 C CA . ASP D 1 111 ? 35.660 52.074 12.726 1.00 115.46 111 ASP D CA 1
ATOM 5395 C C . ASP D 1 111 ? 35.150 50.751 13.254 1.00 107.93 111 ASP D C 1
ATOM 5396 O O . ASP D 1 111 ? 33.966 50.436 13.148 1.00 107.75 111 ASP D O 1
ATOM 5401 N N . VAL D 1 112 ? 36.051 49.975 13.842 1.00 102.51 112 VAL D N 1
ATOM 5402 C CA . VAL D 1 112 ? 35.727 48.590 14.200 1.00 95.44 112 VAL D CA 1
ATOM 5403 C C . VAL D 1 112 ? 35.806 48.331 15.713 1.00 91.16 112 VAL D C 1
ATOM 5404 O O . VAL D 1 112 ? 36.775 48.697 16.409 1.00 91.10 112 VAL D O 1
ATOM 5408 N N . ALA D 1 113 ? 34.741 47.726 16.206 1.00 87.89 113 ALA D N 1
ATOM 5409 C CA . ALA D 1 113 ? 34.670 47.323 17.579 1.00 84.61 113 ALA D CA 1
ATOM 5410 C C . ALA D 1 113 ? 34.651 45.794 17.578 1.00 80.12 113 ALA D C 1
ATOM 5411 O O . ALA D 1 113 ? 33.674 45.165 17.119 1.00 80.28 113 ALA D O 1
ATOM 5413 N N . VAL D 1 114 ? 35.740 45.190 18.043 1.00 76.78 114 VAL D N 1
ATOM 5414 C CA . VAL D 1 114 ? 35.844 43.740 18.063 1.00 72.59 114 VAL D CA 1
ATOM 5415 C C . VAL D 1 114 ? 35.478 43.279 19.457 1.00 70.81 114 VAL D C 1
ATOM 5416 O O . VAL D 1 114 ? 35.943 43.844 20.446 1.00 72.38 114 VAL D O 1
ATOM 5420 N N . ALA D 1 115 ? 34.604 42.290 19.537 1.00 68.51 115 ALA D N 1
ATOM 5421 C CA . ALA D 1 115 ? 34.287 41.669 20.802 1.00 67.00 115 ALA D CA 1
ATOM 5422 C C . ALA D 1 115 ? 34.221 40.211 20.522 1.00 64.80 115 ALA D C 1
ATOM 5423 O O . ALA D 1 115 ? 33.425 39.775 19.674 1.00 65.17 115 ALA D O 1
ATOM 5425 N N . ILE D 1 116 ? 35.076 39.465 21.217 1.00 62.59 116 ILE D N 1
ATOM 5426 C CA . ILE D 1 116 ? 35.164 38.026 21.080 1.00 60.49 116 ILE D CA 1
ATOM 5427 C C . ILE D 1 116 ? 34.587 37.433 22.324 1.00 61.90 116 ILE D C 1
ATOM 5428 O O . ILE D 1 116 ? 34.891 37.902 23.408 1.00 63.22 116 ILE D O 1
ATOM 5433 N N . ASP D 1 117 ? 33.767 36.397 22.187 1.00 62.82 117 ASP D N 1
ATOM 5434 C CA . ASP D 1 117 ? 33.208 35.740 23.369 1.00 65.16 117 ASP D CA 1
ATOM 5435 C C . ASP D 1 117 ? 34.294 34.962 24.127 1.00 64.81 117 ASP D C 1
ATOM 5436 O O . ASP D 1 117 ? 34.572 33.825 23.794 1.00 64.04 117 ASP D O 1
ATOM 5441 N N . ALA D 1 118 ? 34.910 35.583 25.136 1.00 66.21 118 ALA D N 1
ATOM 5442 C CA . ALA D 1 118 ? 35.692 34.828 26.140 1.00 68.67 118 ALA D CA 1
ATOM 5443 C C . ALA D 1 118 ? 34.801 33.745 26.787 1.00 72.64 118 ALA D C 1
ATOM 5444 O O . ALA D 1 118 ? 33.566 33.741 26.586 1.00 74.43 118 ALA D O 1
ATOM 5446 N N . ARG D 1 119 ? 35.365 32.812 27.549 1.00 75.01 119 ARG D N 1
ATOM 5447 C CA . ARG D 1 119 ? 34.428 31.933 28.247 1.00 79.63 119 ARG D CA 1
ATOM 5448 C C . ARG D 1 119 ? 34.013 32.554 29.594 1.00 83.21 119 ARG D C 1
ATOM 5449 O O . ARG D 1 119 ? 34.321 33.713 29.872 1.00 82.55 119 ARG D O 1
ATOM 5457 N N . MET D 1 120 ? 33.261 31.797 30.388 1.00 87.75 120 MET D N 1
ATOM 5458 C CA . MET D 1 120 ? 32.809 32.211 31.713 1.00 92.08 120 MET D CA 1
ATOM 5459 C C . MET D 1 120 ? 32.536 33.717 31.876 1.00 90.13 120 MET D C 1
ATOM 5460 O O . MET D 1 120 ? 33.112 34.389 32.733 1.00 91.84 120 MET D O 1
ATOM 5465 N N . SER D 1 121 ? 31.657 34.225 31.017 1.00 86.91 121 SER D N 1
ATOM 5466 C CA . SER D 1 121 ? 30.945 35.500 31.237 1.00 86.90 121 SER D CA 1
ATOM 5467 C C . SER D 1 121 ? 31.745 36.758 30.933 1.00 83.69 121 SER D C 1
ATOM 5468 O O . SER D 1 121 ? 31.326 37.878 31.246 1.00 84.85 121 SER D O 1
ATOM 5470 N N . GLU D 1 122 ? 32.892 36.580 30.303 1.00 80.08 122 GLU D N 1
ATOM 5471 C CA . GLU D 1 122 ? 33.705 37.728 29.970 1.00 78.11 122 GLU D CA 1
ATOM 5472 C C . GLU D 1 122 ? 33.887 37.838 28.446 1.00 73.63 122 GLU D C 1
ATOM 5473 O O . GLU D 1 122 ? 33.431 36.959 27.686 1.00 72.33 122 GLU D O 1
ATOM 5479 N N . VAL D 1 123 ? 34.558 38.904 28.007 1.00 71.91 123 VAL D N 1
ATOM 5480 C CA . VAL D 1 123 ? 34.673 39.188 26.603 1.00 68.43 123 VAL D CA 1
ATOM 5481 C C . VAL D 1 123 ? 36.088 39.685 26.269 1.00 67.56 123 VAL D C 1
ATOM 5482 O O . VAL D 1 123 ? 36.654 40.455 27.011 1.00 69.97 123 VAL D O 1
ATOM 5486 N N . TYR D 1 124 ? 36.683 39.203 25.187 1.00 65.24 124 TYR D N 1
ATOM 5487 C CA . TYR D 1 124 ? 37.903 39.801 24.687 1.00 65.05 124 TYR D CA 1
ATOM 5488 C C . TYR D 1 124 ? 37.432 40.946 23.845 1.00 66.26 124 TYR D C 1
ATOM 5489 O O . TYR D 1 124 ? 36.593 40.781 22.969 1.00 65.51 124 TYR D O 1
ATOM 5498 N N . TRP D 1 125 ? 37.993 42.112 24.122 1.00 69.91 125 TRP D N 1
ATOM 5499 C CA . TRP D 1 125 ? 37.639 43.349 23.455 1.00 72.74 125 TRP D CA 1
ATOM 5500 C C . TRP D 1 125 ? 38.803 44.310 23.107 1.00 75.61 125 TRP D C 1
ATOM 5501 O O . TRP D 1 125 ? 39.707 44.573 23.919 1.00 78.02 125 TRP D O 1
ATOM 5512 N N . ALA D 1 126 ? 38.744 44.870 21.905 1.00 76.65 126 ALA D N 1
ATOM 5513 C CA . ALA D 1 126 ? 39.462 46.101 21.609 1.00 80.59 126 ALA D CA 1
ATOM 5514 C C . ALA D 1 126 ? 38.593 46.915 20.650 1.00 83.08 126 ALA D C 1
ATOM 5515 O O . ALA D 1 126 ? 37.523 46.447 20.224 1.00 81.38 126 ALA D O 1
ATOM 5517 N N . ARG D 1 127 ? 39.034 48.138 20.354 1.00 88.27 127 ARG D N 1
ATOM 5518 C CA . ARG D 1 127 ? 38.525 48.928 19.221 1.00 91.81 127 ARG D CA 1
ATOM 5519 C C . ARG D 1 127 ? 39.716 49.467 18.425 1.00 95.44 127 ARG D C 1
ATOM 5520 O O . ARG D 1 127 ? 40.737 49.888 18.996 1.00 97.86 127 ARG D O 1
ATOM 5528 N N . TYR D 1 128 ? 39.599 49.434 17.104 1.00 96.75 128 TYR D N 1
ATOM 5529 C CA . TYR D 1 128 ? 40.648 49.980 16.251 1.00 101.03 128 TYR D CA 1
ATOM 5530 C C . TYR D 1 128 ? 40.052 50.932 15.236 1.00 106.43 128 TYR D C 1
ATOM 5531 O O . TYR D 1 128 ? 38.854 50.910 14.964 1.00 105.73 128 TYR D O 1
ATOM 5540 N N . SER D 1 129 ? 40.932 51.744 14.664 1.00 112.61 129 SER D N 1
ATOM 5541 C CA . SER D 1 129 ? 40.557 52.855 13.794 1.00 120.07 129 SER D CA 1
ATOM 5542 C C . SER D 1 129 ? 41.586 53.013 12.667 1.00 124.81 129 SER D C 1
ATOM 5543 O O . SER D 1 129 ? 42.733 53.415 12.883 1.00 127.67 129 SER D O 1
ATOM 5546 N N . ARG D 1 130 ? 41.150 52.675 11.464 1.00 126.08 130 ARG D N 1
ATOM 5547 C CA . ARG D 1 130 ? 41.989 52.716 10.288 1.00 131.23 130 ARG D CA 1
ATOM 5548 C C . ARG D 1 130 ? 42.531 54.130 10.026 1.00 141.53 130 ARG D C 1
ATOM 5549 O O . ARG D 1 130 ? 41.763 55.046 9.687 1.00 147.77 130 ARG D O 1
ATOM 5557 N N . GLN D 1 131 ? 43.842 54.317 10.212 1.00 144.21 131 GLN D N 1
ATOM 5558 C CA . GLN D 1 131 ? 44.502 55.610 9.903 1.00 154.60 131 GLN D CA 1
ATOM 5559 C C . GLN D 1 131 ? 44.928 55.641 8.445 1.00 160.60 131 GLN D C 1
ATOM 5560 O O . GLN D 1 131 ? 44.971 54.593 7.793 1.00 155.86 131 GLN D O 1
ATOM 5562 N N . GLU D 1 132 ? 45.247 56.843 7.952 1.00 171.64 132 GLU D N 1
ATOM 5563 C CA . GLU D 1 132 ? 45.472 57.106 6.521 1.00 179.74 132 GLU D CA 1
ATOM 5564 C C . GLU D 1 132 ? 46.382 56.085 5.838 1.00 177.25 132 GLU D C 1
ATOM 5565 O O . GLU D 1 132 ? 46.066 55.595 4.753 1.00 177.72 132 GLU D O 1
ATOM 5567 N N . ASN D 1 133 ? 47.489 55.746 6.494 1.00 174.78 133 ASN D N 1
ATOM 5568 C CA . ASN D 1 133 ? 48.439 54.762 5.977 1.00 172.64 133 ASN D CA 1
ATOM 5569 C C . ASN D 1 133 ? 47.832 53.399 5.627 1.00 164.01 133 ASN D C 1
ATOM 5570 O O . ASN D 1 133 ? 48.313 52.733 4.711 1.00 164.74 133 ASN D O 1
ATOM 5572 N N . GLY D 1 134 ? 46.780 52.999 6.348 1.00 156.92 134 GLY D N 1
ATOM 5573 C CA . GLY D 1 134 ? 46.174 51.654 6.226 1.00 148.50 134 GLY D CA 1
ATOM 5574 C C . GLY D 1 134 ? 46.336 50.881 7.522 1.00 139.72 134 GLY D C 1
ATOM 5575 O O . GLY D 1 134 ? 45.797 49.788 7.692 1.00 131.83 134 GLY D O 1
ATOM 5576 N N . GLU D 1 135 ? 47.098 51.478 8.432 1.00 141.99 135 GLU D N 1
ATOM 5577 C CA . GLU D 1 135 ? 47.326 50.963 9.772 1.00 136.03 135 GLU D CA 1
ATOM 5578 C C . GLU D 1 135 ? 46.054 51.099 10.625 1.00 132.25 135 GLU D C 1
ATOM 5579 O O . GLU D 1 135 ? 45.056 51.646 10.161 1.00 135.41 135 GLU D O 1
ATOM 5581 N N . TRP D 1 136 ? 46.091 50.605 11.865 1.00 126.48 136 TRP D N 1
ATOM 5582 C CA . TRP D 1 136 ? 44.960 50.744 12.799 1.00 123.02 136 TRP D CA 1
ATOM 5583 C C . TRP D 1 136 ? 45.296 51.346 14.186 1.00 124.21 136 TRP D C 1
ATOM 5584 O O . TRP D 1 136 ? 45.678 50.622 15.104 1.00 119.60 136 TRP D O 1
ATOM 5595 N N . ILE D 1 137 ? 45.138 52.661 14.342 1.00 131.12 137 ILE D N 1
ATOM 5596 C CA . ILE D 1 137 ? 45.277 53.302 15.658 1.00 133.16 137 ILE D CA 1
ATOM 5597 C C . ILE D 1 137 ? 44.448 52.497 16.653 1.00 125.41 137 ILE D C 1
ATOM 5598 O O . ILE D 1 137 ? 43.284 52.197 16.401 1.00 121.88 137 ILE D O 1
ATOM 5603 N N . GLY D 1 138 ? 45.050 52.126 17.770 1.00 123.41 138 GLY D N 1
ATOM 5604 C CA . GLY D 1 138 ? 44.298 51.421 18.805 1.00 117.68 138 GLY D CA 1
ATOM 5605 C C . GLY D 1 138 ? 43.457 52.365 19.654 1.00 120.54 138 GLY D C 1
ATOM 5606 O O . GLY D 1 138 ? 43.979 52.991 20.588 1.00 124.79 138 GLY D O 1
ATOM 5607 N N . VAL D 1 139 ? 42.159 52.461 19.338 1.00 118.66 139 VAL D N 1
ATOM 5608 C CA . VAL D 1 139 ? 41.212 53.378 20.043 1.00 121.29 139 VAL D CA 1
ATOM 5609 C C . VAL D 1 139 ? 40.879 52.913 21.468 1.00 117.87 139 VAL D C 1
ATOM 5610 O O . VAL D 1 139 ? 40.409 53.698 22.299 1.00 121.56 139 VAL D O 1
ATOM 5612 N N . ASP D 1 140 ? 41.118 51.626 21.719 1.00 111.44 140 ASP D N 1
ATOM 5613 C CA . ASP D 1 140 ? 41.075 51.022 23.053 1.00 108.56 140 ASP D CA 1
ATOM 5614 C C . ASP D 1 140 ? 42.023 49.806 23.132 1.00 104.02 140 ASP D C 1
ATOM 5615 O O . ASP D 1 140 ? 42.117 48.992 22.189 1.00 99.96 140 ASP D O 1
ATOM 5617 N N . GLU D 1 141 ? 42.737 49.717 24.253 1.00 104.95 141 GLU D N 1
ATOM 5618 C CA . GLU D 1 141 ? 43.719 48.672 24.500 1.00 101.87 141 GLU D CA 1
ATOM 5619 C C . GLU D 1 141 ? 43.045 47.308 24.538 1.00 94.37 141 GLU D C 1
ATOM 5620 O O . GLU D 1 141 ? 41.876 47.181 24.928 1.00 92.76 141 GLU D O 1
ATOM 5626 N N . GLU D 1 142 ? 43.788 46.281 24.148 1.00 89.67 142 GLU D N 1
ATOM 5627 C CA . 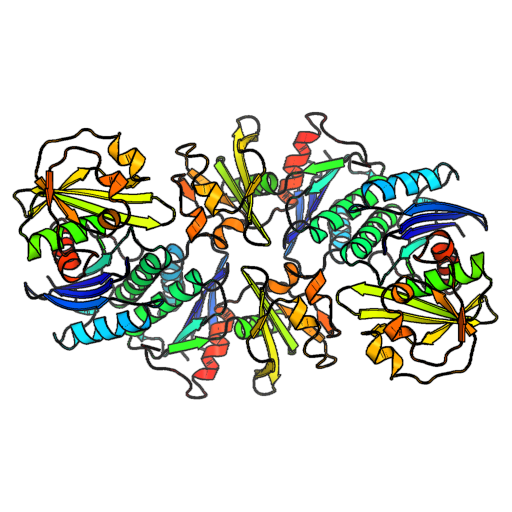GLU D 1 142 ? 43.244 44.936 24.215 1.00 83.10 142 GLU D CA 1
ATOM 5628 C C . GLU D 1 142 ? 42.906 44.585 25.665 1.00 83.06 142 GLU D C 1
ATOM 5629 O O . GLU D 1 142 ? 43.747 44.723 26.540 1.00 86.05 142 GLU D O 1
ATOM 5635 N N . CYS D 1 143 ? 41.661 44.167 25.904 1.00 79.79 143 CYS D N 1
ATOM 5636 C CA . CYS D 1 143 ? 41.176 43.813 27.255 1.00 80.22 143 CYS D CA 1
ATOM 5637 C C . CYS D 1 143 ? 40.463 42.448 27.342 1.00 76.35 143 CYS D C 1
ATOM 5638 O O . CYS D 1 143 ? 40.148 41.804 26.336 1.00 71.79 143 CYS D O 1
ATOM 5640 N N . VAL D 1 144 ? 40.221 42.021 28.577 1.00 78.40 144 VAL D N 1
ATOM 5641 C CA . VAL D 1 144 ? 39.253 40.952 28.864 1.00 76.83 144 VAL D CA 1
ATOM 5642 C C . VAL D 1 144 ? 38.322 41.454 29.988 1.00 80.69 144 VAL D C 1
ATOM 5643 O O . VAL D 1 144 ? 38.759 41.685 31.114 1.00 84.75 144 VAL D O 1
ATOM 5647 N N . ILE D 1 145 ? 37.051 41.674 29.662 1.00 79.94 145 ILE D N 1
ATOM 5648 C CA . ILE D 1 145 ? 36.132 42.312 30.596 1.00 83.97 145 ILE D CA 1
ATOM 5649 C C . ILE D 1 145 ? 34.790 41.605 30.611 1.00 83.72 145 ILE D C 1
ATOM 5650 O O . ILE D 1 145 ? 34.366 41.037 29.594 1.00 80.54 145 ILE D O 1
ATOM 5655 N N . PRO D 1 146 ? 34.124 41.621 31.776 1.00 87.65 146 PRO D N 1
ATOM 5656 C CA . PRO D 1 146 ? 32.750 41.206 31.818 1.00 88.54 146 PRO D CA 1
ATOM 5657 C C . PRO D 1 146 ? 31.949 42.340 31.205 1.00 88.74 146 PRO D C 1
ATOM 5658 O O . PRO D 1 146 ? 32.036 43.462 31.695 1.00 91.38 146 PRO D O 1
ATOM 5662 N N . PRO D 1 147 ? 31.169 42.055 30.147 1.00 86.70 147 PRO D N 1
ATOM 5663 C CA . PRO D 1 147 ? 30.620 43.090 29.278 1.00 86.66 147 PRO D CA 1
ATOM 5664 C C . PRO D 1 147 ? 29.856 44.157 30.072 1.00 91.91 147 PRO D C 1
ATOM 5665 O O . PRO D 1 147 ? 29.906 45.349 29.731 1.00 93.01 147 PRO D O 1
ATOM 5669 N N . ALA D 1 148 ? 29.166 43.729 31.127 1.00 95.89 148 ALA D N 1
ATOM 5670 C CA . ALA D 1 148 ? 28.532 44.652 32.041 1.00 101.48 148 ALA D CA 1
ATOM 5671 C C . ALA D 1 148 ? 29.487 45.802 32.375 1.00 103.97 148 ALA D C 1
ATOM 5672 O O . ALA D 1 148 ? 29.171 46.956 32.085 1.00 105.83 148 ALA D O 1
ATOM 5674 N N . ARG D 1 149 ? 30.659 45.482 32.941 1.00 104.94 149 ARG D N 1
ATOM 5675 C CA . ARG D 1 149 ? 31.620 46.493 33.378 1.00 108.15 149 ARG D CA 1
ATOM 5676 C C . ARG D 1 149 ? 32.084 47.347 32.236 1.00 106.40 149 ARG D C 1
ATOM 5677 O O . ARG D 1 149 ? 32.277 48.537 32.414 1.00 109.94 149 ARG D O 1
ATOM 5685 N N . LEU D 1 150 ? 32.258 46.742 31.067 1.00 102.31 150 LEU D N 1
ATOM 5686 C CA . LEU D 1 150 ? 32.648 47.476 29.868 1.00 101.93 150 LEU D CA 1
ATOM 5687 C C . LEU D 1 150 ? 31.688 48.652 29.618 1.00 105.89 150 LEU D C 1
ATOM 5688 O O . LEU D 1 150 ? 32.127 49.764 29.309 1.00 108.35 150 LEU D O 1
ATOM 5693 N N . ALA D 1 151 ? 30.386 48.399 29.779 1.00 107.70 151 ALA D N 1
ATOM 5694 C CA . ALA D 1 151 ? 29.338 49.367 29.471 1.00 111.67 151 ALA D CA 1
ATOM 5695 C C . ALA D 1 151 ? 29.450 50.626 30.317 1.00 118.32 151 ALA D C 1
ATOM 5696 O O . ALA D 1 151 ? 29.277 51.723 29.789 1.00 121.28 151 ALA D O 1
ATOM 5698 N N . GLU D 1 152 ? 29.744 50.476 31.614 1.00 122.05 152 GLU D N 1
ATOM 5699 C CA . GLU D 1 152 ? 29.805 51.632 32.534 1.00 129.33 152 GLU D CA 1
ATOM 5700 C C . GLU D 1 152 ? 31.166 52.357 32.588 1.00 132.11 152 GLU D C 1
ATOM 5701 O O . GLU D 1 152 ? 31.247 53.513 33.043 1.00 137.52 152 GLU D O 1
ATOM 5707 N N . GLU D 1 153 ? 32.214 51.655 32.132 1.00 128.98 153 GLU D N 1
ATOM 5708 C CA . GLU D 1 153 ? 33.527 52.238 31.814 1.00 130.96 153 GLU D CA 1
ATOM 5709 C C . GLU D 1 153 ? 33.451 52.946 30.452 1.00 130.39 153 GLU D C 1
ATOM 5710 O O . GLU D 1 153 ? 32.503 52.736 29.691 1.00 127.58 153 GLU D O 1
ATOM 5716 N N . ALA D 1 154 ? 34.450 53.783 30.162 1.00 134.12 154 ALA D N 1
ATOM 5717 C CA . ALA D 1 154 ? 34.555 54.518 28.890 1.00 135.17 154 ALA D CA 1
ATOM 5718 C C . ALA D 1 154 ? 33.217 54.968 28.278 1.00 135.78 154 ALA D C 1
ATOM 5719 O O . ALA D 1 154 ? 32.515 54.189 27.615 1.00 130.97 154 ALA D O 1
ATOM 5721 N N . GLN D 1 155 ? 32.876 56.233 28.531 1.00 142.38 155 GLN D N 1
ATOM 5722 C CA . GLN D 1 155 ? 31.802 56.918 27.805 1.00 144.48 155 GLN D CA 1
ATOM 5723 C C . GLN D 1 155 ? 32.283 57.013 26.364 1.00 143.39 155 GLN D C 1
ATOM 5724 O O . GLN D 1 155 ? 31.519 56.807 25.411 1.00 141.49 155 GLN D O 1
ATOM 5727 N N . ALA D 1 156 ? 33.580 57.312 26.246 1.00 145.18 156 ALA D N 1
ATOM 5728 C CA . ALA D 1 156 ? 34.272 57.541 24.980 1.00 145.53 156 ALA D CA 1
ATOM 5729 C C . ALA D 1 156 ? 33.517 58.472 24.004 1.00 149.71 156 ALA D C 1
ATOM 5730 O O . ALA D 1 156 ? 33.039 59.555 24.384 1.00 155.71 156 ALA D O 1
ATOM 5732 N N . ASP D 1 157 ? 33.385 58.016 22.764 1.00 146.50 157 ASP D N 1
ATOM 5733 C CA . ASP D 1 157 ? 33.117 58.896 21.631 1.00 151.24 157 ASP D CA 1
ATOM 5734 C C . ASP D 1 157 ? 31.654 59.026 21.207 1.00 151.40 157 ASP D C 1
ATOM 5735 O O . ASP D 1 157 ? 30.735 58.781 21.993 1.00 149.17 157 ASP D O 1
ATOM 5738 N N . SER D 1 158 ? 31.479 59.470 19.963 1.00 154.54 158 SER D N 1
ATOM 5739 C CA . SER D 1 158 ? 30.228 59.369 19.224 1.00 154.53 158 SER D CA 1
ATOM 5740 C C . SER D 1 158 ? 30.561 59.151 17.747 1.00 155.02 158 SER D C 1
ATOM 5741 O O . SER D 1 158 ? 30.849 60.099 17.003 1.00 161.97 158 SER D O 1
ATOM 5744 N N . LYS D 1 159 ? 30.527 57.877 17.353 1.00 147.65 159 LYS D N 1
ATOM 5745 C CA . LYS D 1 159 ? 30.972 57.415 16.047 1.00 146.65 159 LYS D CA 1
ATOM 5746 C C . LYS D 1 159 ? 30.297 56.098 15.716 1.00 140.08 159 LYS D C 1
ATOM 5747 O O . LYS D 1 159 ? 29.820 55.413 16.610 1.00 134.99 159 LYS D O 1
ATOM 5753 N N . THR D 1 160 ? 30.272 55.752 14.432 1.00 140.86 160 THR D N 1
ATOM 5754 C CA . THR D 1 160 ? 29.670 54.502 13.957 1.00 135.98 160 THR D CA 1
ATOM 5755 C C . THR D 1 160 ? 30.693 53.342 13.892 1.00 129.12 160 THR D C 1
ATOM 5756 O O . THR D 1 160 ? 31.414 53.146 12.895 1.00 130.36 160 THR D O 1
ATOM 5760 N N . TRP D 1 161 ? 30.763 52.578 14.978 1.00 122.11 161 TRP D N 1
ATOM 5761 C CA . TRP D 1 161 ? 31.623 51.408 15.048 1.00 114.80 161 TRP D CA 1
ATOM 5762 C C . TRP D 1 161 ? 30.905 50.176 14.521 1.00 110.59 161 TRP D C 1
ATOM 5763 O O . TRP D 1 161 ? 29.846 49.818 15.041 1.00 108.93 161 TRP D O 1
ATOM 5774 N N . THR D 1 162 ? 31.464 49.540 13.489 1.00 108.92 162 THR D N 1
ATOM 5775 C CA . THR D 1 162 ? 30.941 48.256 13.015 1.00 105.25 162 THR D CA 1
ATOM 5776 C C . THR D 1 162 ? 31.471 47.165 13.916 1.00 98.31 162 THR D C 1
ATOM 5777 O O . THR D 1 162 ? 32.683 47.038 14.144 1.00 95.74 162 THR D O 1
ATOM 5781 N N . THR D 1 163 ? 30.522 46.408 14.445 1.00 95.75 163 THR D N 1
ATOM 5782 C CA . THR D 1 163 ? 30.743 45.434 15.487 1.00 90.05 163 THR D CA 1
ATOM 5783 C C . THR D 1 163 ? 31.173 44.113 14.851 1.00 87.32 163 THR D C 1
ATOM 5784 O O . THR D 1 163 ? 30.546 43.660 13.881 1.00 89.15 163 THR D O 1
ATOM 5788 N N . ALA D 1 164 ? 32.237 43.503 15.376 1.00 83.19 164 ALA D N 1
ATOM 5789 C CA . ALA D 1 164 ? 32.630 42.156 14.938 1.00 80.60 164 ALA D CA 1
ATOM 5790 C C . ALA D 1 164 ? 32.946 41.159 16.075 1.00 76.89 164 ALA D C 1
ATOM 5791 O O . ALA D 1 164 ? 33.234 41.549 17.232 1.00 76.20 164 ALA D O 1
ATOM 5793 N N . GLY D 1 165 ? 32.897 39.867 15.731 1.00 75.11 165 GLY D N 1
ATOM 5794 C CA . GLY D 1 165 ? 33.268 38.809 16.675 1.00 71.39 165 GLY D CA 1
ATOM 5795 C C . GLY D 1 165 ? 32.095 38.424 17.546 1.00 71.68 165 GLY D C 1
ATOM 5796 O O . GLY D 1 165 ? 31.087 39.133 17.604 1.00 74.37 165 GLY D O 1
ATOM 5797 N N . THR D 1 166 ? 32.246 37.313 18.252 1.00 69.39 166 THR D N 1
ATOM 5798 C CA . THR D 1 166 ? 31.126 36.654 18.900 1.00 69.96 166 THR D CA 1
ATOM 5799 C C . THR D 1 166 ? 30.666 37.231 20.226 1.00 70.18 166 THR D C 1
ATOM 5800 O O . THR D 1 166 ? 29.719 36.720 20.816 1.00 72.59 166 THR D O 1
ATOM 5804 N N . GLY D 1 167 ? 31.319 38.266 20.723 1.00 68.50 167 GLY D N 1
ATOM 5805 C CA . GLY D 1 167 ? 30.851 38.887 21.946 1.00 69.05 167 GLY D CA 1
ATOM 5806 C C . GLY D 1 167 ? 29.444 39.412 21.728 1.00 71.73 167 GLY D C 1
ATOM 5807 O O . GLY D 1 167 ? 28.530 39.141 22.528 1.00 74.28 167 GLY D O 1
ATOM 5808 N N . TRP D 1 168 ? 29.262 40.117 20.608 1.00 71.35 168 TRP D N 1
ATOM 5809 C CA . TRP D 1 168 ? 28.033 40.840 20.301 1.00 73.77 168 TRP D CA 1
ATOM 5810 C C . TRP D 1 168 ? 26.758 40.010 20.424 1.00 76.24 168 TRP D C 1
ATOM 5811 O O . TRP D 1 168 ? 25.730 40.486 20.949 1.00 79.29 168 TRP D O 1
ATOM 5822 N N . SER D 1 169 ? 26.814 38.783 19.928 1.00 75.22 169 SER D N 1
ATOM 5823 C CA . SER D 1 169 ? 25.608 38.009 19.816 1.00 78.72 169 SER D CA 1
ATOM 5824 C C . SER D 1 169 ? 25.428 37.159 21.047 1.00 78.86 169 SER D C 1
ATOM 5825 O O . SER D 1 169 ? 24.392 36.492 21.184 1.00 82.47 169 SER D O 1
ATOM 5828 N N . ALA D 1 170 ? 26.432 37.195 21.930 1.00 75.55 170 ALA D N 1
ATOM 5829 C CA . ALA D 1 170 ? 26.417 36.413 23.156 1.00 76.24 170 ALA D CA 1
ATOM 5830 C C . ALA D 1 170 ? 26.102 37.256 24.389 1.00 77.82 170 ALA D C 1
ATOM 5831 O O . ALA D 1 170 ? 25.839 36.703 25.452 1.00 80.40 170 ALA D O 1
ATOM 5833 N N . TYR D 1 171 ? 26.144 38.580 24.247 1.00 77.24 171 TYR D N 1
ATOM 5834 C CA . TYR D 1 171 ? 25.837 39.506 25.341 1.00 79.28 171 TYR D CA 1
ATOM 5835 C C . TYR D 1 171 ? 25.207 40.777 24.795 1.00 80.81 171 TYR D C 1
ATOM 5836 O O . TYR D 1 171 ? 25.745 41.864 24.880 1.00 80.14 171 TYR D O 1
ATOM 5845 N N . GLN D 1 172 ? 24.051 40.643 24.206 1.00 84.19 172 GLN D N 1
ATOM 5846 C CA . GLN D 1 172 ? 23.417 41.806 23.627 1.00 87.04 172 GLN D CA 1
ATOM 5847 C C . GLN D 1 172 ? 22.947 42.693 24.781 1.00 89.90 172 GLN D C 1
ATOM 5848 O O . GLN D 1 172 ? 23.488 43.789 24.983 1.00 89.58 172 GLN D O 1
ATOM 5854 N N . GLU D 1 173 ? 21.976 42.181 25.547 1.00 92.95 173 GLU D N 1
ATOM 5855 C CA . GLU D 1 173 ? 21.510 42.828 26.755 1.00 95.73 173 GLU D CA 1
ATOM 5856 C C . GLU D 1 173 ? 22.565 43.750 27.310 1.00 93.85 173 GLU D C 1
ATOM 5857 O O . GLU D 1 173 ? 22.270 44.884 27.632 1.00 96.49 173 GLU D O 1
ATOM 5863 N N . GLU D 1 174 ? 23.800 43.275 27.382 1.00 90.16 174 GLU D N 1
ATOM 5864 C CA . GLU D 1 174 ? 24.851 44.008 28.074 1.00 89.86 174 GLU D CA 1
ATOM 5865 C C . GLU D 1 174 ? 25.709 44.933 27.198 1.00 87.89 174 GLU D C 1
ATOM 5866 O O . GLU D 1 174 ? 26.043 46.032 27.620 1.00 89.64 174 GLU D O 1
ATOM 5872 N N . LEU D 1 175 ? 26.058 44.509 25.991 1.00 85.20 175 LEU D N 1
ATOM 5873 C CA . LEU D 1 175 ? 26.774 45.393 25.097 1.00 84.69 175 LEU D CA 1
ATOM 5874 C C . LEU D 1 175 ? 25.803 46.385 24.493 1.00 89.07 175 LEU D C 1
ATOM 5875 O O . LEU D 1 175 ? 26.202 47.347 23.831 1.00 90.18 175 LEU D O 1
ATOM 5880 N N . ALA D 1 176 ? 24.517 46.157 24.724 1.00 92.92 176 ALA D N 1
ATOM 5881 C CA . ALA D 1 176 ? 23.494 47.095 24.275 1.00 98.18 176 ALA D CA 1
ATOM 5882 C C . ALA D 1 176 ? 23.613 48.450 25.012 1.00 102.10 176 ALA D C 1
ATOM 5883 O O . ALA D 1 176 ? 22.976 49.449 24.633 1.00 105.87 176 ALA D O 1
ATOM 5885 N N . GLY D 1 177 ? 24.454 48.490 26.042 1.00 102.12 177 GLY D N 1
ATOM 5886 C CA . GLY D 1 177 ? 24.505 49.658 26.902 1.00 107.31 177 GLY D CA 1
ATOM 5887 C C . GLY D 1 177 ? 25.736 50.552 26.849 1.00 108.56 177 GLY D C 1
ATOM 5888 O O . GLY D 1 177 ? 26.479 50.624 27.826 1.00 109.15 177 GLY D O 1
ATOM 5889 N N . LEU D 1 178 ? 25.975 51.204 25.710 1.00 109.98 178 LEU D N 1
ATOM 5890 C CA . LEU D 1 178 ? 26.611 52.534 25.696 1.00 114.53 178 LEU D CA 1
ATOM 5891 C C . LEU D 1 178 ? 26.550 53.202 24.339 1.00 117.06 178 LEU D C 1
ATOM 5892 O O . LEU D 1 178 ? 26.964 52.584 23.355 1.00 114.02 178 LEU D O 1
ATOM 5897 N N . PRO D 1 179 ? 26.042 54.470 24.288 1.00 123.39 179 PRO D N 1
ATOM 5898 C CA . PRO D 1 179 ? 26.065 55.156 23.004 1.00 126.51 179 PRO D CA 1
ATOM 5899 C C . PRO D 1 179 ? 27.472 55.190 22.399 1.00 125.11 179 PRO D C 1
ATOM 5900 O O . PRO D 1 179 ? 28.315 55.997 22.760 1.00 127.93 179 PRO D O 1
ATOM 5904 N N . PHE D 1 180 ? 27.720 54.205 21.562 1.00 120.97 180 PHE D N 1
ATOM 5905 C CA . PHE D 1 180 ? 28.543 54.368 20.404 1.00 122.05 180 PHE D CA 1
ATOM 5906 C C . PHE D 1 180 ? 27.543 53.962 19.343 1.00 122.92 180 PHE D C 1
ATOM 5907 O O . PHE D 1 180 ? 26.718 53.062 19.583 1.00 120.05 180 PHE D O 1
ATOM 5915 N N . ASN D 1 181 ? 27.599 54.584 18.171 1.00 127.63 181 ASN D N 1
ATOM 5916 C CA . ASN D 1 181 ? 26.900 53.995 17.032 1.00 128.25 181 ASN D CA 1
ATOM 5917 C C . ASN D 1 181 ? 27.504 52.656 16.592 1.00 122.78 181 ASN D C 1
ATOM 5918 O O . ASN D 1 181 ? 28.713 52.402 16.760 1.00 119.65 181 ASN D O 1
ATOM 5923 N N . THR D 1 182 ? 26.643 51.796 16.054 1.00 122.03 182 THR D N 1
ATOM 5924 C CA . THR D 1 182 ? 26.996 50.402 15.801 1.00 116.71 182 THR D CA 1
ATOM 5925 C C . THR D 1 182 ? 26.345 49.892 14.529 1.00 118.90 182 THR D C 1
ATOM 5926 O O . THR D 1 182 ? 25.276 50.352 14.133 1.00 123.89 182 THR D O 1
ATOM 5930 N N . ALA D 1 183 ? 27.010 48.936 13.895 1.00 115.74 183 ALA D N 1
ATOM 5931 C CA . ALA D 1 183 ? 26.505 48.331 12.681 1.00 118.02 183 ALA D CA 1
ATOM 5932 C C . ALA D 1 183 ? 26.850 46.845 12.617 1.00 112.93 183 ALA D C 1
ATOM 5933 O O . ALA D 1 183 ? 27.998 46.450 12.856 1.00 108.59 183 ALA D O 1
ATOM 5935 N N . ASP D 1 184 ? 25.830 46.037 12.320 1.00 114.09 184 ASP D N 1
ATOM 5936 C CA . ASP D 1 184 ? 25.961 44.600 12.063 1.00 110.92 184 ASP D CA 1
ATOM 5937 C C . ASP D 1 184 ? 27.079 44.335 11.068 1.00 109.86 184 ASP D C 1
ATOM 5938 O O . ASP D 1 184 ? 27.405 45.228 10.263 1.00 113.51 184 ASP D O 1
ATOM 5943 N N . SER D 1 185 ? 27.627 43.113 11.079 1.00 105.19 185 SER D N 1
ATOM 5944 C CA . SER D 1 185 ? 28.847 42.857 10.317 1.00 103.44 185 SER D CA 1
ATOM 5945 C C . SER D 1 185 ? 29.010 41.584 9.460 1.00 102.82 185 SER D C 1
ATOM 5946 O O . SER D 1 185 ? 29.922 41.553 8.644 1.00 103.64 185 SER D O 1
ATOM 5949 N N . GLU D 1 186 ? 28.198 40.536 9.619 1.00 101.75 186 GLU D N 1
ATOM 5950 C CA . GLU D 1 186 ? 28.458 39.244 8.896 1.00 101.13 186 GLU D CA 1
ATOM 5951 C C . GLU D 1 186 ? 29.860 38.595 9.187 1.00 95.01 186 GLU D C 1
ATOM 5952 O O . GLU D 1 186 ? 30.256 37.581 8.572 1.00 94.76 186 GLU D O 1
ATOM 5958 N N . VAL D 1 187 ? 30.582 39.181 10.145 1.00 89.86 187 VAL D N 1
ATOM 5959 C CA . VAL D 1 187 ? 31.916 38.741 10.545 1.00 84.33 187 VAL D CA 1
ATOM 5960 C C . VAL D 1 187 ? 31.900 38.047 11.915 1.00 80.07 187 VAL D C 1
ATOM 5961 O O . VAL D 1 187 ? 31.338 38.582 12.865 1.00 80.65 187 VAL D O 1
ATOM 5965 N N . LEU D 1 188 ? 32.509 36.875 12.051 1.00 76.69 188 LEU D N 1
ATOM 5966 C CA . LEU D 1 188 ? 32.516 36.254 13.373 1.00 72.84 188 LEU D CA 1
ATOM 5967 C C . LEU D 1 188 ? 33.915 35.957 13.923 1.00 68.90 188 LEU D C 1
ATOM 5968 O O . LEU D 1 188 ? 34.180 36.113 15.131 1.00 67.75 188 LEU D O 1
ATOM 5973 N N . TYR D 1 189 ? 34.812 35.551 13.041 1.00 67.20 189 TYR D N 1
ATOM 5974 C CA . TYR D 1 189 ? 36.048 34.989 13.475 1.00 63.01 189 TYR D CA 1
ATOM 5975 C C . TYR D 1 189 ? 37.111 35.625 12.656 1.00 62.86 189 TYR D C 1
ATOM 5976 O O . TYR D 1 189 ? 36.815 36.107 11.601 1.00 65.29 189 TYR D O 1
ATOM 5985 N N . PRO D 1 190 ? 38.370 35.639 13.138 1.00 61.27 190 PRO D N 1
ATOM 5986 C CA . PRO D 1 190 ? 39.401 36.129 12.246 1.00 62.49 190 PRO D CA 1
ATOM 5987 C C . PRO D 1 190 ? 39.603 35.167 11.077 1.00 64.30 190 PRO D C 1
ATOM 5988 O O . PRO D 1 190 ? 39.072 34.041 11.083 1.00 63.69 190 PRO D O 1
ATOM 5992 N N . ASP D 1 191 ? 40.329 35.620 10.060 1.00 67.26 191 ASP D N 1
ATOM 5993 C CA . ASP D 1 191 ? 40.669 34.752 8.928 1.00 69.84 191 ASP D CA 1
ATOM 5994 C C . ASP D 1 191 ? 42.058 35.054 8.459 1.00 71.14 191 ASP D C 1
ATOM 5995 O O . ASP D 1 191 ? 42.443 36.247 8.418 1.00 73.63 191 ASP D O 1
ATOM 6000 N N . SER D 1 192 ? 42.790 33.995 8.070 1.00 70.40 192 SER D N 1
ATOM 6001 C CA . SER D 1 192 ? 44.184 34.135 7.599 1.00 70.71 192 SER D CA 1
ATOM 6002 C C . SER D 1 192 ? 44.316 35.005 6.340 1.00 75.14 192 SER D C 1
ATOM 6003 O O . SER D 1 192 ? 45.392 35.514 6.050 1.00 76.41 192 SER D O 1
ATOM 6006 N N . GLN D 1 193 ? 43.218 35.173 5.606 1.00 78.21 193 GLN D N 1
ATOM 6007 C CA . GLN D 1 193 ? 43.174 36.138 4.509 1.00 84.09 193 GLN D CA 1
ATOM 6008 C C . GLN D 1 193 ? 43.781 37.416 5.038 1.00 84.81 193 GLN D C 1
ATOM 6009 O O . GLN D 1 193 ? 44.906 37.776 4.681 1.00 86.96 193 GLN D O 1
ATOM 6015 N N . ASP D 1 194 ? 43.045 38.051 5.947 1.00 83.42 194 ASP D N 1
ATOM 6016 C CA . ASP D 1 194 ? 43.401 39.348 6.498 1.00 85.05 194 ASP D CA 1
ATOM 6017 C C . ASP D 1 194 ? 44.688 39.344 7.302 1.00 82.67 194 ASP D C 1
ATOM 6018 O O . ASP D 1 194 ? 45.495 40.258 7.123 1.00 85.90 194 ASP D O 1
ATOM 6023 N N . ILE D 1 195 ? 44.875 38.319 8.161 1.00 77.79 195 ILE D N 1
ATOM 6024 C CA . ILE D 1 195 ? 46.074 38.163 9.004 1.00 75.66 195 ILE D CA 1
ATOM 6025 C C . ILE D 1 195 ? 47.363 38.395 8.206 1.00 79.63 195 ILE D C 1
ATOM 6026 O O . ILE D 1 195 ? 48.294 39.067 8.666 1.00 81.26 195 ILE D O 1
ATOM 6031 N N . VAL D 1 196 ? 47.389 37.858 6.997 1.00 82.04 196 VAL D N 1
ATOM 6032 C CA . VAL D 1 196 ? 48.505 38.048 6.110 1.00 86.79 196 VAL D CA 1
ATOM 6033 C C . VAL D 1 196 ? 48.755 39.548 5.814 1.00 92.72 196 VAL D C 1
ATOM 6034 O O . VAL D 1 196 ? 49.867 40.067 6.019 1.00 94.95 196 VAL D O 1
ATOM 6038 N N . ILE D 1 197 ? 47.700 40.234 5.377 1.00 95.83 197 ILE D N 1
ATOM 6039 C CA . ILE D 1 197 ? 47.765 41.642 4.995 1.00 102.22 197 ILE D CA 1
ATOM 6040 C C . ILE D 1 197 ? 48.138 42.508 6.201 1.00 101.88 197 ILE D C 1
ATOM 6041 O O . ILE D 1 197 ? 48.599 43.629 6.056 1.00 107.56 197 ILE D O 1
ATOM 6046 N N . LEU D 1 198 ? 47.927 41.996 7.398 1.00 96.51 198 LEU D N 1
ATOM 6047 C CA . LEU D 1 198 ? 48.413 42.690 8.578 1.00 97.20 198 LEU D CA 1
ATOM 6048 C C . LEU D 1 198 ? 49.907 42.403 8.752 1.00 99.18 198 LEU D C 1
ATOM 6049 O O . LEU D 1 198 ? 50.664 43.281 9.159 1.00 102.87 198 LEU D O 1
ATOM 6054 N N . ALA D 1 199 ? 50.323 41.181 8.421 1.00 97.79 199 ALA D N 1
ATOM 6055 C CA . ALA D 1 199 ? 51.688 40.737 8.624 1.00 99.61 199 ALA D CA 1
ATOM 6056 C C . ALA D 1 199 ? 52.573 41.358 7.585 1.00 107.64 199 ALA D C 1
ATOM 6057 O O . ALA D 1 199 ? 53.773 41.555 7.812 1.00 110.79 199 ALA D O 1
ATOM 6059 N N . LYS D 1 200 ? 51.973 41.650 6.436 1.00 112.52 200 LYS D N 1
ATOM 6060 C CA . LYS D 1 200 ? 52.697 42.190 5.291 1.00 121.59 200 LYS D CA 1
ATOM 6061 C C . LYS D 1 200 ? 53.197 43.602 5.566 1.00 128.88 200 LYS D C 1
ATOM 6062 O O . LYS D 1 200 ? 54.063 44.106 4.859 1.00 136.10 200 LYS D O 1
ATOM 6065 N N . GLN D 1 201 ? 52.657 44.231 6.606 1.00 128.48 201 GLN D N 1
ATOM 6066 C CA . GLN D 1 201 ? 53.065 45.585 6.994 1.00 136.05 201 GLN D CA 1
ATOM 6067 C C . GLN D 1 201 ? 53.981 45.607 8.228 1.00 135.73 201 GLN D C 1
ATOM 6068 O O . GLN D 1 201 ? 54.659 46.607 8.470 1.00 142.28 201 GLN D O 1
ATOM 6074 N N . GLU D 1 202 ? 54.000 44.514 8.998 1.00 129.52 202 GLU D N 1
ATOM 6075 C CA . GLU D 1 202 ? 54.948 44.366 10.101 1.00 130.08 202 GLU D CA 1
ATOM 6076 C C . GLU D 1 202 ? 56.345 44.200 9.521 1.00 135.27 202 GLU D C 1
ATOM 6077 O O . GLU D 1 202 ? 57.314 44.780 10.032 1.00 140.27 202 GLU D O 1
ATOM 6083 N N . LEU D 1 203 ? 56.446 43.413 8.448 1.00 135.02 203 LEU D N 1
ATOM 6084 C CA . LEU D 1 203 ? 57.699 43.285 7.706 1.00 140.86 203 LEU D CA 1
ATOM 6085 C C . LEU D 1 203 ? 58.259 44.673 7.361 1.00 151.08 203 LEU D C 1
ATOM 6086 O O . LEU D 1 203 ? 59.397 45.002 7.713 1.00 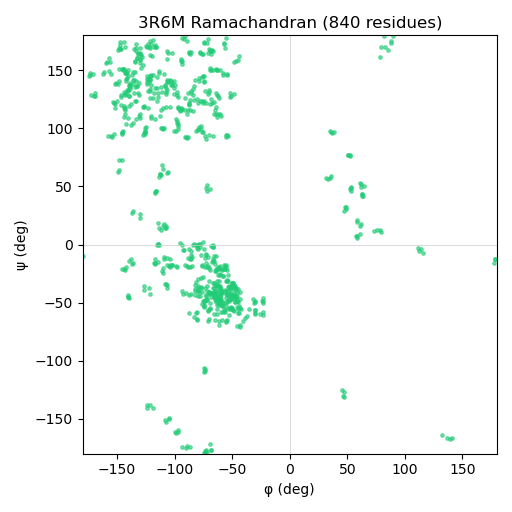156.19 203 LEU D O 1
ATOM 6091 N N . GLU D 1 204 ? 57.438 45.492 6.704 1.00 155.05 204 GLU D N 1
ATOM 6092 C CA . GLU D 1 204 ? 57.841 46.819 6.227 1.00 165.85 204 GLU D CA 1
ATOM 6093 C C . GLU D 1 204 ? 58.099 47.825 7.357 1.00 169.65 204 GLU D C 1
ATOM 6094 O O . GLU D 1 204 ? 58.439 48.987 7.101 1.00 178.82 204 GLU D O 1
ATOM 6100 N N . LYS D 1 205 ? 57.908 47.382 8.599 1.00 163.64 205 LYS D N 1
ATOM 6101 C CA . LYS D 1 205 ? 58.233 48.181 9.780 1.00 167.27 205 LYS D CA 1
ATOM 6102 C C . LYS D 1 205 ? 59.376 47.531 10.562 1.00 166.80 205 LYS D C 1
ATOM 6103 O O . LYS D 1 205 ? 59.800 48.045 11.597 1.00 169.88 205 LYS D O 1
ATOM 6109 N N . GLY D 1 206 ? 59.864 46.398 10.056 1.00 163.82 206 GLY D N 1
ATOM 6110 C CA . GLY D 1 206 ? 60.941 45.635 10.696 1.00 163.31 206 GLY D CA 1
ATOM 6111 C C . GLY D 1 206 ? 60.552 45.100 12.060 1.00 156.88 206 GLY D C 1
ATOM 6112 O O . GLY D 1 206 ? 61.342 45.129 13.008 1.00 159.48 206 GLY D O 1
ATOM 6113 N N . ASN D 1 207 ? 59.329 44.601 12.156 1.00 149.35 207 ASN D N 1
ATOM 6114 C CA . ASN D 1 207 ? 58.749 44.272 13.456 1.00 144.28 207 ASN D CA 1
ATOM 6115 C C . ASN D 1 207 ? 58.450 42.785 13.624 1.00 136.32 207 ASN D C 1
ATOM 6116 O O . ASN D 1 207 ? 57.378 42.391 14.090 1.00 130.17 207 ASN D O 1
ATOM 6119 N N . THR D 1 208 ? 59.423 41.970 13.238 1.00 136.96 208 THR D N 1
ATOM 6120 C CA . THR D 1 208 ? 59.321 40.537 13.414 1.00 130.86 208 THR D CA 1
ATOM 6121 C C . THR D 1 208 ? 60.230 40.051 14.527 1.00 132.07 208 THR D C 1
ATOM 6122 O O . THR D 1 208 ? 61.353 40.533 14.707 1.00 138.27 208 THR D O 1
ATOM 6126 N N . VAL D 1 209 ? 59.710 39.084 15.271 1.00 126.78 209 VAL D N 1
ATOM 6127 C CA . VAL D 1 209 ? 60.471 38.344 16.270 1.00 127.54 209 VAL D CA 1
ATOM 6128 C C . VAL D 1 209 ? 61.443 37.361 15.572 1.00 128.14 209 VAL D C 1
ATOM 6129 O O . VAL D 1 209 ? 61.530 37.331 14.333 1.00 128.38 209 VAL D O 1
ATOM 6133 N N . PRO D 1 210 ? 62.177 36.565 16.370 1.00 128.91 210 PRO D N 1
ATOM 6134 C CA . PRO D 1 210 ? 62.983 35.471 15.839 1.00 128.97 210 PRO D CA 1
ATOM 6135 C C . PRO D 1 210 ? 62.120 34.272 15.405 1.00 122.43 210 PRO D C 1
ATOM 6136 O O . PRO D 1 210 ? 61.401 34.352 14.397 1.00 119.88 210 PRO D O 1
ATOM 6138 N N . VAL D 1 211 ? 62.204 33.175 16.157 1.00 120.51 211 VAL D N 1
ATOM 6139 C CA . VAL D 1 211 ? 61.507 31.937 15.828 1.00 115.32 211 VAL D CA 1
ATOM 6140 C C . VAL D 1 211 ? 61.050 31.301 17.115 1.00 113.46 211 VAL D C 1
ATOM 6141 O O . VAL D 1 211 ? 60.144 30.480 17.123 1.00 109.49 211 VAL D O 1
ATOM 6145 N N . GLU D 1 212 ? 61.710 31.665 18.204 1.00 117.38 212 GLU D N 1
ATOM 6146 C CA . GLU D 1 212 ? 61.309 31.194 19.524 1.00 117.48 212 GLU D CA 1
ATOM 6147 C C . GLU D 1 212 ? 60.742 32.347 20.391 1.00 118.20 212 GLU D C 1
ATOM 6148 O O . GLU D 1 212 ? 61.253 32.659 21.476 1.00 122.55 212 GLU D O 1
ATOM 6154 N N . GLU D 1 213 ? 59.668 32.955 19.891 1.00 114.30 213 GLU D N 1
ATOM 6155 C CA . GLU D 1 213 ? 59.058 34.133 20.503 1.00 114.80 213 GLU D CA 1
ATOM 6156 C C . GLU D 1 213 ? 58.386 33.868 21.847 1.00 114.99 213 GLU D C 1
ATOM 6157 O O . GLU D 1 213 ? 57.665 32.887 22.011 1.00 112.03 213 GLU D O 1
#

Secondary structure (DSSP, 8-state):
--EEEEE-SSSEEEEEEESSS-EEEEEEE--S--HHHHHHHHHHHHHTTT--TTT-SEEEEEEESS-HHHHHHHHHHHHHHHHHTT--EEEEEHHHHHHHHHHHHH--SEEEEEE--STT-EEEEEEEE-TTS-EEEEEEEEEE-HHHHHHS-----SEEEEESTTTTT-HHHHT-S--EEE--S--S--HHHHHHHHHHHHTTT--B-S--/--EEEEE-SSSEEEEEEESSS-EEEEEEE--S--HHHHHHHHHHHHHTTT--TTT-SEEEEEEESS-HHHHHHHHHHHHHHHHHTT--EEEEEHHHHHHHHHHHHH--SEEEEEE--STT-EEEEEEEE-TTS-EEEEEEEEEE-HHHHHHS-----SEEEEESTTTTT-HHHHT-S--EEE--S--S--HHHHHHHHHHHHTTT--B-S--/-EEEEEE-SSSEEEEEEEESS-EEEEEEE--S--HHHHHHHHHHHHHTTT--TTT-SEEEEEEESS-HHHHHHHHHHHHHHHHHTT--EEEEEHHHHHHHHHHHHH--SEEEEEEE-STT-EEEEEEEE-TTS-EEEEEEEEEE-HHHHHHS------EEEEESTHHHH-HHHHT-S--EEE--S--S--HHHHHHHHHHHHTTT--B-S--/-EEEEEE-SSSEEEEEEEESS-EEEEEEE--S--HHHHHHHHHHHHHTTT--TTT-SEEEEEEESS-HHHHHHHHHHHHHHHHHTT--EEEEEHHHHHHHHHHHHH--SEEEEEEE-STT-EEEEEEEE-TTS-EEEEEEEEEE-HHHHHHS------EEEEESTHHHH-HHHHT-S--EEE--S--S--HHHHHHHHHHHHTTT--B-S--

Organism: Vibrio parahaemolyticus serotype O3:K6 (strain RIMD 2210633) (NCBI:txid223926)

InterPro domains:
  IPR000905 Gcp-like domain [PF00814] (30-227)
  IPR000905 Gcp-like domain [PTHR11735] (3-130)
  IPR022496 tRNA threonylcarbamoyl adenosine modification protein TsaB [TIGR03725] (5-221)
  IPR043129 ATPase, nucleotide binding domain [SSF53067] (4-107)
  IPR043129 ATPase, nucleotide binding domain [SSF53067] (111-219)

Solvent-accessible surface area: 35103 Å² total; per-residue (Å²): 64,25,0,0,0,1,1,4,1,17,31,11,1,0,0,0,0,3,28,105,141,91,50,57,42,107,37,61,53,4,23,37,42,13,15,91,23,0,5,51,11,0,77,100,6,8,84,124,39,65,37,78,20,128,66,7,66,0,0,0,9,6,143,4,35,11,50,110,18,4,16,55,4,2,24,1,0,0,3,0,0,0,34,25,7,146,4,45,0,4,25,4,6,0,0,11,0,0,0,17,5,0,90,90,101,78,48,9,69,9,0,1,0,0,8,22,6,89,121,30,61,0,51,12,0,10,20,23,75,31,121,102,22,34,34,113,52,52,27,155,71,39,79,26,45,5,44,153,23,25,124,91,62,97,66,53,107,103,81,11,20,8,1,3,11,0,24,20,26,21,31,99,63,28,62,38,46,102,37,84,93,41,89,6,118,11,20,30,0,16,0,49,2,0,0,74,14,0,27,48,39,54,145,130,68,68,48,71,62,26,106,70,64,26,0,0,0,1,1,4,0,16,28,11,0,0,0,0,0,3,29,104,142,91,49,57,40,109,37,61,54,5,25,38,42,12,15,87,23,0,4,51,12,0,76,98,5,10,83,118,38,67,37,77,20,131,61,5,67,0,0,0,10,5,141,6,34,12,52,110,17,3,14,56,5,2,25,0,0,0,2,0,0,0,34,26,8,144,5,44,0,3,24,4,6,0,0,11,0,0,0,18,5,0,90,89,101,78,49,10,67,9,0,0,0,0,7,23,5,84,121,31,62,0,51,12,0,12,20,23,76,30,119,100,22,35,33,114,52,52,31,158,73,38,79,26,45,5,45,151,24,26,122,91,62,95,66,53,106,102,82,12,20,10,1,3,12,0,26,22,26,20,29,99,64,28,62,40,48,102,36,84,94,42,91,6,119,11,22,30,0,16,0,49,1,0,0,74,15,0,28,47,40,53,144,132,70,67,48,71,62,26,106,68,64,26,0,0,0,2,1,4,0,18,87,11,0,0,0,0,0,4,30,105,143,90,49,58,41,106,37,84,108,22,98,109,48,20,13,88,23,0,2,47,13,0,76,98,5,8,85,118,38,66,36,79,19,129,65,6,67,0,0,0,10,6,141,5,35,12,54,23,27,4,15,54,4,2,26,1,0,0,3,0,0,0,35,26,8,144,5,45,0,4,25,5,6,0,0,11,0,0,0,17,5,0,89,91,102,77,48,10,67,8,0,1,0,0,7,33,5,175,166,64,55,0,49,11,0,10,20,23,75,32,116,103,21,34,34,113,52,50,28,157,73,38,64,26,46,5,62,149,25,24,132,92,63,99,65,55,108,102,84,11,19,13,2,2,29,0,53,72,50,30,115,157,63,27,85,38,47,118,36,84,92,40,140,9,169,11,80,52,0,15,0,49,2,0,0,73,16,0,28,48,39,53,145,130,68,67,48,72,61,26,111,70,66,25,0,0,0,1,1,4,0,18,88,11,0,0,0,0,0,3,30,105,142,93,49,58,42,106,37,85,105,21,83,202,34,20,12,90,23,0,3,49,12,0,77,98,5,9,82,120,41,65,39,78,19,128,63,6,67,0,0,0,9,6,141,6,33,11,55,24,25,3,14,57,4,2,27,0,0,0,3,0,0,0,34,27,8,146,4,44,0,4,25,4,6,0,0,11,0,0,0,17,6,0,89,89,100,77,49,10,68,8,0,1,0,0,6,35,4,175,167,63,54,0,52,11,0,10,19,24,76,31,118,102,22,34,32,115,54,52,29,155,73,39,66,27,46,5,60,148,24,24,134,92,64,100,65,54,103,105,82,12,22,14,1,3,29,0,53,72,49,31,114,157,63,27,84,38,47,117,37,84,94,39,142,10,169,10,81,53,0,16,0,49,1,0,0,75,15,0,27,48,40,53,144,131,67,66,48,72,59,28,114,73

Radius of gyration: 32.33 Å; Cα contacts (8 Å, |Δi|>4): 2045; chains: 4; bounding box: 54×89×92 Å

Sequence (848 aa):
AKILAIDTATENCSVALLVNDQVISRSEVAPRDHTKKVLPMVDEVLKEAGLTLQDLDALAFGRGPGSFTGVRIGIGIAQGLAFGAELPMIGVSTLAAMAQASYRLHGATDVAVAIDARMSEVYWARYSRQENGEWIGVDEECVIPPARLAEEAQADSKTWTTAGTGWSAYQEELAGLPFNTADSEVLYPDSQDIVILAKQELEKGNTVPVEEAKILAIDTATENCSVALLVNDQVISRSEVAPRDHTKKVLPMVDEVLKEAGLTLQDLDALAFGRGPGSFTGVRIGIGIAQGLAFGAELPMIGVSTLAAMAQASYRLHGATDVAVAIDARMSEVYWARYSRQENGEWIGVDEECVIPPARLAEEAQADSKTWTTAGTGWSAYQEELAGLPFNTADSEVLYPDSQDIVILAKQELEKGNTVPVEEAKILAIDTATENCSVALLVNDQVISRSEVAPRDHTKKVLPMVDEVLKEAGLTLQDLDALAFGRGPGSFTGVRIGIGIAQGLAFGAELPMIGVSTLAAMAQASYRLHGATDVAVAIDARMSEVYWARYSRQENGEWIGVDEECVIPPARLAEEAQADSKTWTTAGTGWSAYQEELAGLPFNTADSEVLYPDSQDIVILAKQELEKGNTVPVEEAKILAIDTATENCSVALLVNDQVISRSEVAPRDHTKKVLPMVDEVLKEAGLTLQDLDALAFGRGPGSFTGVRIGIGIAQGLAFGAELPMIGVSTLAAMAQASYRLHGATDVAVAIDARMSEVYWARYSRQENGEWIGVDEECVIPPARLAEEAQADSKTWTTAGTGWSAYQEELAGLPFNTADSEVLYPDSQDIVILAKQELEKGNTVPVEE

B-factor: mean 96.46, std 29.53, range [44.9, 228.56]

CATH classification: 3.30.420.40 (+1 more: 3.30.420.40)

Nearest PDB structures (foldseek):
  3r6m-assembly2_C  TM=1.005E+00  e=3.297E-47  Vibrio parahaemolyticus
  2gel-assembly1_A  TM=9.676E-01  e=7.822E-31  Salmonella enterica subsp. enterica serovar Typhimurium str. LT2
  4wq5-assembly2_C  TM=9.561E-01  e=7.320E-30  Escherichia coli K-12
  1okj-assembly2_C  TM=9.666E-01  e=1.641E-29  Escherichia coli K-12
  3zeu-assembly2_A  TM=9.531E-01  e=7.789E-30  Salmonella enterica subsp. enterica serovar Typhimurium str. ST4/74